Protein AF-0000000086527865 (afdb_homodimer)

Sequence (1192 aa):
MIRLGLTSKLSVLFACIGVIASGTTGYYAYRANRTMLVQEAQHSLLMSTQLLGQRFTTALSDVSDDALVLAQLPSCARVSSGDNRDGAPRARLEQVFYSFMRNHPEYLQIRLIARGDFGLERIRVDRDAHGIVVLPDSAFQEKGQFSYVFDTLATAPGHIYLSPIVINHETGSHAAEGLPILRVGTPVVDASGQTVGALVVDVELSRVFERLERDLPDDYAVYLANEWGDFLVHPDPAQTFGFDRGRRVLMQDRFAVTRALFDSARTNVTLNGLADPAAAPGQMFAFVRTPFGHDEGNRFVVLGMGRPLADVLSPAGVLGERIVRMVLVSSLMAVILAILFARAITRPLQTLARAATHVFDDPATERLPVGRADEIGVLARCFDSMRVEIRTQVAMLRAKQLELTHLAGHDALTELPNRLLFMERLDAAIRRAAAMHEGLAVMFVDLDRFKQINDQHGHSAGDRALVAVAKRLSLVLRRGDMVARLGGDEFIVLVTDVRSPAVIGEVASRIQLVMDEELEFGDRRVAVGASIGVSEFPADGASAEELLVKADAAMYAAKASAQRAFVRYQELLGNGSGAGSGTDEAAGRVASSGGRMIRLGLTSKLSVLFACIGVIASGTTGYYAYRANRTMLVQEAQHSLLMSTQLLGQRFTTALSDVSDDALVLAQLPSCARVSSGDNRDGAPRARLEQVFYSFMRNHPEYLQIRLIARGDFGLERIRVDRDAHGIVVLPDSAFQEKGQFSYVFDTLATAPGHIYLSPIVINHETGSHAAEGLPILRVGTPVVDASGQTVGALVVDVELSRVFERLERDLPDDYAVYLANEWGDFLVHPDPAQTFGFDRGRRVLMQDRFAVTRALFDSARTNVTLNGLADPAAAPGQMFAFVRTPFGHDEGNRFVVLGMGRPLADVLSPAGVLGERIVRMVLVSSLMAVILAILFARAITRPLQTLARAATHVFDDPATERLPVGRADEIGVLARCFDSMRVEIRTQVAMLRAKQLELTHLAGHDALTELPNRLLFMERLDAAIRRAAAMHEGLAVMFVDLDRFKQINDQHGHSAGDRALVAVAKRLSLVLRRGDMVARLGGDEFIVLVTDVRSPAVIGEVASRIQLVMDEELEFGDRRVAVGASIGVSEFPADGASAEELLVKADAAMYAAKASAQRAFVRYQELLGNGSGAGSGTDEAAGRVASSGGR

Foldseek 3Di:
DPPDDPLRVLLVVLLVCLLCVLVVVLVVVLLVVLVVLVVVVQVVQQVLQVVLLVLVQVVVVVVQVVQLVLLADQLLLCLLLVVVPDVVSVVVSQVVVQVVCVVPVQWAKKWKFWPPPQTKTRWIWGQAPVGIDTDDNVPIDRDNVPCQWVVQLVDAAPFKDKDFWAADCDPPRVRRHRFTWMKIKHFRAHPVRHGTIMIIIIGGCPVVVVVSVVVDPPQKWKWKFWLQFATCGGPDPVRHRVVNVVGGDGNCVLQVQCVCCSVVNDFKDKDDCVVPCPRPPQKIKIKGWRFHGPDDHRIIMIMMMMGGSCVSCVVSVVSSVVSVVVSVVSSVVSSVVSNVVSCVVVVLVVLLVVCVVCLPPDPPPSPRVCVDPDPSNVVSVVVVVVSVVVVVVVVVVVVVVVVVVQVVQADPLQRFGEPVVVQVVLQVQLVVCVVVVFKKKKKKKFWQCLVVQCVVPNVVSSSVVQNVLSVQLVVLDDPVKGKYAHDDRMIMIIGHRPPDVVVVVVSLVSSQVSLQAWDDDDPDTDRRGIAMFMEMPPVQHSHPVRNVVLRVVQSVVRSPDPPHSYGYSVVVPPPPPPPPDDPVDPPPDDDDDDDD/DPPDDPLRVLLVVLLVCLLCVLVVVLVVVLVVVLVVLVVVVQVVQQVLQVVLLVLVQVVVVVVQVVQLVLLADQLLLCLLLVVCPDVVSVVVSQVVVQVVCVVPVQWAKKWKFWPPPQTKTRWIWGQAPVGIDTDDSVPIDRDNVPCQWVVQLVDAAPFKDKDFWAADCDPPRVRRHRFTWMKIKHFRAHPVRHGTIMIIIIGGCPVVVVVSVVVDPPQKWKWKFWLQFATCGGPDPVRHRVVNVVGGDGNCVLQVQCVCCSVVNDFKDKDDCVVPCPRPPQKIKIKGWRFHGDDDHGIIMIMMMMGGSCVSCVVSVVSSVVSVVVSVVSSVVSSVVSNVVSCVVVVLVVLLVVCVVCLPPDPPPSPRVCVDPDPSNVVSVVSVVVSVVVVVVVVVVVVVVVVVVQVVQADPLQRFGEPVVVQVVLQVLLVVCVVVVFKKKKKKKFWQCLVVQCVVPNVVSSSVVQNQLSVQLVVLDDPPKGKYDHDDRMIMIIGHRPPDVVVVVVSLVSSQVSLQAWDDDDPDTDRRGMAMFMEMPPVQHSHPVRRVVLSVVRSVVCSPDPPHRYGYSVRVVPPPPPPPDDPPDDPDDDPPDPPD

Organism: NCBI:txid488447

Radius of gyration: 72.48 Å; Cα contacts (8 Å, |Δi|>4): 2135; chains: 2; bounding box: 75×220×144 Å

Nearest PDB structures (foldseek):
  5m3c-assembly1_B  TM=9.541E-01  e=9.107E-15  Pseudomonas aeruginosa
  7e6g-assembly1_B  TM=6.492E-01  e=1.107E-15  Pseudomonas aeruginosa
  3ign-assembly1_A  TM=8.905E-01  e=1.231E-11  Marinobacter nauticus VT8
  3icl-assembly2_B  TM=8.349E-01  e=9.330E-12  Methylococcus capsulatus
  5xge-assembly1_A  TM=5.247E-01  e=2.033E-13  Pseudomonas aeruginosa PAO1

Structure (mmCIF, N/CA/C/O backbone):
data_AF-0000000086527865-model_v1
#
loop_
_entity.id
_entity.type
_entity.pdbx_description
1 polymer 'Diguanylate cyclase'
#
loop_
_atom_site.group_PDB
_atom_site.id
_atom_site.type_symbol
_atom_site.label_atom_id
_atom_site.label_alt_id
_atom_site.label_comp_id
_atom_site.label_asym_id
_atom_site.label_entity_id
_atom_site.label_seq_id
_atom_site.pdbx_PDB_ins_code
_atom_site.Cartn_x
_atom_site.Cartn_y
_atom_site.Cartn_z
_atom_site.occupancy
_atom_site.B_iso_or_equiv
_atom_site.auth_seq_id
_atom_site.auth_comp_id
_atom_site.auth_asym_id
_atom_site.auth_atom_id
_atom_site.pdbx_PDB_model_num
ATOM 1 N N . MET A 1 1 ? 17.328 29.438 25.031 1 32.31 1 MET A N 1
ATOM 2 C CA . MET A 1 1 ? 16.219 28.719 24.406 1 32.31 1 MET A CA 1
ATOM 3 C C . MET A 1 1 ? 15.727 29.469 23.172 1 32.31 1 MET A C 1
ATOM 5 O O . MET A 1 1 ? 15.414 30.656 23.234 1 32.31 1 MET A O 1
ATOM 9 N N . ILE A 1 2 ? 16.047 29.062 22.156 1 40.62 2 ILE A N 1
ATOM 10 C CA . ILE A 1 2 ? 15.828 29.781 20.906 1 40.62 2 ILE A CA 1
ATOM 11 C C . ILE A 1 2 ? 14.352 30.172 20.797 1 40.62 2 ILE A C 1
ATOM 13 O O . ILE A 1 2 ? 13.469 29.328 20.875 1 40.62 2 ILE A O 1
ATOM 17 N N . ARG A 1 3 ? 14.039 31.219 21.156 1 57.5 3 ARG A N 1
ATOM 18 C CA . ARG A 1 3 ? 12.727 31.859 21.156 1 57.5 3 ARG A CA 1
ATOM 19 C C . ARG A 1 3 ? 12.055 31.688 19.797 1 57.5 3 ARG A C 1
ATOM 21 O O . ARG A 1 3 ? 12.461 32.312 18.812 1 57.5 3 ARG A O 1
ATOM 28 N N . LEU A 1 4 ? 11.43 30.516 19.5 1 65.5 4 LEU A N 1
ATOM 29 C CA . LEU A 1 4 ? 10.828 30.25 18.203 1 65.5 4 LEU A CA 1
ATOM 30 C C . LEU A 1 4 ? 9.578 31.094 17.984 1 65.5 4 LEU A C 1
ATOM 32 O O . LEU A 1 4 ? 8.727 31.188 18.891 1 65.5 4 LEU A O 1
ATOM 36 N N . GLY A 1 5 ? 9.578 31.875 16.922 1 74 5 GLY A N 1
ATOM 37 C CA . GLY A 1 5 ? 8.43 32.656 16.516 1 74 5 GLY A CA 1
ATOM 38 C C . GLY A 1 5 ? 7.223 31.812 16.156 1 74 5 GLY A C 1
ATOM 39 O O . GLY A 1 5 ? 7.289 30.578 16.203 1 74 5 GLY A O 1
ATOM 40 N N . LEU A 1 6 ? 6.055 32.281 16.109 1 76.94 6 LEU A N 1
ATOM 41 C CA . LEU A 1 6 ? 4.809 31.594 15.766 1 76.94 6 LEU A CA 1
ATOM 42 C C . LEU A 1 6 ? 4.93 30.891 14.414 1 76.94 6 LEU A C 1
ATOM 44 O O . LEU A 1 6 ? 4.395 29.797 14.234 1 76.94 6 LEU A O 1
ATOM 48 N N . THR A 1 7 ? 5.723 31.469 13.492 1 73.38 7 THR A N 1
ATOM 49 C CA . THR A 1 7 ? 5.918 30.875 12.164 1 73.38 7 THR A CA 1
ATOM 50 C C . THR A 1 7 ? 6.652 29.547 12.266 1 73.38 7 THR A C 1
ATOM 52 O O . THR A 1 7 ? 6.266 28.562 11.625 1 73.38 7 THR A O 1
ATOM 55 N N . SER A 1 8 ? 7.723 29.562 13.039 1 77.31 8 SER A N 1
ATOM 56 C CA . SER A 1 8 ? 8.508 28.344 13.195 1 77.31 8 SER A CA 1
ATOM 57 C C . SER A 1 8 ? 7.703 27.25 13.891 1 77.31 8 SER A C 1
ATOM 59 O O . SER A 1 8 ? 7.754 26.078 13.5 1 77.31 8 SER A O 1
ATOM 61 N N . LYS A 1 9 ? 6.938 27.625 14.914 1 76.25 9 LYS A N 1
ATOM 62 C CA . LYS A 1 9 ? 6.137 26.656 15.641 1 76.25 9 LYS A CA 1
ATOM 63 C C . LYS A 1 9 ? 5.062 26.047 14.742 1 76.25 9 LYS A C 1
ATOM 65 O O . LYS A 1 9 ? 4.844 24.828 14.766 1 76.25 9 LYS A O 1
ATOM 70 N N . LEU A 1 10 ? 4.445 26.891 13.922 1 76.75 10 LEU A N 1
ATOM 71 C CA . LEU A 1 10 ? 3.404 26.422 13.008 1 76.75 10 LEU A CA 1
ATOM 72 C C . LEU A 1 10 ? 3.996 25.547 11.906 1 76.75 10 LEU A C 1
ATOM 74 O O . LEU A 1 10 ? 3.402 24.531 11.531 1 76.75 10 LEU A O 1
ATOM 78 N N . SER A 1 11 ? 5.141 26 11.422 1 75.69 11 SER A N 1
ATOM 79 C CA . SER A 1 11 ? 5.781 25.234 10.359 1 75.69 11 SER A CA 1
ATOM 80 C C . SER A 1 11 ? 6.148 23.828 10.836 1 75.69 11 SER A C 1
ATOM 82 O O . SER A 1 11 ? 5.949 22.859 10.117 1 75.69 11 SER A O 1
ATOM 84 N N . VAL A 1 12 ? 6.695 23.688 11.992 1 76.56 12 VAL A N 1
ATOM 85 C CA . VAL A 1 12 ? 7.082 22.391 12.547 1 76.56 12 VAL A CA 1
ATOM 86 C C . VAL A 1 12 ? 5.836 21.531 12.773 1 76.56 12 VAL A C 1
ATOM 88 O O . VAL A 1 12 ? 5.84 20.328 12.484 1 76.56 12 VAL A O 1
ATOM 91 N N . LEU A 1 13 ? 4.789 22.188 13.258 1 78.81 13 LEU A N 1
ATOM 92 C CA . LEU A 1 13 ? 3.557 21.453 13.531 1 78.81 13 LEU A CA 1
ATOM 93 C C . LEU A 1 13 ? 2.959 20.891 12.234 1 78.81 13 LEU A C 1
ATOM 95 O O . LEU A 1 13 ? 2.566 19.734 12.18 1 78.81 13 LEU A O 1
ATOM 99 N N . PHE A 1 14 ? 2.902 21.781 11.258 1 78.88 14 PHE A N 1
ATOM 100 C CA . PHE A 1 14 ? 2.352 21.375 9.969 1 78.88 14 PHE A CA 1
ATOM 101 C C . PHE A 1 14 ? 3.195 20.266 9.352 1 78.88 14 PHE A C 1
ATOM 103 O O . PHE A 1 14 ? 2.656 19.297 8.805 1 78.88 14 PHE A O 1
ATOM 110 N N . ALA A 1 15 ? 4.492 20.406 9.43 1 75.44 15 ALA A N 1
ATOM 111 C CA . ALA A 1 15 ? 5.398 19.391 8.898 1 75.44 15 ALA A CA 1
ATOM 112 C C . ALA A 1 15 ? 5.203 18.062 9.617 1 75.44 15 ALA A C 1
ATOM 114 O O . ALA A 1 15 ? 5.191 17 8.984 1 75.44 15 ALA A O 1
ATOM 115 N N . CYS A 1 16 ? 5.035 18.078 10.875 1 77.94 16 CYS A N 1
ATOM 116 C CA . CYS A 1 16 ? 4.859 16.875 11.664 1 77.94 16 CYS A CA 1
ATOM 117 C C . CYS A 1 16 ? 3.543 16.188 11.312 1 77.94 16 CYS A C 1
ATOM 119 O O . CYS A 1 16 ? 3.49 14.953 11.203 1 77.94 16 CYS A O 1
ATOM 121 N N . ILE A 1 17 ? 2.561 16.938 11.078 1 77.56 17 ILE A N 1
ATOM 122 C CA . ILE A 1 17 ? 1.265 16.359 10.734 1 77.56 17 ILE A CA 1
ATOM 123 C C . ILE A 1 17 ? 1.345 15.695 9.367 1 77.56 17 ILE A C 1
ATOM 125 O O . ILE A 1 17 ? 0.829 14.594 9.172 1 77.56 17 ILE A O 1
ATOM 129 N N . GLY A 1 18 ? 1.931 16.391 8.461 1 76.19 18 GLY A N 1
ATOM 130 C CA . GLY A 1 18 ? 2.096 15.82 7.137 1 76.19 18 GLY A CA 1
ATOM 131 C C . GLY A 1 18 ? 2.896 14.531 7.137 1 76.19 18 GLY A C 1
ATOM 132 O O . GLY A 1 18 ? 2.492 13.539 6.523 1 76.19 18 GLY A O 1
ATOM 133 N N . VAL A 1 19 ? 4 14.562 7.883 1 80 19 VAL A N 1
ATOM 134 C CA . VAL A 1 19 ? 4.898 13.414 7.934 1 80 19 VAL A CA 1
ATOM 135 C C . VAL A 1 19 ? 4.215 12.25 8.648 1 80 19 VAL A C 1
ATOM 137 O O . VAL A 1 19 ? 4.281 11.109 8.188 1 80 19 VAL A O 1
ATOM 140 N N . ILE A 1 20 ? 3.521 12.531 9.664 1 81.81 20 ILE A N 1
ATOM 141 C CA . ILE A 1 20 ? 2.904 11.469 10.453 1 81.81 20 ILE A CA 1
ATOM 142 C C . ILE A 1 20 ? 1.714 10.883 9.695 1 81.81 20 ILE A C 1
ATOM 144 O O . ILE A 1 20 ? 1.557 9.664 9.617 1 81.81 20 ILE A O 1
ATOM 148 N N . ALA A 1 21 ? 0.94 11.75 9.102 1 82.75 21 ALA A N 1
ATOM 149 C CA . ALA A 1 21 ? -0.237 11.281 8.375 1 82.75 21 ALA A CA 1
ATOM 150 C C . ALA A 1 21 ? 0.164 10.477 7.141 1 82.75 21 ALA A C 1
ATOM 152 O O . ALA A 1 21 ? -0.272 9.344 6.961 1 82.75 21 ALA A O 1
ATOM 153 N N . SER A 1 22 ? 0.979 11 6.297 1 85.12 22 SER A N 1
ATOM 154 C CA . SER A 1 22 ? 1.406 10.328 5.074 1 85.12 22 SER A CA 1
ATOM 155 C C . SER A 1 22 ? 2.344 9.164 5.383 1 85.12 22 SER A C 1
ATOM 157 O O . SER A 1 22 ? 2.275 8.117 4.734 1 85.12 22 SER A O 1
ATOM 159 N N . GLY A 1 23 ? 3.215 9.375 6.383 1 85.31 23 GLY A N 1
ATOM 160 C CA . GLY A 1 23 ? 4.184 8.352 6.73 1 85.31 23 GLY A CA 1
ATOM 161 C C . GLY A 1 23 ? 3.545 7.109 7.332 1 85.31 23 GLY A C 1
ATOM 162 O O . GLY A 1 23 ? 3.889 5.984 6.957 1 85.31 23 GLY A O 1
ATOM 163 N N . THR A 1 24 ? 2.609 7.273 8.203 1 86.31 24 THR A N 1
ATOM 164 C CA . THR A 1 24 ? 1.946 6.137 8.836 1 86.31 24 THR A CA 1
ATOM 165 C C . THR A 1 24 ? 1.086 5.387 7.824 1 86.31 24 THR A C 1
ATOM 167 O O . THR A 1 24 ? 1.084 4.152 7.797 1 86.31 24 THR A O 1
ATOM 170 N N . THR A 1 25 ? 0.357 6.09 7.031 1 85.5 25 THR A N 1
ATOM 171 C CA . THR A 1 25 ? -0.467 5.461 6.004 1 85.5 25 THR A CA 1
ATOM 172 C C . THR A 1 25 ? 0.403 4.742 4.977 1 85.5 25 THR A C 1
ATOM 174 O O . THR A 1 25 ? 0.107 3.611 4.586 1 85.5 25 THR A O 1
ATOM 177 N N . GLY A 1 26 ? 1.427 5.418 4.539 1 86.31 26 GLY A N 1
ATOM 178 C CA . GLY A 1 26 ? 2.336 4.812 3.58 1 86.31 26 GLY A CA 1
ATOM 179 C C . GLY A 1 26 ? 3.031 3.574 4.117 1 86.31 26 GLY A C 1
ATOM 180 O O . GLY A 1 26 ? 3.143 2.566 3.416 1 86.31 26 GLY A O 1
ATOM 181 N N . TYR A 1 27 ? 3.424 3.615 5.34 1 88.94 27 TYR A N 1
ATOM 182 C CA . TYR A 1 27 ? 4.105 2.479 5.949 1 88.94 27 TYR A CA 1
ATOM 183 C C . TYR A 1 27 ? 3.16 1.292 6.098 1 88.94 27 TYR A C 1
ATOM 185 O O . TYR A 1 27 ? 3.531 0.153 5.805 1 88.94 27 TYR A O 1
ATOM 193 N N . TYR A 1 28 ? 2.031 1.5 6.523 1 90.06 28 TYR A N 1
ATOM 194 C CA . TYR A 1 28 ? 1.051 0.428 6.656 1 90.06 28 TYR A CA 1
ATOM 195 C C . TYR A 1 28 ? 0.746 -0.201 5.301 1 90.06 28 TYR A C 1
ATOM 197 O O . TYR A 1 28 ? 0.681 -1.426 5.18 1 90.06 28 TYR A O 1
ATOM 205 N N . ALA A 1 29 ? 0.485 0.658 4.34 1 86.62 29 ALA A N 1
ATOM 206 C CA . ALA A 1 29 ? 0.195 0.157 3 1 86.62 29 ALA A CA 1
ATOM 207 C C . ALA A 1 29 ? 1.356 -0.675 2.461 1 86.62 29 ALA A C 1
ATOM 209 O O . ALA A 1 29 ? 1.145 -1.708 1.822 1 86.62 29 ALA A O 1
ATOM 210 N N . TYR A 1 30 ? 2.539 -0.246 2.76 1 89.75 30 TYR A N 1
ATOM 211 C CA . TYR A 1 30 ? 3.734 -0.958 2.326 1 89.75 30 TYR A CA 1
ATOM 212 C C . TYR A 1 30 ? 3.812 -2.338 2.969 1 89.75 30 TYR A C 1
ATOM 214 O O . TYR A 1 30 ? 4.031 -3.338 2.283 1 89.75 30 TYR A O 1
ATOM 222 N N . ARG A 1 31 ? 3.643 -2.424 4.277 1 88.19 31 ARG A N 1
ATOM 223 C CA . ARG A 1 31 ? 3.695 -3.693 4.996 1 88.19 31 ARG A CA 1
ATOM 224 C C . ARG A 1 31 ? 2.578 -4.625 4.543 1 88.19 31 ARG A C 1
ATOM 226 O O . ARG A 1 31 ? 2.799 -5.824 4.359 1 88.19 31 ARG A O 1
ATOM 233 N N . ALA A 1 32 ? 1.419 -4.094 4.387 1 89.31 32 ALA A N 1
ATOM 234 C CA . ALA A 1 32 ? 0.283 -4.891 3.93 1 89.31 32 ALA A CA 1
ATOM 235 C C . ALA A 1 32 ? 0.522 -5.43 2.521 1 89.31 32 ALA A C 1
ATOM 237 O O . ALA A 1 32 ? 0.19 -6.578 2.225 1 89.31 32 ALA A O 1
ATOM 238 N N . ASN A 1 33 ? 1.039 -4.555 1.663 1 89.81 33 ASN A N 1
ATOM 239 C CA . ASN A 1 33 ? 1.361 -4.965 0.301 1 89.81 33 ASN A CA 1
ATOM 240 C C . ASN A 1 33 ? 2.322 -6.148 0.286 1 89.81 33 ASN A C 1
ATOM 242 O O . ASN A 1 33 ? 2.113 -7.117 -0.45 1 89.81 33 ASN A O 1
ATOM 246 N N . ARG A 1 34 ? 3.346 -6.086 1.066 1 90.06 34 ARG A N 1
ATOM 247 C CA . ARG A 1 34 ? 4.332 -7.156 1.137 1 90.06 34 ARG A CA 1
ATOM 248 C C . ARG A 1 34 ? 3.688 -8.469 1.563 1 90.06 34 ARG A C 1
ATOM 250 O O . ARG A 1 34 ? 3.936 -9.516 0.959 1 90.06 34 ARG A O 1
ATOM 257 N N . THR A 1 35 ? 2.889 -8.43 2.545 1 90.5 35 THR A N 1
ATOM 258 C CA . THR A 1 35 ? 2.227 -9.617 3.066 1 90.5 35 THR A CA 1
ATOM 259 C C . THR A 1 35 ? 1.293 -10.219 2.02 1 90.5 35 THR A C 1
ATOM 261 O O . THR A 1 35 ? 1.272 -11.438 1.823 1 90.5 35 THR A O 1
ATOM 264 N N . MET A 1 36 ? 0.575 -9.406 1.332 1 91.12 36 MET A N 1
ATOM 265 C CA . MET A 1 36 ? -0.389 -9.875 0.342 1 91.12 36 MET A CA 1
ATOM 266 C C . MET A 1 36 ? 0.32 -10.492 -0.858 1 91.12 36 MET A C 1
ATOM 268 O O . MET A 1 36 ? -0.144 -11.492 -1.413 1 91.12 36 MET A O 1
ATOM 272 N N . LEU A 1 37 ? 1.361 -9.938 -1.284 1 90.75 37 LEU A N 1
ATOM 273 C CA . LEU A 1 37 ? 2.148 -10.477 -2.387 1 90.75 37 LEU A CA 1
ATOM 274 C C . LEU A 1 37 ? 2.676 -11.867 -2.045 1 90.75 37 LEU A C 1
ATOM 276 O O . LEU A 1 37 ? 2.578 -12.789 -2.857 1 90.75 37 LEU A O 1
ATOM 280 N N . VAL A 1 38 ? 3.197 -11.961 -0.847 1 91.94 38 VAL A N 1
ATOM 281 C CA . VAL A 1 38 ? 3.773 -13.234 -0.42 1 91.94 38 VAL A CA 1
ATOM 282 C C . VAL A 1 38 ? 2.674 -14.289 -0.304 1 91.94 38 VAL A C 1
ATOM 284 O O . VAL A 1 38 ? 2.877 -15.445 -0.671 1 91.94 38 VAL A O 1
ATOM 287 N N . GLN A 1 39 ? 1.552 -13.93 0.175 1 90.38 39 GLN A N 1
ATOM 288 C CA . GLN A 1 39 ? 0.435 -14.867 0.296 1 90.38 39 GLN A CA 1
ATOM 289 C C . GLN A 1 39 ? -0.015 -15.367 -1.074 1 90.38 39 GLN A C 1
ATOM 291 O O . GLN A 1 39 ? -0.286 -16.547 -1.247 1 90.38 39 GLN A O 1
ATOM 296 N N . GLU A 1 40 ? -0.125 -14.461 -1.975 1 89.69 40 GLU A N 1
ATOM 297 C CA . GLU A 1 40 ? -0.496 -14.859 -3.332 1 89.69 40 GLU A CA 1
ATOM 298 C C . GLU A 1 40 ? 0.558 -15.773 -3.949 1 89.69 40 GLU A C 1
ATOM 300 O O . GLU A 1 40 ? 0.223 -16.766 -4.59 1 89.69 40 GLU A O 1
ATOM 305 N N . ALA A 1 41 ? 1.774 -15.422 -3.84 1 91.06 41 ALA A N 1
ATOM 306 C CA . ALA A 1 41 ? 2.871 -16.234 -4.363 1 91.06 41 ALA A CA 1
ATOM 307 C C . ALA A 1 41 ? 2.879 -17.609 -3.725 1 91.06 41 ALA A C 1
ATOM 309 O O . ALA A 1 41 ? 3.184 -18.609 -4.391 1 91.06 41 ALA A O 1
ATOM 310 N N . GLN A 1 42 ? 2.586 -17.656 -2.465 1 91.69 42 GLN A N 1
ATOM 311 C CA . GLN A 1 42 ? 2.525 -18.922 -1.754 1 91.69 42 GLN A CA 1
ATOM 312 C C . GLN A 1 42 ? 1.42 -19.812 -2.312 1 91.69 42 GLN A C 1
ATOM 314 O O . GLN A 1 42 ? 1.611 -21.016 -2.479 1 91.69 42 GLN A O 1
ATOM 319 N N . HIS A 1 43 ? 0.311 -19.266 -2.535 1 88.38 43 HIS A N 1
ATOM 320 C CA . HIS A 1 43 ? -0.796 -20 -3.131 1 88.38 43 HIS A CA 1
ATOM 321 C C . HIS A 1 43 ? -0.416 -20.562 -4.5 1 88.38 43 HIS A C 1
ATOM 323 O O . HIS A 1 43 ? -0.703 -21.719 -4.809 1 88.38 43 HIS A O 1
ATOM 329 N N . SER A 1 44 ? 0.182 -19.75 -5.199 1 87.88 44 SER A N 1
ATOM 330 C CA . SER A 1 44 ? 0.615 -20.141 -6.535 1 87.88 44 SER A CA 1
ATOM 331 C C . SER A 1 44 ? 1.691 -21.219 -6.477 1 87.88 44 SER A C 1
ATOM 333 O O . SER A 1 44 ? 1.702 -22.141 -7.297 1 87.88 44 SER A O 1
ATOM 335 N N . LEU A 1 45 ? 2.572 -21.047 -5.609 1 91.75 45 LEU A N 1
ATOM 336 C CA . LEU A 1 45 ? 3.645 -22.016 -5.434 1 91.75 45 LEU A CA 1
ATOM 337 C C . LEU A 1 45 ? 3.086 -23.375 -5.039 1 91.75 45 LEU A C 1
ATOM 339 O O . LEU A 1 45 ? 3.545 -24.406 -5.531 1 91.75 45 LEU A O 1
ATOM 343 N N . LEU A 1 46 ? 2.137 -23.359 -4.176 1 92.5 46 LEU A N 1
ATOM 344 C CA . LEU A 1 46 ? 1.491 -24.609 -3.758 1 92.5 46 LEU A CA 1
ATOM 345 C C . LEU A 1 46 ? 0.826 -25.297 -4.941 1 92.5 46 LEU A C 1
ATOM 347 O O . LEU A 1 46 ? 0.971 -26.516 -5.117 1 92.5 46 LEU A O 1
ATOM 351 N N . MET A 1 47 ? 0.176 -24.516 -5.727 1 87.94 47 MET A N 1
ATOM 352 C CA . MET A 1 47 ? -0.487 -25.062 -6.906 1 87.94 47 MET A CA 1
ATOM 353 C C . MET A 1 47 ? 0.528 -25.672 -7.867 1 87.94 47 MET A C 1
ATOM 355 O O . MET A 1 47 ? 0.332 -26.781 -8.367 1 87.94 47 MET A O 1
ATOM 359 N N . SER A 1 48 ? 1.509 -24.953 -8.133 1 88.75 48 SER A N 1
ATOM 360 C CA . SER A 1 48 ? 2.549 -25.453 -9.023 1 88.75 48 SER A CA 1
ATOM 361 C C . SER A 1 48 ? 3.174 -26.734 -8.484 1 88.75 48 SER A C 1
ATOM 363 O O . SER A 1 48 ? 3.471 -27.656 -9.242 1 88.75 48 SER A O 1
ATOM 365 N N . THR A 1 49 ? 3.365 -26.781 -7.188 1 91.88 49 THR A N 1
ATOM 366 C CA . THR A 1 49 ? 3.934 -27.969 -6.559 1 91.88 49 THR A CA 1
ATOM 367 C C . THR A 1 49 ? 2.996 -29.172 -6.711 1 91.88 49 THR A C 1
ATOM 369 O O . THR A 1 49 ? 3.443 -30.281 -6.988 1 91.88 49 THR A O 1
ATOM 372 N N . GLN A 1 50 ? 1.775 -28.938 -6.555 1 89.81 50 GLN A N 1
ATOM 373 C CA . GLN A 1 50 ? 0.784 -29.984 -6.719 1 89.81 50 GLN A CA 1
ATOM 374 C C . GLN A 1 50 ? 0.776 -30.516 -8.148 1 89.81 50 GLN A C 1
ATOM 376 O O . GLN A 1 50 ? 0.699 -31.734 -8.375 1 89.81 50 GLN A O 1
ATOM 381 N N . LEU A 1 51 ? 0.866 -29.594 -9.062 1 86.5 51 LEU A N 1
ATOM 382 C CA . LEU A 1 51 ? 0.889 -30 -10.461 1 86.5 51 LEU A CA 1
ATOM 383 C C . LEU A 1 51 ? 2.143 -30.812 -10.781 1 86.5 51 LEU A C 1
ATOM 385 O O . LEU A 1 51 ? 2.082 -31.797 -11.516 1 86.5 51 LEU A O 1
ATOM 389 N N . LEU A 1 52 ? 3.176 -30.453 -10.211 1 87.75 52 LEU A N 1
ATOM 390 C CA . LEU A 1 52 ? 4.418 -31.188 -10.406 1 87.75 52 LEU A CA 1
ATOM 391 C C . LEU A 1 52 ? 4.32 -32.594 -9.797 1 87.75 52 LEU A C 1
ATOM 393 O O . LEU A 1 52 ? 4.812 -33.562 -10.367 1 87.75 52 LEU A O 1
ATOM 397 N N . GLY A 1 53 ? 3.75 -32.625 -8.625 1 88.06 53 GLY A N 1
ATOM 398 C CA . GLY A 1 53 ? 3.529 -33.906 -7.992 1 88.06 53 GLY A CA 1
ATOM 399 C C . GLY A 1 53 ? 2.684 -34.844 -8.836 1 88.06 53 GLY A C 1
ATOM 400 O O . GLY A 1 53 ? 2.973 -36.031 -8.93 1 88.06 53 GLY A O 1
ATOM 401 N N . GLN A 1 54 ? 1.768 -34.312 -9.461 1 85.38 54 GLN A N 1
ATOM 402 C CA . GLN A 1 54 ? 0.901 -35.094 -10.312 1 85.38 54 GLN A CA 1
ATOM 403 C C . GLN A 1 54 ? 1.654 -35.625 -11.539 1 85.38 54 GLN A C 1
ATOM 405 O O . GLN A 1 54 ? 1.398 -36.719 -12.016 1 85.38 54 GLN A O 1
ATOM 410 N N . ARG A 1 55 ? 2.498 -34.906 -12.016 1 83.5 55 ARG A N 1
ATOM 411 C CA . ARG A 1 55 ? 3.332 -35.344 -13.125 1 83.5 55 ARG A CA 1
ATOM 412 C C . ARG A 1 55 ? 4.18 -36.531 -12.734 1 83.5 55 ARG A C 1
ATOM 414 O O . ARG A 1 55 ? 4.355 -37.469 -13.531 1 83.5 55 ARG A O 1
ATOM 421 N N . PHE A 1 56 ? 4.672 -36.5 -11.562 1 86.56 56 PHE A N 1
ATOM 422 C CA . PHE A 1 56 ? 5.461 -37.625 -11.039 1 86.56 56 PHE A CA 1
ATOM 423 C C . PHE A 1 56 ? 4.625 -38.906 -10.953 1 86.56 56 PHE A C 1
ATOM 425 O O . PHE A 1 56 ? 5.059 -39.969 -11.391 1 86.56 56 PHE A O 1
ATOM 432 N N . THR A 1 57 ? 3.459 -38.719 -10.492 1 86.31 57 THR A N 1
ATOM 433 C CA . THR A 1 57 ? 2.58 -39.875 -10.305 1 86.31 57 THR A CA 1
ATOM 434 C C . THR A 1 57 ? 2.148 -40.438 -11.656 1 86.31 57 THR A C 1
ATOM 436 O O . THR A 1 57 ? 2.031 -41.656 -11.812 1 86.31 57 THR A O 1
ATOM 439 N N . THR A 1 58 ? 1.925 -39.562 -12.555 1 82.5 58 THR A N 1
ATOM 440 C CA . THR A 1 58 ? 1.505 -40.031 -13.883 1 82.5 58 THR A CA 1
ATOM 441 C C . THR A 1 58 ? 2.627 -40.781 -14.57 1 82.5 58 THR A C 1
ATOM 443 O O . THR A 1 58 ? 2.379 -41.812 -15.234 1 82.5 58 THR A O 1
ATOM 446 N N . ALA A 1 59 ? 3.805 -40.312 -14.414 1 84.44 59 ALA A N 1
ATOM 447 C CA . ALA A 1 59 ? 4.949 -40.969 -15.008 1 84.44 59 ALA A CA 1
ATOM 448 C C . ALA A 1 59 ? 5.078 -42.406 -14.477 1 84.44 59 ALA A C 1
ATOM 450 O O . ALA A 1 59 ? 5.348 -43.344 -15.242 1 84.44 59 ALA A O 1
ATOM 451 N N . LEU A 1 60 ? 4.836 -42.594 -13.234 1 87.19 60 LEU A N 1
ATOM 452 C CA . LEU A 1 60 ? 4.961 -43.938 -12.633 1 87.19 60 LEU A CA 1
ATOM 453 C C . LEU A 1 60 ? 3.766 -44.812 -12.992 1 87.19 60 LEU A C 1
ATOM 455 O O . LEU A 1 60 ? 3.906 -46 -13.156 1 87.19 60 LEU A O 1
ATOM 459 N N . SER A 1 61 ? 2.633 -44.188 -13.086 1 86.25 61 SER A N 1
ATOM 460 C CA . SER A 1 61 ? 1.442 -44.906 -13.484 1 86.25 61 SER A CA 1
ATOM 461 C C . SER A 1 61 ? 1.59 -45.5 -14.891 1 86.25 61 SER A C 1
ATOM 463 O O . SER A 1 61 ? 1.112 -46.594 -15.18 1 86.25 61 SER A O 1
ATOM 465 N N . ASP A 1 62 ? 2.256 -44.75 -15.672 1 85.06 62 ASP A N 1
ATOM 466 C CA . ASP A 1 62 ? 2.498 -45.219 -17.047 1 85.06 62 ASP A CA 1
ATOM 467 C C . ASP A 1 62 ? 3.357 -46.5 -17.047 1 85.06 62 ASP A C 1
ATOM 469 O O . ASP A 1 62 ? 3.084 -47.438 -17.797 1 85.06 62 ASP A O 1
ATOM 473 N N . VAL A 1 63 ? 4.332 -46.531 -16.25 1 89.81 63 VAL A N 1
ATOM 474 C CA . VAL A 1 63 ? 5.203 -47.688 -16.141 1 89.81 63 VAL A CA 1
ATOM 475 C C . VAL A 1 63 ? 4.41 -48.875 -15.609 1 89.81 63 VAL A C 1
ATOM 477 O O . VAL A 1 63 ? 4.594 -50.031 -16.062 1 89.81 63 VAL A O 1
ATOM 480 N N . SER A 1 64 ? 3.598 -48.594 -14.68 1 90.88 64 SER A N 1
ATOM 481 C CA . SER A 1 64 ? 2.76 -49.656 -14.109 1 90.88 64 SER A CA 1
ATOM 482 C C . SER A 1 64 ? 1.853 -50.281 -15.164 1 90.88 64 SER A C 1
ATOM 484 O O . SER A 1 64 ? 1.703 -51.5 -15.219 1 90.88 64 SER A O 1
ATOM 486 N N . ASP A 1 65 ? 1.292 -49.438 -15.922 1 88.56 65 ASP A N 1
ATOM 487 C CA . ASP A 1 65 ? 0.425 -49.938 -16.984 1 88.56 65 ASP A CA 1
ATOM 488 C C . ASP A 1 65 ? 1.203 -50.812 -17.969 1 88.56 65 ASP A C 1
ATOM 490 O O . ASP A 1 65 ? 0.715 -51.844 -18.406 1 88.56 65 ASP A O 1
ATOM 494 N N . ASP A 1 66 ? 2.375 -50.375 -18.266 1 90.88 66 ASP A N 1
ATOM 495 C CA . ASP A 1 66 ? 3.221 -51.156 -19.172 1 90.88 66 ASP A CA 1
ATOM 496 C C . ASP A 1 66 ? 3.555 -52.531 -18.578 1 90.88 66 ASP A C 1
ATOM 498 O O . ASP A 1 66 ? 3.525 -53.531 -19.281 1 90.88 66 ASP A O 1
ATOM 502 N N . ALA A 1 67 ? 3.883 -52.5 -17.359 1 93.75 67 ALA A N 1
ATOM 503 C CA . ALA A 1 67 ? 4.203 -53.75 -16.672 1 93.75 67 ALA A CA 1
ATOM 504 C C . ALA A 1 67 ? 3.018 -54.719 -16.719 1 93.75 67 ALA A C 1
ATOM 506 O O . ALA A 1 67 ? 3.189 -55.906 -16.938 1 93.75 67 ALA A O 1
ATOM 507 N N . LEU A 1 68 ? 1.897 -54.219 -16.484 1 91.81 68 LEU A N 1
ATOM 508 C CA . LEU A 1 68 ? 0.698 -55.062 -16.516 1 91.81 68 LEU A CA 1
ATOM 509 C C . LEU A 1 68 ? 0.459 -55.625 -17.906 1 91.81 68 LEU A C 1
ATOM 511 O O . LEU A 1 68 ? 0.114 -56.812 -18.047 1 91.81 68 LEU A O 1
ATOM 515 N N . VAL A 1 69 ? 0.672 -54.812 -18.906 1 90.81 69 VAL A N 1
ATOM 516 C CA . VAL A 1 69 ? 0.526 -55.25 -20.281 1 90.81 69 VAL A CA 1
ATOM 517 C C . VAL A 1 69 ? 1.49 -56.406 -20.562 1 90.81 69 VAL A C 1
ATOM 519 O O . VAL A 1 69 ? 1.093 -57.438 -21.094 1 90.81 69 VAL A O 1
ATOM 522 N N . LEU A 1 70 ? 2.701 -56.281 -20.172 1 92.44 70 LEU A N 1
ATOM 523 C CA . LEU A 1 70 ? 3.73 -57.281 -20.422 1 92.44 70 LEU A CA 1
ATOM 524 C C . LEU A 1 70 ? 3.414 -58.562 -19.672 1 92.44 70 LEU A C 1
ATOM 526 O O . LEU A 1 70 ? 3.553 -59.656 -20.234 1 92.44 70 LEU A O 1
ATOM 530 N N . ALA A 1 71 ? 2.959 -58.469 -18.5 1 93.56 71 ALA A N 1
ATOM 531 C CA . ALA A 1 71 ? 2.697 -59.625 -17.656 1 93.56 71 ALA A CA 1
ATOM 532 C C . ALA A 1 71 ? 1.507 -60.438 -18.188 1 93.56 71 ALA A C 1
ATOM 534 O O . ALA A 1 71 ? 1.391 -61.625 -17.922 1 93.56 71 ALA A O 1
ATOM 535 N N . GLN A 1 72 ? 0.666 -59.781 -18.875 1 88.62 72 GLN A N 1
ATOM 536 C CA . GLN A 1 72 ? -0.568 -60.438 -19.328 1 88.62 72 GLN A CA 1
ATOM 537 C C . GLN A 1 72 ? -0.418 -61 -20.734 1 88.62 72 GLN A C 1
ATOM 539 O O . GLN A 1 72 ? -1.372 -61.531 -21.297 1 88.62 72 GLN A O 1
ATOM 544 N N . LEU A 1 73 ? 0.778 -60.875 -21.219 1 87.06 73 LEU A N 1
ATOM 545 C CA . LEU A 1 73 ? 1.034 -61.531 -22.5 1 87.06 73 LEU A CA 1
ATOM 546 C C . LEU A 1 73 ? 0.974 -63.031 -22.359 1 87.06 73 LEU A C 1
ATOM 548 O O . LEU A 1 73 ? 1.434 -63.594 -21.359 1 87.06 73 LEU A O 1
ATOM 552 N N . PRO A 1 74 ? 0.487 -63.75 -23.328 1 78.62 74 PRO A N 1
ATOM 553 C CA . PRO A 1 74 ? 0.291 -65.188 -23.203 1 78.62 74 PRO A CA 1
ATOM 554 C C . PRO A 1 74 ? 1.604 -65.938 -23.047 1 78.62 74 PRO A C 1
ATOM 556 O O . PRO A 1 74 ? 1.663 -66.938 -22.312 1 78.62 74 PRO A O 1
ATOM 559 N N . SER A 1 75 ? 2.609 -65.5 -23.75 1 87.69 75 SER A N 1
ATOM 560 C CA . SER A 1 75 ? 3.887 -66.188 -23.719 1 87.69 75 SER A CA 1
ATOM 561 C C . SER A 1 75 ? 4.551 -66.062 -22.344 1 87.69 75 SER A C 1
ATOM 563 O O . SER A 1 75 ? 5.418 -66.875 -22 1 87.69 75 SER A O 1
ATOM 565 N N . CYS A 1 76 ? 4.164 -65.125 -21.578 1 91.25 76 CYS A N 1
ATOM 566 C CA . CYS A 1 76 ? 4.82 -64.875 -20.297 1 91.25 76 CYS A CA 1
ATOM 567 C C . CYS A 1 76 ? 4.555 -66 -19.312 1 91.25 76 CYS A C 1
ATOM 569 O O . CYS A 1 76 ? 5.477 -66.5 -18.656 1 91.25 76 CYS A O 1
ATOM 571 N N . ALA A 1 77 ? 3.322 -66.375 -19.25 1 90.25 77 ALA A N 1
ATOM 572 C CA . ALA A 1 77 ? 2.975 -67.5 -18.328 1 90.25 77 ALA A CA 1
ATOM 573 C C . ALA A 1 77 ? 3.676 -68.812 -18.719 1 90.25 77 ALA A C 1
ATOM 575 O O . ALA A 1 77 ? 4.168 -69.5 -17.859 1 90.25 77 ALA A O 1
ATOM 576 N N . ARG A 1 78 ? 3.746 -69 -20.031 1 89.38 78 ARG A N 1
ATOM 577 C CA . ARG A 1 78 ? 4.352 -70.25 -20.531 1 89.38 78 ARG A CA 1
ATOM 578 C C . ARG A 1 78 ? 5.848 -70.25 -20.25 1 89.38 78 ARG A C 1
ATOM 580 O O . ARG A 1 78 ? 6.383 -71.312 -19.812 1 89.38 78 ARG A O 1
ATOM 587 N N . VAL A 1 79 ? 6.461 -69.188 -20.5 1 91.69 79 VAL A N 1
ATOM 588 C CA . VAL A 1 79 ? 7.906 -69.125 -20.312 1 91.69 79 VAL A CA 1
ATOM 589 C C . VAL A 1 79 ? 8.242 -69.188 -18.828 1 91.69 79 VAL A C 1
ATOM 591 O O . VAL A 1 79 ? 9.227 -69.75 -18.422 1 91.69 79 VAL A O 1
ATOM 594 N N . SER A 1 80 ? 7.465 -68.625 -17.984 1 91.56 80 SER A N 1
ATOM 595 C CA . SER A 1 80 ? 7.695 -68.625 -16.531 1 91.56 80 SER A CA 1
ATOM 596 C C . SER A 1 80 ? 7.578 -70 -15.945 1 91.56 80 SER A C 1
ATOM 598 O O . SER A 1 80 ? 8.289 -70.375 -15 1 91.56 80 SER A O 1
ATOM 600 N N . SER A 1 81 ? 6.656 -70.75 -16.484 1 86.75 81 SER A N 1
ATOM 601 C CA . SER A 1 81 ? 6.418 -72.125 -15.977 1 86.75 81 SER A CA 1
ATOM 602 C C . SER A 1 81 ? 7.492 -73.062 -16.438 1 86.75 81 SER A C 1
ATOM 604 O O . SER A 1 81 ? 7.562 -74.188 -15.969 1 86.75 81 SER A O 1
ATOM 606 N N . GLY A 1 82 ? 8.367 -72.688 -17.234 1 79.56 82 GLY A N 1
ATOM 607 C CA . GLY A 1 82 ? 9.477 -73.5 -17.656 1 79.56 82 GLY A CA 1
ATOM 608 C C . GLY A 1 82 ? 9.133 -74.375 -18.859 1 79.56 82 GLY A C 1
ATOM 609 O O . GLY A 1 82 ? 9.875 -75.312 -19.203 1 79.56 82 GLY A O 1
ATOM 610 N N . ASP A 1 83 ? 7.953 -74.25 -19.422 1 67.69 83 ASP A N 1
ATOM 611 C CA . ASP A 1 83 ? 7.602 -75.062 -20.594 1 67.69 83 ASP A CA 1
ATOM 612 C C . ASP A 1 83 ? 8.328 -74.562 -21.828 1 67.69 83 ASP A C 1
ATOM 614 O O . ASP A 1 83 ? 7.812 -73.688 -22.562 1 67.69 83 ASP A O 1
ATOM 618 N N . ASN A 1 84 ? 9.641 -74.688 -21.922 1 64.56 84 ASN A N 1
ATOM 619 C CA . ASN A 1 84 ? 10.453 -74.188 -23.016 1 64.56 84 ASN A CA 1
ATOM 620 C C . ASN A 1 84 ? 10.602 -75.188 -24.156 1 64.56 84 ASN A C 1
ATOM 622 O O . ASN A 1 84 ? 11.633 -75.188 -24.828 1 64.56 84 ASN A O 1
ATOM 626 N N . ARG A 1 85 ? 9.695 -76.125 -24.281 1 61.91 85 ARG A N 1
ATOM 627 C CA . ARG A 1 85 ? 9.875 -77.125 -25.328 1 61.91 85 ARG A CA 1
ATOM 628 C C . ARG A 1 85 ? 10.008 -76.5 -26.703 1 61.91 85 ARG A C 1
ATOM 630 O O . ARG A 1 85 ? 10.805 -76.938 -27.531 1 61.91 85 ARG A O 1
ATOM 637 N N . ASP A 1 86 ? 9.242 -75.438 -26.828 1 66.12 86 ASP A N 1
ATOM 638 C CA . ASP A 1 86 ? 9.32 -74.688 -28.078 1 66.12 86 ASP A CA 1
ATOM 639 C C . ASP A 1 86 ? 9.969 -73.312 -27.859 1 66.12 86 ASP A C 1
ATOM 641 O O . ASP A 1 86 ? 9.547 -72.562 -26.984 1 66.12 86 ASP A O 1
ATOM 645 N N . GLY A 1 87 ? 11.32 -73 -28.078 1 78.38 87 GLY A N 1
ATOM 646 C CA . GLY A 1 87 ? 12.133 -71.812 -27.953 1 78.38 87 GLY A CA 1
ATOM 647 C C . GLY A 1 87 ? 11.469 -70.562 -28.531 1 78.38 87 GLY A C 1
ATOM 648 O O . GLY A 1 87 ? 11.922 -69.438 -28.297 1 78.38 87 GLY A O 1
ATOM 649 N N . ALA A 1 88 ? 10.32 -70.812 -29.125 1 84.62 88 ALA A N 1
ATOM 650 C CA . ALA A 1 88 ? 9.703 -69.688 -29.906 1 84.62 88 ALA A CA 1
ATOM 651 C C . ALA A 1 88 ? 9.031 -68.688 -28.984 1 84.62 88 ALA A C 1
ATOM 653 O O . ALA A 1 88 ? 9.211 -67.5 -29.156 1 84.62 88 ALA A O 1
ATOM 654 N N . PRO A 1 89 ? 8.312 -69.25 -27.938 1 85.75 89 PRO A N 1
ATOM 655 C CA . PRO A 1 89 ? 7.672 -68.25 -27.062 1 85.75 89 PRO A CA 1
ATOM 656 C C . PRO A 1 89 ? 8.68 -67.312 -26.344 1 85.75 89 PRO A C 1
ATOM 658 O O . PRO A 1 89 ? 8.438 -66.125 -26.188 1 85.75 89 PRO A O 1
ATOM 661 N N . ARG A 1 90 ? 9.766 -67.875 -25.953 1 90.88 90 ARG A N 1
ATOM 662 C CA . ARG A 1 90 ? 10.797 -67.062 -25.266 1 90.88 90 ARG A CA 1
ATOM 663 C C . ARG A 1 90 ? 11.414 -66.062 -26.203 1 90.88 90 ARG A C 1
ATOM 665 O O . ARG A 1 90 ? 11.617 -64.875 -25.812 1 90.88 90 ARG A O 1
ATOM 672 N N . ALA A 1 91 ? 11.719 -66.438 -27.391 1 88.44 91 ALA A N 1
ATOM 673 C CA . ALA A 1 91 ? 12.32 -65.562 -28.375 1 88.44 91 ALA A CA 1
ATOM 674 C C . ALA A 1 91 ? 11.391 -64.375 -28.688 1 88.44 91 ALA A C 1
ATOM 676 O O . ALA A 1 91 ? 11.844 -63.25 -28.844 1 88.44 91 ALA A O 1
ATOM 677 N N . ARG A 1 92 ? 10.164 -64.688 -28.734 1 84.5 92 ARG A N 1
ATOM 678 C CA . ARG A 1 92 ? 9.172 -63.625 -29 1 84.5 92 ARG A CA 1
ATOM 679 C C . ARG A 1 92 ? 9.094 -62.625 -27.844 1 84.5 92 ARG A C 1
ATOM 681 O O . ARG A 1 92 ? 9.023 -61.438 -28.062 1 84.5 92 ARG A O 1
ATOM 688 N N . LEU A 1 93 ? 9.078 -63.156 -26.688 1 90.31 93 LEU A N 1
ATOM 689 C CA . LEU A 1 93 ? 9.016 -62.281 -25.516 1 90.31 93 LEU A CA 1
ATOM 690 C C . LEU A 1 93 ? 10.258 -61.406 -25.406 1 90.31 93 LEU A C 1
ATOM 692 O O . LEU A 1 93 ? 10.172 -60.25 -25.016 1 90.31 93 LEU A O 1
ATOM 696 N N . GLU A 1 94 ? 11.383 -62 -25.703 1 92.44 94 GLU A N 1
ATOM 697 C CA . GLU A 1 94 ? 12.633 -61.25 -25.703 1 92.44 94 GLU A CA 1
ATOM 698 C C . GLU A 1 94 ? 12.555 -60.062 -26.656 1 92.44 94 GLU A C 1
ATOM 700 O O . GLU A 1 94 ? 13.016 -58.969 -26.344 1 92.44 94 GLU A O 1
ATOM 705 N N . GLN A 1 95 ? 11.969 -60.312 -27.734 1 86.81 95 GLN A N 1
ATOM 706 C CA . GLN A 1 95 ? 11.828 -59.25 -28.719 1 86.81 95 GLN A CA 1
ATOM 707 C C . GLN A 1 95 ? 10.867 -58.156 -28.234 1 86.81 95 GLN A C 1
ATOM 709 O O . GLN A 1 95 ? 11.086 -56.969 -28.484 1 86.81 95 GLN A O 1
ATOM 714 N N . VAL A 1 96 ? 9.805 -58.594 -27.594 1 88.31 96 VAL A N 1
ATOM 715 C CA . VAL A 1 96 ? 8.836 -57.656 -27.062 1 88.31 96 VAL A CA 1
ATOM 716 C C . VAL A 1 96 ? 9.516 -56.781 -26 1 88.31 96 VAL A C 1
ATOM 718 O O . VAL A 1 96 ? 9.398 -55.562 -26.031 1 88.31 96 VAL A O 1
ATOM 721 N N . PHE A 1 97 ? 10.219 -57.438 -25.094 1 94.12 97 PHE A N 1
ATOM 722 C CA . PHE A 1 97 ? 10.922 -56.688 -24.062 1 94.12 97 PHE A CA 1
ATOM 723 C C . PHE A 1 97 ? 11.922 -55.719 -24.672 1 94.12 97 PHE A C 1
ATOM 725 O O . PHE A 1 97 ? 12.023 -54.562 -24.219 1 94.12 97 PHE A O 1
ATOM 732 N N . TYR A 1 98 ? 12.57 -56.188 -25.656 1 91.56 98 TYR A N 1
ATOM 733 C CA . TYR A 1 98 ? 13.547 -55.344 -26.344 1 91.56 98 TYR A CA 1
ATOM 734 C C . TYR A 1 98 ? 12.883 -54.125 -26.953 1 91.56 98 TYR A C 1
ATOM 736 O O . TYR A 1 98 ? 13.398 -53 -26.828 1 91.56 98 TYR A O 1
ATOM 744 N N . SER A 1 99 ? 11.758 -54.25 -27.578 1 87.5 99 SER A N 1
ATOM 745 C CA . SER A 1 99 ? 11.047 -53.156 -28.203 1 87.5 99 SER A CA 1
ATOM 746 C C . SER A 1 99 ? 10.57 -52.125 -27.172 1 87.5 99 SER A C 1
ATOM 748 O O . SER A 1 99 ? 10.633 -50.938 -27.391 1 87.5 99 SER A O 1
ATOM 750 N N . PHE A 1 100 ? 10.102 -52.625 -26.062 1 92 100 PHE A N 1
ATOM 751 C CA . PHE A 1 100 ? 9.68 -51.75 -24.984 1 92 100 PHE A CA 1
ATOM 752 C C . PHE A 1 100 ? 10.852 -50.906 -24.484 1 92 100 PHE A C 1
ATOM 754 O O . PHE A 1 100 ? 10.727 -49.688 -24.344 1 92 100 PHE A O 1
ATOM 761 N N . MET A 1 101 ? 11.93 -51.469 -24.234 1 92.5 101 MET A N 1
ATOM 762 C CA . MET A 1 101 ? 13.102 -50.781 -23.703 1 92.5 101 MET A CA 1
ATOM 763 C C . MET A 1 101 ? 13.664 -49.812 -24.734 1 92.5 101 MET A C 1
ATOM 765 O O . MET A 1 101 ? 14.188 -48.75 -24.375 1 92.5 101 MET A O 1
ATOM 769 N N . ARG A 1 102 ? 13.539 -50.156 -25.953 1 89.88 102 ARG A N 1
ATOM 770 C CA . ARG A 1 102 ? 14.023 -49.281 -27.016 1 89.88 102 ARG A CA 1
ATOM 771 C C . ARG A 1 102 ? 13.227 -47.969 -27.062 1 89.88 102 ARG A C 1
ATOM 773 O O . ARG A 1 102 ? 13.789 -46.906 -27.297 1 89.88 102 ARG A O 1
ATOM 780 N N . ASN A 1 103 ? 11.992 -48.062 -26.781 1 88.44 103 ASN A N 1
ATOM 781 C CA . ASN A 1 103 ? 11.125 -46.906 -26.922 1 88.44 103 ASN A CA 1
ATOM 782 C C . ASN A 1 103 ? 10.891 -46.219 -25.578 1 88.44 103 ASN A C 1
ATOM 784 O O . ASN A 1 103 ? 10.266 -45.156 -25.531 1 88.44 103 ASN A O 1
ATOM 788 N N . HIS A 1 104 ? 11.352 -46.812 -24.547 1 88.94 104 HIS A N 1
ATOM 789 C CA . HIS A 1 104 ? 11.305 -46.219 -23.219 1 88.94 104 HIS A CA 1
ATOM 790 C C . HIS A 1 104 ? 12.695 -46.156 -22.594 1 88.94 104 HIS A C 1
ATOM 792 O O . HIS A 1 104 ? 13.086 -47.031 -21.844 1 88.94 104 HIS A O 1
ATOM 798 N N . PRO A 1 105 ? 13.312 -45.031 -22.828 1 86.38 105 PRO A N 1
ATOM 799 C CA . PRO A 1 105 ? 14.703 -44.906 -22.391 1 86.38 105 PRO A CA 1
ATOM 800 C C . PRO A 1 105 ? 14.852 -45 -20.875 1 86.38 105 PRO A C 1
ATOM 802 O O . PRO A 1 105 ? 15.945 -45.25 -20.375 1 86.38 105 PRO A O 1
ATOM 805 N N . GLU A 1 106 ? 13.812 -44.812 -20.141 1 88.06 106 GLU A N 1
ATOM 806 C CA . GLU A 1 106 ? 13.883 -44.844 -18.688 1 88.06 106 GLU A CA 1
ATOM 807 C C . GLU A 1 106 ? 13.93 -46.281 -18.156 1 88.06 106 GLU A C 1
ATOM 809 O O . GLU A 1 106 ? 14.242 -46.5 -17 1 88.06 106 GLU A O 1
ATOM 814 N N . TYR A 1 107 ? 13.609 -47.281 -18.969 1 92.12 107 TYR A N 1
ATOM 815 C CA . TYR A 1 107 ? 13.656 -48.688 -18.547 1 92.12 107 TYR A CA 1
ATOM 816 C C . TYR A 1 107 ? 15.078 -49.219 -18.609 1 92.12 107 TYR A C 1
ATOM 818 O O . TYR A 1 107 ? 15.68 -49.312 -19.688 1 92.12 107 TYR A O 1
ATOM 826 N N . LEU A 1 108 ? 15.617 -49.625 -17.531 1 91.19 108 LEU A N 1
ATOM 827 C CA . LEU A 1 108 ? 16.984 -50.125 -17.453 1 91.19 108 LEU A CA 1
ATOM 828 C C . LEU A 1 108 ? 17.031 -51.656 -17.609 1 91.19 108 LEU A C 1
ATOM 830 O O . LEU A 1 108 ? 18.016 -52.188 -18.078 1 91.19 108 LEU A O 1
ATOM 834 N N . GLN A 1 109 ? 15.953 -52.219 -17.078 1 93.25 109 GLN A N 1
ATOM 835 C CA . GLN A 1 109 ? 15.945 -53.688 -17.047 1 93.25 109 GLN A CA 1
ATOM 836 C C . GLN A 1 109 ? 14.516 -54.219 -17.016 1 93.25 109 GLN A C 1
ATOM 838 O O . GLN A 1 109 ? 13.648 -53.656 -16.344 1 93.25 109 GLN A O 1
ATOM 843 N N . ILE A 1 110 ? 14.289 -55.219 -17.781 1 95.44 110 ILE A N 1
ATOM 844 C CA . ILE A 1 110 ? 13.055 -56 -17.703 1 95.44 110 ILE A CA 1
ATOM 845 C C . ILE A 1 110 ? 13.391 -57.469 -17.484 1 95.44 110 ILE A C 1
ATOM 847 O O . ILE A 1 110 ? 14.156 -58.062 -18.234 1 95.44 110 ILE A O 1
ATOM 851 N N . ARG A 1 111 ? 12.781 -58 -16.438 1 95.88 111 ARG A N 1
ATOM 852 C CA . ARG A 1 111 ? 13.062 -59.375 -16.078 1 95.88 111 ARG A CA 1
ATOM 853 C C . ARG A 1 111 ? 11.773 -60.188 -15.883 1 95.88 111 ARG A C 1
ATOM 855 O O . ARG A 1 111 ? 10.797 -59.656 -15.352 1 95.88 111 ARG A O 1
ATOM 862 N N . LEU A 1 112 ? 11.859 -61.312 -16.375 1 96.5 112 LEU A N 1
ATOM 863 C CA . LEU A 1 112 ? 10.844 -62.312 -16.062 1 96.5 112 LEU A CA 1
ATOM 864 C C . LEU A 1 112 ? 11.414 -63.406 -15.133 1 96.5 112 LEU A C 1
ATOM 866 O O . LEU A 1 112 ? 12.383 -64.062 -15.477 1 96.5 112 LEU A O 1
ATOM 870 N N . ILE A 1 113 ? 10.781 -63.562 -13.953 1 95.94 113 ILE A N 1
ATOM 871 C CA . ILE A 1 113 ? 11.305 -64.438 -12.914 1 95.94 113 ILE A CA 1
ATOM 872 C C . ILE A 1 113 ? 10.273 -65.5 -12.586 1 95.94 113 ILE A C 1
ATOM 874 O O . ILE A 1 113 ? 9.094 -65.25 -12.383 1 95.94 113 ILE A O 1
ATOM 878 N N . ALA A 1 114 ? 10.734 -66.688 -12.5 1 95.12 114 ALA A N 1
ATOM 879 C CA . ALA A 1 114 ? 9.844 -67.812 -12.211 1 95.12 114 ALA A CA 1
ATOM 880 C C . ALA A 1 114 ? 9.531 -67.938 -10.719 1 95.12 114 ALA A C 1
ATOM 882 O O . ALA A 1 114 ? 10.367 -67.562 -9.883 1 95.12 114 ALA A O 1
ATOM 883 N N . ARG A 1 115 ? 8.352 -68.25 -10.422 1 93.25 115 ARG A N 1
ATOM 884 C CA . ARG A 1 115 ? 8.016 -68.562 -9.023 1 93.25 115 ARG A CA 1
ATOM 885 C C . ARG A 1 115 ? 8.742 -69.812 -8.508 1 93.25 115 ARG A C 1
ATOM 887 O O . ARG A 1 115 ? 9.18 -69.812 -7.359 1 93.25 115 ARG A O 1
ATOM 894 N N . GLY A 1 116 ? 8.789 -70.688 -9.398 1 89.12 116 GLY A N 1
ATOM 895 C CA . GLY A 1 116 ? 9.508 -71.938 -9.062 1 89.12 116 GLY A CA 1
ATOM 896 C C . GLY A 1 116 ? 11.008 -71.812 -9.281 1 89.12 116 GLY A C 1
ATOM 897 O O . GLY A 1 116 ? 11.523 -70.688 -9.547 1 89.12 116 GLY A O 1
ATOM 898 N N . ASP A 1 117 ? 11.703 -72.875 -8.984 1 90.19 117 ASP A N 1
ATOM 899 C CA . ASP A 1 117 ? 13.141 -72.938 -9.227 1 90.19 117 ASP A CA 1
ATOM 900 C C . ASP A 1 117 ? 13.891 -71.812 -8.492 1 90.19 117 ASP A C 1
ATOM 902 O O . ASP A 1 117 ? 14.742 -71.125 -9.07 1 90.19 117 ASP A O 1
ATOM 906 N N . PHE A 1 118 ? 13.484 -71.5 -7.305 1 90.44 118 PHE A N 1
ATOM 907 C CA . PHE A 1 118 ? 14.125 -70.5 -6.418 1 90.44 118 PHE A CA 1
ATOM 908 C C . PHE A 1 118 ? 14.133 -69.125 -7.039 1 90.44 118 PHE A C 1
ATOM 910 O O . PHE A 1 118 ? 15.094 -68.375 -6.871 1 90.44 118 PHE A O 1
ATOM 917 N N . GLY A 1 119 ? 13.141 -68.875 -7.871 1 93.12 119 GLY A N 1
ATOM 918 C CA . GLY A 1 119 ? 13.062 -67.562 -8.492 1 93.12 119 GLY A CA 1
ATOM 919 C C . GLY A 1 119 ? 14.086 -67.375 -9.594 1 93.12 119 GLY A C 1
ATOM 920 O O . GLY A 1 119 ? 14.75 -66.312 -9.648 1 93.12 119 GLY A O 1
ATOM 921 N N . LEU A 1 120 ? 14.203 -68.312 -10.398 1 93.5 120 LEU A N 1
ATOM 922 C CA . LEU A 1 120 ? 15.172 -68.25 -11.492 1 93.5 120 LEU A CA 1
ATOM 923 C C . LEU A 1 120 ? 14.688 -67.312 -12.586 1 93.5 120 LEU A C 1
ATOM 925 O O . LEU A 1 120 ? 13.523 -67.375 -12.977 1 93.5 120 LEU A O 1
ATOM 929 N N . GLU A 1 121 ? 15.594 -66.5 -13.031 1 94 121 GLU A N 1
ATOM 930 C CA . GLU A 1 121 ? 15.297 -65.625 -14.18 1 94 121 GLU A CA 1
ATOM 931 C C . GLU A 1 121 ? 15.086 -66.438 -15.438 1 94 121 GLU A C 1
ATOM 933 O O . GLU A 1 121 ? 15.828 -67.438 -15.695 1 94 121 GLU A O 1
ATOM 938 N N . ARG A 1 122 ? 14.047 -66.125 -16.125 1 94.88 122 ARG A N 1
ATOM 939 C CA . ARG A 1 122 ? 13.773 -66.812 -17.375 1 94.88 122 ARG A CA 1
ATOM 940 C C . ARG A 1 122 ? 14.117 -65.938 -18.578 1 94.88 122 ARG A C 1
ATOM 942 O O . ARG A 1 122 ? 14.461 -66.438 -19.641 1 94.88 122 ARG A O 1
ATOM 949 N N . ILE A 1 123 ? 13.961 -64.688 -18.422 1 95.19 123 ILE A N 1
ATOM 950 C CA . ILE A 1 123 ? 14.352 -63.688 -19.406 1 95.19 123 ILE A CA 1
ATOM 951 C C . ILE A 1 123 ? 14.906 -62.438 -18.703 1 95.19 123 ILE A C 1
ATOM 953 O O . ILE A 1 123 ? 14.375 -62.031 -17.672 1 95.19 123 ILE A O 1
ATOM 957 N N . ARG A 1 124 ? 15.922 -61.938 -19.203 1 94.31 124 ARG A N 1
ATOM 958 C CA . ARG A 1 124 ? 16.516 -60.719 -18.688 1 94.31 124 ARG A CA 1
ATOM 959 C C . ARG A 1 124 ? 17.062 -59.875 -19.844 1 94.31 124 ARG A C 1
ATOM 961 O O . ARG A 1 124 ? 17.891 -60.312 -20.609 1 94.31 124 ARG A O 1
ATOM 968 N N . VAL A 1 125 ? 16.5 -58.719 -19.969 1 93.94 125 VAL A N 1
ATOM 969 C CA . VAL A 1 125 ? 16.969 -57.75 -20.938 1 93.94 125 VAL A CA 1
ATOM 970 C C . VAL A 1 125 ? 17.516 -56.531 -20.219 1 93.94 125 VAL A C 1
ATOM 972 O O . VAL A 1 125 ? 16.812 -55.906 -19.406 1 93.94 125 VAL A O 1
ATOM 975 N N . ASP A 1 126 ? 18.75 -56.156 -20.547 1 92.06 126 ASP A N 1
ATOM 976 C CA . ASP A 1 126 ? 19.422 -55.062 -19.859 1 92.06 126 ASP A CA 1
ATOM 977 C C . ASP A 1 126 ? 19.797 -53.938 -20.844 1 92.06 126 ASP A C 1
ATOM 979 O O . ASP A 1 126 ? 20.031 -54.188 -22.016 1 92.06 126 ASP A O 1
ATOM 983 N N . ARG A 1 127 ? 19.672 -52.75 -20.312 1 89.69 127 ARG A N 1
ATOM 984 C CA . ARG A 1 127 ? 20.266 -51.625 -21.016 1 89.69 127 ARG A CA 1
ATOM 985 C C . ARG A 1 127 ? 21.672 -51.312 -20.531 1 89.69 127 ARG A C 1
ATOM 987 O O . ARG A 1 127 ? 21.891 -51.094 -19.328 1 89.69 127 ARG A O 1
ATOM 994 N N . ASP A 1 128 ? 22.688 -51.406 -21.391 1 81.25 128 ASP A N 1
ATOM 995 C CA . ASP A 1 128 ? 24.078 -51.094 -21.031 1 81.25 128 ASP A CA 1
ATOM 996 C C . ASP A 1 128 ? 24.594 -49.875 -21.797 1 81.25 128 ASP A C 1
ATOM 998 O O . ASP A 1 128 ? 23.812 -49.188 -22.438 1 81.25 128 ASP A O 1
ATOM 1002 N N . ALA A 1 129 ? 25.875 -49.562 -21.594 1 77.56 129 ALA A N 1
ATOM 1003 C CA . ALA A 1 129 ? 26.5 -48.406 -22.25 1 77.56 129 ALA A CA 1
ATOM 1004 C C . ALA A 1 129 ? 26.469 -48.531 -23.766 1 77.56 129 ALA A C 1
ATOM 1006 O O . ALA A 1 129 ? 26.469 -47.531 -24.484 1 77.56 129 ALA A O 1
ATOM 1007 N N . HIS A 1 130 ? 26.375 -49.812 -24.188 1 80.94 130 HIS A N 1
ATOM 1008 C CA . HIS A 1 130 ? 26.469 -50.031 -25.625 1 80.94 130 HIS A CA 1
ATOM 1009 C C . HIS A 1 130 ? 25.078 -50.281 -26.234 1 80.94 130 HIS A C 1
ATOM 1011 O O . HIS A 1 130 ? 24.953 -50.469 -27.453 1 80.94 130 HIS A O 1
ATOM 1017 N N . GLY A 1 131 ? 24.109 -50.281 -25.375 1 87.44 131 GLY A N 1
ATOM 1018 C CA . GLY A 1 131 ? 22.766 -50.438 -25.891 1 87.44 131 GLY A CA 1
ATOM 1019 C C . GLY A 1 131 ? 21.969 -51.469 -25.125 1 87.44 131 GLY A C 1
ATOM 1020 O O . GLY A 1 131 ? 22.25 -51.75 -23.953 1 87.44 131 GLY A O 1
ATOM 1021 N N . ILE A 1 132 ? 20.906 -52 -25.719 1 92.5 132 ILE A N 1
ATOM 1022 C CA . ILE A 1 132 ? 20.047 -53 -25.078 1 92.5 132 ILE A CA 1
ATOM 1023 C C . ILE A 1 132 ? 20.547 -54.406 -25.391 1 92.5 132 ILE A C 1
ATOM 1025 O O . ILE A 1 132 ? 20.781 -54.75 -26.562 1 92.5 132 ILE A O 1
ATOM 1029 N N . VAL A 1 133 ? 20.719 -55.25 -24.406 1 91.81 133 VAL A N 1
ATOM 1030 C CA . VAL A 1 133 ? 21.266 -56.594 -24.578 1 91.81 133 VAL A CA 1
ATOM 1031 C C . VAL A 1 133 ? 20.344 -57.625 -23.938 1 91.81 133 VAL A C 1
ATOM 1033 O O . VAL A 1 133 ? 19.906 -57.438 -22.797 1 91.81 133 VAL A O 1
ATOM 1036 N N . VAL A 1 134 ? 20.031 -58.656 -24.688 1 92.88 134 VAL A N 1
ATOM 1037 C CA . VAL A 1 134 ? 19.328 -59.812 -24.141 1 92.88 134 VAL A CA 1
ATOM 1038 C C . VAL A 1 134 ? 20.312 -60.812 -23.578 1 92.88 134 VAL A C 1
ATOM 1040 O O . VAL A 1 134 ? 21.156 -61.344 -24.312 1 92.88 134 VAL A O 1
ATOM 1043 N N . LEU A 1 135 ? 20.219 -61.125 -22.359 1 91.81 135 LEU A N 1
ATOM 1044 C CA . LEU A 1 135 ? 21.203 -61.969 -21.703 1 91.81 135 LEU A CA 1
ATOM 1045 C C . LEU A 1 135 ? 20.906 -63.438 -21.969 1 91.81 135 LEU A C 1
ATOM 1047 O O . LEU A 1 135 ? 19.734 -63.844 -22.047 1 91.81 135 LEU A O 1
ATOM 1051 N N . PRO A 1 136 ? 22 -64.25 -22.109 1 91.06 136 PRO A N 1
ATOM 1052 C CA . PRO A 1 136 ? 21.828 -65.688 -22.312 1 91.06 136 PRO A CA 1
ATOM 1053 C C . PRO A 1 136 ? 21.469 -66.438 -21.016 1 91.06 136 PRO A C 1
ATOM 1055 O O . PRO A 1 136 ? 21.531 -65.812 -19.938 1 91.06 136 PRO A O 1
ATOM 1058 N N . ASP A 1 137 ? 21.141 -67.688 -21.141 1 89.44 137 ASP A N 1
ATOM 1059 C CA . ASP A 1 137 ? 20.688 -68.5 -20.016 1 89.44 137 ASP A CA 1
ATOM 1060 C C . ASP A 1 137 ? 21.781 -68.625 -18.953 1 89.44 137 ASP A C 1
ATOM 1062 O O . ASP A 1 137 ? 21.484 -68.75 -17.766 1 89.44 137 ASP A O 1
ATOM 1066 N N . SER A 1 138 ? 22.969 -68.562 -19.438 1 89.44 138 SER A N 1
ATOM 1067 C CA . SER A 1 138 ? 24.094 -68.75 -18.516 1 89.44 138 SER A CA 1
ATOM 1068 C C . SER A 1 138 ? 24.203 -67.562 -17.547 1 89.44 138 SER A C 1
ATOM 1070 O O . SER A 1 138 ? 24.812 -67.688 -16.484 1 89.44 138 SER A O 1
ATOM 1072 N N . ALA A 1 139 ? 23.609 -66.5 -17.859 1 89.06 139 ALA A N 1
ATOM 1073 C CA . ALA A 1 139 ? 23.734 -65.312 -17.031 1 89.06 139 ALA A CA 1
ATOM 1074 C C . ALA A 1 139 ? 22.578 -65.188 -16.062 1 89.06 139 ALA A C 1
ATOM 1076 O O . ALA A 1 139 ? 22.547 -64.312 -15.219 1 89.06 139 ALA A O 1
ATOM 1077 N N . PHE A 1 140 ? 21.688 -66.125 -16.109 1 91.38 140 PHE A N 1
ATOM 1078 C CA . PHE A 1 140 ? 20.484 -66.062 -15.281 1 91.38 140 PHE A CA 1
ATOM 1079 C C . PHE A 1 140 ? 20.812 -66.312 -13.82 1 91.38 140 PHE A C 1
ATOM 1081 O O . PHE A 1 140 ? 21.688 -67.188 -13.523 1 91.38 140 PHE A O 1
ATOM 1088 N N . GLN A 1 141 ? 20.156 -65.688 -12.969 1 90.19 141 GLN A N 1
ATOM 1089 C CA . GLN A 1 141 ? 20.406 -65.75 -11.531 1 90.19 141 GLN A CA 1
ATOM 1090 C C . GLN A 1 141 ? 19.109 -66.125 -10.781 1 90.19 141 GLN A C 1
ATOM 1092 O O . GLN A 1 141 ? 18.016 -65.875 -11.273 1 90.19 141 GLN A O 1
ATOM 1097 N N . GLU A 1 142 ? 19.328 -66.75 -9.68 1 91.62 142 GLU A N 1
ATOM 1098 C CA . GLU A 1 142 ? 18.219 -66.938 -8.75 1 91.62 142 GLU A CA 1
ATOM 1099 C C . GLU A 1 142 ? 17.953 -65.688 -7.902 1 91.62 142 GLU A C 1
ATOM 1101 O O . GLU A 1 142 ? 18.859 -65.188 -7.223 1 91.62 142 GLU A O 1
ATOM 1106 N N . LYS A 1 143 ? 16.734 -65.25 -8 1 90.62 143 LYS A N 1
ATOM 1107 C CA . LYS A 1 143 ? 16.438 -63.938 -7.355 1 90.62 143 LYS A CA 1
ATOM 1108 C C . LYS A 1 143 ? 15.32 -64.125 -6.324 1 90.62 143 LYS A C 1
ATOM 1110 O O . LYS A 1 143 ? 14.781 -63.125 -5.832 1 90.62 143 LYS A O 1
ATOM 1115 N N . GLY A 1 144 ? 14.9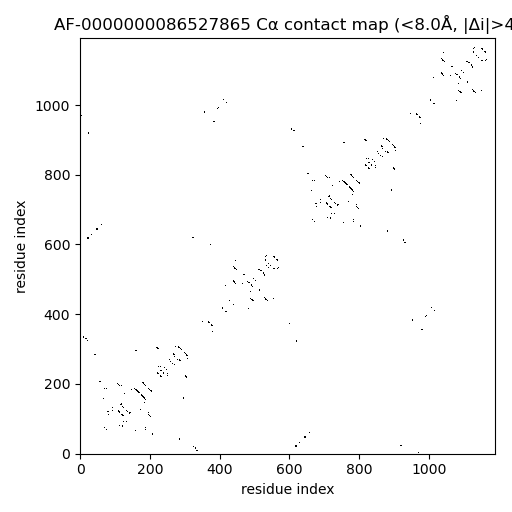38 -65.25 -6.012 1 90.88 144 GLY A N 1
ATOM 1116 C CA . GLY A 1 144 ? 13.805 -65.5 -5.137 1 90.88 144 GLY A CA 1
ATOM 1117 C C . GLY A 1 144 ? 13.969 -64.938 -3.75 1 90.88 144 GLY A C 1
ATOM 1118 O O . GLY A 1 144 ? 12.984 -64.625 -3.061 1 90.88 144 GLY A O 1
ATOM 1119 N N . GLN A 1 145 ? 15.164 -64.625 -3.324 1 89 145 GLN A N 1
ATOM 1120 C CA . GLN A 1 145 ? 15.438 -64.188 -1.968 1 89 145 GLN A CA 1
ATOM 1121 C C . GLN A 1 145 ? 15.266 -62.656 -1.86 1 89 145 GLN A C 1
ATOM 1123 O O . GLN A 1 145 ? 15.188 -62.125 -0.757 1 89 145 GLN A O 1
ATOM 1128 N N . PHE A 1 146 ? 15.156 -62.031 -2.928 1 90.25 146 PHE A N 1
ATOM 1129 C CA . PHE A 1 146 ? 15.078 -60.594 -2.904 1 90.25 146 PHE A CA 1
ATOM 1130 C C . PHE A 1 146 ? 13.656 -60.125 -2.631 1 90.25 146 PHE A C 1
ATOM 1132 O O . PHE A 1 146 ? 12.695 -60.719 -3.135 1 90.25 146 PHE A O 1
ATOM 1139 N N . SER A 1 147 ? 13.492 -59.062 -1.936 1 89.62 147 SER A N 1
ATOM 1140 C CA . SER A 1 147 ? 12.195 -58.562 -1.492 1 89.62 147 SER A CA 1
ATOM 1141 C C . SER A 1 147 ? 11.328 -58.156 -2.678 1 89.62 147 SER A C 1
ATOM 1143 O O . SER A 1 147 ? 10.117 -58.375 -2.67 1 89.62 147 SER A O 1
ATOM 1145 N N . TYR A 1 148 ? 11.891 -57.594 -3.688 1 90.75 148 TYR A N 1
ATOM 1146 C CA . TYR A 1 148 ? 11.086 -57.125 -4.809 1 90.75 148 TYR A CA 1
ATOM 1147 C C . TYR A 1 148 ? 10.484 -58.312 -5.566 1 90.75 148 TYR A C 1
ATOM 1149 O O . TYR A 1 148 ? 9.477 -58.156 -6.27 1 90.75 148 TYR A O 1
ATOM 1157 N N . VAL A 1 149 ? 11.062 -59.469 -5.449 1 93.69 149 VAL A N 1
ATOM 1158 C CA . VAL A 1 149 ? 10.531 -60.656 -6.133 1 93.69 149 VAL A CA 1
ATOM 1159 C C . VAL A 1 149 ? 9.43 -61.281 -5.293 1 93.69 149 VAL A C 1
ATOM 1161 O O . VAL A 1 149 ? 8.305 -61.469 -5.77 1 93.69 149 VAL A O 1
ATOM 1164 N N . PHE A 1 150 ? 9.758 -61.594 -4.02 1 93.06 150 PHE A N 1
ATOM 1165 C CA . PHE A 1 150 ? 8.758 -62.281 -3.219 1 93.06 150 PHE A CA 1
ATOM 1166 C C . PHE A 1 150 ? 7.562 -61.375 -2.938 1 93.06 150 PHE A C 1
ATOM 1168 O O . PHE A 1 150 ? 6.422 -61.844 -2.867 1 93.06 150 PHE A O 1
ATOM 1175 N N . ASP A 1 151 ? 7.789 -60.125 -2.754 1 92.69 151 ASP A N 1
ATOM 1176 C CA . ASP A 1 151 ? 6.672 -59.188 -2.566 1 92.69 151 ASP A CA 1
ATOM 1177 C C . ASP A 1 151 ? 5.816 -59.094 -3.828 1 92.69 151 ASP A C 1
ATOM 1179 O O . ASP A 1 151 ? 4.59 -58.969 -3.744 1 92.69 151 ASP A O 1
ATOM 1183 N N . THR A 1 152 ? 6.449 -59.094 -4.973 1 94.12 152 THR A N 1
ATOM 1184 C CA . THR A 1 152 ? 5.715 -59.062 -6.234 1 94.12 152 THR A CA 1
ATOM 1185 C C . THR A 1 152 ? 4.883 -60.344 -6.383 1 94.12 152 THR A C 1
ATOM 1187 O O . THR A 1 152 ? 3.719 -60.281 -6.781 1 94.12 152 THR A O 1
ATOM 1190 N N . LEU A 1 153 ? 5.473 -61.469 -6.023 1 94.44 153 LEU A N 1
ATOM 1191 C CA . LEU A 1 153 ? 4.781 -62.719 -6.121 1 94.44 153 LEU A CA 1
ATOM 1192 C C . LEU A 1 153 ? 3.609 -62.781 -5.145 1 94.44 153 LEU A C 1
ATOM 1194 O O . LEU A 1 153 ? 2.627 -63.5 -5.395 1 94.44 153 LEU A O 1
ATOM 1198 N N . ALA A 1 154 ? 3.746 -62.031 -4.09 1 92 154 ALA A N 1
ATOM 1199 C CA . ALA A 1 154 ? 2.707 -62 -3.062 1 92 154 ALA A CA 1
ATOM 1200 C C . ALA A 1 154 ? 1.598 -61 -3.432 1 92 154 ALA A C 1
ATOM 1202 O O . ALA A 1 154 ? 0.506 -61.062 -2.859 1 92 154 ALA A O 1
ATOM 1203 N N . THR A 1 155 ? 1.794 -60.188 -4.359 1 91.75 155 THR A N 1
ATOM 1204 C CA . THR A 1 155 ? 0.811 -59.219 -4.805 1 91.75 155 THR A CA 1
ATOM 1205 C C . THR A 1 155 ? -0.334 -59.906 -5.547 1 91.75 155 THR A C 1
ATOM 1207 O O . THR A 1 155 ? -0.124 -60.875 -6.242 1 91.75 155 THR A O 1
ATOM 1210 N N . ALA A 1 156 ? -1.504 -59.344 -5.395 1 90.44 156 ALA A N 1
ATOM 1211 C CA . ALA A 1 156 ? -2.674 -59.906 -6.066 1 90.44 156 ALA A CA 1
ATOM 1212 C C . ALA A 1 156 ? -2.549 -59.781 -7.582 1 90.44 156 ALA A C 1
ATOM 1214 O O . ALA A 1 156 ? -1.963 -58.812 -8.086 1 90.44 156 ALA A O 1
ATOM 1215 N N . PRO A 1 157 ? -3.125 -60.812 -8.289 1 89.44 157 PRO A N 1
ATOM 1216 C CA . PRO A 1 157 ? -3.107 -60.719 -9.75 1 89.44 157 PRO A CA 1
ATOM 1217 C C . PRO A 1 157 ? -3.723 -59.406 -10.266 1 89.44 157 PRO A C 1
ATOM 1219 O O . PRO A 1 157 ? -4.766 -58.969 -9.766 1 89.44 157 PRO A O 1
ATOM 1222 N N . GLY A 1 158 ? -3.033 -58.75 -11.164 1 86.81 158 GLY A N 1
ATOM 1223 C CA . GLY A 1 158 ? -3.535 -57.5 -11.734 1 86.81 158 GLY A CA 1
ATOM 1224 C C . GLY A 1 158 ? -3.127 -56.281 -10.938 1 86.81 158 GLY A C 1
ATOM 1225 O O . GLY A 1 158 ? -3.441 -55.156 -11.328 1 86.81 158 GLY A O 1
ATOM 1226 N N . HIS A 1 159 ? -2.441 -56.531 -9.891 1 90 159 HIS A N 1
ATOM 1227 C CA . HIS A 1 159 ? -1.973 -55.406 -9.07 1 90 159 HIS A CA 1
ATOM 1228 C C . HIS A 1 159 ? -0.473 -55.188 -9.242 1 90 159 HIS A C 1
ATOM 1230 O O . HIS A 1 159 ? 0.211 -56.031 -9.859 1 90 159 HIS A O 1
ATOM 1236 N N . ILE A 1 160 ? -0.03 -54.062 -8.742 1 92.12 160 ILE A N 1
ATOM 1237 C CA . ILE A 1 160 ? 1.349 -53.625 -8.984 1 92.12 160 ILE A CA 1
ATOM 1238 C C . ILE A 1 160 ? 2.086 -53.5 -7.652 1 92.12 160 ILE A C 1
ATOM 1240 O O . ILE A 1 160 ? 1.524 -53.031 -6.668 1 92.12 160 ILE A O 1
ATOM 1244 N N . TYR A 1 161 ? 3.244 -54 -7.645 1 92.44 161 TYR A N 1
ATOM 1245 C CA . TYR A 1 161 ? 4.188 -53.75 -6.559 1 92.44 161 TYR A CA 1
ATOM 1246 C C . TYR A 1 161 ? 5.176 -52.656 -6.934 1 92.44 161 TYR A C 1
ATOM 1248 O O . TYR A 1 161 ? 5.75 -52.688 -8.023 1 92.44 161 TYR A O 1
ATOM 1256 N N . LEU A 1 162 ? 5.289 -51.719 -6.043 1 91.94 162 LEU A N 1
ATOM 1257 C CA . LEU A 1 162 ? 6.289 -50.688 -6.215 1 91.94 162 LEU A CA 1
ATOM 1258 C C . LEU A 1 162 ? 7.363 -50.781 -5.137 1 91.94 162 LEU A C 1
ATOM 1260 O O . LEU A 1 162 ? 7.051 -50.812 -3.945 1 91.94 162 LEU A O 1
ATOM 1264 N N . SER A 1 163 ? 8.586 -50.812 -5.566 1 91.94 163 SER A N 1
ATOM 1265 C CA . SER A 1 163 ? 9.695 -50.844 -4.613 1 91.94 163 SER A CA 1
ATOM 1266 C C . SER A 1 163 ? 10 -49.438 -4.094 1 91.94 163 SER A C 1
ATOM 1268 O O . SER A 1 163 ? 9.539 -48.438 -4.656 1 91.94 163 SER A O 1
ATOM 1270 N N . PRO A 1 164 ? 10.703 -49.375 -2.955 1 89.75 164 PRO A N 1
ATOM 1271 C CA . PRO A 1 164 ? 11.25 -48.062 -2.596 1 89.75 164 PRO A CA 1
ATOM 1272 C C . PRO A 1 164 ? 12.25 -47.531 -3.627 1 89.75 164 PRO A C 1
ATOM 1274 O O . PRO A 1 164 ? 12.773 -48.312 -4.438 1 89.75 164 PRO A O 1
ATOM 1277 N N . ILE A 1 165 ? 12.414 -46.281 -3.658 1 91.81 165 ILE A N 1
ATOM 1278 C CA . ILE A 1 165 ? 13.398 -45.688 -4.543 1 91.81 165 ILE A CA 1
ATOM 1279 C C . ILE A 1 165 ? 14.789 -45.812 -3.943 1 91.81 165 ILE A C 1
ATOM 1281 O O . ILE A 1 165 ? 15.055 -45.344 -2.836 1 91.81 165 ILE A O 1
ATOM 1285 N N . VAL A 1 166 ? 15.625 -46.469 -4.617 1 89.94 166 VAL A N 1
ATOM 1286 C CA . VAL A 1 166 ? 16.969 -46.719 -4.098 1 89.94 166 VAL A CA 1
ATOM 1287 C C . VAL A 1 166 ? 18 -46.562 -5.219 1 89.94 166 VAL A C 1
ATOM 1289 O O . VAL A 1 166 ? 17.625 -46.375 -6.379 1 89.94 166 VAL A O 1
ATOM 1292 N N . ILE A 1 167 ? 19.25 -46.531 -4.805 1 88.94 167 ILE A N 1
ATOM 1293 C CA . ILE A 1 167 ? 20.359 -46.562 -5.766 1 88.94 167 ILE A CA 1
ATOM 1294 C C . ILE A 1 167 ? 20.672 -48 -6.133 1 88.94 167 ILE A C 1
ATOM 1296 O O . ILE A 1 167 ? 20.766 -48.875 -5.258 1 88.94 167 ILE A O 1
ATOM 1300 N N . ASN A 1 168 ? 20.719 -48.188 -7.387 1 86.81 168 ASN A N 1
ATOM 1301 C CA . ASN A 1 168 ? 20.969 -49.562 -7.863 1 86.81 168 ASN A CA 1
ATOM 1302 C C . ASN A 1 168 ? 22.406 -50 -7.598 1 86.81 168 ASN A C 1
ATOM 1304 O O . ASN A 1 168 ? 23.359 -49.344 -8.039 1 86.81 168 ASN A O 1
ATOM 1308 N N . HIS A 1 169 ? 22.609 -51.125 -6.801 1 80.06 169 HIS A N 1
ATOM 1309 C CA . HIS A 1 169 ? 23.938 -51.688 -6.535 1 80.06 169 HIS A CA 1
ATOM 1310 C C . HIS A 1 169 ? 24.047 -53.094 -7.09 1 80.06 169 HIS A C 1
ATOM 1312 O O . HIS A 1 169 ? 25.031 -53.812 -6.832 1 80.06 169 HIS A O 1
ATOM 1318 N N . GLU A 1 170 ? 22.938 -53.531 -7.746 1 70.38 170 GLU A N 1
ATOM 1319 C CA . GLU A 1 170 ? 22.953 -54.906 -8.203 1 70.38 170 GLU A CA 1
ATOM 1320 C C . GLU A 1 170 ? 24.031 -55.156 -9.25 1 70.38 170 GLU A C 1
ATOM 1322 O O . GLU A 1 170 ? 24.219 -54.312 -10.148 1 70.38 170 GLU A O 1
ATOM 1327 N N . THR A 1 171 ? 24.797 -56.25 -8.891 1 60.19 171 THR A N 1
ATOM 1328 C CA . THR A 1 171 ? 25.922 -56.688 -9.719 1 60.19 171 THR A CA 1
ATOM 1329 C C . THR A 1 171 ? 25.422 -57.188 -11.07 1 60.19 171 THR A C 1
ATOM 1331 O O . THR A 1 171 ? 24.422 -57.906 -11.148 1 60.19 171 THR A O 1
ATOM 1334 N N . GLY A 1 172 ? 25.969 -56.625 -12.32 1 57 172 GLY A N 1
ATOM 1335 C CA . GLY A 1 172 ? 25.688 -57.094 -13.672 1 57 172 GLY A CA 1
ATOM 1336 C C . GLY A 1 172 ? 25.016 -56.062 -14.539 1 57 172 GLY A C 1
ATOM 1337 O O . GLY A 1 172 ? 24.922 -56.219 -15.758 1 57 172 GLY A O 1
ATOM 1338 N N . SER A 1 173 ? 24.266 -55.312 -13.844 1 59.38 173 SER A N 1
ATOM 1339 C CA . SER A 1 173 ? 23.688 -54.281 -14.672 1 59.38 173 SER A CA 1
ATOM 1340 C C . SER A 1 173 ? 24.578 -53.031 -14.734 1 59.38 173 SER A C 1
ATOM 1342 O O . SER A 1 173 ? 24.328 -52.031 -14.062 1 59.38 173 SER A O 1
ATOM 1344 N N . HIS A 1 174 ? 25.656 -53.125 -15.352 1 56.72 174 HIS A N 1
ATOM 1345 C CA . HIS A 1 174 ? 26.734 -52.156 -15.305 1 56.72 174 HIS A CA 1
ATOM 1346 C C . HIS A 1 174 ? 26.219 -50.719 -15.539 1 56.72 174 HIS A C 1
ATOM 1348 O O . HIS A 1 174 ? 26.547 -49.812 -14.789 1 56.72 174 HIS A O 1
ATOM 1354 N N . ALA A 1 175 ? 25.406 -50.594 -16.469 1 62.44 175 ALA A N 1
ATOM 1355 C CA . ALA A 1 175 ? 25.062 -49.219 -16.828 1 62.44 175 ALA A CA 1
ATOM 1356 C C . ALA A 1 175 ? 24.094 -48.594 -15.82 1 62.44 175 ALA A C 1
ATOM 1358 O O . ALA A 1 175 ? 24.031 -47.375 -15.688 1 62.44 175 ALA A O 1
ATOM 1359 N N . ALA A 1 176 ? 23.578 -49.469 -14.984 1 68.69 176 ALA A N 1
ATOM 1360 C CA . ALA A 1 176 ? 22.547 -48.969 -14.062 1 68.69 176 ALA A CA 1
ATOM 1361 C C . ALA A 1 176 ? 23.125 -48.75 -12.664 1 68.69 176 ALA A C 1
ATOM 1363 O O . ALA A 1 176 ? 22.469 -48.188 -11.789 1 68.69 176 ALA A O 1
ATOM 1364 N N . GLU A 1 177 ? 24.469 -49.062 -12.602 1 75.62 177 GLU A N 1
ATOM 1365 C CA . GLU A 1 177 ? 25.047 -48.938 -11.266 1 75.62 177 GLU A CA 1
ATOM 1366 C C . GLU A 1 177 ? 25.172 -47.5 -10.828 1 75.62 177 GLU A C 1
ATOM 1368 O O . GLU A 1 177 ? 25.641 -46.656 -11.594 1 75.62 177 GLU A O 1
ATOM 1373 N N . GLY A 1 178 ? 24.625 -47.25 -9.703 1 81.19 178 GLY A N 1
ATOM 1374 C CA . GLY A 1 178 ? 24.75 -45.938 -9.125 1 81.19 178 GLY A CA 1
ATOM 1375 C C . GLY A 1 178 ? 23.594 -45 -9.477 1 81.19 178 GLY A C 1
ATOM 1376 O O . GLY A 1 178 ? 23.547 -43.844 -9.055 1 81.19 178 GLY A O 1
ATOM 1377 N N . LEU A 1 179 ? 22.641 -45.469 -10.234 1 87.5 179 LEU A N 1
ATOM 1378 C CA . LEU A 1 179 ? 21.516 -44.656 -10.656 1 87.5 179 LEU A CA 1
ATOM 1379 C C . LEU A 1 179 ? 20.297 -44.906 -9.758 1 87.5 179 LEU A C 1
ATOM 1381 O O . LEU A 1 179 ? 20.109 -46 -9.25 1 87.5 179 LEU A O 1
ATOM 1385 N N . PRO A 1 180 ? 19.578 -43.844 -9.5 1 91.88 180 PRO A N 1
ATOM 1386 C CA . PRO A 1 180 ? 18.344 -44.062 -8.75 1 91.88 180 PRO A CA 1
ATOM 1387 C C . PRO A 1 180 ? 17.312 -44.844 -9.547 1 91.88 180 PRO A C 1
ATOM 1389 O O . PRO A 1 180 ? 17 -44.5 -10.688 1 91.88 180 PRO A O 1
ATOM 1392 N N . ILE A 1 181 ? 16.766 -45.906 -8.93 1 92.5 181 ILE A N 1
ATOM 1393 C CA . ILE A 1 181 ? 15.836 -46.75 -9.672 1 92.5 181 ILE A CA 1
ATOM 1394 C C . ILE A 1 181 ? 14.602 -47 -8.812 1 92.5 181 ILE A C 1
ATOM 1396 O O . ILE A 1 181 ? 14.648 -46.875 -7.586 1 92.5 181 ILE A O 1
ATOM 1400 N N . LEU A 1 182 ? 13.594 -47.25 -9.414 1 92.94 182 LEU A N 1
ATOM 1401 C CA . LEU A 1 182 ? 12.344 -47.781 -8.867 1 92.94 182 LEU A CA 1
ATOM 1402 C C . LEU A 1 182 ? 11.93 -49.062 -9.609 1 92.94 182 LEU A C 1
ATOM 1404 O O . LEU A 1 182 ? 11.953 -49.094 -10.844 1 92.94 182 LEU A O 1
ATOM 1408 N N . ARG A 1 183 ? 11.664 -50.094 -8.883 1 94.12 183 ARG A N 1
ATOM 1409 C CA . ARG A 1 183 ? 11.258 -51.344 -9.5 1 94.12 183 ARG A CA 1
ATOM 1410 C C . ARG A 1 183 ? 9.742 -51.5 -9.477 1 94.12 183 ARG A C 1
ATOM 1412 O O . ARG A 1 183 ? 9.109 -51.312 -8.43 1 94.12 183 ARG A O 1
ATOM 1419 N N . VAL A 1 184 ? 9.25 -51.75 -10.555 1 93.69 184 VAL A N 1
ATOM 1420 C CA . VAL A 1 184 ? 7.828 -52.031 -10.719 1 93.69 184 VAL A CA 1
ATOM 1421 C C . VAL A 1 184 ? 7.621 -53.5 -11.031 1 93.69 184 VAL A C 1
ATOM 1423 O O . VAL A 1 184 ? 8.164 -54.031 -12.008 1 93.69 184 VAL A O 1
ATOM 1426 N N . GLY A 1 185 ? 6.816 -54.188 -10.164 1 94.88 185 GLY A N 1
ATOM 1427 C CA . GLY A 1 185 ? 6.59 -55.594 -10.359 1 94.88 185 GLY A CA 1
ATOM 1428 C C . GLY A 1 185 ? 5.121 -55.969 -10.383 1 94.88 185 GLY A C 1
ATOM 1429 O O . GLY A 1 185 ? 4.293 -55.312 -9.766 1 94.88 185 GLY A O 1
ATOM 1430 N N . THR A 1 186 ? 4.836 -56.938 -11.094 1 95.19 186 THR A N 1
ATOM 1431 C CA . THR A 1 186 ? 3.496 -57.5 -11.125 1 95.19 186 THR A CA 1
ATOM 1432 C C . THR A 1 186 ? 3.557 -59.031 -11.305 1 95.19 186 THR A C 1
ATOM 1434 O O . THR A 1 186 ? 4.441 -59.531 -11.992 1 95.19 186 THR A O 1
ATOM 1437 N N . PRO A 1 187 ? 2.695 -59.75 -10.641 1 95.81 187 PRO A N 1
ATOM 1438 C CA . PRO A 1 187 ? 2.705 -61.219 -10.789 1 95.81 187 PRO A CA 1
ATOM 1439 C C . PRO A 1 187 ? 2.188 -61.656 -12.148 1 95.81 187 PRO A C 1
ATOM 1441 O O . PRO A 1 187 ? 1.316 -61 -12.734 1 95.81 187 PRO A O 1
ATOM 1444 N N . VAL A 1 188 ? 2.789 -62.688 -12.68 1 96.12 188 VAL A N 1
ATOM 1445 C CA . VAL A 1 188 ? 2.338 -63.344 -13.906 1 96.12 188 VAL A CA 1
ATOM 1446 C C . VAL A 1 188 ? 1.458 -64.562 -13.562 1 96.12 188 VAL A C 1
ATOM 1448 O O . VAL A 1 188 ? 1.886 -65.438 -12.836 1 96.12 188 VAL A O 1
ATOM 1451 N N . VAL A 1 189 ? 0.272 -64.5 -14.102 1 94.12 189 VAL A N 1
ATOM 1452 C CA . VAL A 1 189 ? -0.695 -65.562 -13.758 1 94.12 189 VAL A CA 1
ATOM 1453 C C . VAL A 1 189 ? -1 -66.375 -14.992 1 94.12 189 VAL A C 1
ATOM 1455 O O . VAL A 1 189 ? -1.041 -65.875 -16.109 1 94.12 189 VAL A O 1
ATOM 1458 N N . ASP A 1 190 ? -1.157 -67.688 -14.781 1 89.5 190 ASP A N 1
ATOM 1459 C CA . ASP A 1 190 ? -1.509 -68.562 -15.883 1 89.5 190 ASP A CA 1
ATOM 1460 C C . ASP A 1 190 ? -3.021 -68.625 -16.078 1 89.5 190 ASP A C 1
ATOM 1462 O O . ASP A 1 190 ? -3.766 -67.875 -15.438 1 89.5 190 ASP A O 1
ATOM 1466 N N . ALA A 1 191 ? -3.471 -69.438 -17.047 1 84.5 191 ALA A N 1
ATOM 1467 C CA . ALA A 1 191 ? -4.879 -69.5 -17.422 1 84.5 191 ALA A CA 1
ATOM 1468 C C . ALA A 1 191 ? -5.727 -70 -16.25 1 84.5 191 ALA A C 1
ATOM 1470 O O . ALA A 1 191 ? -6.93 -69.75 -16.203 1 84.5 191 ALA A O 1
ATOM 1471 N N . SER A 1 192 ? -5.043 -70.75 -15.273 1 87.62 192 SER A N 1
ATOM 1472 C CA . SER A 1 192 ? -5.758 -71.25 -14.117 1 87.62 192 SER A CA 1
ATOM 1473 C C . SER A 1 192 ? -5.824 -70.25 -12.984 1 87.62 192 SER A C 1
ATOM 1475 O O . SER A 1 192 ? -6.477 -70.5 -11.969 1 87.62 192 SER A O 1
ATOM 1477 N N . GLY A 1 193 ? -5.164 -69.188 -13.102 1 88.44 193 GLY A N 1
ATOM 1478 C CA . GLY A 1 193 ? -5.199 -68.125 -12.086 1 88.44 193 GLY A CA 1
ATOM 1479 C C . GLY A 1 193 ? -4.078 -68.25 -11.078 1 88.44 193 GLY A C 1
ATOM 1480 O O . GLY A 1 193 ? -4.047 -67.5 -10.094 1 88.44 193 GLY A O 1
ATOM 1481 N N . GLN A 1 194 ? -3.211 -69.188 -11.305 1 91.44 194 GLN A N 1
ATOM 1482 C CA . GLN A 1 194 ? -2.098 -69.375 -10.383 1 91.44 194 GLN A CA 1
ATOM 1483 C C . GLN A 1 194 ? -0.904 -68.5 -10.773 1 91.44 194 GLN A C 1
ATOM 1485 O O . GLN A 1 194 ? -0.592 -68.375 -11.953 1 91.44 194 GLN A O 1
ATOM 1490 N N . THR A 1 195 ? -0.275 -67.938 -9.75 1 95.12 195 THR A N 1
ATOM 1491 C CA . THR A 1 195 ? 0.918 -67.125 -9.984 1 95.12 195 THR A CA 1
ATOM 1492 C C . THR A 1 195 ? 2.113 -68 -10.32 1 95.12 195 THR A C 1
ATOM 1494 O O . THR A 1 195 ? 2.521 -68.875 -9.5 1 95.12 195 THR A O 1
ATOM 1497 N N . VAL A 1 196 ? 2.684 -67.812 -11.531 1 95.12 196 VAL A N 1
ATOM 1498 C CA . VAL A 1 196 ? 3.74 -68.688 -11.992 1 95.12 196 VAL A CA 1
ATOM 1499 C C . VAL A 1 196 ? 5.062 -67.938 -12.078 1 95.12 196 VAL A C 1
ATOM 1501 O O . VAL A 1 196 ? 6.125 -68.562 -12.219 1 95.12 196 VAL A O 1
ATOM 1504 N N . GLY A 1 197 ? 4.941 -66.625 -11.945 1 96.25 197 GLY A N 1
ATOM 1505 C CA . GLY A 1 197 ? 6.152 -65.812 -12.023 1 96.25 197 GLY A CA 1
ATOM 1506 C C . GLY A 1 197 ? 5.922 -64.375 -11.727 1 96.25 197 GLY A C 1
ATOM 1507 O O . GLY A 1 197 ? 4.836 -63.969 -11.297 1 96.25 197 GLY A O 1
ATOM 1508 N N . ALA A 1 198 ? 7.012 -63.656 -11.844 1 96.38 198 ALA A N 1
ATOM 1509 C CA . ALA A 1 198 ? 6.98 -62.219 -11.602 1 96.38 198 ALA A CA 1
ATOM 1510 C C . ALA A 1 198 ? 7.68 -61.469 -12.719 1 96.38 198 ALA A C 1
ATOM 1512 O O . ALA A 1 198 ? 8.742 -61.875 -13.195 1 96.38 198 ALA A O 1
ATOM 1513 N N . LEU A 1 199 ? 7.008 -60.438 -13.234 1 97 199 LEU A N 1
ATOM 1514 C CA . LEU A 1 199 ? 7.621 -59.5 -14.156 1 97 199 LEU A CA 1
ATOM 1515 C C . LEU A 1 199 ? 8.094 -58.25 -13.422 1 97 199 LEU A C 1
ATOM 1517 O O . LEU A 1 199 ? 7.32 -57.625 -12.688 1 97 199 LEU A O 1
ATOM 1521 N N . VAL A 1 200 ? 9.344 -57.906 -13.562 1 95.69 200 VAL A N 1
ATOM 1522 C CA . VAL A 1 200 ? 9.906 -56.75 -12.859 1 95.69 200 VAL A CA 1
ATOM 1523 C C . VAL A 1 200 ? 10.57 -55.812 -13.859 1 95.69 200 VAL A C 1
ATOM 1525 O O . VAL A 1 200 ? 11.375 -56.25 -14.688 1 95.69 200 VAL A O 1
ATOM 1528 N N . VAL A 1 201 ? 10.203 -54.562 -13.781 1 95.12 201 VAL A N 1
ATOM 1529 C CA . VAL A 1 201 ? 10.805 -53.531 -14.609 1 95.12 201 VAL A CA 1
ATOM 1530 C C . VAL A 1 201 ? 11.586 -52.562 -13.719 1 95.12 201 VAL A C 1
ATOM 1532 O O . VAL A 1 201 ? 11.023 -51.969 -12.789 1 95.12 201 VAL A O 1
ATOM 1535 N N . ASP A 1 202 ? 12.836 -52.375 -14.008 1 93.69 202 ASP A N 1
ATOM 1536 C CA . ASP A 1 202 ? 13.641 -51.344 -13.336 1 93.69 202 ASP A CA 1
ATOM 1537 C C . ASP A 1 202 ? 13.602 -50.031 -14.086 1 93.69 202 ASP A C 1
ATOM 1539 O O . ASP A 1 202 ? 14.016 -49.969 -15.242 1 93.69 202 ASP A O 1
ATOM 1543 N N . VAL A 1 203 ? 13.156 -49.062 -13.391 1 93.12 203 VAL A N 1
ATOM 1544 C CA . VAL A 1 203 ? 12.992 -47.75 -14.008 1 93.12 203 VAL A CA 1
ATOM 1545 C C . VAL A 1 203 ? 14.023 -46.781 -13.445 1 93.12 203 VAL A C 1
ATOM 1547 O O . VAL A 1 203 ? 14.172 -46.656 -12.227 1 93.12 203 VAL A O 1
ATOM 1550 N N . GLU A 1 204 ? 14.703 -46.125 -14.359 1 92.25 204 GLU A N 1
ATOM 1551 C CA . GLU A 1 204 ? 15.641 -45.062 -13.953 1 92.25 204 GLU A CA 1
ATOM 1552 C C . GLU A 1 204 ? 14.914 -43.75 -13.695 1 92.25 204 GLU A C 1
ATOM 1554 O O . GLU A 1 204 ? 14.219 -43.219 -14.578 1 92.25 204 GLU A O 1
ATOM 1559 N N . LEU A 1 205 ? 15.156 -43.156 -12.555 1 91.06 205 LEU A N 1
ATOM 1560 C CA . LEU A 1 205 ? 14.383 -42 -12.172 1 91.06 205 LEU A CA 1
ATOM 1561 C C . LEU A 1 205 ? 15.164 -40.719 -12.445 1 91.06 205 LEU A C 1
ATOM 1563 O O . LEU A 1 205 ? 14.609 -39.625 -12.375 1 91.06 205 LEU A O 1
ATOM 1567 N N . SER A 1 206 ? 16.391 -40.781 -12.781 1 87.75 206 SER A N 1
ATOM 1568 C CA . SER A 1 206 ? 17.188 -39.562 -13.039 1 87.75 206 SER A CA 1
ATOM 1569 C C . SER A 1 206 ? 16.578 -38.719 -14.133 1 87.75 206 SER A C 1
ATOM 1571 O O . SER A 1 206 ? 16.531 -37.5 -14.023 1 87.75 206 SER A O 1
ATOM 1573 N N . ARG A 1 207 ? 16.094 -39.344 -15.141 1 81.75 207 ARG A N 1
ATOM 1574 C CA . ARG A 1 207 ? 15.477 -38.625 -16.25 1 81.75 207 ARG A CA 1
ATOM 1575 C C . ARG A 1 207 ? 14.148 -38 -15.828 1 81.75 207 ARG A C 1
ATOM 1577 O O . ARG A 1 207 ? 13.805 -36.906 -16.266 1 81.75 207 ARG A O 1
ATOM 1584 N N . VAL A 1 208 ? 13.484 -38.688 -15.016 1 82.94 208 VAL A N 1
ATOM 1585 C CA . VAL A 1 208 ? 12.227 -38.188 -14.484 1 82.94 208 VAL A CA 1
ATOM 1586 C C . VAL A 1 208 ? 12.5 -36.938 -13.641 1 82.94 208 VAL A C 1
ATOM 1588 O O . VAL A 1 208 ? 11.812 -35.906 -13.773 1 82.94 208 VAL A O 1
ATOM 1591 N N . PHE A 1 209 ? 13.547 -37 -12.844 1 86.12 209 PHE A N 1
ATOM 1592 C CA . PHE A 1 209 ? 13.922 -35.875 -11.992 1 86.12 209 PHE A CA 1
ATOM 1593 C C . PHE A 1 209 ? 14.344 -34.688 -12.836 1 86.12 209 PHE A C 1
ATOM 1595 O O . PHE A 1 209 ? 13.953 -33.562 -12.555 1 86.12 209 PHE A O 1
ATOM 1602 N N . GLU A 1 210 ? 15.039 -34.969 -13.812 1 83.31 210 GLU A N 1
ATOM 1603 C CA . GLU A 1 210 ? 15.531 -33.875 -14.688 1 83.31 210 GLU A CA 1
ATOM 1604 C C . GLU A 1 210 ? 14.375 -33.188 -15.398 1 83.31 210 GLU A C 1
ATOM 1606 O O . GLU A 1 210 ? 14.391 -31.969 -15.562 1 83.31 210 GLU A O 1
ATOM 1611 N N . ARG A 1 211 ? 13.461 -33.906 -15.805 1 77 211 ARG A N 1
ATOM 1612 C CA . ARG A 1 211 ? 12.289 -33.344 -16.469 1 77 211 ARG A CA 1
ATOM 1613 C C . ARG A 1 211 ? 11.492 -32.469 -15.523 1 77 211 ARG A C 1
ATOM 1615 O O . ARG A 1 211 ? 10.969 -31.406 -15.922 1 77 211 ARG A O 1
ATOM 1622 N N . LEU A 1 212 ? 11.43 -32.875 -14.32 1 79.38 212 LEU A N 1
ATOM 1623 C CA . LEU A 1 212 ? 10.727 -32.094 -13.32 1 79.38 212 LEU A CA 1
ATOM 1624 C C . LEU A 1 212 ? 11.406 -30.734 -13.125 1 79.38 212 LEU A C 1
ATOM 1626 O O . LEU A 1 212 ? 10.734 -29.703 -12.984 1 79.38 212 LEU A O 1
ATOM 1630 N N . GLU A 1 213 ? 12.664 -30.719 -13.188 1 80 213 GLU A N 1
ATOM 1631 C CA . GLU A 1 213 ? 13.43 -29.5 -12.938 1 80 213 GLU A CA 1
ATOM 1632 C C . GLU A 1 213 ? 13.492 -28.625 -14.188 1 80 213 GLU A C 1
ATOM 1634 O O . GLU A 1 213 ? 13.422 -27.391 -14.094 1 80 213 GLU A O 1
ATOM 1639 N N . ARG A 1 214 ? 13.562 -29.234 -15.281 1 75.38 214 ARG A N 1
ATOM 1640 C CA . ARG A 1 214 ? 13.75 -28.5 -16.531 1 75.38 214 ARG A CA 1
ATOM 1641 C C . ARG A 1 214 ? 12.508 -27.703 -16.891 1 75.38 214 ARG A C 1
ATOM 1643 O O . ARG A 1 214 ? 12.602 -26.641 -17.516 1 75.38 214 ARG A O 1
ATOM 1650 N N . ASP A 1 215 ? 11.469 -28.031 -16.422 1 71.81 215 ASP A N 1
ATOM 1651 C CA . ASP A 1 215 ? 10.203 -27.406 -16.797 1 71.81 215 ASP A CA 1
ATOM 1652 C C . ASP A 1 215 ? 9.93 -26.172 -15.93 1 71.81 215 ASP A C 1
ATOM 1654 O O . ASP A 1 215 ? 8.969 -25.438 -16.172 1 71.81 215 ASP A O 1
ATOM 1658 N N . LEU A 1 216 ? 10.797 -25.969 -14.992 1 80.44 216 LEU A N 1
ATOM 1659 C CA . LEU A 1 216 ? 10.586 -24.859 -14.078 1 80.44 216 LEU A CA 1
ATOM 1660 C C . LEU A 1 216 ? 11.586 -23.734 -14.352 1 80.44 216 LEU A C 1
ATOM 1662 O O . LEU A 1 216 ? 12.695 -23.984 -14.82 1 80.44 216 LEU A O 1
ATOM 1666 N N . PRO A 1 217 ? 11.078 -22.484 -14.203 1 78.31 217 PRO A N 1
ATOM 1667 C CA . PRO A 1 217 ? 12.031 -21.375 -14.312 1 78.31 217 PRO A CA 1
ATOM 1668 C C . PRO A 1 217 ? 13.219 -21.531 -13.359 1 78.31 217 PRO A C 1
ATOM 1670 O O . PRO A 1 217 ? 13.125 -22.25 -12.359 1 78.31 217 PRO A O 1
ATOM 1673 N N . ASP A 1 218 ? 14.242 -20.844 -13.594 1 78.62 218 ASP A N 1
ATOM 1674 C CA . ASP A 1 218 ? 15.516 -20.984 -12.898 1 78.62 218 ASP A CA 1
ATOM 1675 C C . ASP A 1 218 ? 15.406 -20.516 -11.453 1 78.62 218 ASP A C 1
ATOM 1677 O O . ASP A 1 218 ? 16.219 -20.906 -10.609 1 78.62 218 ASP A O 1
ATOM 1681 N N . ASP A 1 219 ? 14.453 -19.828 -11.203 1 81.88 219 ASP A N 1
ATOM 1682 C CA . ASP A 1 219 ? 14.367 -19.25 -9.867 1 81.88 219 ASP A CA 1
ATOM 1683 C C . ASP A 1 219 ? 13.672 -20.219 -8.898 1 81.88 219 ASP A C 1
ATOM 1685 O O . ASP A 1 219 ? 13.609 -19.953 -7.691 1 81.88 219 ASP A O 1
ATOM 1689 N N . TYR A 1 220 ? 13.32 -21.344 -9.391 1 88.81 220 TYR A N 1
ATOM 1690 C CA . TYR A 1 220 ? 12.633 -22.312 -8.539 1 88.81 220 TYR A CA 1
ATOM 1691 C C . TYR A 1 220 ? 13.547 -23.469 -8.172 1 88.81 220 TYR A C 1
ATOM 1693 O O . TYR A 1 220 ? 14.375 -23.891 -8.984 1 88.81 220 TYR A O 1
ATOM 1701 N N . ALA A 1 221 ? 13.477 -23.828 -6.992 1 92.06 221 ALA A N 1
ATOM 1702 C CA . ALA A 1 221 ? 14.188 -25.016 -6.531 1 92.06 221 ALA A CA 1
ATOM 1703 C C . ALA A 1 221 ? 13.211 -26.156 -6.246 1 92.06 221 ALA A C 1
ATOM 1705 O O . ALA A 1 221 ? 12.117 -25.938 -5.727 1 92.06 221 ALA A O 1
ATOM 1706 N N . VAL A 1 222 ? 13.656 -27.328 -6.594 1 93.81 222 VAL A N 1
ATOM 1707 C CA . VAL A 1 222 ? 12.797 -28.484 -6.406 1 93.81 222 VAL A CA 1
ATOM 1708 C C . VAL A 1 222 ? 13.383 -29.406 -5.336 1 93.81 222 VAL A C 1
ATOM 1710 O O . VAL A 1 222 ? 14.594 -29.594 -5.273 1 93.81 222 VAL A O 1
ATOM 1713 N N . TYR A 1 223 ? 12.539 -29.891 -4.492 1 95.38 223 TYR A N 1
ATOM 1714 C CA . TYR A 1 223 ? 12.883 -30.859 -3.455 1 95.38 223 TYR A CA 1
ATOM 1715 C C . TYR A 1 223 ? 12 -32.094 -3.559 1 95.38 223 TYR A C 1
ATOM 1717 O O . TYR A 1 223 ? 10.805 -32 -3.834 1 95.38 223 TYR A O 1
ATOM 1725 N N . LEU A 1 224 ? 12.578 -33.188 -3.42 1 96.06 224 LEU A N 1
ATOM 1726 C CA . LEU A 1 224 ? 11.828 -34.469 -3.408 1 96.06 224 LEU A CA 1
ATOM 1727 C C . LEU A 1 224 ? 12.359 -35.406 -2.328 1 96.06 224 LEU A C 1
ATOM 1729 O O . LEU A 1 224 ? 13.57 -35.594 -2.213 1 96.06 224 LEU A O 1
ATOM 1733 N N . ALA A 1 225 ? 11.438 -35.906 -1.504 1 96.62 225 ALA A N 1
ATOM 1734 C CA . ALA A 1 225 ? 11.812 -36.844 -0.449 1 96.62 225 ALA A CA 1
ATOM 1735 C C . ALA A 1 225 ? 10.992 -38.125 -0.536 1 96.62 225 ALA A C 1
ATOM 1737 O O . ALA A 1 225 ? 9.859 -38.125 -1.012 1 96.62 225 ALA A O 1
ATOM 1738 N N . ASN A 1 226 ? 11.625 -39.219 -0.119 1 94.75 226 ASN A N 1
ATOM 1739 C CA . ASN A 1 226 ? 10.891 -40.469 -0.076 1 94.75 226 ASN A CA 1
ATOM 1740 C C . ASN A 1 226 ? 9.977 -40.562 1.142 1 94.75 226 ASN A C 1
ATOM 1742 O O . ASN A 1 226 ? 9.797 -39.562 1.851 1 94.75 226 ASN A O 1
ATOM 1746 N N . GLU A 1 227 ? 9.344 -41.656 1.398 1 93.12 227 GLU A N 1
ATOM 1747 C CA . GLU A 1 227 ? 8.305 -41.812 2.416 1 93.12 227 GLU A CA 1
ATOM 1748 C C . GLU A 1 227 ? 8.891 -41.719 3.82 1 93.12 227 GLU A C 1
ATOM 1750 O O . GLU A 1 227 ? 8.156 -41.531 4.793 1 93.12 227 GLU A O 1
ATOM 1755 N N . TRP A 1 228 ? 10.234 -41.812 3.977 1 93.5 228 TRP A N 1
ATOM 1756 C CA . TRP A 1 228 ? 10.883 -41.719 5.277 1 93.5 228 TRP A CA 1
ATOM 1757 C C . TRP A 1 228 ? 11.477 -40.344 5.496 1 93.5 228 TRP A C 1
ATOM 1759 O O . TRP A 1 228 ? 11.898 -40 6.605 1 93.5 228 TRP A O 1
ATOM 1769 N N . GLY A 1 229 ? 11.539 -39.562 4.441 1 95.31 229 GLY A N 1
ATOM 1770 C CA . GLY A 1 229 ? 12.016 -38.188 4.574 1 95.31 229 GLY A CA 1
ATOM 1771 C C . GLY A 1 229 ? 13.383 -37.969 3.959 1 95.31 229 GLY A C 1
ATOM 1772 O O . GLY A 1 229 ? 13.898 -36.844 3.947 1 95.31 229 GLY A O 1
ATOM 1773 N N . ASP A 1 230 ? 13.984 -39.031 3.379 1 95.94 230 ASP A N 1
ATOM 1774 C CA . ASP A 1 230 ? 15.289 -38.906 2.738 1 95.94 230 ASP A CA 1
ATOM 1775 C C . ASP A 1 230 ? 15.188 -38.125 1.428 1 95.94 230 ASP A C 1
ATOM 1777 O O . ASP A 1 230 ? 14.312 -38.406 0.604 1 95.94 230 ASP A O 1
ATOM 1781 N N . PHE A 1 231 ? 16.125 -37.219 1.209 1 95.62 231 PHE A N 1
ATOM 1782 C CA . PHE A 1 231 ? 16.094 -36.406 -0.005 1 95.62 231 PHE A CA 1
ATOM 1783 C C . PHE A 1 231 ? 16.484 -37.25 -1.22 1 95.62 231 PHE A C 1
ATOM 1785 O O . PHE A 1 231 ? 17.547 -37.875 -1.232 1 95.62 231 PHE A O 1
ATOM 1792 N N . LEU A 1 232 ? 15.648 -37.188 -2.186 1 94.75 232 LEU A N 1
ATOM 1793 C CA . LEU A 1 232 ? 15.938 -37.781 -3.484 1 94.75 232 LEU A CA 1
ATOM 1794 C C . LEU A 1 232 ? 16.391 -36.719 -4.48 1 94.75 232 LEU A C 1
ATOM 1796 O O . LEU A 1 232 ? 17.234 -37 -5.348 1 94.75 232 LEU A O 1
ATOM 1800 N N . VAL A 1 233 ? 15.734 -35.562 -4.426 1 93.94 233 VAL A N 1
ATOM 1801 C CA . VAL A 1 233 ? 16.109 -34.406 -5.219 1 93.94 233 VAL A CA 1
ATOM 1802 C C . VAL A 1 233 ? 16.344 -33.219 -4.301 1 93.94 233 VAL A C 1
ATOM 1804 O O . VAL A 1 233 ? 15.555 -32.938 -3.389 1 93.94 233 VAL A O 1
ATOM 1807 N N . HIS A 1 234 ? 17.359 -32.562 -4.492 1 93.75 234 HIS A N 1
ATOM 1808 C CA . HIS A 1 234 ? 17.781 -31.391 -3.736 1 93.75 234 HIS A CA 1
ATOM 1809 C C . HIS A 1 234 ? 18.625 -30.453 -4.594 1 93.75 234 HIS A C 1
ATOM 1811 O O . HIS A 1 234 ? 19.375 -30.906 -5.465 1 93.75 234 HIS A O 1
ATOM 1817 N N . PRO A 1 235 ? 18.453 -29.188 -4.414 1 90.56 235 PRO A N 1
ATOM 1818 C CA . PRO A 1 235 ? 19.312 -28.281 -5.176 1 90.56 235 PRO A CA 1
ATOM 1819 C C . PRO A 1 235 ? 20.797 -28.547 -4.961 1 90.56 235 PRO A C 1
ATOM 1821 O O . PRO A 1 235 ? 21.609 -28.297 -5.852 1 90.56 235 PRO A O 1
ATOM 1824 N N . ASP A 1 236 ? 21.188 -29.047 -3.814 1 92 236 ASP A N 1
ATOM 1825 C CA . ASP A 1 236 ? 22.531 -29.547 -3.521 1 92 236 ASP A CA 1
ATOM 1826 C C . ASP A 1 236 ? 22.609 -31.047 -3.727 1 92 236 ASP A C 1
ATOM 1828 O O . ASP A 1 236 ? 22.156 -31.828 -2.885 1 92 236 ASP A O 1
ATOM 1832 N N . PRO A 1 237 ? 23.25 -31.469 -4.734 1 89.31 237 PRO A N 1
ATOM 1833 C CA . PRO A 1 237 ? 23.297 -32.906 -5.059 1 89.31 237 PRO A CA 1
ATOM 1834 C C . PRO A 1 237 ? 23.953 -33.719 -3.959 1 89.31 237 PRO A C 1
ATOM 1836 O O . PRO A 1 237 ? 23.703 -34.938 -3.861 1 89.31 237 PRO A O 1
ATOM 1839 N N . ALA A 1 238 ? 24.75 -33.062 -3.1 1 90.62 238 ALA A N 1
ATOM 1840 C CA . ALA A 1 238 ? 25.438 -33.781 -2.033 1 90.62 238 ALA A CA 1
ATOM 1841 C C . ALA A 1 238 ? 24.453 -34.281 -0.972 1 90.62 238 ALA A C 1
ATOM 1843 O O . ALA A 1 238 ? 24.75 -35.219 -0.224 1 90.62 238 ALA A O 1
ATOM 1844 N N . GLN A 1 239 ? 23.312 -33.719 -1.004 1 91.94 239 GLN A N 1
ATOM 1845 C CA . GLN A 1 239 ? 22.344 -34.062 0.036 1 91.94 239 GLN A CA 1
ATOM 1846 C C . GLN A 1 239 ? 21.359 -35.125 -0.437 1 91.94 239 GLN A C 1
ATOM 1848 O O . GLN A 1 239 ? 20.5 -35.562 0.328 1 91.94 239 GLN A O 1
ATOM 1853 N N . THR A 1 240 ? 21.531 -35.562 -1.633 1 92.19 240 THR A N 1
ATOM 1854 C CA . THR A 1 240 ? 20.594 -36.5 -2.184 1 92.19 240 THR A CA 1
ATOM 1855 C C . THR A 1 240 ? 21.031 -37.938 -1.887 1 92.19 240 THR A C 1
ATOM 1857 O O . THR A 1 240 ? 22.234 -38.219 -1.802 1 92.19 240 THR A O 1
ATOM 1860 N N . PHE A 1 241 ? 20.141 -38.812 -1.58 1 92.88 241 PHE A N 1
ATOM 1861 C CA . PHE A 1 241 ? 20.344 -40.219 -1.358 1 92.88 241 PHE A CA 1
ATOM 1862 C C . PHE A 1 241 ? 21.406 -40.469 -0.28 1 92.88 241 PHE A C 1
ATOM 1864 O O . PHE A 1 241 ? 22.281 -41.312 -0.43 1 92.88 241 PHE A O 1
ATOM 1871 N N . GLY A 1 242 ? 21.359 -39.75 0.748 1 90.12 242 GLY A N 1
ATOM 1872 C CA . GLY A 1 242 ? 22.281 -39.906 1.862 1 90.12 242 GLY A CA 1
ATOM 1873 C C . GLY A 1 242 ? 22.203 -41.25 2.52 1 90.12 242 GLY A C 1
ATOM 1874 O O . GLY A 1 242 ? 23.203 -41.781 3.035 1 90.12 242 GLY A O 1
ATOM 1875 N N . PHE A 1 243 ? 21.031 -41.875 2.514 1 89.5 243 PHE A N 1
ATOM 1876 C CA . PHE A 1 243 ? 20.844 -43.188 3.141 1 89.5 243 PHE A CA 1
ATOM 1877 C C . PHE A 1 243 ? 21.703 -44.219 2.457 1 89.5 243 PHE A C 1
ATOM 1879 O O . PHE A 1 243 ? 22.078 -45.219 3.076 1 89.5 243 PHE A O 1
ATOM 1886 N N . ASP A 1 244 ? 21.984 -44.031 1.176 1 89.19 244 ASP A N 1
ATOM 1887 C CA . ASP A 1 244 ? 22.828 -44.969 0.443 1 89.19 244 ASP A CA 1
ATOM 1888 C C . ASP A 1 244 ? 24.281 -44.844 0.879 1 89.19 244 ASP A C 1
ATOM 1890 O O . ASP A 1 244 ? 25.062 -45.781 0.763 1 89.19 244 ASP A O 1
ATOM 1894 N N . ARG A 1 245 ? 24.656 -43.656 1.437 1 89.44 245 ARG A N 1
ATOM 1895 C CA . ARG A 1 245 ? 26.016 -43.406 1.882 1 89.44 245 ARG A CA 1
ATOM 1896 C C . ARG A 1 245 ? 26.141 -43.531 3.396 1 89.44 245 ARG A C 1
ATOM 1898 O O . ARG A 1 245 ? 27.172 -43.188 3.977 1 89.44 245 ARG A O 1
ATOM 1905 N N . GLY A 1 246 ? 25.141 -43.938 4.027 1 88.88 246 GLY A N 1
ATOM 1906 C CA . GLY A 1 246 ? 25.156 -44.156 5.465 1 88.88 246 GLY A CA 1
ATOM 1907 C C . GLY A 1 246 ? 24.859 -42.906 6.266 1 88.88 246 GLY A C 1
ATOM 1908 O O . GLY A 1 246 ? 24.938 -42.906 7.496 1 88.88 246 GLY A O 1
ATOM 1909 N N . ARG A 1 247 ? 24.656 -41.812 5.672 1 91.25 247 ARG A N 1
ATOM 1910 C CA . ARG A 1 247 ? 24.312 -40.562 6.332 1 91.25 247 ARG A CA 1
ATOM 1911 C C . ARG A 1 247 ? 22.953 -40.062 5.859 1 91.25 247 ARG A C 1
ATOM 1913 O O . ARG A 1 247 ? 22.859 -39.375 4.84 1 91.25 247 ARG A O 1
ATOM 1920 N N . ARG A 1 248 ? 21.969 -40.25 6.641 1 92.25 248 ARG A N 1
ATOM 1921 C CA . ARG A 1 248 ? 20.609 -39.906 6.234 1 92.25 248 ARG A CA 1
ATOM 1922 C C . ARG A 1 248 ? 20.359 -38.406 6.422 1 92.25 248 ARG A C 1
ATOM 1924 O O . ARG A 1 248 ? 20.734 -37.844 7.449 1 92.25 248 ARG A O 1
ATOM 1931 N N . VAL A 1 249 ? 20.047 -37.75 5.477 1 93.75 249 VAL A N 1
ATOM 1932 C CA . VAL A 1 249 ? 19.625 -36.344 5.496 1 93.75 249 VAL A CA 1
ATOM 1933 C C . VAL A 1 249 ? 18.125 -36.25 5.281 1 93.75 249 VAL A C 1
ATOM 1935 O O . VAL A 1 249 ? 17.625 -36.469 4.168 1 93.75 249 VAL A O 1
ATOM 1938 N N . LEU A 1 250 ? 17.438 -35.875 6.328 1 95.62 250 LEU A N 1
ATOM 1939 C CA . LEU A 1 250 ? 15.977 -35.938 6.305 1 95.62 250 LEU A CA 1
ATOM 1940 C C . LEU A 1 250 ? 15.391 -34.562 6.062 1 95.62 250 LEU A C 1
ATOM 1942 O O . LEU A 1 250 ? 15.898 -33.562 6.586 1 95.62 250 LEU A O 1
ATOM 1946 N N . MET A 1 251 ? 14.328 -34.5 5.293 1 96 251 MET A N 1
ATOM 1947 C CA . MET A 1 251 ? 13.617 -33.25 4.984 1 96 251 MET A CA 1
ATOM 1948 C C . MET A 1 251 ? 13.016 -32.625 6.25 1 96 251 MET A C 1
ATOM 1950 O O . MET A 1 251 ? 13.055 -31.422 6.438 1 96 251 MET A O 1
ATOM 1954 N N . GLN A 1 252 ? 12.445 -33.469 7.141 1 94.94 252 GLN A N 1
ATOM 1955 C CA . GLN A 1 252 ? 11.789 -33 8.352 1 94.94 252 GLN A CA 1
ATOM 1956 C C . GLN A 1 252 ? 12.797 -32.375 9.328 1 94.94 252 GLN A C 1
ATOM 1958 O O . GLN A 1 252 ? 12.422 -31.625 10.227 1 94.94 252 GLN A O 1
ATOM 1963 N N . ASP A 1 253 ? 14.109 -32.781 9.219 1 93.94 253 ASP A N 1
ATOM 1964 C CA . ASP A 1 253 ? 15.156 -32.188 10.047 1 93.94 253 ASP A CA 1
ATOM 1965 C C . ASP A 1 253 ? 15.523 -30.781 9.562 1 93.94 253 ASP A C 1
ATOM 1967 O O . ASP A 1 253 ? 15.836 -29.891 10.367 1 93.94 253 ASP A O 1
ATOM 1971 N N . ARG A 1 254 ? 15.516 -30.609 8.242 1 92.06 254 ARG A N 1
ATOM 1972 C CA . ARG A 1 254 ? 15.836 -29.312 7.664 1 92.06 254 ARG A CA 1
ATOM 1973 C C . ARG A 1 254 ? 14.641 -28.375 7.723 1 92.06 254 ARG A C 1
ATOM 1975 O O . ARG A 1 254 ? 14.797 -27.172 7.941 1 92.06 254 ARG A O 1
ATOM 1982 N N . PHE A 1 255 ? 13.461 -28.984 7.41 1 94.69 255 PHE A N 1
ATOM 1983 C CA . PHE A 1 255 ? 12.203 -28.25 7.445 1 94.69 255 PHE A CA 1
ATOM 1984 C C . PHE A 1 255 ? 11.234 -28.875 8.43 1 94.69 255 PHE A C 1
ATOM 1986 O O . PHE A 1 255 ? 10.438 -29.75 8.062 1 94.69 255 PHE A O 1
ATOM 1993 N N . ALA A 1 256 ? 11.188 -28.359 9.602 1 93.75 256 ALA A N 1
ATOM 1994 C CA . ALA A 1 256 ? 10.445 -28.969 10.703 1 93.75 256 ALA A CA 1
ATOM 1995 C C . ALA A 1 256 ? 8.953 -29.047 10.375 1 93.75 256 ALA A C 1
ATOM 1997 O O . ALA A 1 256 ? 8.281 -30 10.781 1 93.75 256 ALA A O 1
ATOM 1998 N N . VAL A 1 257 ? 8.453 -28.172 9.609 1 92.06 257 VAL A N 1
ATOM 1999 C CA . VAL A 1 257 ? 7.031 -28.078 9.312 1 92.06 257 VAL A CA 1
ATOM 2000 C C . VAL A 1 257 ? 6.605 -29.281 8.469 1 92.06 257 VAL A C 1
ATOM 2002 O O . VAL A 1 257 ? 5.43 -29.656 8.461 1 92.06 257 VAL A O 1
ATOM 2005 N N . THR A 1 258 ? 7.508 -29.906 7.754 1 95.44 258 THR A N 1
ATOM 2006 C CA . THR A 1 258 ? 7.18 -31 6.844 1 95.44 258 THR A CA 1
ATOM 2007 C C . THR A 1 258 ? 6.918 -32.281 7.617 1 95.44 258 THR A C 1
ATOM 2009 O O . THR A 1 258 ? 6.434 -33.281 7.051 1 95.44 258 THR A O 1
ATOM 2012 N N . ARG A 1 259 ? 7.207 -32.344 8.914 1 95.31 259 ARG A N 1
ATOM 2013 C CA . ARG A 1 259 ? 6.961 -33.531 9.734 1 95.31 259 ARG A CA 1
ATOM 2014 C C . ARG A 1 259 ? 5.5 -33.969 9.648 1 95.31 259 ARG A C 1
ATOM 2016 O O . ARG A 1 259 ? 5.203 -35.156 9.625 1 95.31 259 ARG A O 1
ATOM 2023 N N . ALA A 1 260 ? 4.684 -33 9.531 1 94.31 260 ALA A N 1
ATOM 2024 C CA . ALA A 1 260 ? 3.244 -33.25 9.492 1 94.31 260 ALA A CA 1
ATOM 2025 C C . ALA A 1 260 ? 2.85 -33.969 8.219 1 94.31 260 ALA A C 1
ATOM 2027 O O . ALA A 1 260 ? 1.805 -34.625 8.172 1 94.31 260 ALA A O 1
ATOM 2028 N N . LEU A 1 261 ? 3.623 -33.969 7.203 1 94.44 261 LEU A N 1
ATOM 2029 C CA . LEU A 1 261 ? 3.332 -34.625 5.934 1 94.44 261 LEU A CA 1
ATOM 2030 C C . LEU A 1 261 ? 3.66 -36.094 6.008 1 94.44 261 LEU A C 1
ATOM 2032 O O . LEU A 1 261 ? 3.045 -36.906 5.309 1 94.44 261 LEU A O 1
ATOM 2036 N N . PHE A 1 262 ? 4.598 -36.438 6.777 1 93.88 262 PHE A N 1
ATOM 2037 C CA . PHE A 1 262 ? 5.043 -37.844 6.871 1 93.88 262 PHE A CA 1
ATOM 2038 C C . PHE A 1 262 ? 4.18 -38.625 7.855 1 93.88 262 PHE A C 1
ATOM 2040 O O . PHE A 1 262 ? 4.016 -39.844 7.719 1 93.88 262 PHE A O 1
ATOM 2047 N N . ASP A 1 263 ? 3.557 -37.844 8.805 1 89.38 263 ASP A N 1
ATOM 2048 C CA . ASP A 1 263 ? 2.654 -38.469 9.766 1 89.38 263 ASP A CA 1
ATOM 2049 C C . ASP A 1 263 ? 1.216 -38.469 9.258 1 89.38 263 ASP A C 1
ATOM 2051 O O . ASP A 1 263 ? 0.287 -38.812 9.992 1 89.38 263 ASP A O 1
ATOM 2055 N N . SER A 1 264 ? 0.932 -38.062 8.086 1 83.38 264 SER A N 1
ATOM 2056 C CA . SER A 1 264 ? -0.357 -38 7.406 1 83.38 264 SER A CA 1
ATOM 2057 C C . SER A 1 264 ? -1.332 -37.094 8.117 1 83.38 264 SER A C 1
ATOM 2059 O O . SER A 1 264 ? -2.549 -37.25 8.016 1 83.38 264 SER A O 1
ATOM 2061 N N . ALA A 1 265 ? -0.724 -36.188 8.789 1 83.62 265 ALA A N 1
ATOM 2062 C CA . ALA A 1 265 ? -1.569 -35.188 9.469 1 83.62 265 ALA A CA 1
ATOM 2063 C C . ALA A 1 265 ? -2.08 -34.156 8.492 1 83.62 265 ALA A C 1
ATOM 2065 O O . ALA A 1 265 ? -3.197 -33.656 8.641 1 83.62 265 ALA A O 1
ATOM 2066 N N . ARG A 1 266 ? -1.231 -33.844 7.539 1 90.69 266 ARG A N 1
ATOM 2067 C CA . ARG A 1 266 ? -1.57 -32.875 6.523 1 90.69 266 ARG A CA 1
ATOM 2068 C C . ARG A 1 266 ? -1.168 -33.344 5.133 1 90.69 266 ARG A C 1
ATOM 2070 O O . ARG A 1 266 ? -0.315 -34.25 5 1 90.69 266 ARG A O 1
ATOM 2077 N N . THR A 1 267 ? -1.733 -32.688 4.133 1 93.19 267 THR A N 1
ATOM 2078 C CA . THR A 1 267 ? -1.423 -33.094 2.764 1 93.19 267 THR A CA 1
ATOM 2079 C C . THR A 1 267 ? -0.483 -32.062 2.113 1 93.19 267 THR A C 1
ATOM 2081 O O . THR A 1 267 ? 0.15 -32.375 1.098 1 93.19 267 THR A O 1
ATOM 2084 N N . ASN A 1 268 ? -0.509 -30.938 2.664 1 94.94 268 ASN A N 1
ATOM 2085 C CA . ASN A 1 268 ? 0.39 -29.906 2.166 1 94.94 268 ASN A CA 1
ATOM 2086 C C . ASN A 1 268 ? 0.767 -28.906 3.264 1 94.94 268 ASN A C 1
ATOM 2088 O O . ASN A 1 268 ? 0.076 -28.812 4.281 1 94.94 268 ASN A O 1
ATOM 2092 N N . VAL A 1 269 ? 1.912 -28.312 3.191 1 95.44 269 VAL A N 1
ATOM 2093 C CA . VAL A 1 269 ? 2.379 -27.281 4.117 1 95.44 269 VAL A CA 1
ATOM 2094 C C . VAL A 1 269 ? 3.111 -26.188 3.344 1 95.44 269 VAL A C 1
ATOM 2096 O O . VAL A 1 269 ? 3.705 -26.453 2.295 1 95.44 269 VAL A O 1
ATOM 2099 N N . THR A 1 270 ? 2.908 -25.031 3.748 1 95.06 270 THR A N 1
ATOM 2100 C CA . THR A 1 270 ? 3.609 -23.906 3.146 1 95.06 270 THR A CA 1
ATOM 2101 C C . THR A 1 270 ? 4.426 -23.156 4.195 1 95.06 270 THR A C 1
ATOM 2103 O O . THR A 1 270 ? 4.086 -23.156 5.379 1 95.06 270 THR A O 1
ATOM 2106 N N . LEU A 1 271 ? 5.582 -22.609 3.777 1 93.62 271 LEU A N 1
ATOM 2107 C CA . LEU A 1 271 ? 6.48 -21.812 4.605 1 93.62 271 LEU A CA 1
ATOM 2108 C C . LEU A 1 271 ? 6.938 -20.562 3.863 1 93.62 271 LEU A C 1
ATOM 2110 O O . LEU A 1 271 ? 7.254 -20.625 2.674 1 93.62 271 LEU A O 1
ATOM 2114 N N . ASN A 1 272 ? 6.867 -19.469 4.469 1 92 272 ASN A N 1
ATOM 2115 C CA . ASN A 1 272 ? 7.402 -18.25 3.875 1 92 272 ASN A CA 1
ATOM 2116 C C . ASN A 1 272 ? 8.266 -17.469 4.867 1 92 272 ASN A C 1
ATOM 2118 O O . ASN A 1 272 ? 7.93 -17.375 6.047 1 92 272 ASN A O 1
ATOM 2122 N N . GLY A 1 273 ? 9.352 -16.953 4.496 1 91.75 273 GLY A N 1
ATOM 2123 C CA . GLY A 1 273 ? 10.344 -16.281 5.32 1 91.75 273 GLY A CA 1
ATOM 2124 C C . GLY A 1 273 ? 9.883 -14.922 5.812 1 91.75 273 GLY A C 1
ATOM 2125 O O . GLY A 1 273 ? 10.516 -14.328 6.688 1 91.75 273 GLY A O 1
ATOM 2126 N N . LEU A 1 274 ? 8.82 -14.375 5.258 1 89.19 274 LEU A N 1
ATOM 2127 C CA . LEU A 1 274 ? 8.289 -13.109 5.746 1 89.19 274 LEU A CA 1
ATOM 2128 C C . LEU A 1 274 ? 7.562 -13.305 7.074 1 89.19 274 LEU A C 1
ATOM 2130 O O . LEU A 1 274 ? 7.719 -12.492 7.992 1 89.19 274 LEU A O 1
ATOM 2134 N N . ALA A 1 275 ? 6.777 -14.383 7.223 1 87.75 275 ALA A N 1
ATOM 2135 C CA . ALA A 1 275 ? 6.027 -14.703 8.438 1 87.75 275 ALA A CA 1
ATOM 2136 C C . ALA A 1 275 ? 6.934 -15.352 9.484 1 87.75 275 ALA A C 1
ATOM 2138 O O . ALA A 1 275 ? 6.84 -15.039 10.672 1 87.75 275 ALA A O 1
ATOM 2139 N N . ASP A 1 276 ? 7.797 -16.25 8.961 1 90.81 276 ASP A N 1
ATOM 2140 C CA . ASP A 1 276 ? 8.727 -16.953 9.836 1 90.81 276 ASP A CA 1
ATOM 2141 C C . ASP A 1 276 ? 10.141 -16.953 9.25 1 90.81 276 ASP A C 1
ATOM 2143 O O . ASP A 1 276 ? 10.578 -17.938 8.656 1 90.81 276 ASP A O 1
ATOM 2147 N N . PRO A 1 277 ? 10.914 -15.922 9.555 1 88.5 277 PRO A N 1
ATOM 2148 C CA . PRO A 1 277 ? 12.258 -15.781 8.984 1 88.5 277 PRO A CA 1
ATOM 2149 C C . PRO A 1 277 ? 13.227 -16.844 9.5 1 88.5 277 PRO A C 1
ATOM 2151 O O . PRO A 1 277 ? 14.227 -17.141 8.836 1 88.5 277 PRO A O 1
ATOM 2154 N N . ALA A 1 278 ? 13.008 -17.391 10.688 1 87.94 278 ALA A N 1
ATOM 2155 C CA . ALA A 1 278 ? 13.883 -18.406 11.258 1 87.94 278 ALA A CA 1
ATOM 2156 C C . ALA A 1 278 ? 13.766 -19.719 10.508 1 87.94 278 ALA A C 1
ATOM 2158 O O . ALA A 1 278 ? 14.773 -20.391 10.242 1 87.94 278 ALA A O 1
ATOM 2159 N N . ALA A 1 279 ? 12.602 -20.016 10.031 1 86.5 279 ALA A N 1
ATOM 2160 C CA . ALA A 1 279 ? 12.336 -21.297 9.383 1 86.5 279 ALA A CA 1
ATOM 2161 C C . ALA A 1 279 ? 12.711 -21.266 7.906 1 86.5 279 ALA A C 1
ATOM 2163 O O . ALA A 1 279 ? 13.141 -22.266 7.344 1 86.5 279 ALA A O 1
ATOM 2164 N N . ALA A 1 280 ? 12.531 -20.109 7.238 1 87.81 280 ALA A N 1
ATOM 2165 C CA . ALA A 1 280 ? 12.82 -19.969 5.812 1 87.81 280 ALA A CA 1
ATOM 2166 C C . ALA A 1 280 ? 13.453 -18.625 5.504 1 87.81 280 ALA A C 1
ATOM 2168 O O . ALA A 1 280 ? 12.812 -17.75 4.898 1 87.81 280 ALA A O 1
ATOM 2169 N N . PRO A 1 281 ? 14.648 -18.531 5.859 1 88 281 PRO A N 1
ATOM 2170 C CA . PRO A 1 281 ? 15.273 -17.234 5.66 1 88 281 PRO A CA 1
ATOM 2171 C C . PRO A 1 281 ? 15.367 -16.844 4.188 1 88 281 PRO A C 1
ATOM 2173 O O . PRO A 1 281 ? 16.172 -17.406 3.441 1 88 281 PRO A O 1
ATOM 2176 N N . GLY A 1 282 ? 14.648 -15.898 3.773 1 90.12 282 GLY A N 1
ATOM 2177 C CA . GLY A 1 282 ? 14.742 -15.305 2.451 1 90.12 282 GLY A CA 1
ATOM 2178 C C . GLY A 1 282 ? 14.133 -16.156 1.361 1 90.12 282 GLY A C 1
ATOM 2179 O O . GLY A 1 282 ? 14.367 -15.93 0.174 1 90.12 282 GLY A O 1
ATOM 2180 N N . GLN A 1 283 ? 13.414 -17.203 1.812 1 93.88 283 GLN A N 1
ATOM 2181 C CA . GLN A 1 283 ? 12.82 -18.109 0.841 1 93.88 283 GLN A CA 1
ATOM 2182 C C . GLN A 1 283 ? 11.375 -18.438 1.208 1 93.88 283 GLN A C 1
ATOM 2184 O O . GLN A 1 283 ? 10.922 -18.125 2.305 1 93.88 283 GLN A O 1
ATOM 2189 N N . MET A 1 284 ? 10.656 -18.906 0.26 1 94.62 284 MET A N 1
ATOM 2190 C CA . MET A 1 284 ? 9.336 -19.484 0.489 1 94.62 284 MET A CA 1
ATOM 2191 C C . MET A 1 284 ? 9.273 -20.906 -0.061 1 94.62 284 MET A C 1
ATOM 2193 O O . MET A 1 284 ? 9.906 -21.219 -1.07 1 94.62 284 MET A O 1
ATOM 2197 N N . PHE A 1 285 ? 8.555 -21.734 0.63 1 95.75 285 PHE A N 1
ATOM 2198 C CA . PHE A 1 285 ? 8.492 -23.141 0.258 1 95.75 285 PHE A CA 1
ATOM 2199 C C . PHE A 1 285 ? 7.051 -23.641 0.262 1 95.75 285 PHE A C 1
ATOM 2201 O O . PHE A 1 285 ? 6.215 -23.125 1.006 1 95.75 285 PHE A O 1
ATOM 2208 N N . ALA A 1 286 ? 6.742 -24.531 -0.581 1 95.88 286 ALA A N 1
ATOM 2209 C CA . ALA A 1 286 ? 5.52 -25.344 -0.558 1 95.88 286 ALA A CA 1
ATOM 2210 C C . ALA A 1 286 ? 5.84 -26.828 -0.681 1 95.88 286 ALA A C 1
ATOM 2212 O O . ALA A 1 286 ? 6.656 -27.219 -1.518 1 95.88 286 ALA A O 1
ATOM 2213 N N . PHE A 1 287 ? 5.324 -27.594 0.195 1 96.69 287 PHE A N 1
ATOM 2214 C CA . PHE A 1 287 ? 5.52 -29.047 0.181 1 96.69 287 PHE A CA 1
ATOM 2215 C C . PHE A 1 287 ? 4.184 -29.766 0.083 1 96.69 287 PHE A C 1
ATOM 2217 O O . PHE A 1 287 ? 3.203 -29.359 0.708 1 96.69 287 PHE A O 1
ATOM 2224 N N . VAL A 1 288 ? 4.148 -30.766 -0.685 1 95.56 288 VAL A N 1
ATOM 2225 C CA . VAL A 1 288 ? 2.924 -31.547 -0.876 1 95.56 288 VAL A CA 1
ATOM 2226 C C . VAL A 1 288 ? 3.223 -33.031 -0.751 1 95.56 288 VAL A C 1
ATOM 2228 O O . VAL A 1 288 ? 4.234 -33.5 -1.266 1 95.56 288 VAL A O 1
ATOM 2231 N N . ARG A 1 289 ? 2.414 -33.75 -0.019 1 95.31 289 ARG A N 1
ATOM 2232 C CA . ARG A 1 289 ? 2.453 -35.188 0.038 1 95.31 289 ARG A CA 1
ATOM 2233 C C . ARG A 1 289 ? 1.767 -35.812 -1.178 1 95.31 289 ARG A C 1
ATOM 2235 O O . ARG A 1 289 ? 0.588 -35.562 -1.43 1 95.31 289 ARG A O 1
ATOM 2242 N N . THR A 1 290 ? 2.475 -36.562 -1.936 1 91.69 290 THR A N 1
ATOM 2243 C CA . THR A 1 290 ? 1.958 -37.125 -3.178 1 91.69 290 THR A CA 1
ATOM 2244 C C . THR A 1 290 ? 2 -38.625 -3.143 1 91.69 290 THR A C 1
ATOM 2246 O O . THR A 1 290 ? 3.055 -39.25 -3.359 1 91.69 290 THR A O 1
ATOM 2249 N N . PRO A 1 291 ? 0.896 -39.219 -2.953 1 89.69 291 PRO A N 1
ATOM 2250 C CA . PRO A 1 291 ? 0.852 -40.688 -3.014 1 89.69 291 PRO A CA 1
ATOM 2251 C C . PRO A 1 291 ? 0.962 -41.219 -4.438 1 89.69 291 PRO A C 1
ATOM 2253 O O . PRO A 1 291 ? 0.48 -40.594 -5.379 1 89.69 291 PRO A O 1
ATOM 2256 N N . PHE A 1 292 ? 1.713 -42.25 -4.586 1 83.81 292 PHE A N 1
ATOM 2257 C CA . PHE A 1 292 ? 1.773 -42.844 -5.906 1 83.81 292 PHE A CA 1
ATOM 2258 C C . PHE A 1 292 ? 1.586 -44.375 -5.801 1 83.81 292 PHE A C 1
ATOM 2260 O O . PHE A 1 292 ? 1.935 -44.969 -4.785 1 83.81 292 PHE A O 1
ATOM 2267 N N . GLY A 1 293 ? 0.781 -44.969 -6.688 1 71.06 293 GLY A N 1
ATOM 2268 C CA . GLY A 1 293 ? 0.444 -46.375 -6.703 1 71.06 293 GLY A CA 1
ATOM 2269 C C . GLY A 1 293 ? -1.021 -46.656 -6.414 1 71.06 293 GLY A C 1
ATOM 2270 O O . GLY A 1 293 ? -1.673 -45.875 -5.715 1 71.06 293 GLY A O 1
ATOM 2271 N N . HIS A 1 294 ? -1.9 -46.75 -7.328 1 58.75 294 HIS A N 1
ATOM 2272 C CA . HIS A 1 294 ? -3.338 -46.938 -7.172 1 58.75 294 HIS A CA 1
ATOM 2273 C C . HIS A 1 294 ? -3.641 -47.969 -6.094 1 58.75 294 HIS A C 1
ATOM 2275 O O . HIS A 1 294 ? -4.648 -47.875 -5.387 1 58.75 294 HIS A O 1
ATOM 2281 N N . ASP A 1 295 ? -3.102 -49.219 -6.109 1 53.81 295 ASP A N 1
ATOM 2282 C CA . ASP A 1 295 ? -3.564 -50.344 -5.344 1 53.81 295 ASP A CA 1
ATOM 2283 C C . ASP A 1 295 ? -2.803 -50.469 -4.023 1 53.81 295 ASP A C 1
ATOM 2285 O O . ASP A 1 295 ? -2.217 -49.5 -3.545 1 53.81 295 ASP A O 1
ATOM 2289 N N . GLU A 1 296 ? -2.357 -51.75 -3.676 1 49.16 296 GLU A N 1
ATOM 2290 C CA . GLU A 1 296 ? -1.824 -52.281 -2.422 1 49.16 296 GLU A CA 1
ATOM 2291 C C . GLU A 1 296 ? -0.574 -51.5 -1.992 1 49.16 296 GLU A C 1
ATOM 2293 O O . GLU A 1 296 ? -0.161 -51.594 -0.833 1 49.16 296 GLU A O 1
ATOM 2298 N N . GLY A 1 297 ? 0.106 -50.812 -2.857 1 53.97 297 GLY A N 1
ATOM 2299 C CA . GLY A 1 297 ? 1.355 -50.281 -2.348 1 53.97 297 GLY A CA 1
ATOM 2300 C C . GLY A 1 297 ? 1.275 -48.781 -2.027 1 53.97 297 GLY A C 1
ATOM 2301 O O . GLY A 1 297 ? 1.287 -47.938 -2.932 1 53.97 297 GLY A O 1
ATOM 2302 N N . ASN A 1 298 ? 0.666 -48.438 -0.986 1 68.44 298 ASN A N 1
ATOM 2303 C CA . ASN A 1 298 ? 0.414 -47.156 -0.299 1 68.44 298 ASN A CA 1
ATOM 2304 C C . ASN A 1 298 ? 1.694 -46.344 -0.135 1 68.44 298 ASN A C 1
ATOM 2306 O O . ASN A 1 298 ? 2.086 -46.031 0.985 1 68.44 298 ASN A O 1
ATOM 2310 N N . ARG A 1 299 ? 2.488 -46.188 -1.308 1 87.38 299 ARG A N 1
ATOM 2311 C CA . ARG A 1 299 ? 3.686 -45.375 -1.096 1 87.38 299 ARG A CA 1
ATOM 2312 C C . ARG A 1 299 ? 3.428 -43.938 -1.427 1 87.38 299 ARG A C 1
ATOM 2314 O O . ARG A 1 299 ? 2.404 -43.594 -2.029 1 87.38 299 ARG A O 1
ATOM 2321 N N . PHE A 1 300 ? 4.246 -43.062 -0.844 1 92.19 300 PHE A N 1
ATOM 2322 C CA . PHE A 1 300 ? 4.113 -41.656 -1.144 1 92.19 300 PHE A CA 1
ATOM 2323 C C . PHE A 1 300 ? 5.477 -40.969 -1.168 1 92.19 300 PHE A C 1
ATOM 2325 O O . PHE A 1 300 ? 6.465 -41.531 -0.681 1 92.19 300 PHE A O 1
ATOM 2332 N N . VAL A 1 301 ? 5.551 -39.875 -1.844 1 94 301 VAL A N 1
ATOM 2333 C CA . VAL A 1 301 ? 6.711 -39 -1.819 1 94 301 VAL A CA 1
ATOM 2334 C C . VAL A 1 301 ? 6.277 -37.594 -1.404 1 94 301 VAL A C 1
ATOM 2336 O O . VAL A 1 301 ? 5.09 -37.281 -1.45 1 94 301 VAL A O 1
ATOM 2339 N N . VAL A 1 302 ? 7.18 -36.875 -0.884 1 95.88 302 VAL A N 1
ATOM 2340 C CA . VAL A 1 302 ? 6.918 -35.469 -0.566 1 95.88 302 VAL A CA 1
ATOM 2341 C C . VAL A 1 302 ? 7.695 -34.562 -1.523 1 95.88 302 VAL A C 1
ATOM 2343 O O . VAL A 1 302 ? 8.93 -34.625 -1.573 1 95.88 302 VAL A O 1
ATOM 2346 N N . LEU A 1 303 ? 6.918 -33.844 -2.24 1 95.62 303 LEU A N 1
ATOM 2347 C CA . LEU A 1 303 ? 7.512 -32.906 -3.191 1 95.62 303 LEU A CA 1
ATOM 2348 C C . LEU A 1 303 ? 7.457 -31.469 -2.66 1 95.62 303 LEU A C 1
ATOM 2350 O O . LEU A 1 303 ? 6.453 -31.062 -2.072 1 95.62 303 LEU A O 1
ATOM 2354 N N . GLY A 1 304 ? 8.57 -30.734 -2.877 1 95.44 304 GLY A N 1
ATOM 2355 C CA . GLY A 1 304 ? 8.656 -29.344 -2.441 1 95.44 304 GLY A CA 1
ATOM 2356 C C . GLY A 1 304 ? 9.258 -28.422 -3.486 1 95.44 304 GLY A C 1
ATOM 2357 O O . GLY A 1 304 ? 10.102 -28.844 -4.285 1 95.44 304 GLY A O 1
ATOM 2358 N N . MET A 1 305 ? 8.781 -27.25 -3.436 1 94.25 305 MET A N 1
ATOM 2359 C CA . MET A 1 305 ? 9.352 -26.203 -4.281 1 94.25 305 MET A CA 1
ATOM 2360 C C . MET A 1 305 ? 9.711 -24.969 -3.457 1 94.25 305 MET A C 1
ATOM 2362 O O . MET A 1 305 ? 8.992 -24.609 -2.516 1 94.25 305 MET A O 1
ATOM 2366 N N . GLY A 1 306 ? 10.828 -24.391 -3.828 1 94.44 306 GLY A N 1
ATOM 2367 C CA . GLY A 1 306 ? 11.273 -23.172 -3.178 1 94.44 306 GLY A CA 1
ATOM 2368 C C . GLY A 1 306 ? 11.5 -22.031 -4.148 1 94.44 306 GLY A C 1
ATOM 2369 O O . GLY A 1 306 ? 11.914 -22.25 -5.285 1 94.44 306 GLY A O 1
ATOM 2370 N N . ARG A 1 307 ? 11.18 -20.844 -3.686 1 93.19 307 ARG A N 1
ATOM 2371 C CA . ARG A 1 307 ? 11.391 -19.609 -4.441 1 93.19 307 ARG A CA 1
ATOM 2372 C C . ARG A 1 307 ? 11.945 -18.5 -3.551 1 93.19 307 ARG A C 1
ATOM 2374 O O . ARG A 1 307 ? 11.484 -18.312 -2.422 1 93.19 307 ARG A O 1
ATOM 2381 N N . PRO A 1 308 ? 12.906 -17.734 -4.039 1 93.38 308 PRO A N 1
ATOM 2382 C CA . PRO A 1 308 ? 13.43 -16.641 -3.227 1 93.38 308 PRO A CA 1
ATOM 2383 C C . PRO A 1 308 ? 12.406 -15.531 -2.998 1 93.38 308 PRO A C 1
ATOM 2385 O O . PRO A 1 308 ? 11.695 -15.141 -3.928 1 93.38 308 PRO A O 1
ATOM 2388 N N . LEU A 1 309 ? 12.391 -15.086 -1.791 1 92.56 309 LEU A N 1
ATOM 2389 C CA . LEU A 1 309 ? 11.477 -14.016 -1.422 1 92.56 309 LEU A CA 1
ATOM 2390 C C . LEU A 1 309 ? 11.82 -12.727 -2.156 1 92.56 309 LEU A C 1
ATOM 2392 O O . LEU A 1 309 ? 10.938 -11.914 -2.443 1 92.56 309 LEU A O 1
ATOM 2396 N N . ALA A 1 310 ? 13.094 -12.547 -2.406 1 90.62 310 ALA A N 1
ATOM 2397 C CA . ALA A 1 310 ? 13.562 -11.336 -3.07 1 90.62 310 ALA A CA 1
ATOM 2398 C C . ALA A 1 310 ? 12.891 -11.156 -4.426 1 90.62 310 ALA A C 1
ATOM 2400 O O . ALA A 1 310 ? 12.578 -10.031 -4.824 1 90.62 310 ALA A O 1
ATOM 2401 N N . ASP A 1 311 ? 12.586 -12.211 -5.066 1 89.31 311 ASP A N 1
ATOM 2402 C CA . ASP A 1 311 ? 11.938 -12.156 -6.375 1 89.31 311 ASP A CA 1
ATOM 2403 C C . ASP A 1 311 ? 10.477 -11.734 -6.25 1 89.31 311 ASP A C 1
ATOM 2405 O O . ASP A 1 311 ? 9.961 -11.016 -7.105 1 89.31 311 ASP A O 1
ATOM 2409 N N . VAL A 1 312 ? 9.836 -12.203 -5.203 1 90 312 VAL A N 1
ATOM 2410 C CA . VAL A 1 312 ? 8.43 -11.906 -4.973 1 90 312 VAL A CA 1
ATOM 2411 C C . VAL A 1 312 ? 8.273 -10.469 -4.48 1 90 312 VAL A C 1
ATOM 2413 O O . VAL A 1 312 ? 7.316 -9.781 -4.84 1 90 312 VAL A O 1
ATOM 2416 N N . LEU A 1 313 ? 9.25 -9.969 -3.697 1 91.81 313 LEU A N 1
ATOM 2417 C CA . LEU A 1 313 ? 9.117 -8.688 -3.014 1 91.81 313 LEU A CA 1
ATOM 2418 C C . LEU A 1 313 ? 9.789 -7.574 -3.807 1 91.81 313 LEU A C 1
ATOM 2420 O O . LEU A 1 313 ? 9.727 -6.406 -3.416 1 91.81 313 LEU A O 1
ATOM 2424 N N . SER A 1 314 ? 10.422 -7.852 -4.863 1 89.81 314 SER A N 1
ATOM 2425 C CA . SER A 1 314 ? 11.117 -6.836 -5.648 1 89.81 314 SER A CA 1
ATOM 2426 C C . SER A 1 314 ? 10.18 -5.688 -6.016 1 89.81 314 SER A C 1
ATOM 2428 O O . SER A 1 314 ? 10.516 -4.52 -5.836 1 89.81 314 SER A O 1
ATOM 2430 N N . PRO A 1 315 ? 8.93 -5.969 -6.484 1 86.44 315 PRO A N 1
ATOM 2431 C CA . PRO A 1 315 ? 8.023 -4.867 -6.801 1 86.44 315 PRO A CA 1
ATOM 2432 C C . PRO A 1 315 ? 7.637 -4.047 -5.574 1 86.44 315 PRO A C 1
ATOM 2434 O O . PRO A 1 315 ? 7.445 -2.834 -5.672 1 86.44 315 PRO A O 1
ATOM 2437 N N . ALA A 1 316 ? 7.539 -4.746 -4.469 1 88.62 316 ALA A N 1
ATOM 2438 C CA . ALA A 1 316 ? 7.199 -4.051 -3.23 1 88.62 316 ALA A CA 1
ATOM 2439 C C . ALA A 1 316 ? 8.289 -3.062 -2.84 1 88.62 316 ALA A C 1
ATOM 2441 O O . ALA A 1 316 ? 8.008 -2.02 -2.244 1 88.62 316 ALA A O 1
ATOM 2442 N N . GLY A 1 317 ? 9.539 -3.379 -3.121 1 88.44 317 GLY A N 1
ATOM 2443 C CA . GLY A 1 317 ? 10.625 -2.451 -2.873 1 88.44 317 GLY A CA 1
ATOM 2444 C C . GLY A 1 317 ? 10.492 -1.153 -3.648 1 88.44 317 GLY A C 1
ATOM 2445 O O . GLY A 1 317 ? 10.695 -0.07 -3.098 1 88.44 317 GLY A O 1
ATOM 2446 N N . VAL A 1 318 ? 10.102 -1.234 -4.824 1 87.81 318 VAL A N 1
ATOM 2447 C CA . VAL A 1 318 ? 9.883 -0.063 -5.672 1 87.81 318 VAL A CA 1
ATOM 2448 C C . VAL A 1 318 ? 8.742 0.778 -5.109 1 87.81 318 VAL A C 1
ATOM 2450 O O . VAL A 1 318 ? 8.828 2.008 -5.07 1 87.81 318 VAL A O 1
ATOM 2453 N N . LEU A 1 319 ? 7.723 0.096 -4.641 1 87.62 319 LEU A N 1
ATOM 2454 C CA . LEU A 1 319 ? 6.605 0.789 -4.012 1 87.62 319 LEU A CA 1
ATOM 2455 C C . LEU A 1 319 ? 7.062 1.554 -2.775 1 87.62 319 LEU A C 1
ATOM 2457 O O . LEU A 1 319 ? 6.668 2.703 -2.568 1 87.62 319 LEU A O 1
ATOM 2461 N N . GLY A 1 320 ? 7.895 0.875 -1.987 1 88.56 320 GLY A N 1
ATOM 2462 C CA . GLY A 1 320 ? 8.414 1.528 -0.795 1 88.56 320 GLY A CA 1
ATOM 2463 C C . GLY A 1 320 ? 9.164 2.812 -1.097 1 88.56 320 GLY A C 1
ATOM 2464 O O . GLY A 1 320 ? 8.961 3.826 -0.424 1 88.56 320 GLY A O 1
ATOM 2465 N N . GLU A 1 321 ? 9.961 2.883 -2.088 1 90.31 321 GLU A N 1
ATOM 2466 C CA . GLU A 1 321 ? 10.719 4.066 -2.482 1 90.31 321 GLU A CA 1
ATOM 2467 C C . GLU A 1 321 ? 9.789 5.18 -2.959 1 90.31 321 GLU A C 1
ATOM 2469 O O . GLU A 1 321 ? 10.008 6.355 -2.652 1 90.31 321 GLU A O 1
ATOM 2474 N N . ARG A 1 322 ? 8.812 4.809 -3.699 1 88.5 322 ARG A N 1
ATOM 2475 C CA . ARG A 1 322 ? 7.859 5.793 -4.195 1 88.5 322 ARG A CA 1
ATOM 2476 C C . ARG A 1 322 ? 7.062 6.41 -3.049 1 88.5 322 ARG A C 1
ATOM 2478 O O . ARG A 1 322 ? 6.773 7.609 -3.062 1 88.5 322 ARG A O 1
ATOM 2485 N N . ILE A 1 323 ? 6.699 5.578 -2.09 1 87.94 323 ILE A N 1
ATOM 2486 C CA . ILE A 1 323 ? 5.977 6.062 -0.922 1 87.94 323 ILE A CA 1
ATOM 2487 C C . ILE A 1 323 ? 6.844 7.059 -0.154 1 87.94 323 ILE A C 1
ATOM 2489 O O . ILE A 1 323 ? 6.367 8.117 0.255 1 87.94 323 ILE A O 1
ATOM 2493 N N . VAL A 1 324 ? 8.117 6.793 -0.005 1 88.06 324 VAL A N 1
ATOM 2494 C CA . VAL A 1 324 ? 9.031 7.68 0.702 1 88.06 324 VAL A CA 1
ATOM 2495 C C . VAL A 1 324 ? 9.125 9.016 -0.031 1 88.06 324 VAL A C 1
ATOM 2497 O O . VAL A 1 324 ? 9.094 10.078 0.596 1 88.06 324 VAL A O 1
ATOM 2500 N N . ARG A 1 325 ? 9.219 8.992 -1.336 1 89 325 ARG A N 1
ATOM 2501 C CA . ARG A 1 325 ? 9.266 10.211 -2.131 1 89 325 ARG A CA 1
ATOM 2502 C C . ARG A 1 325 ? 7.988 11.031 -1.958 1 89 325 ARG A C 1
ATOM 2504 O O . ARG A 1 325 ? 8.039 12.25 -1.826 1 89 325 ARG A O 1
ATOM 2511 N N . MET A 1 326 ? 6.852 10.328 -1.877 1 86.12 326 MET A N 1
ATOM 2512 C CA . MET A 1 326 ? 5.57 11.008 -1.71 1 86.12 326 MET A CA 1
ATOM 2513 C C . MET A 1 326 ? 5.473 11.656 -0.33 1 86.12 326 MET A C 1
ATOM 2515 O O . MET A 1 326 ? 4.949 12.758 -0.191 1 86.12 326 MET A O 1
ATOM 2519 N N . VAL A 1 327 ? 5.922 10.945 0.665 1 84.38 327 VAL A N 1
ATOM 2520 C CA . VAL A 1 327 ? 5.922 11.477 2.023 1 84.38 327 VAL A CA 1
ATOM 2521 C C . VAL A 1 327 ? 6.809 12.711 2.094 1 84.38 327 VAL A C 1
ATOM 2523 O O . VAL A 1 327 ? 6.441 13.711 2.715 1 84.38 327 VAL A O 1
ATOM 2526 N N . LEU A 1 328 ? 7.945 12.734 1.392 1 85.75 328 LEU A N 1
ATOM 2527 C CA . LEU A 1 328 ? 8.859 13.867 1.373 1 85.75 328 LEU A CA 1
ATOM 2528 C C . LEU A 1 328 ? 8.219 15.07 0.678 1 85.75 328 LEU A C 1
ATOM 2530 O O . LEU A 1 328 ? 8.312 16.188 1.17 1 85.75 328 LEU A O 1
ATOM 2534 N N . VAL A 1 329 ? 7.578 14.812 -0.423 1 85.31 329 VAL A N 1
ATOM 2535 C CA . VAL A 1 329 ? 6.922 15.883 -1.172 1 85.31 329 VAL A CA 1
ATOM 2536 C C . VAL A 1 329 ? 5.777 16.469 -0.349 1 85.31 329 VAL A C 1
ATOM 2538 O O . VAL A 1 329 ? 5.609 17.688 -0.278 1 85.31 329 VAL A O 1
ATOM 2541 N N . SER A 1 330 ? 4.969 15.594 0.298 1 83.19 330 SER A N 1
ATOM 2542 C CA . SER A 1 330 ? 3.861 16.047 1.129 1 83.19 330 SER A CA 1
ATOM 2543 C C . SER A 1 330 ? 4.363 16.844 2.33 1 83.19 330 SER A C 1
ATOM 2545 O O . SER A 1 330 ? 3.746 17.844 2.727 1 83.19 330 SER A O 1
ATOM 2547 N N . SER A 1 331 ? 5.492 16.438 2.885 1 79.31 331 SER A N 1
ATOM 2548 C CA . SER A 1 331 ? 6.086 17.141 4.012 1 79.31 331 SER A CA 1
ATOM 2549 C C . SER A 1 331 ? 6.594 18.516 3.586 1 79.31 331 SER A C 1
ATOM 2551 O O . SER A 1 331 ? 6.41 19.5 4.305 1 79.31 331 SER A O 1
ATOM 2553 N N . LEU A 1 332 ? 7.211 18.594 2.414 1 83.94 332 LEU A N 1
ATOM 2554 C CA . LEU A 1 332 ? 7.691 19.875 1.887 1 83.94 332 LEU A CA 1
ATOM 2555 C C . LEU A 1 332 ? 6.527 20.828 1.617 1 83.94 332 LEU A C 1
ATOM 2557 O O . LEU A 1 332 ? 6.609 22.016 1.933 1 83.94 332 LEU A O 1
ATOM 2561 N N . MET A 1 333 ? 5.488 20.297 1.093 1 84 333 MET A N 1
ATOM 2562 C CA . MET A 1 333 ? 4.297 21.094 0.818 1 84 333 MET A CA 1
ATOM 2563 C C . MET A 1 333 ? 3.666 21.594 2.113 1 84 333 MET A C 1
ATOM 2565 O O . MET A 1 333 ? 3.203 22.734 2.186 1 84 333 MET A O 1
ATOM 2569 N N . ALA A 1 334 ? 3.662 20.734 3.086 1 80.25 334 ALA A N 1
ATOM 2570 C CA . ALA A 1 334 ? 3.121 21.125 4.387 1 80.25 334 ALA A CA 1
ATOM 2571 C C . ALA A 1 334 ? 3.943 22.234 5.016 1 80.25 334 ALA A C 1
ATOM 2573 O O . ALA A 1 334 ? 3.389 23.172 5.605 1 80.25 334 ALA A O 1
ATOM 2574 N N . VAL A 1 335 ? 5.258 22.172 4.789 1 78.94 335 VAL A N 1
ATOM 2575 C CA . VAL A 1 335 ? 6.145 23.203 5.328 1 78.94 335 VAL A CA 1
ATOM 2576 C C . VAL A 1 335 ? 5.902 24.531 4.609 1 78.94 335 VAL A C 1
ATOM 2578 O O . VAL A 1 335 ? 5.836 25.578 5.242 1 78.94 335 VAL A O 1
ATOM 2581 N N . ILE A 1 336 ? 5.715 24.5 3.355 1 84.19 336 ILE A N 1
ATOM 2582 C CA . ILE A 1 336 ? 5.465 25.703 2.564 1 84.19 336 ILE A CA 1
ATOM 2583 C C . ILE A 1 336 ? 4.137 26.328 2.98 1 84.19 336 ILE A C 1
ATOM 2585 O O . ILE A 1 336 ? 4.051 27.531 3.186 1 84.19 336 ILE A O 1
ATOM 2589 N N . LEU A 1 337 ? 3.15 25.484 3.16 1 80.69 337 LEU A N 1
ATOM 2590 C CA . LEU A 1 337 ? 1.838 25.969 3.576 1 80.69 337 LEU A CA 1
ATOM 2591 C C . LEU A 1 337 ? 1.896 26.562 4.984 1 80.69 337 LEU A C 1
ATOM 2593 O O . LEU A 1 337 ? 1.234 27.562 5.27 1 80.69 337 LEU A O 1
ATOM 2597 N N . ALA A 1 338 ? 2.707 25.969 5.844 1 75.81 338 ALA A N 1
ATOM 2598 C CA . ALA A 1 338 ? 2.887 26.469 7.207 1 75.81 338 ALA A CA 1
ATOM 2599 C C . ALA A 1 338 ? 3.518 27.859 7.207 1 75.81 338 ALA A C 1
ATOM 2601 O O . ALA A 1 338 ? 3.09 28.734 7.957 1 75.81 338 ALA A O 1
ATOM 2602 N N . ILE A 1 339 ? 4.426 28.016 6.328 1 78.38 339 ILE A N 1
ATOM 2603 C CA . ILE A 1 339 ? 5.129 29.281 6.25 1 78.38 339 ILE A CA 1
ATOM 2604 C C . ILE A 1 339 ? 4.18 30.375 5.73 1 78.38 339 ILE A C 1
ATOM 2606 O O . ILE A 1 339 ? 4.137 31.484 6.266 1 78.38 339 ILE A O 1
ATOM 2610 N N . LEU A 1 340 ? 3.438 30.031 4.742 1 81.94 340 LEU A N 1
ATOM 2611 C CA . LEU A 1 340 ? 2.488 30.984 4.172 1 81.94 340 LEU A CA 1
ATOM 2612 C C . LEU A 1 340 ? 1.424 31.359 5.195 1 81.94 340 LEU A C 1
ATOM 2614 O O . LEU A 1 340 ? 1.075 32.531 5.32 1 81.94 340 LEU A O 1
ATOM 2618 N N . PHE A 1 341 ? 1.009 30.375 5.988 1 81.38 341 PHE A N 1
ATOM 2619 C CA . PHE A 1 341 ? -0.015 30.609 6.996 1 81.38 341 PHE A CA 1
ATOM 2620 C C . PHE A 1 341 ? 0.554 31.422 8.156 1 81.38 341 PHE A C 1
ATOM 2622 O O . PHE A 1 341 ? -0.113 32.312 8.695 1 81.38 341 PHE A O 1
ATOM 2629 N N . ALA A 1 342 ? 1.692 31.156 8.531 1 75.88 342 ALA A N 1
ATOM 2630 C CA . ALA A 1 342 ? 2.352 31.875 9.617 1 75.88 342 ALA A CA 1
ATOM 2631 C C . ALA A 1 342 ? 2.543 33.344 9.25 1 75.88 342 ALA A C 1
ATOM 2633 O O . ALA A 1 342 ? 2.311 34.219 10.078 1 75.88 342 ALA A O 1
ATOM 2634 N N . ARG A 1 343 ? 2.889 33.562 8.07 1 78.19 343 ARG A N 1
ATOM 2635 C CA . ARG A 1 343 ? 3.09 34.938 7.613 1 78.19 343 ARG A CA 1
ATOM 2636 C C . ARG A 1 343 ? 1.772 35.688 7.602 1 78.19 343 ARG A C 1
ATOM 2638 O O . ARG A 1 343 ? 1.742 36.906 7.906 1 78.19 343 ARG A O 1
ATOM 2645 N N . ALA A 1 344 ? 0.762 34.969 7.305 1 79.75 344 ALA A N 1
ATOM 2646 C CA . ALA A 1 344 ? -0.558 35.594 7.25 1 79.75 344 ALA A CA 1
ATOM 2647 C C . ALA A 1 344 ? -1.033 36 8.641 1 79.75 344 ALA A C 1
ATOM 2649 O O . ALA A 1 344 ? -1.793 36.938 8.789 1 79.75 344 ALA A O 1
ATOM 2650 N N . ILE A 1 345 ? -0.51 35.312 9.633 1 78.5 345 ILE A N 1
ATOM 2651 C CA . ILE A 1 345 ? -0.934 35.562 11.008 1 78.5 345 ILE A CA 1
ATOM 2652 C C . ILE A 1 345 ? 0.051 36.531 11.672 1 78.5 345 ILE A C 1
ATOM 2654 O O . ILE A 1 345 ? -0.356 37.469 12.359 1 78.5 345 ILE A O 1
ATOM 2658 N N . THR A 1 346 ? 1.321 36.469 11.398 1 79.06 346 THR A N 1
ATOM 2659 C CA . THR A 1 346 ? 2.361 37.188 12.125 1 79.06 346 THR A CA 1
ATOM 2660 C C . THR A 1 346 ? 2.502 38.594 11.602 1 79.06 346 THR A C 1
ATOM 2662 O O . THR A 1 346 ? 2.754 39.531 12.375 1 79.06 346 THR A O 1
ATOM 2665 N N . ARG A 1 347 ? 2.254 38.812 10.336 1 83.19 347 ARG A N 1
ATOM 2666 C CA . ARG A 1 347 ? 2.461 40.156 9.766 1 83.19 347 ARG A CA 1
ATOM 2667 C C . ARG A 1 347 ? 1.485 41.156 10.367 1 83.19 347 ARG A C 1
ATOM 2669 O O . ARG A 1 347 ? 1.896 42.219 10.836 1 83.19 347 ARG A O 1
ATOM 2676 N N . PRO A 1 348 ? 0.247 40.719 10.352 1 81.25 348 PRO A N 1
ATOM 2677 C CA . PRO A 1 348 ? -0.684 41.688 10.961 1 81.25 348 PRO A CA 1
ATOM 2678 C C . PRO A 1 348 ? -0.402 41.906 12.445 1 81.25 348 PRO A C 1
ATOM 2680 O O . PRO A 1 348 ? -0.595 43.031 12.945 1 81.25 348 PRO A O 1
ATOM 2683 N N . LEU A 1 349 ? 0.107 41 13.156 1 82 349 LEU A N 1
ATOM 2684 C CA . LEU A 1 349 ? 0.417 41.156 14.578 1 82 349 LEU A CA 1
ATOM 2685 C C . LEU A 1 349 ? 1.602 42.094 14.781 1 82 349 LEU A C 1
ATOM 2687 O O . LEU A 1 349 ? 1.617 42.875 15.727 1 82 349 LEU A O 1
ATOM 2691 N N . GLN A 1 350 ? 2.506 42.031 13.914 1 82.19 350 GLN A N 1
ATOM 2692 C CA . GLN A 1 350 ? 3.662 42.906 14.008 1 82.19 350 GLN A CA 1
ATOM 2693 C C . GLN A 1 350 ? 3.268 44.375 13.727 1 82.19 350 GLN A C 1
ATOM 2695 O O . GLN A 1 350 ? 3.785 45.281 14.359 1 82.19 350 GLN A O 1
ATOM 2700 N N . THR A 1 351 ? 2.33 44.5 12.758 1 82.38 351 THR A N 1
ATOM 2701 C CA . THR A 1 351 ? 1.848 45.844 12.469 1 82.38 351 THR A CA 1
ATOM 2702 C C . THR A 1 351 ? 1.144 46.438 13.688 1 82.38 351 THR A C 1
ATOM 2704 O O . THR A 1 351 ? 1.31 47.625 13.984 1 82.38 351 THR A O 1
ATOM 2707 N N . LEU A 1 352 ? 0.451 45.625 14.375 1 83.81 352 LEU A N 1
ATOM 2708 C CA . LEU A 1 352 ? -0.245 46.094 15.562 1 83.81 352 LEU A CA 1
ATOM 2709 C C . LEU A 1 352 ? 0.745 46.438 16.672 1 83.81 352 LEU A C 1
ATOM 2711 O O . LEU A 1 352 ? 0.563 47.406 17.406 1 83.81 352 LEU A O 1
ATOM 2715 N N . ALA A 1 353 ? 1.771 45.656 16.766 1 82.44 353 ALA A N 1
ATOM 2716 C CA . ALA A 1 353 ? 2.793 45.906 17.781 1 82.44 353 ALA A CA 1
ATOM 2717 C C . ALA A 1 353 ? 3.514 47.219 17.547 1 82.44 353 ALA A C 1
ATOM 2719 O O . ALA A 1 353 ? 3.773 47.969 18.484 1 82.44 353 ALA A O 1
ATOM 2720 N N . ARG A 1 354 ? 3.766 47.531 16.297 1 82.56 354 ARG A N 1
ATOM 2721 C CA . ARG A 1 354 ? 4.422 48.781 15.945 1 82.56 354 ARG A CA 1
ATOM 2722 C C . ARG A 1 354 ? 3.504 49.969 16.203 1 82.56 354 ARG A C 1
ATOM 2724 O O . ARG A 1 354 ? 3.951 51 16.688 1 82.56 354 ARG A O 1
ATOM 2731 N N . ALA A 1 355 ? 2.256 49.75 15.891 1 81.56 355 ALA A N 1
ATOM 2732 C CA . ALA A 1 355 ? 1.284 50.812 16.109 1 81.56 355 ALA A CA 1
ATOM 2733 C C . ALA A 1 355 ? 1.128 51.125 17.609 1 81.56 355 ALA A C 1
ATOM 2735 O O . ALA A 1 355 ? 0.919 52.25 18 1 81.56 355 ALA A O 1
ATOM 2736 N N . ALA A 1 356 ? 1.261 50.062 18.422 1 81 356 ALA A N 1
ATOM 2737 C CA . ALA A 1 356 ? 1.116 50.219 19.875 1 81 356 ALA A CA 1
ATOM 2738 C C . ALA A 1 356 ? 2.275 51.031 20.453 1 81 356 ALA A C 1
ATOM 2740 O O . ALA A 1 356 ? 2.098 51.75 21.438 1 81 356 ALA A O 1
ATOM 2741 N N . THR A 1 357 ? 3.453 50.938 19.859 1 77.25 357 THR A N 1
ATOM 2742 C CA . THR A 1 357 ? 4.633 51.625 20.375 1 77.25 357 THR A CA 1
ATOM 2743 C C . THR A 1 357 ? 4.621 53.094 19.953 1 77.25 357 THR A C 1
ATOM 2745 O O . THR A 1 357 ? 5.223 53.938 20.625 1 77.25 357 THR A O 1
ATOM 2748 N N . HIS A 1 358 ? 3.938 53.469 18.922 1 76.19 358 HIS A N 1
ATOM 2749 C CA . HIS A 1 358 ? 3.975 54.812 18.406 1 76.19 358 HIS A CA 1
ATOM 2750 C C . HIS A 1 358 ? 2.617 55.5 18.562 1 76.19 358 HIS A C 1
ATOM 2752 O O . HIS A 1 358 ? 2.172 56.219 17.656 1 76.19 358 HIS A O 1
ATOM 2758 N N . VAL A 1 359 ? 1.953 55.25 19.656 1 72.19 359 VAL A N 1
ATOM 2759 C CA . VAL A 1 359 ? 0.601 55.781 19.828 1 72.19 359 VAL A CA 1
ATOM 2760 C C . VAL A 1 359 ? 0.632 57.312 19.891 1 72.19 359 VAL A C 1
ATOM 2762 O O . VAL A 1 359 ? -0.291 57.969 19.406 1 72.19 359 VAL A O 1
ATOM 2765 N N . PHE A 1 360 ? 1.724 57.969 20.578 1 68 360 PHE A N 1
ATOM 2766 C CA . PHE A 1 360 ? 1.776 59.406 20.797 1 68 360 PHE A CA 1
ATOM 2767 C C . PHE A 1 360 ? 2.488 60.094 19.641 1 68 360 PHE A C 1
ATOM 2769 O O . PHE A 1 360 ? 2.48 61.312 19.562 1 68 360 PHE A O 1
ATOM 2776 N N . ASP A 1 361 ? 3.246 59.438 18.922 1 67.81 361 ASP A N 1
ATOM 2777 C CA . ASP A 1 361 ? 3.965 60.031 17.797 1 67.81 361 ASP A CA 1
ATOM 2778 C C . ASP A 1 361 ? 2.996 60.5 16.703 1 67.81 361 ASP A C 1
ATOM 2780 O O . ASP A 1 361 ? 1.795 60.25 16.781 1 67.81 361 ASP A O 1
ATOM 2784 N N . ASP A 1 362 ? 3.568 61.281 15.484 1 57.97 362 ASP A N 1
ATOM 2785 C CA . ASP A 1 362 ? 2.875 61.875 14.352 1 57.97 362 ASP A CA 1
ATOM 2786 C C . ASP A 1 362 ? 1.843 60.906 13.766 1 57.97 362 ASP A C 1
ATOM 2788 O O . ASP A 1 362 ? 2.047 59.688 13.781 1 57.97 362 ASP A O 1
ATOM 2792 N N . PRO A 1 363 ? 0.562 61.5 13.648 1 54.31 363 PRO A N 1
ATOM 2793 C CA . PRO A 1 363 ? -0.637 60.812 13.172 1 54.31 363 PRO A CA 1
ATOM 2794 C C . PRO A 1 363 ? -0.34 59.812 12.039 1 54.31 363 PRO A C 1
ATOM 2796 O O . PRO A 1 363 ? -1.265 59.312 11.398 1 54.31 363 PRO A O 1
ATOM 2799 N N . ALA A 1 364 ? 0.808 59.906 11.516 1 52.97 364 ALA A N 1
ATOM 2800 C CA . ALA A 1 364 ? 0.77 59.094 10.312 1 52.97 364 ALA A CA 1
ATOM 2801 C C . ALA A 1 364 ? 0.251 57.688 10.625 1 52.97 364 ALA A C 1
ATOM 2803 O O . ALA A 1 364 ? 0.853 56.938 11.422 1 52.97 364 ALA A O 1
ATOM 2804 N N . THR A 1 365 ? -1.08 57.562 10.602 1 54.88 365 THR A N 1
ATOM 2805 C CA . THR A 1 365 ? -2.031 56.469 10.773 1 54.88 365 THR A CA 1
ATOM 2806 C C . THR A 1 365 ? -1.469 55.156 10.211 1 54.88 365 THR A C 1
ATOM 2808 O O . THR A 1 365 ? -1.369 55 8.992 1 54.88 365 THR A O 1
ATOM 2811 N N . GLU A 1 366 ? -0.541 54.594 10.844 1 65.56 366 GLU A N 1
ATOM 2812 C CA . GLU A 1 366 ? -0.302 53.25 10.375 1 65.56 366 GLU A CA 1
ATOM 2813 C C . GLU A 1 366 ? -1.613 52.469 10.203 1 65.56 366 GLU A C 1
ATOM 2815 O O . GLU A 1 366 ? -2.471 52.5 11.086 1 65.56 366 GLU A O 1
ATOM 2820 N N . ARG A 1 367 ? -1.913 52.188 8.852 1 75.81 367 ARG A N 1
ATOM 2821 C CA . ARG A 1 367 ? -3.131 51.469 8.469 1 75.81 367 ARG A CA 1
ATOM 2822 C C . ARG A 1 367 ? -3.262 50.156 9.219 1 75.81 367 ARG A C 1
ATOM 2824 O O . ARG A 1 367 ? -2.41 49.281 9.094 1 75.81 367 ARG A O 1
ATOM 2831 N N . LEU A 1 368 ? -4 50.125 10.367 1 81.25 368 LEU A N 1
ATOM 2832 C CA . LEU A 1 368 ? -4.293 48.906 11.117 1 81.25 368 LEU A CA 1
ATOM 2833 C C . LEU A 1 368 ? -5.184 47.969 10.312 1 81.25 368 LEU A C 1
ATOM 2835 O O . LEU A 1 368 ? -5.945 48.438 9.453 1 81.25 368 LEU A O 1
ATOM 2839 N N . PRO A 1 369 ? -4.938 46.75 10.398 1 80.56 369 PRO A N 1
ATOM 2840 C CA . PRO A 1 369 ? -5.746 45.781 9.672 1 80.56 369 PRO A CA 1
ATOM 2841 C C . PRO A 1 369 ? -7.156 45.656 10.234 1 80.56 369 PRO A C 1
ATOM 2843 O O . PRO A 1 369 ? -7.57 44.531 10.602 1 80.56 369 PRO A O 1
ATOM 2846 N N . VAL A 1 370 ? -7.938 46.625 10.188 1 82.75 370 VAL A N 1
ATOM 2847 C CA . VAL A 1 370 ? -9.273 46.656 10.773 1 82.75 370 VAL A CA 1
ATOM 2848 C C . VAL A 1 370 ? -10.25 45.938 9.852 1 82.75 370 VAL A C 1
ATOM 2850 O O . VAL A 1 370 ? -11.328 45.5 10.297 1 82.75 370 VAL A O 1
ATOM 2853 N N . GLY A 1 371 ? -9.828 45.719 8.656 1 78.25 371 GLY A N 1
ATOM 2854 C CA . GLY A 1 371 ? -10.703 45.094 7.68 1 78.25 371 GLY A CA 1
ATOM 2855 C C . GLY A 1 371 ? -10.789 43.594 7.852 1 78.25 371 GLY A C 1
ATOM 2856 O O . GLY A 1 371 ? -11.68 42.938 7.293 1 78.25 371 GLY A O 1
ATOM 2857 N N . ARG A 1 372 ? -9.945 43.031 8.664 1 80.88 372 ARG A N 1
ATOM 2858 C CA . ARG A 1 372 ? -9.93 41.594 8.867 1 80.88 372 ARG A CA 1
ATOM 2859 C C . ARG A 1 372 ? -11.102 41.125 9.742 1 80.88 372 ARG A C 1
ATOM 2861 O O . ARG A 1 372 ? -11.492 41.844 10.672 1 80.88 372 ARG A O 1
ATOM 2868 N N . ALA A 1 373 ? -11.68 40.031 9.367 1 76.12 373 ALA A N 1
ATOM 2869 C CA . ALA A 1 373 ? -12.852 39.531 10.078 1 76.12 373 ALA A CA 1
ATOM 2870 C C . ALA A 1 373 ? -12.461 38.562 11.195 1 76.12 373 ALA A C 1
ATOM 2872 O O . ALA A 1 373 ? -13.305 38.156 11.992 1 76.12 373 ALA A O 1
ATOM 2873 N N . ASP A 1 374 ? -11.25 38.219 11.422 1 80.38 374 ASP A N 1
ATOM 2874 C CA . ASP A 1 374 ? -10.82 37.281 12.445 1 80.38 374 ASP A CA 1
ATOM 2875 C C . ASP A 1 374 ? -10.453 38 13.742 1 80.38 374 ASP A C 1
ATOM 2877 O O . ASP A 1 374 ? -10.789 39.156 13.922 1 80.38 374 ASP A O 1
ATOM 2881 N N . GLU A 1 375 ? -9.883 37.219 14.664 1 81.31 375 GLU A N 1
ATOM 2882 C CA . GLU A 1 375 ? -9.555 37.781 15.977 1 81.31 375 GLU A CA 1
ATOM 2883 C C . GLU A 1 375 ? -8.516 38.875 15.859 1 81.31 375 GLU A C 1
ATOM 2885 O O . GLU A 1 375 ? -8.484 39.781 16.688 1 81.31 375 GLU A O 1
ATOM 2890 N N . ILE A 1 376 ? -7.75 38.812 14.836 1 80.94 376 ILE A N 1
ATOM 2891 C CA . ILE A 1 376 ? -6.766 39.844 14.609 1 80.94 376 ILE A CA 1
ATOM 2892 C C . ILE A 1 376 ? -7.477 41.156 14.227 1 80.94 376 ILE A C 1
ATOM 2894 O O . ILE A 1 376 ? -7.09 42.219 14.672 1 80.94 376 ILE A O 1
ATOM 2898 N N . GLY A 1 377 ? -8.5 40.969 13.469 1 81 377 GLY A N 1
ATOM 2899 C CA . GLY A 1 377 ? -9.297 42.156 13.109 1 81 377 GLY A CA 1
ATOM 2900 C C . GLY A 1 377 ? -9.992 42.781 14.297 1 81 377 GLY A C 1
ATOM 2901 O O . GLY A 1 377 ? -10.055 44 14.398 1 81 377 GLY A O 1
ATOM 2902 N N . VAL A 1 378 ? -10.461 41.938 15.156 1 80.81 378 VAL A N 1
ATOM 2903 C CA . VAL A 1 378 ? -11.109 42.438 16.359 1 80.81 378 VAL A CA 1
ATOM 2904 C C . VAL A 1 378 ? -10.109 43.188 17.219 1 80.81 378 VAL A C 1
ATOM 2906 O O . VAL A 1 378 ? -10.406 44.281 17.734 1 80.81 378 VAL A O 1
ATOM 2909 N N . LEU A 1 379 ? -8.922 42.656 17.344 1 83.19 379 LEU A N 1
ATOM 2910 C CA . LEU A 1 379 ? -7.875 43.312 18.125 1 83.19 379 LEU A CA 1
ATOM 2911 C C . LEU A 1 379 ? -7.508 44.656 17.5 1 83.19 379 LEU A C 1
ATOM 2913 O O . LEU A 1 379 ? -7.332 45.656 18.219 1 83.19 379 LEU A O 1
ATOM 2917 N N . ALA A 1 380 ? -7.418 44.656 16.203 1 85.94 380 ALA A N 1
ATOM 2918 C CA . ALA A 1 380 ? -7.059 45.875 15.492 1 85.94 380 ALA A CA 1
ATOM 2919 C C . ALA A 1 380 ? -8.109 46.969 15.695 1 85.94 380 ALA A C 1
ATOM 2921 O O . ALA A 1 380 ? -7.777 48.125 15.883 1 85.94 380 ALA A O 1
ATOM 2922 N N . ARG A 1 381 ? -9.359 46.594 15.68 1 86.06 381 ARG A N 1
ATOM 2923 C CA . ARG A 1 381 ? -10.445 47.531 15.875 1 86.06 381 ARG A CA 1
ATOM 2924 C C . ARG A 1 381 ? -10.461 48.062 17.312 1 86.06 381 ARG A C 1
ATOM 2926 O O . ARG A 1 381 ? -10.703 49.25 17.531 1 86.06 381 ARG A O 1
ATOM 2933 N N . CYS A 1 382 ? -10.203 47.219 18.234 1 83.94 382 CYS A N 1
ATOM 2934 C CA . CYS A 1 382 ? -10.133 47.625 19.625 1 83.94 382 CYS A CA 1
ATOM 2935 C C . CYS A 1 382 ? -8.977 48.594 19.844 1 83.94 382 CYS A C 1
ATOM 2937 O O . CYS A 1 382 ? -9.125 49.594 20.562 1 83.94 382 CYS A O 1
ATOM 2939 N N . PHE A 1 383 ? -7.957 48.312 19.188 1 85.06 383 PHE A N 1
ATOM 2940 C CA . PHE A 1 383 ? -6.781 49.188 19.297 1 85.06 383 PHE A CA 1
ATOM 2941 C C . PHE A 1 383 ? -7.055 50.531 18.672 1 85.06 383 PHE A C 1
ATOM 2943 O O . PHE A 1 383 ? -6.613 51.562 19.188 1 85.06 383 PHE A O 1
ATOM 2950 N N . ASP A 1 384 ? -7.695 50.5 17.625 1 85.44 384 ASP A N 1
ATOM 2951 C CA . ASP A 1 384 ? -8.023 51.75 16.922 1 85.44 384 ASP A CA 1
ATOM 2952 C C . ASP A 1 384 ? -8.945 52.625 17.766 1 85.44 384 ASP A C 1
ATOM 2954 O O . ASP A 1 384 ? -8.75 53.844 17.844 1 85.44 384 ASP A O 1
ATOM 2958 N N . SER A 1 385 ? -9.898 52.031 18.328 1 84.81 385 SER A N 1
ATOM 2959 C CA . SER A 1 385 ? -10.812 52.75 19.219 1 84.81 385 SER A CA 1
ATOM 2960 C C . SER A 1 385 ? -10.086 53.312 20.422 1 84.81 385 SER A C 1
ATOM 2962 O O . SER A 1 385 ? -10.367 54.438 20.844 1 84.81 385 SER A O 1
ATOM 2964 N N . MET A 1 386 ? -9.203 52.531 20.891 1 84.69 386 MET A N 1
ATOM 2965 C CA . MET A 1 386 ? -8.406 52.938 22.031 1 84.69 386 MET A CA 1
ATOM 2966 C C . MET A 1 386 ? -7.547 54.156 21.688 1 84.69 386 MET A C 1
ATOM 2968 O O . MET A 1 386 ? -7.445 55.094 22.469 1 84.69 386 MET A O 1
ATOM 2972 N N . ARG A 1 387 ? -6.941 54.125 20.578 1 83.12 387 ARG A N 1
ATOM 2973 C CA . ARG A 1 387 ? -6.086 55.219 20.109 1 83.12 387 ARG A CA 1
ATOM 2974 C C . ARG A 1 387 ? -6.875 56.5 20 1 83.12 387 ARG A C 1
ATOM 2976 O O . ARG A 1 387 ? -6.395 57.562 20.406 1 83.12 387 ARG A O 1
ATOM 2983 N N . VAL A 1 388 ? -8.031 56.406 19.469 1 83.69 388 VAL A N 1
ATOM 2984 C CA . VAL A 1 388 ? -8.891 57.562 19.297 1 83.69 388 VAL A CA 1
ATOM 2985 C C . VAL A 1 388 ? -9.297 58.094 20.672 1 83.69 388 VAL A C 1
ATOM 2987 O O . VAL A 1 388 ? -9.289 59.312 20.891 1 83.69 388 VAL A O 1
ATOM 2990 N N . GLU A 1 389 ? -9.594 57.188 21.5 1 84.56 389 GLU A N 1
ATOM 2991 C CA . GLU A 1 389 ? -10.023 57.594 22.844 1 84.56 389 GLU A CA 1
ATOM 2992 C C . GLU A 1 389 ? -8.898 58.281 23.594 1 84.56 389 GLU A C 1
ATOM 2994 O O . GLU A 1 389 ? -9.125 59.312 24.266 1 84.56 389 GLU A O 1
ATOM 2999 N N . ILE A 1 390 ? -7.707 57.75 23.484 1 83.94 390 ILE A N 1
ATOM 3000 C CA . ILE A 1 390 ? -6.543 58.312 24.156 1 83.94 390 ILE A CA 1
ATOM 3001 C C . ILE A 1 390 ? -6.262 59.719 23.594 1 83.94 390 ILE A C 1
ATOM 3003 O O . ILE A 1 390 ? -6.035 60.656 24.344 1 83.94 390 ILE A O 1
ATOM 3007 N N . ARG A 1 391 ? -6.336 59.875 22.328 1 83.44 391 ARG A N 1
ATOM 3008 C CA . ARG A 1 391 ? -6.047 61.156 21.688 1 83.44 391 ARG A CA 1
ATOM 3009 C C . ARG A 1 391 ? -7.07 62.219 22.078 1 83.44 391 ARG A C 1
ATOM 3011 O O . ARG A 1 391 ? -6.715 63.375 22.312 1 83.44 391 ARG A O 1
ATOM 3018 N N . THR A 1 392 ? -8.273 61.781 22.188 1 84.69 392 THR A N 1
ATOM 3019 C CA . THR A 1 392 ? -9.352 62.688 22.562 1 84.69 392 THR A CA 1
ATOM 3020 C C . THR A 1 392 ? -9.188 63.125 24 1 84.69 392 THR A C 1
ATOM 3022 O O . THR A 1 392 ? -9.336 64.312 24.312 1 84.69 392 THR A O 1
ATOM 3025 N N . GLN A 1 393 ? -8.852 62.25 24.859 1 84.94 393 GLN A N 1
ATOM 3026 C CA . GLN A 1 393 ? -8.695 62.562 26.266 1 84.94 393 GLN A CA 1
ATOM 3027 C C . GLN A 1 393 ? -7.5 63.469 26.5 1 84.94 393 GLN A C 1
ATOM 3029 O O . GLN A 1 393 ? -7.574 64.438 27.281 1 84.94 393 GLN A O 1
ATOM 3034 N N . VAL A 1 394 ? -6.418 63.219 25.812 1 83.62 394 VAL A N 1
ATOM 3035 C CA . VAL A 1 394 ? -5.207 64 25.953 1 83.62 394 VAL A CA 1
ATOM 3036 C C . VAL A 1 394 ? -5.453 65.438 25.391 1 83.62 394 VAL A C 1
ATOM 3038 O O . VAL A 1 394 ? -5.016 66.438 25.969 1 83.62 394 VAL A O 1
ATOM 3041 N N . ALA A 1 395 ? -6.199 65.438 24.312 1 84.56 395 ALA A N 1
ATOM 3042 C CA . ALA A 1 395 ? -6.516 66.75 23.719 1 84.56 395 ALA A CA 1
ATOM 3043 C C . ALA A 1 395 ? -7.387 67.562 24.641 1 84.56 395 ALA A C 1
ATOM 3045 O O . ALA A 1 395 ? -7.188 68.812 24.766 1 84.56 395 ALA A O 1
ATOM 3046 N N . MET A 1 396 ? -8.281 67 25.312 1 88.25 396 MET A N 1
ATOM 3047 C CA . MET A 1 396 ? -9.172 67.688 26.234 1 88.25 396 MET A CA 1
ATOM 3048 C C . MET A 1 396 ? -8.406 68.188 27.438 1 88.25 396 MET A C 1
ATOM 3050 O O . MET A 1 396 ? -8.633 69.312 27.891 1 88.25 396 MET A O 1
ATOM 3054 N N . LEU A 1 397 ? -7.477 67.375 27.875 1 86.44 397 LEU A N 1
ATOM 3055 C CA . LEU A 1 397 ? -6.68 67.75 29.031 1 86.44 397 LEU A CA 1
ATOM 3056 C C . LEU A 1 397 ? -5.742 68.875 28.688 1 86.44 397 LEU A C 1
ATOM 3058 O O . LEU A 1 397 ? -5.551 69.812 29.484 1 86.44 397 LEU A O 1
ATOM 3062 N N . ARG A 1 398 ? -5.25 68.875 27.484 1 86.44 398 ARG A N 1
ATOM 3063 C CA . ARG A 1 398 ? -4.359 69.938 27.016 1 86.44 398 ARG A CA 1
ATOM 3064 C C . ARG A 1 398 ? -5.121 71.25 26.844 1 86.44 398 ARG A C 1
ATOM 3066 O O . ARG A 1 398 ? -4.613 72.312 27.172 1 86.44 398 ARG A O 1
ATOM 3073 N N . ALA A 1 399 ? -6.324 71.188 26.359 1 88.31 399 ALA A N 1
ATOM 3074 C CA . ALA A 1 399 ? -7.16 72.375 26.172 1 88.31 399 ALA A CA 1
ATOM 3075 C C . ALA A 1 399 ? -7.52 73 27.516 1 88.31 399 ALA A C 1
ATOM 3077 O O . ALA A 1 399 ? -7.473 74.25 27.672 1 88.31 399 ALA A O 1
ATOM 3078 N N . LYS A 1 400 ? -7.832 72.188 28.422 1 87.44 400 LYS A N 1
ATOM 3079 C CA . LYS A 1 400 ? -8.156 72.625 29.766 1 87.44 400 LYS A CA 1
ATOM 3080 C C . LYS A 1 400 ? -6.941 73.25 30.438 1 87.44 400 LYS A C 1
ATOM 3082 O O . LYS A 1 400 ? -7.062 74.25 31.156 1 87.44 400 LYS A O 1
ATOM 3087 N N . GLN A 1 401 ? -5.824 72.75 30.203 1 86.06 401 GLN A N 1
ATOM 3088 C CA . GLN A 1 401 ? -4.57 73.25 30.734 1 86.06 401 GLN A CA 1
ATOM 3089 C C . GLN A 1 401 ? -4.266 74.625 30.172 1 86.06 401 GLN A C 1
ATOM 3091 O O . GLN A 1 401 ? -3.834 75.562 30.906 1 86.06 401 GLN A O 1
ATOM 3096 N N . LEU A 1 402 ? -4.516 74.812 28.922 1 85.19 402 LEU A N 1
ATOM 3097 C CA . LEU A 1 402 ? -4.266 76.125 28.281 1 85.19 402 LEU A CA 1
ATOM 3098 C C . LEU A 1 402 ? -5.199 77.188 28.844 1 85.19 402 LEU A C 1
ATOM 3100 O O . LEU A 1 402 ? -4.777 78.312 29.078 1 85.19 402 LEU A O 1
ATOM 3104 N N . GLU A 1 403 ? -6.414 76.812 29.016 1 85.56 403 GLU A N 1
ATOM 3105 C CA . GLU A 1 403 ? -7.402 77.75 29.578 1 85.56 403 GLU A CA 1
ATOM 3106 C C . GLU A 1 403 ? -7.039 78.125 31 1 85.56 403 GLU A C 1
ATOM 3108 O O . GLU A 1 403 ? -7.086 79.312 31.359 1 85.56 403 GLU A O 1
ATOM 3113 N N . LEU A 1 404 ? -6.574 77.312 31.844 1 84.81 404 LEU A N 1
ATOM 3114 C CA . LEU A 1 404 ? -6.23 77.562 33.25 1 84.81 404 LEU A CA 1
ATOM 3115 C C . LEU A 1 404 ? -4.957 78.375 33.344 1 84.81 404 LEU A C 1
ATOM 3117 O O . LEU A 1 404 ? -4.84 79.25 34.219 1 84.81 404 LEU A O 1
ATOM 3121 N N . THR A 1 405 ? -4.047 78.062 32.469 1 83.94 405 THR A N 1
ATOM 3122 C CA . THR A 1 405 ? -2.82 78.875 32.438 1 83.94 405 THR A CA 1
ATOM 3123 C C . THR A 1 405 ? -3.133 80.312 32.156 1 83.94 405 THR A C 1
ATOM 3125 O O . THR A 1 405 ? -2.547 81.25 32.75 1 83.94 405 THR A O 1
ATOM 3128 N N . HIS A 1 406 ? -4.059 80.562 31.281 1 83.12 406 HIS A N 1
ATOM 3129 C CA . HIS A 1 406 ? -4.477 81.875 30.953 1 83.12 406 HIS A CA 1
ATOM 3130 C C . HIS A 1 406 ? -5.152 82.562 32.125 1 83.12 406 HIS A C 1
ATOM 3132 O O . HIS A 1 406 ? -4.848 83.688 32.469 1 83.12 406 HIS A O 1
ATOM 3138 N N . LEU A 1 407 ? -5.984 81.938 32.844 1 81.06 407 LEU A N 1
ATOM 3139 C CA . LEU A 1 407 ? -6.715 82.438 34 1 81.06 407 LEU A CA 1
ATOM 3140 C C . LEU A 1 407 ? -5.773 82.75 35.156 1 81.06 407 LEU A C 1
ATOM 3142 O O . LEU A 1 407 ? -5.98 83.688 35.906 1 81.06 407 LEU A O 1
ATOM 3146 N N . ALA A 1 408 ? -4.758 81.938 35.25 1 80.81 408 ALA A N 1
ATOM 3147 C CA . ALA A 1 408 ? -3.803 82.125 36.344 1 80.81 408 ALA A CA 1
ATOM 3148 C C . ALA A 1 408 ? -2.855 83.312 36.062 1 80.81 408 ALA A C 1
ATOM 3150 O O . ALA A 1 408 ? -2.346 83.875 37 1 80.81 408 ALA A O 1
ATOM 3151 N N . GLY A 1 409 ? -2.699 83.625 34.875 1 83.75 409 GLY A N 1
ATOM 3152 C CA . GLY A 1 409 ? -1.667 84.625 34.562 1 83.75 409 GLY A CA 1
ATOM 3153 C C . GLY A 1 409 ? -2.225 86 34.156 1 83.75 409 GLY A C 1
ATOM 3154 O O . GLY A 1 409 ? -1.471 86.938 34 1 83.75 409 GLY A O 1
ATOM 3155 N N . HIS A 1 410 ? -3.562 86.188 34.125 1 87.38 410 HIS A N 1
ATOM 3156 C CA . HIS A 1 410 ? -4.129 87.5 33.656 1 87.38 410 HIS A CA 1
ATOM 3157 C C . HIS A 1 410 ? -5.164 88 34.656 1 87.38 410 HIS A C 1
ATOM 3159 O O . HIS A 1 410 ? -5.797 87.25 35.375 1 87.38 410 HIS A O 1
ATOM 3165 N N . ASP A 1 411 ? -5.156 89.438 34.719 1 81.25 411 ASP A N 1
ATOM 3166 C CA . ASP A 1 411 ? -6.176 90.125 35.5 1 81.25 411 ASP A CA 1
ATOM 3167 C C . ASP A 1 411 ? -7.555 90 34.844 1 81.25 411 ASP A C 1
ATOM 3169 O O . ASP A 1 411 ? -7.723 90.25 33.656 1 81.25 411 ASP A O 1
ATOM 3173 N N . ALA A 1 412 ? -8.508 89.562 35.625 1 76.62 412 ALA A N 1
ATOM 3174 C CA . ALA A 1 412 ? -9.828 89.188 35.094 1 76.62 412 ALA A CA 1
ATOM 3175 C C . ALA A 1 412 ? -10.57 90.438 34.625 1 76.62 412 ALA A C 1
ATOM 3177 O O . ALA A 1 412 ? -11.391 90.375 33.688 1 76.62 412 ALA A O 1
ATOM 3178 N N . LEU A 1 413 ? -10.211 91.625 35.219 1 78.5 413 LEU A N 1
ATOM 3179 C CA . LEU A 1 413 ? -10.938 92.812 34.906 1 78.5 413 LEU A CA 1
ATOM 3180 C C . LEU A 1 413 ? -10.367 93.438 33.625 1 78.5 413 LEU A C 1
ATOM 3182 O O . LEU A 1 413 ? -11.102 93.75 32.688 1 78.5 413 LEU A O 1
ATOM 3186 N N . THR A 1 414 ? -9.094 93.75 33.594 1 89.12 414 THR A N 1
ATOM 3187 C CA . THR A 1 414 ? -8.469 94.5 32.5 1 89.12 414 THR A CA 1
ATOM 3188 C C . THR A 1 414 ? -7.859 93.562 31.469 1 89.12 414 THR A C 1
ATOM 3190 O O . THR A 1 414 ? -7.504 94 30.375 1 89.12 414 THR A O 1
ATOM 3193 N N . GLU A 1 415 ? -7.684 92.125 31.734 1 89.38 415 GLU A N 1
ATOM 3194 C CA . GLU A 1 415 ? -7.094 91.125 30.859 1 89.38 415 GLU A CA 1
ATOM 3195 C C . GLU A 1 415 ? -5.598 91.375 30.672 1 89.38 415 GLU A C 1
ATOM 3197 O O . GLU A 1 415 ? -4.969 90.75 29.812 1 89.38 415 GLU A O 1
ATOM 3202 N N . LEU A 1 416 ? -5.102 92.438 31.469 1 91.19 416 LEU A N 1
ATOM 3203 C CA . LEU A 1 416 ? -3.654 92.625 31.5 1 91.19 416 LEU A CA 1
ATOM 3204 C C . LEU A 1 416 ? -2.98 91.562 32.344 1 91.19 416 LEU A C 1
ATOM 3206 O O . LEU A 1 416 ? -3.631 90.938 33.188 1 91.19 416 LEU A O 1
ATOM 3210 N N . PRO A 1 417 ? -1.732 91.25 32 1 91.38 417 PRO A N 1
ATOM 3211 C CA . PRO A 1 417 ? -0.996 90.375 32.938 1 91.38 417 PRO A CA 1
ATOM 3212 C C . PRO A 1 417 ? -1.14 90.812 34.375 1 91.38 417 PRO A C 1
ATOM 3214 O O . PRO A 1 417 ? -1.219 92 34.688 1 91.38 417 PRO A O 1
ATOM 3217 N N . ASN A 1 418 ? -1.275 89.688 35.125 1 85 418 ASN A N 1
ATOM 3218 C CA . ASN A 1 418 ? -1.348 90 36.562 1 85 418 ASN A CA 1
ATOM 3219 C C . ASN A 1 418 ? 0.039 90 37.188 1 85 418 ASN A C 1
ATOM 3221 O O . ASN A 1 418 ? 1.05 89.938 36.5 1 85 418 ASN A O 1
ATOM 3225 N N . ARG A 1 419 ? 0.032 90.375 38.531 1 81.5 419 ARG A N 1
ATOM 3226 C CA . ARG A 1 419 ? 1.29 90.5 39.25 1 81.5 419 ARG A CA 1
ATOM 3227 C C . ARG A 1 419 ? 2.156 89.25 39.062 1 81.5 419 ARG A C 1
ATOM 3229 O O . ARG A 1 419 ? 3.371 89.375 38.875 1 81.5 419 ARG A O 1
ATOM 3236 N N . LEU A 1 420 ? 1.481 88.125 39.031 1 81.44 420 LEU A N 1
ATOM 3237 C CA . LEU A 1 420 ? 2.213 86.875 38.938 1 81.44 420 LEU A CA 1
ATOM 3238 C C . LEU A 1 420 ? 2.926 86.75 37.594 1 81.44 420 LEU A C 1
ATOM 3240 O O . LEU A 1 420 ? 4.125 86.438 37.531 1 81.44 420 LEU A O 1
ATOM 3244 N N . LEU A 1 421 ? 2.176 86.875 36.562 1 87.5 421 LEU A N 1
ATOM 3245 C CA . LEU A 1 421 ? 2.752 86.812 35.25 1 87.5 421 LEU A CA 1
ATOM 3246 C C . LEU A 1 421 ? 3.814 87.875 35.031 1 87.5 421 LEU A C 1
ATOM 3248 O O . LEU A 1 421 ? 4.824 87.625 34.375 1 87.5 421 LEU A O 1
ATOM 3252 N N . PHE A 1 422 ? 3.559 89.062 35.562 1 89.31 422 PHE A N 1
ATOM 3253 C CA . PHE A 1 422 ? 4.516 90.125 35.438 1 89.31 422 PHE A CA 1
ATOM 3254 C C . PHE A 1 422 ? 5.848 89.75 36.094 1 89.31 422 PHE A C 1
ATOM 3256 O O . PHE A 1 422 ? 6.91 89.938 35.5 1 89.31 422 PHE A O 1
ATOM 3263 N N . MET A 1 423 ? 5.711 89.188 37.219 1 88.69 423 MET A N 1
ATOM 3264 C CA . MET A 1 423 ? 6.91 88.812 37.969 1 88.69 423 MET A CA 1
ATOM 3265 C C . MET A 1 423 ? 7.715 87.75 37.219 1 88.69 423 MET A C 1
ATOM 3267 O O . MET A 1 423 ? 8.945 87.812 37.156 1 88.69 423 MET A O 1
ATOM 3271 N N . GLU A 1 424 ? 7.023 86.938 36.719 1 87.94 424 GLU A N 1
ATOM 3272 C CA . GLU A 1 424 ? 7.672 85.875 35.938 1 87.94 424 GLU A CA 1
ATOM 3273 C C . GLU A 1 424 ? 8.406 86.438 34.719 1 87.94 424 GLU A C 1
ATOM 3275 O O . GLU A 1 424 ? 9.547 86.062 34.469 1 87.94 424 GLU A O 1
ATOM 3280 N N . ARG A 1 425 ? 7.738 87.25 34.062 1 92.31 425 ARG A N 1
ATOM 3281 C CA . ARG A 1 425 ? 8.312 87.875 32.844 1 92.31 425 ARG A CA 1
ATOM 3282 C C . ARG A 1 425 ? 9.453 88.812 33.219 1 92.31 425 ARG A C 1
ATOM 3284 O O . ARG A 1 425 ? 10.414 88.938 32.469 1 92.31 425 ARG A O 1
ATOM 3291 N N . LEU A 1 426 ? 9.305 89.562 34.312 1 94.31 426 LEU A N 1
ATOM 3292 C CA . LEU A 1 426 ? 10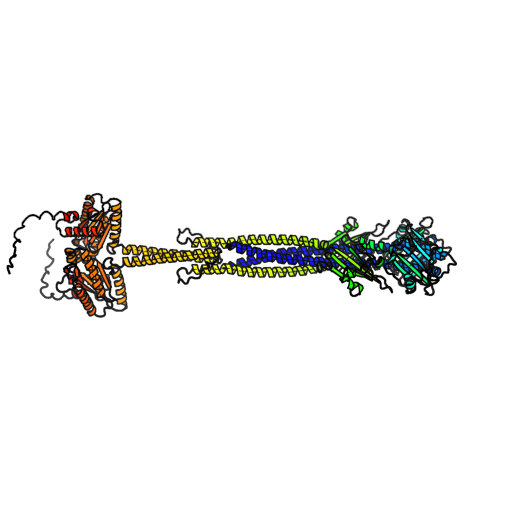.352 90.438 34.781 1 94.31 426 LEU A CA 1
ATOM 3293 C C . LEU A 1 426 ? 11.617 89.688 35.125 1 94.31 426 LEU A C 1
ATOM 3295 O O . LEU A 1 426 ? 12.719 90.062 34.75 1 94.31 426 LEU A O 1
ATOM 3299 N N . ASP A 1 427 ? 11.469 88.5 35.812 1 93.62 427 ASP A N 1
ATOM 3300 C CA . ASP A 1 427 ? 12.602 87.625 36.156 1 93.62 427 ASP A CA 1
ATOM 3301 C C . ASP A 1 427 ? 13.312 87.125 34.875 1 93.62 427 ASP A C 1
ATOM 3303 O O . ASP A 1 427 ? 14.539 87.125 34.812 1 93.62 427 ASP A O 1
ATOM 3307 N N . ALA A 1 428 ? 12.531 86.812 33.969 1 92.69 428 ALA A N 1
ATOM 3308 C CA . ALA A 1 428 ? 13.078 86.312 32.688 1 92.69 428 ALA A CA 1
ATOM 3309 C C . ALA A 1 428 ? 13.805 87.438 31.953 1 92.69 428 ALA A C 1
ATOM 3311 O O . ALA A 1 428 ? 14.852 87.25 31.344 1 92.69 428 ALA A O 1
ATOM 3312 N N . ALA A 1 429 ? 13.211 88.625 31.953 1 93.62 429 ALA A N 1
ATOM 3313 C CA . ALA A 1 429 ? 13.789 89.75 31.281 1 93.62 429 ALA A CA 1
ATOM 3314 C C . ALA A 1 429 ? 15.109 90.188 31.922 1 93.62 429 ALA A C 1
ATOM 3316 O O . ALA A 1 429 ? 16.047 90.562 31.234 1 93.62 429 ALA A O 1
ATOM 3317 N N . ILE A 1 430 ? 15.18 90.125 33.25 1 94.69 430 ILE A N 1
ATOM 3318 C CA . ILE A 1 430 ? 16.406 90.5 33.969 1 94.69 430 ILE A CA 1
ATOM 3319 C C . ILE A 1 430 ? 17.516 89.5 33.562 1 94.69 430 ILE A C 1
ATOM 3321 O O . ILE A 1 430 ? 18.641 89.938 33.312 1 94.69 430 ILE A O 1
ATOM 3325 N N . ARG A 1 431 ? 17.156 88.25 33.531 1 93.75 431 ARG A N 1
ATOM 3326 C CA . ARG A 1 431 ? 18.125 87.25 33.156 1 93.75 431 ARG A CA 1
ATOM 3327 C C . ARG A 1 431 ? 18.641 87.5 31.75 1 93.75 431 ARG A C 1
ATOM 3329 O O . ARG A 1 431 ? 19.844 87.375 31.5 1 93.75 431 ARG A O 1
ATOM 3336 N N . ARG A 1 432 ? 17.797 87.75 30.922 1 93.94 432 ARG A N 1
ATOM 3337 C CA . ARG A 1 432 ? 18.172 88 29.531 1 93.94 432 ARG A CA 1
ATOM 3338 C C . ARG A 1 432 ? 19.016 89.312 29.422 1 93.94 432 ARG A C 1
ATOM 3340 O O . ARG A 1 432 ? 20 89.312 28.688 1 93.94 432 ARG A O 1
ATOM 3347 N N . ALA A 1 433 ? 18.641 90.375 30.031 1 93.81 433 ALA A N 1
ATOM 3348 C CA . ALA A 1 433 ? 19.344 91.625 30.016 1 93.81 433 ALA A CA 1
ATOM 3349 C C . ALA A 1 433 ? 20.75 91.5 30.594 1 93.81 433 ALA A C 1
ATOM 3351 O O . ALA A 1 433 ? 21.703 92.125 30.078 1 93.81 433 ALA A O 1
ATOM 3352 N N . ALA A 1 434 ? 20.828 90.75 31.625 1 93.06 434 ALA A N 1
ATOM 3353 C CA . ALA A 1 434 ? 22.125 90.5 32.219 1 93.06 434 ALA A CA 1
ATOM 3354 C C . ALA A 1 434 ? 23.047 89.75 31.266 1 93.06 434 ALA A C 1
ATOM 3356 O O . ALA A 1 434 ? 24.25 90.062 31.188 1 93.06 434 ALA A O 1
ATOM 3357 N N . ALA A 1 435 ? 22.484 88.875 30.547 1 92.06 435 ALA A N 1
ATOM 3358 C CA . ALA A 1 435 ? 23.266 88.062 29.594 1 92.06 435 ALA A CA 1
ATOM 3359 C C . ALA A 1 435 ? 23.688 88.875 28.391 1 92.06 435 ALA A C 1
ATOM 3361 O O . ALA A 1 435 ? 24.781 88.688 27.859 1 92.06 435 ALA A O 1
ATOM 3362 N N . MET A 1 436 ? 22.859 89.75 27.969 1 92.5 436 MET A N 1
ATOM 3363 C CA . MET A 1 436 ? 23.109 90.5 26.75 1 92.5 436 MET A CA 1
ATOM 3364 C C . MET A 1 436 ? 23.719 91.875 27.078 1 92.5 436 MET A C 1
ATOM 3366 O O . MET A 1 436 ? 24 92.688 26.172 1 92.5 436 MET A O 1
ATOM 3370 N N . HIS A 1 437 ? 23.891 92.188 28.297 1 90.5 437 HIS A N 1
ATOM 3371 C CA . HIS A 1 437 ? 24.422 93.5 28.766 1 90.5 437 HIS A CA 1
ATOM 3372 C C . HIS A 1 437 ? 23.562 94.625 28.312 1 90.5 437 HIS A C 1
ATOM 3374 O O . HIS A 1 437 ? 24.078 95.625 27.766 1 90.5 437 HIS A O 1
ATOM 3380 N N . GLU A 1 438 ? 22.359 94.375 28.406 1 90.94 438 GLU A N 1
ATOM 3381 C CA . GLU A 1 438 ? 21.359 95.438 28.109 1 90.94 438 GLU A CA 1
ATOM 3382 C C . GLU A 1 438 ? 20.672 95.938 29.375 1 90.94 438 GLU A C 1
ATOM 3384 O O . GLU A 1 438 ? 20.844 95.312 30.453 1 90.94 438 GLU A O 1
ATOM 3389 N N . GLY A 1 439 ? 20 97.125 29.266 1 92.5 439 GLY A N 1
ATOM 3390 C CA . GLY A 1 439 ? 19.266 97.625 30.422 1 92.5 439 GLY A CA 1
ATOM 3391 C C . GLY A 1 439 ? 17.766 97.438 30.312 1 92.5 439 GLY A C 1
ATOM 3392 O O . GLY A 1 439 ? 17.266 97.125 29.234 1 92.5 439 GLY A O 1
ATOM 3393 N N . LEU A 1 440 ? 17.094 97.438 31.406 1 95.06 440 LEU A N 1
ATOM 3394 C CA . LEU A 1 440 ? 15.633 97.5 31.438 1 95.06 440 LEU A CA 1
ATOM 3395 C C . LEU A 1 440 ? 15.133 98.438 32.531 1 95.06 440 LEU A C 1
ATOM 3397 O O . LEU A 1 440 ? 15.906 98.875 33.375 1 95.06 440 LEU A O 1
ATOM 3401 N N . ALA A 1 441 ? 13.945 98.875 32.438 1 96.5 441 ALA A N 1
ATOM 3402 C CA . ALA A 1 441 ? 13.336 99.75 33.406 1 96.5 441 ALA A CA 1
ATOM 3403 C C . ALA A 1 441 ? 11.969 99.25 33.875 1 96.5 441 ALA A C 1
ATOM 3405 O O . ALA A 1 441 ? 11.258 98.625 33.094 1 96.5 441 ALA A O 1
ATOM 3406 N N . VAL A 1 442 ? 11.672 99.438 35.094 1 96.88 442 VAL A N 1
ATOM 3407 C CA . VAL A 1 442 ? 10.367 99.188 35.656 1 96.88 442 VAL A CA 1
ATOM 3408 C C . VAL A 1 442 ? 9.68 100.438 36.062 1 96.88 442 VAL A C 1
ATOM 3410 O O . VAL A 1 442 ? 10.273 101.312 36.75 1 96.88 442 VAL A O 1
ATOM 3413 N N . MET A 1 443 ? 8.445 100.625 35.594 1 96.62 443 MET A N 1
ATOM 3414 C CA . MET A 1 443 ? 7.68 101.812 35.938 1 96.62 443 MET A CA 1
ATOM 3415 C C . MET A 1 443 ? 6.445 101.438 36.75 1 96.62 443 MET A C 1
ATOM 3417 O O . MET A 1 443 ? 5.629 100.625 36.344 1 96.62 443 MET A O 1
ATOM 3421 N N . PHE A 1 444 ? 6.395 102 37.844 1 93.94 444 PHE A N 1
ATOM 3422 C CA . PHE A 1 444 ? 5.199 101.875 38.656 1 93.94 444 PHE A CA 1
ATOM 3423 C C . PHE A 1 444 ? 4.25 103.062 38.406 1 93.94 444 PHE A C 1
ATOM 3425 O O . PHE A 1 444 ? 4.633 104.25 38.562 1 93.94 444 PHE A O 1
ATOM 3432 N N . VAL A 1 445 ? 3.043 102.75 37.969 1 93.75 445 VAL A N 1
ATOM 3433 C CA . VAL A 1 445 ? 2.076 103.812 37.594 1 93.75 445 VAL A CA 1
ATOM 3434 C C . VAL A 1 445 ? 0.87 103.75 38.531 1 93.75 445 VAL A C 1
ATOM 3436 O O . VAL A 1 445 ? 0.218 102.688 38.656 1 93.75 445 VAL A O 1
ATOM 3439 N N . ASP A 1 446 ? 0.572 104.688 39.125 1 89.5 446 ASP A N 1
ATOM 3440 C CA . ASP A 1 446 ? -0.596 104.812 40 1 89.5 446 ASP A CA 1
ATOM 3441 C C . ASP A 1 446 ? -1.545 105.938 39.469 1 89.5 446 ASP A C 1
ATOM 3443 O O . ASP A 1 446 ? -1.105 107 39.062 1 89.5 446 ASP A O 1
ATOM 3447 N N . LEU A 1 447 ? -2.811 105.688 39.594 1 90.62 447 LEU A N 1
ATOM 3448 C CA . LEU A 1 447 ? -3.805 106.625 39.125 1 90.62 447 LEU A CA 1
ATOM 3449 C C . LEU A 1 447 ? -4.125 107.625 40.219 1 90.62 447 LEU A C 1
ATOM 3451 O O . LEU A 1 447 ? -4.445 107.25 41.344 1 90.62 447 LEU A O 1
ATOM 3455 N N . ASP A 1 448 ? -4.105 109 39.969 1 86.88 448 ASP A N 1
ATOM 3456 C CA . ASP A 1 448 ? -4.211 110.062 40.938 1 86.88 448 ASP A CA 1
ATOM 3457 C C . ASP A 1 448 ? -5.66 110.25 41.375 1 86.88 448 ASP A C 1
ATOM 3459 O O . ASP A 1 448 ? -5.938 110.5 42.562 1 86.88 448 ASP A O 1
ATOM 3463 N N . ARG A 1 449 ? -6.551 110.25 40.531 1 83.94 449 ARG A N 1
ATOM 3464 C CA . ARG A 1 449 ? -7.922 110.625 40.875 1 83.94 449 ARG A CA 1
ATOM 3465 C C . ARG A 1 449 ? -8.852 109.438 40.781 1 83.94 449 ARG A C 1
ATOM 3467 O O . ARG A 1 449 ? -10.039 109.562 40.5 1 83.94 449 ARG A O 1
ATOM 3474 N N . PHE A 1 450 ? -8.328 108.312 41.031 1 85.31 450 PHE A N 1
ATOM 3475 C CA . PHE A 1 450 ? -9.141 107.062 40.906 1 85.31 450 PHE A CA 1
ATOM 3476 C C . PHE A 1 450 ? -10.148 107 42.062 1 85.31 450 PHE A C 1
ATOM 3478 O O . PHE A 1 450 ? -11.312 106.625 41.844 1 85.31 450 PHE A O 1
ATOM 3485 N N . LYS A 1 451 ? -9.688 107.25 43.156 1 74.38 451 LYS A N 1
ATOM 3486 C CA . LYS A 1 451 ? -10.586 107.188 44.312 1 74.38 451 LYS A CA 1
ATOM 3487 C C . LYS A 1 451 ? -11.719 108.188 44.125 1 74.38 451 LYS A C 1
ATOM 3489 O O . LYS A 1 451 ? -12.867 107.938 44.469 1 74.38 451 LYS A O 1
ATOM 3494 N N . GLN A 1 452 ? -11.375 109.312 43.688 1 78.62 452 GLN A N 1
ATOM 3495 C CA . GLN A 1 452 ? -12.383 110.375 43.438 1 78.62 452 GLN A CA 1
ATOM 3496 C C . GLN A 1 452 ? -13.422 109.875 42.438 1 78.62 452 GLN A C 1
ATOM 3498 O O . GLN A 1 452 ? -14.617 110.188 42.562 1 78.62 452 GLN A O 1
ATOM 3503 N N . ILE A 1 453 ? -12.992 109.188 41.5 1 84 453 ILE A N 1
ATOM 3504 C CA . ILE A 1 453 ? -13.875 108.688 40.5 1 84 453 ILE A CA 1
ATOM 3505 C C . ILE A 1 453 ? -14.812 107.625 41.125 1 84 453 ILE A C 1
ATOM 3507 O O . ILE A 1 453 ? -16.016 107.625 40.844 1 84 453 ILE A O 1
ATOM 3511 N N . ASN A 1 454 ? -14.32 106.812 41.906 1 75.69 454 ASN A N 1
ATOM 3512 C CA . ASN A 1 454 ? -15.133 105.812 42.594 1 75.69 454 ASN A CA 1
ATOM 3513 C C . ASN A 1 454 ? -16.156 106.5 43.531 1 75.69 454 ASN A C 1
ATOM 3515 O O . ASN A 1 454 ? -17.312 106.062 43.594 1 75.69 454 ASN A O 1
ATOM 3519 N N . ASP A 1 455 ? -15.734 107.438 44.156 1 68.94 455 ASP A N 1
ATOM 3520 C CA . ASP A 1 455 ? -16.578 108.125 45.125 1 68.94 455 ASP A CA 1
ATOM 3521 C C . ASP A 1 455 ? -17.703 108.875 44.469 1 68.94 455 ASP A C 1
ATOM 3523 O O . ASP A 1 455 ? -18.828 108.938 44.969 1 68.94 455 ASP A O 1
ATOM 3527 N N . GLN A 1 456 ? -17.312 109.438 43.406 1 74.44 456 GLN A N 1
ATOM 3528 C CA . GLN A 1 456 ? -18.266 110.312 42.75 1 74.44 456 GLN A CA 1
ATOM 3529 C C . GLN A 1 456 ? -19.188 109.5 41.812 1 74.44 456 GLN A C 1
ATOM 3531 O O . GLN A 1 456 ? -20.359 109.875 41.688 1 74.44 456 GLN A O 1
ATOM 3536 N N . HIS A 1 457 ? -18.625 108.5 41.25 1 76.44 457 HIS A N 1
ATOM 3537 C CA . HIS A 1 457 ? -19.391 107.812 40.188 1 76.44 457 HIS A CA 1
ATOM 3538 C C . HIS A 1 457 ? -19.656 106.375 40.5 1 76.44 457 HIS A C 1
ATOM 3540 O O . HIS A 1 457 ? -20.328 105.688 39.75 1 76.44 457 HIS A O 1
ATOM 3546 N N . GLY A 1 458 ? -19.109 105.938 41.469 1 71.69 458 GLY A N 1
ATOM 3547 C CA . GLY A 1 458 ? -19.328 104.562 41.844 1 71.69 458 GLY A CA 1
ATOM 3548 C C . GLY A 1 458 ? -18.219 103.625 41.406 1 71.69 458 GLY A C 1
ATOM 3549 O O . GLY A 1 458 ? -17.406 104 40.531 1 71.69 458 GLY A O 1
ATOM 3550 N N . HIS A 1 459 ? -18.172 102.312 41.844 1 71.56 459 HIS A N 1
ATOM 3551 C CA . HIS A 1 459 ? -17.125 101.312 41.562 1 71.56 459 HIS A CA 1
ATOM 3552 C C . HIS A 1 459 ? -17.219 100.812 40.156 1 71.56 459 HIS A C 1
ATOM 3554 O O . HIS A 1 459 ? -16.188 100.438 39.562 1 71.56 459 HIS A O 1
ATOM 3560 N N . SER A 1 460 ? -18.359 100.688 39.719 1 76.62 460 SER A N 1
ATOM 3561 C CA . SER A 1 460 ? -18.5 100.25 38.344 1 76.62 460 SER A CA 1
ATOM 3562 C C . SER A 1 460 ? -17.828 101.25 37.375 1 76.62 460 SER A C 1
ATOM 3564 O O . SER A 1 460 ? -17.25 100.812 36.375 1 76.62 460 SER A O 1
ATOM 3566 N N . ALA A 1 461 ? -17.984 102.5 37.75 1 80 461 ALA A N 1
ATOM 3567 C CA . ALA A 1 461 ? -17.297 103.5 36.969 1 80 461 ALA A CA 1
ATOM 3568 C C . ALA A 1 461 ? -15.789 103.375 37.094 1 80 461 ALA A C 1
ATOM 3570 O O . ALA A 1 461 ? -15.047 103.625 36.156 1 80 461 ALA A O 1
ATOM 3571 N N . GLY A 1 462 ? -15.438 103.062 38.25 1 82.25 462 GLY A N 1
ATOM 3572 C CA . GLY A 1 462 ? -14.023 102.75 38.469 1 82.25 462 GLY A CA 1
ATOM 3573 C C . GLY A 1 462 ? -13.484 101.625 37.656 1 82.25 462 GLY A C 1
ATOM 3574 O O . GLY A 1 462 ? -12.398 101.688 37.062 1 82.25 462 GLY A O 1
ATOM 3575 N N . ASP A 1 463 ? -14.242 100.688 37.562 1 82.06 463 ASP A N 1
ATOM 3576 C CA . ASP A 1 463 ? -13.859 99.5 36.781 1 82.06 463 ASP A CA 1
ATOM 3577 C C . ASP A 1 463 ? -13.719 99.875 35.312 1 82.06 463 ASP A C 1
ATOM 3579 O O . ASP A 1 463 ? -12.789 99.438 34.625 1 82.06 463 ASP A O 1
ATOM 3583 N N . ARG A 1 464 ? -14.609 100.562 34.844 1 88.06 464 ARG A N 1
ATOM 3584 C CA . ARG A 1 464 ? -14.555 101 33.469 1 88.06 464 ARG A CA 1
ATOM 3585 C C . ARG A 1 464 ? -13.336 101.875 33.219 1 88.06 464 ARG A C 1
ATOM 3587 O O . ARG A 1 464 ? -12.727 101.812 32.156 1 88.06 464 ARG A O 1
ATOM 3594 N N . ALA A 1 465 ? -13.039 102.688 34.219 1 90.25 465 ALA A N 1
ATOM 3595 C CA . ALA A 1 465 ? -11.852 103.5 34.125 1 90.25 465 ALA A CA 1
ATOM 3596 C C . ALA A 1 465 ? -10.586 102.688 34.062 1 90.25 465 ALA A C 1
ATOM 3598 O O . ALA A 1 465 ? -9.695 102.938 33.25 1 90.25 465 ALA A O 1
ATOM 3599 N N . LEU A 1 466 ? -10.594 101.688 34.844 1 90.62 466 LEU A N 1
ATOM 3600 C CA . LEU A 1 466 ? -9.43 100.812 34.875 1 90.62 466 LEU A CA 1
ATOM 3601 C C . LEU A 1 466 ? -9.25 100.125 33.531 1 90.62 466 LEU A C 1
ATOM 3603 O O . LEU A 1 466 ? -8.125 100 33.031 1 90.62 466 LEU A O 1
ATOM 3607 N N . VAL A 1 467 ? -10.289 99.688 32.969 1 92.38 467 VAL A N 1
ATOM 3608 C CA . VAL A 1 467 ? -10.266 99 31.672 1 92.38 467 VAL A CA 1
ATOM 3609 C C . VAL A 1 467 ? -9.789 99.938 30.594 1 92.38 467 VAL A C 1
ATOM 3611 O O . VAL A 1 467 ? -8.992 99.625 29.734 1 92.38 467 VAL A O 1
ATOM 3614 N N . ALA A 1 468 ? -10.266 101.125 30.625 1 92.56 468 ALA A N 1
ATOM 3615 C CA . ALA A 1 468 ? -9.875 102.125 29.672 1 92.56 468 ALA A CA 1
ATOM 3616 C C . ALA A 1 468 ? -8.391 102.5 29.797 1 92.56 468 ALA A C 1
ATOM 3618 O O . ALA A 1 468 ? -7.695 102.625 28.781 1 92.56 468 ALA A O 1
ATOM 3619 N N . VAL A 1 469 ? -7.984 102.625 30.938 1 93.19 469 VAL A N 1
ATOM 3620 C CA . VAL A 1 469 ? -6.582 102.938 31.219 1 93.19 469 VAL A CA 1
ATOM 3621 C C . VAL A 1 469 ? -5.707 101.75 30.719 1 93.19 469 VAL A C 1
ATOM 3623 O O . VAL A 1 469 ? -4.652 102 30.125 1 93.19 469 VAL A O 1
ATOM 3626 N N . ALA A 1 470 ? -6.148 100.625 31.031 1 94.44 470 ALA A N 1
ATOM 3627 C CA . ALA A 1 470 ? -5.406 99.438 30.594 1 94.44 470 ALA A CA 1
ATOM 3628 C C . ALA A 1 470 ? -5.227 99.375 29.078 1 94.44 470 ALA A C 1
ATOM 3630 O O . ALA A 1 470 ? -4.137 99.125 28.578 1 94.44 470 ALA A O 1
ATOM 3631 N N . LYS A 1 471 ? -6.172 99.688 28.406 1 94.5 471 LYS A N 1
ATOM 3632 C CA . LYS A 1 471 ? -6.137 99.75 26.938 1 94.5 471 LYS A CA 1
ATOM 3633 C C . LYS A 1 471 ? -5.195 100.875 26.453 1 94.5 471 LYS A C 1
ATOM 3635 O O . LYS A 1 471 ? -4.418 100.625 25.516 1 94.5 471 LYS A O 1
ATOM 3640 N N . ARG A 1 472 ? -5.242 102 27.062 1 94 472 ARG A N 1
ATOM 3641 C CA . ARG A 1 472 ? -4.402 103.125 26.672 1 94 472 ARG A CA 1
ATOM 3642 C C . ARG A 1 472 ? -2.928 102.812 26.922 1 94 472 ARG A C 1
ATOM 3644 O O . ARG A 1 472 ? -2.08 103.062 26.078 1 94 472 ARG A O 1
ATOM 3651 N N . LEU A 1 473 ? -2.752 102.25 28.016 1 94.06 473 LEU A N 1
ATOM 3652 C CA . LEU A 1 473 ? -1.377 101.875 28.359 1 94.06 473 LEU A CA 1
ATOM 3653 C C . LEU A 1 473 ? -0.81 100.875 27.391 1 94.06 473 LEU A C 1
ATOM 3655 O O . LEU A 1 473 ? 0.348 101 26.969 1 94.06 473 LEU A O 1
ATOM 3659 N N . SER A 1 474 ? -1.62 99.938 27.078 1 93.88 474 SER A N 1
ATOM 3660 C CA . SER A 1 474 ? -1.193 98.875 26.156 1 93.88 474 SER A CA 1
ATOM 3661 C C . SER A 1 474 ? -0.888 99.438 24.781 1 93.88 474 SER A C 1
ATOM 3663 O O . SER A 1 474 ? 0.002 98.938 24.078 1 93.88 474 SER A O 1
ATOM 3665 N N . LEU A 1 475 ? -1.527 100.438 24.359 1 91.75 475 LEU A N 1
ATOM 3666 C CA . LEU A 1 475 ? -1.39 101 23.031 1 91.75 475 LEU A CA 1
ATOM 3667 C C . LEU A 1 475 ? -0.147 101.875 22.938 1 91.75 475 LEU A C 1
ATOM 3669 O O . LEU A 1 475 ? 0.42 102.062 21.859 1 91.75 475 LEU A O 1
ATOM 3673 N N . VAL A 1 476 ? 0.298 102.438 24 1 91.62 476 VAL A N 1
ATOM 3674 C CA . VAL A 1 476 ? 1.397 103.375 23.984 1 91.62 476 VAL A CA 1
ATOM 3675 C C . VAL A 1 476 ? 2.729 102.625 24.094 1 91.62 476 VAL A C 1
ATOM 3677 O O . VAL A 1 476 ? 3.775 103.188 23.719 1 91.62 476 VAL A O 1
ATOM 3680 N N . LEU A 1 477 ? 2.66 101.438 24.5 1 91.62 477 LEU A N 1
ATOM 3681 C CA . LEU A 1 477 ? 3.885 100.688 24.703 1 91.62 477 LEU A CA 1
ATOM 3682 C C . LEU A 1 477 ? 4.266 99.938 23.453 1 91.62 477 LEU A C 1
ATOM 3684 O O . LEU A 1 477 ? 3.416 99.688 22.594 1 91.62 477 LEU A O 1
ATOM 3688 N N . ARG A 1 478 ? 5.547 99.5 23.406 1 89.44 478 ARG A N 1
ATOM 3689 C CA . ARG A 1 478 ? 6.051 98.75 22.281 1 89.44 478 ARG A CA 1
ATOM 3690 C C . ARG A 1 478 ? 5.789 97.25 22.5 1 89.44 478 ARG A C 1
ATOM 3692 O O . ARG A 1 478 ? 5.387 96.812 23.578 1 89.44 478 ARG A O 1
ATOM 3699 N N . ARG A 1 479 ? 5.992 96.438 21.406 1 87.25 479 ARG A N 1
ATOM 3700 C CA . ARG A 1 479 ? 5.738 95 21.391 1 87.25 479 ARG A CA 1
ATOM 3701 C C . ARG A 1 479 ? 6.625 94.25 22.406 1 87.25 479 ARG A C 1
ATOM 3703 O O . ARG A 1 479 ? 6.215 93.25 22.984 1 87.25 479 ARG A O 1
ATOM 3710 N N . GLY A 1 480 ? 7.762 94.75 22.688 1 86.88 480 GLY A N 1
ATOM 3711 C CA . GLY A 1 480 ? 8.68 94.125 23.641 1 86.88 480 GLY A CA 1
ATOM 3712 C C . GLY A 1 480 ? 8.43 94.5 25.078 1 86.88 480 GLY A C 1
ATOM 3713 O O . GLY A 1 480 ? 8.898 93.875 26 1 86.88 480 GLY A O 1
ATOM 3714 N N . ASP A 1 481 ? 7.562 95.562 25.312 1 91 481 ASP A N 1
ATOM 3715 C CA . ASP A 1 481 ? 7.23 96.062 26.656 1 91 481 ASP A CA 1
ATOM 3716 C C . ASP A 1 481 ? 5.977 95.312 27.188 1 91 481 ASP A C 1
ATOM 3718 O O . ASP A 1 481 ? 5.246 94.688 26.438 1 91 481 ASP A O 1
ATOM 3722 N N . MET A 1 482 ? 5.855 95.375 28.516 1 94.56 482 MET A N 1
ATOM 3723 C CA . MET A 1 482 ? 4.699 94.75 29.141 1 94.56 482 MET A CA 1
ATOM 3724 C C . MET A 1 482 ? 4.055 95.688 30.172 1 94.56 482 MET A C 1
ATOM 3726 O O . MET A 1 482 ? 4.754 96.375 30.938 1 94.56 482 MET A O 1
ATOM 3730 N N . VAL A 1 483 ? 2.775 95.75 30.141 1 95.94 483 VAL A N 1
ATOM 3731 C CA . VAL A 1 483 ? 2.006 96.438 31.172 1 95.94 483 VAL A CA 1
ATOM 3732 C C . VAL A 1 483 ? 1.173 95.375 31.953 1 95.94 483 VAL A C 1
ATOM 3734 O O . VAL A 1 483 ? 0.628 94.438 31.375 1 95.94 483 VAL A O 1
ATOM 3737 N N . ALA A 1 484 ? 1.207 95.5 33.219 1 94.38 484 ALA A N 1
ATOM 3738 C CA . ALA A 1 484 ? 0.451 94.625 34.094 1 94.38 484 ALA A CA 1
ATOM 3739 C C . ALA A 1 484 ? -0.299 95.438 35.156 1 94.38 484 ALA A C 1
ATOM 3741 O O . ALA A 1 484 ? 0.051 96.562 35.438 1 94.38 484 ALA A O 1
ATOM 3742 N N . ARG A 1 485 ? -1.345 94.812 35.594 1 90.94 485 ARG A N 1
ATOM 3743 C CA . ARG A 1 485 ? -2.082 95.438 36.688 1 90.94 485 ARG A CA 1
ATOM 3744 C C . ARG A 1 485 ? -1.783 94.75 38 1 90.94 485 ARG A C 1
ATOM 3746 O O . ARG A 1 485 ? -1.92 93.5 38.094 1 90.94 485 ARG A O 1
ATOM 3753 N N . LEU A 1 486 ? -1.244 95.438 38.969 1 79.62 486 LEU A N 1
ATOM 3754 C CA . LEU A 1 486 ? -0.891 94.812 40.25 1 79.62 486 LEU A CA 1
ATOM 3755 C C . LEU A 1 486 ? -2.121 94.688 41.156 1 79.62 486 LEU A C 1
ATOM 3757 O O . LEU A 1 486 ? -2.197 93.75 41.969 1 79.62 486 LEU A O 1
ATOM 3761 N N . GLY A 1 487 ? -2.971 95.562 41.031 1 74.69 487 GLY A N 1
ATOM 3762 C CA . GLY A 1 487 ? -4.184 95.625 41.844 1 74.69 487 GLY A CA 1
ATOM 3763 C C . GLY A 1 487 ? -4.719 97.062 42.031 1 74.69 487 GLY A C 1
ATOM 3764 O O . GLY A 1 487 ? -3.961 98 41.938 1 74.69 487 GLY A O 1
ATOM 3765 N N . GLY A 1 488 ? -5.957 97.125 42.219 1 76.62 488 GLY A N 1
ATOM 3766 C CA . GLY A 1 488 ? -6.547 98.438 42.406 1 76.62 488 GLY A CA 1
ATOM 3767 C C . GLY A 1 488 ? -6.309 99.375 41.25 1 76.62 488 GLY A C 1
ATOM 3768 O O . GLY A 1 488 ? -6.66 99.062 40.125 1 76.62 488 GLY A O 1
ATOM 3769 N N . ASP A 1 489 ? -5.633 100.5 41.656 1 84.56 489 ASP A N 1
ATOM 3770 C CA . ASP A 1 489 ? -5.348 101.5 40.625 1 84.56 489 ASP A CA 1
ATOM 3771 C C . ASP A 1 489 ? -3.861 101.562 40.281 1 84.56 489 ASP A C 1
ATOM 3773 O O . ASP A 1 489 ? -3.359 102.5 39.75 1 84.56 489 ASP A O 1
ATOM 3777 N N . GLU A 1 490 ? -3.244 100.438 40.625 1 86.56 490 GLU A N 1
ATOM 3778 C CA . GLU A 1 490 ? -1.8 100.375 40.406 1 86.56 490 GLU A CA 1
ATOM 3779 C C . GLU A 1 490 ? -1.449 99.5 39.188 1 86.56 490 GLU A C 1
ATOM 3781 O O . GLU A 1 490 ? -1.952 98.438 39.031 1 86.56 490 GLU A O 1
ATOM 3786 N N . PHE A 1 491 ? -0.686 100.125 38.281 1 93.81 491 PHE A N 1
ATOM 3787 C CA . PHE A 1 491 ? -0.167 99.438 37.125 1 93.81 491 PHE A CA 1
ATOM 3788 C C . PHE A 1 491 ? 1.356 99.438 37.125 1 93.81 491 PHE A C 1
ATOM 3790 O O . PHE A 1 491 ? 1.984 100.312 37.719 1 93.81 491 PHE A O 1
ATOM 3797 N N . ILE A 1 492 ? 1.904 98.438 36.531 1 94.69 492 ILE A N 1
ATOM 3798 C CA . ILE A 1 492 ? 3.355 98.312 36.406 1 94.69 492 ILE A CA 1
ATOM 3799 C C . ILE A 1 492 ? 3.736 98.062 34.938 1 94.69 492 ILE A C 1
ATOM 3801 O O . ILE A 1 492 ? 3.033 97.375 34.219 1 94.69 492 ILE A O 1
ATOM 3805 N N . VAL A 1 493 ? 4.797 98.688 34.5 1 96.31 493 VAL A N 1
ATOM 3806 C CA . VAL A 1 493 ? 5.254 98.625 33.094 1 96.31 493 VAL A CA 1
ATOM 3807 C C . VAL A 1 493 ? 6.707 98.125 33.062 1 96.31 493 VAL A C 1
ATOM 3809 O O . VAL A 1 493 ? 7.543 98.625 33.812 1 96.31 493 VAL A O 1
ATOM 3812 N N . LEU A 1 494 ? 6.914 97.125 32.281 1 96.25 494 LEU A N 1
ATOM 3813 C CA . LEU A 1 494 ? 8.266 96.688 32.031 1 96.25 494 LEU A CA 1
ATOM 3814 C C . LEU A 1 494 ? 8.758 97.125 30.672 1 96.25 494 LEU A C 1
ATOM 3816 O O . LEU A 1 494 ? 8.141 96.875 29.641 1 96.25 494 LEU A O 1
ATOM 3820 N N . VAL A 1 495 ? 9.844 97.938 30.656 1 95.56 495 VAL A N 1
ATOM 3821 C CA . VAL A 1 495 ? 10.469 98.375 29.422 1 95.56 495 VAL A CA 1
ATOM 3822 C C . VAL A 1 495 ? 11.789 97.688 29.203 1 95.56 495 VAL A C 1
ATOM 3824 O O . VAL A 1 495 ? 12.703 97.75 30.031 1 95.56 495 VAL A O 1
ATOM 3827 N N . THR A 1 496 ? 11.82 96.938 28.094 1 93.25 496 THR A N 1
ATOM 3828 C CA . THR A 1 496 ? 13.016 96.188 27.797 1 93.25 496 THR A CA 1
ATOM 3829 C C . THR A 1 496 ? 13.883 96.875 26.766 1 93.25 496 THR A C 1
ATOM 3831 O O . THR A 1 496 ? 13.469 97.875 26.172 1 93.25 496 THR A O 1
ATOM 3834 N N . ASP A 1 497 ? 15.07 96.5 26.578 1 90.19 497 ASP A N 1
ATOM 3835 C CA . ASP A 1 497 ? 16.031 97 25.594 1 90.19 497 ASP A CA 1
ATOM 3836 C C . ASP A 1 497 ? 16.281 98.5 25.734 1 90.19 497 ASP A C 1
ATOM 3838 O O . ASP A 1 497 ? 16.156 99.25 24.766 1 90.19 497 ASP A O 1
ATOM 3842 N N . VAL A 1 498 ? 16.516 98.812 27.016 1 89.88 498 VAL A N 1
ATOM 3843 C CA . VAL A 1 498 ? 16.797 100.188 27.297 1 89.88 498 VAL A CA 1
ATOM 3844 C C . VAL A 1 498 ? 18.266 100.5 27 1 89.88 498 VAL A C 1
ATOM 3846 O O . VAL A 1 498 ? 19.141 100.188 27.797 1 89.88 498 VAL A O 1
ATOM 3849 N N . ARG A 1 499 ? 18.547 101.188 25.906 1 85.69 499 ARG A N 1
ATOM 3850 C CA . ARG A 1 499 ? 19.906 101.5 25.469 1 85.69 499 ARG A CA 1
ATOM 3851 C C . ARG A 1 499 ? 20.344 102.875 25.969 1 85.69 499 ARG A C 1
ATOM 3853 O O . ARG A 1 499 ? 21.547 103.125 26.047 1 85.69 499 ARG A O 1
ATOM 3860 N N . SER A 1 500 ? 19.344 103.75 26.156 1 85.25 500 SER A N 1
ATOM 3861 C CA . SER A 1 500 ? 19.641 105.062 26.641 1 85.25 500 SER A CA 1
ATOM 3862 C C . SER A 1 500 ? 18.594 105.562 27.641 1 85.25 500 SER A C 1
ATOM 3864 O O . SER A 1 500 ? 17.406 105.25 27.5 1 85.25 500 SER A O 1
ATOM 3866 N N . PRO A 1 501 ? 19.016 106.312 28.641 1 83.31 501 PRO A N 1
ATOM 3867 C CA . PRO A 1 501 ? 18.062 106.812 29.625 1 83.31 501 PRO A CA 1
ATOM 3868 C C . PRO A 1 501 ? 16.984 107.688 29.016 1 83.31 501 PRO A C 1
ATOM 3870 O O . PRO A 1 501 ? 15.914 107.875 29.594 1 83.31 501 PRO A O 1
ATOM 3873 N N . ALA A 1 502 ? 17.266 108.188 27.906 1 88.75 502 ALA A N 1
ATOM 3874 C CA . ALA A 1 502 ? 16.312 109.062 27.25 1 88.75 502 ALA A CA 1
ATOM 3875 C C . ALA A 1 502 ? 15.031 108.312 26.891 1 88.75 502 ALA A C 1
ATOM 3877 O O . ALA A 1 502 ? 13.938 108.875 26.906 1 88.75 502 ALA A O 1
ATOM 3878 N N . VAL A 1 503 ? 15.227 107.062 26.672 1 90.38 503 VAL A N 1
ATOM 3879 C CA . VAL A 1 503 ? 14.094 106.188 26.297 1 90.38 503 VAL A CA 1
ATOM 3880 C C . VAL A 1 503 ? 13.102 106.125 27.453 1 90.38 503 VAL A C 1
ATOM 3882 O O . VAL A 1 503 ? 11.891 106.125 27.234 1 90.38 503 VAL A O 1
ATOM 3885 N N . ILE A 1 504 ? 13.578 106.125 28.594 1 93 504 ILE A N 1
ATOM 3886 C CA . ILE A 1 504 ? 12.75 106 29.797 1 93 504 ILE A CA 1
ATOM 3887 C C . ILE A 1 504 ? 11.867 107.25 29.922 1 93 504 ILE A C 1
ATOM 3889 O O . ILE A 1 504 ? 10.664 107.125 30.188 1 93 504 ILE A O 1
ATOM 3893 N N . GLY A 1 505 ? 12.43 108.375 29.766 1 91.19 505 GLY A N 1
ATOM 3894 C CA . GLY A 1 505 ? 11.672 109.625 29.812 1 91.19 505 GLY A CA 1
ATOM 3895 C C . GLY A 1 505 ? 10.609 109.688 28.734 1 91.19 505 GLY A C 1
ATOM 3896 O O . GLY A 1 505 ? 9.516 110.188 28.969 1 91.19 505 GLY A O 1
ATOM 3897 N N . GLU A 1 506 ? 10.969 109.188 27.594 1 93.12 506 GLU A N 1
ATOM 3898 C CA . GLU A 1 506 ? 10.031 109.188 26.469 1 93.12 506 GLU A CA 1
ATOM 3899 C C . GLU A 1 506 ? 8.805 108.312 26.766 1 93.12 506 GLU A C 1
ATOM 3901 O O . GLU A 1 506 ? 7.672 108.75 26.516 1 93.12 506 GLU A O 1
ATOM 3906 N N . VAL A 1 507 ? 9.047 107.188 27.266 1 93.38 507 VAL A N 1
ATOM 3907 C CA . VAL A 1 507 ? 7.953 106.25 27.578 1 93.38 507 VAL A CA 1
ATOM 3908 C C . VAL A 1 507 ? 7.09 106.875 28.703 1 93.38 507 VAL A C 1
ATOM 3910 O O . VAL A 1 507 ? 5.859 106.812 28.625 1 93.38 507 VAL A O 1
ATOM 3913 N N . ALA A 1 508 ? 7.652 107.375 29.672 1 94.12 508 ALA A N 1
ATOM 3914 C CA . ALA A 1 508 ? 6.926 107.938 30.781 1 94.12 508 ALA A CA 1
ATOM 3915 C C . ALA A 1 508 ? 6.066 109.125 30.281 1 94.12 508 ALA A C 1
ATOM 3917 O O . ALA A 1 508 ? 4.926 109.312 30.719 1 94.12 508 ALA A O 1
ATOM 3918 N N . SER A 1 509 ? 6.66 109.938 29.391 1 92.69 509 SER A N 1
ATOM 3919 C CA . SER A 1 509 ? 5.938 111.062 28.828 1 92.69 509 SER A CA 1
ATOM 3920 C C . SER A 1 509 ? 4.73 110.625 28.016 1 92.69 509 SER A C 1
ATOM 3922 O O . SER A 1 509 ? 3.664 111.25 28.078 1 92.69 509 SER A O 1
ATOM 3924 N N . ARG A 1 510 ? 4.945 109.625 27.297 1 94.31 510 ARG A N 1
ATOM 3925 C CA . ARG A 1 510 ? 3.848 109.062 26.516 1 94.31 510 ARG A CA 1
ATOM 3926 C C . ARG A 1 510 ? 2.73 108.562 27.422 1 94.31 510 ARG A C 1
ATOM 3928 O O . ARG A 1 510 ? 1.549 108.75 27.125 1 94.31 510 ARG A O 1
ATOM 3935 N N . ILE A 1 511 ? 3.037 107.875 28.484 1 94.56 511 ILE A N 1
ATOM 3936 C CA . ILE A 1 511 ? 2.061 107.312 29.438 1 94.56 511 ILE A CA 1
ATOM 3937 C C . ILE A 1 511 ? 1.312 108.5 30.078 1 94.56 511 ILE A C 1
ATOM 3939 O O . ILE A 1 511 ? 0.084 108.438 30.203 1 94.56 511 ILE A O 1
ATOM 3943 N N . GLN A 1 512 ? 2.002 109.5 30.406 1 91.88 512 GLN A N 1
ATOM 3944 C CA . GLN A 1 512 ? 1.396 110.625 31.031 1 91.88 512 GLN A CA 1
ATOM 3945 C C . GLN A 1 512 ? 0.403 111.312 30.109 1 91.88 512 GLN A C 1
ATOM 3947 O O . GLN A 1 512 ? -0.668 111.75 30.531 1 91.88 512 GLN A O 1
ATOM 3952 N N . LEU A 1 513 ? 0.808 111.438 28.922 1 91.12 513 LEU A N 1
ATOM 3953 C CA . LEU A 1 513 ? -0.04 112.062 27.938 1 91.12 513 LEU A CA 1
ATOM 3954 C C . LEU A 1 513 ? -1.375 111.375 27.797 1 91.12 513 LEU A C 1
ATOM 3956 O O . LEU A 1 513 ? -2.432 112 27.766 1 91.12 513 LEU A O 1
ATOM 3960 N N . VAL A 1 514 ? -1.276 110.125 27.828 1 91.75 514 VAL A N 1
ATOM 3961 C CA . VAL A 1 514 ? -2.492 109.375 27.625 1 91.75 514 VAL A CA 1
ATOM 3962 C C . VAL A 1 514 ? -3.309 109.312 28.906 1 91.75 514 VAL A C 1
ATOM 3964 O O . VAL A 1 514 ? -4.539 109.25 28.875 1 91.75 514 VAL A O 1
ATOM 3967 N N . MET A 1 515 ? -2.781 109.375 30 1 90.5 515 MET A N 1
ATOM 3968 C CA . MET A 1 515 ? -3.473 109.375 31.281 1 90.5 515 MET A CA 1
ATOM 3969 C C . MET A 1 515 ? -4.168 110.688 31.516 1 90.5 515 MET A C 1
ATOM 3971 O O . MET A 1 515 ? -5.145 110.75 32.25 1 90.5 515 MET A O 1
ATOM 3975 N N . ASP A 1 516 ? -3.621 111.688 30.828 1 88 516 ASP A N 1
ATOM 3976 C CA . ASP A 1 516 ? -4.18 113 30.984 1 88 516 ASP A CA 1
ATOM 3977 C C . ASP A 1 516 ? -5.371 113.25 30.047 1 88 516 ASP A C 1
ATOM 3979 O O . ASP A 1 516 ? -6.125 114.188 30.203 1 88 516 ASP A O 1
ATOM 3983 N N . GLU A 1 517 ? -5.52 112.312 29.203 1 89.88 517 GLU A N 1
ATOM 3984 C CA . GLU A 1 517 ? -6.699 112.375 28.359 1 89.88 517 GLU A CA 1
ATOM 3985 C C . GLU A 1 517 ? -7.977 112.125 29.156 1 89.88 517 GLU A C 1
ATOM 3987 O O . GLU A 1 517 ? -8.008 111.25 30.016 1 89.88 517 GLU A O 1
ATOM 3992 N N . GLU A 1 518 ? -8.977 112.875 28.891 1 88.69 518 GLU A N 1
ATOM 3993 C CA . GLU A 1 518 ? -10.227 112.75 29.641 1 88.69 518 GLU A CA 1
ATOM 3994 C C . GLU A 1 518 ? -10.984 111.5 29.297 1 88.69 518 GLU A C 1
ATOM 3996 O O . GLU A 1 518 ? -10.984 111.062 28.141 1 88.69 518 GLU A O 1
ATOM 4001 N N . LEU A 1 519 ? -11.516 110.875 30.312 1 86.94 519 LEU A N 1
ATOM 4002 C CA . LEU A 1 519 ? -12.398 109.688 30.172 1 86.94 519 LEU A CA 1
ATOM 4003 C C . LEU A 1 519 ? -13.859 110.125 30.297 1 86.94 519 LEU A C 1
ATOM 4005 O O . LEU A 1 519 ? -14.195 111 31.109 1 86.94 519 LEU A O 1
ATOM 4009 N N . GLU A 1 520 ? -14.727 109.562 29.453 1 83.56 520 GLU A N 1
ATOM 4010 C CA . GLU A 1 520 ? -16.141 109.938 29.422 1 83.56 520 GLU A CA 1
ATOM 4011 C C . GLU A 1 520 ? -16.953 109 30.328 1 83.56 520 GLU A C 1
ATOM 4013 O O . GLU A 1 520 ? -16.922 107.812 30.188 1 83.56 520 GLU A O 1
ATOM 4018 N N . PHE A 1 521 ? -17.5 109.5 31.328 1 78.38 521 PHE A N 1
ATOM 4019 C CA . PHE A 1 521 ? -18.422 108.812 32.188 1 78.38 521 PHE A CA 1
ATOM 4020 C C . PHE A 1 521 ? -19.812 109.438 32.125 1 78.38 521 PHE A C 1
ATOM 4022 O O . PHE A 1 521 ? -20.125 110.375 32.906 1 78.38 521 PHE A O 1
ATOM 4029 N N . GLY A 1 522 ? -20.609 108.938 31.219 1 72.88 522 GLY A N 1
ATOM 4030 C CA . GLY A 1 522 ? -21.891 109.625 30.984 1 72.88 522 GLY A CA 1
ATOM 4031 C C . GLY A 1 522 ? -21.766 111 30.438 1 72.88 522 GLY A C 1
ATOM 4032 O O . GLY A 1 522 ? -21.219 111.188 29.359 1 72.88 522 GLY A O 1
ATOM 4033 N N . ASP A 1 523 ? -22.172 112.062 31.266 1 72.12 523 ASP A N 1
ATOM 4034 C CA . ASP A 1 523 ? -22.188 113.5 30.812 1 72.12 523 ASP A CA 1
ATOM 4035 C C . ASP A 1 523 ? -20.969 114.25 31.328 1 72.12 523 ASP A C 1
ATOM 4037 O O . ASP A 1 523 ? -20.828 115.438 31.078 1 72.12 523 ASP A O 1
ATOM 4041 N N . ARG A 1 524 ? -20.062 113.5 32.031 1 78.19 524 ARG A N 1
ATOM 4042 C CA . ARG A 1 524 ? -18.906 114.188 32.625 1 78.19 524 ARG A CA 1
ATOM 4043 C C . ARG A 1 524 ? -17.609 113.625 32.094 1 78.19 524 ARG A C 1
ATOM 4045 O O . ARG A 1 524 ? -17.547 112.438 31.719 1 78.19 524 ARG A O 1
ATOM 4052 N N . ARG A 1 525 ? -16.656 114.562 31.953 1 86.12 525 ARG A N 1
ATOM 4053 C CA . ARG A 1 525 ? -15.297 114.188 31.531 1 86.12 525 ARG A CA 1
ATOM 4054 C C . ARG A 1 525 ? -14.305 114.438 32.656 1 86.12 525 ARG A C 1
ATOM 4056 O O . ARG A 1 525 ? -14.328 115.438 33.312 1 86.12 525 ARG A O 1
ATOM 4063 N N . VAL A 1 526 ? -13.531 113.312 33.031 1 83.75 526 VAL A N 1
ATOM 4064 C CA . VAL A 1 526 ? -12.57 113.438 34.094 1 83.75 526 VAL A CA 1
ATOM 4065 C C . VAL A 1 526 ? -11.203 112.938 33.656 1 83.75 526 VAL A C 1
ATOM 4067 O O . VAL A 1 526 ? -11.117 111.938 32.969 1 83.75 526 VAL A O 1
ATOM 4070 N N . ALA A 1 527 ? -10.211 113.812 33.906 1 84.94 527 ALA A N 1
ATOM 4071 C CA . ALA A 1 527 ? -8.852 113.375 33.688 1 84.94 527 ALA A CA 1
ATOM 4072 C C . ALA A 1 527 ? -8.359 112.562 34.906 1 84.94 527 ALA A C 1
ATOM 4074 O O . ALA A 1 527 ? -8.422 113.062 36.031 1 84.94 527 ALA A O 1
ATOM 4075 N N . VAL A 1 528 ? -7.938 111.375 34.688 1 87.62 528 VAL A N 1
ATOM 4076 C CA . VAL A 1 528 ? -7.543 110.562 35.812 1 87.62 528 VAL A CA 1
ATOM 4077 C C . VAL A 1 528 ? -6.16 110.938 36.312 1 87.62 528 VAL A C 1
ATOM 4079 O O . VAL A 1 528 ? -5.965 111.125 37.5 1 87.62 528 VAL A O 1
ATOM 4082 N N . GLY A 1 529 ? -5.184 111.25 35.406 1 89.25 529 GLY A N 1
ATOM 4083 C CA . GLY A 1 529 ? -3.812 111.562 35.781 1 89.25 529 GLY A CA 1
ATOM 4084 C C . GLY A 1 529 ? -3.062 110.375 36.312 1 89.25 529 GLY A C 1
ATOM 4085 O O . GLY A 1 529 ? -3.674 109.375 36.719 1 89.25 529 GLY A O 1
ATOM 4086 N N . ALA A 1 530 ? -1.757 110.5 36.344 1 92.81 530 ALA A N 1
ATOM 4087 C CA . ALA A 1 530 ? -0.952 109.375 36.844 1 92.81 530 ALA A CA 1
ATOM 4088 C C . ALA A 1 530 ? 0.354 109.875 37.438 1 92.81 530 ALA A C 1
ATOM 4090 O O . ALA A 1 530 ? 0.869 110.938 37.062 1 92.81 530 ALA A O 1
ATOM 4091 N N . SER A 1 531 ? 0.82 109.25 38.438 1 94.25 531 SER A N 1
ATOM 4092 C CA . SER A 1 531 ? 2.152 109.375 39.031 1 94.25 531 SER A CA 1
ATOM 4093 C C . SER A 1 531 ? 3.031 108.188 38.688 1 94.25 531 SER A C 1
ATOM 4095 O O . SER A 1 531 ? 2.609 107.062 38.812 1 94.25 531 SER A O 1
ATOM 4097 N N . ILE A 1 532 ? 4.203 108.438 38.188 1 94.38 532 ILE A N 1
ATOM 4098 C CA . ILE A 1 532 ? 5.047 107.375 37.688 1 94.38 532 ILE A CA 1
ATOM 4099 C C . ILE A 1 532 ? 6.379 107.375 38.438 1 94.38 532 ILE A C 1
ATOM 4101 O O . ILE A 1 532 ? 7.023 108.438 38.562 1 94.38 532 ILE A O 1
ATOM 4105 N N . GLY A 1 533 ? 6.785 106.188 38.938 1 94.56 533 GLY A N 1
ATOM 4106 C CA . GLY A 1 533 ? 8.102 105.938 39.5 1 94.56 533 GLY A CA 1
ATOM 4107 C C . GLY A 1 533 ? 8.906 104.938 38.688 1 94.56 533 GLY A C 1
ATOM 4108 O O . GLY A 1 533 ? 8.375 103.938 38.25 1 94.56 533 GLY A O 1
ATOM 4109 N N . VAL A 1 534 ? 10.195 105.188 38.5 1 95.88 534 VAL A N 1
ATOM 4110 C CA . VAL A 1 534 ? 10.977 104.375 37.594 1 95.88 534 VAL A CA 1
ATOM 4111 C C . VAL A 1 534 ? 12.227 103.875 38.344 1 95.88 534 VAL A C 1
ATOM 4113 O O . VAL A 1 534 ? 12.859 104.625 39.094 1 95.88 534 VAL A O 1
ATOM 4116 N N . SER A 1 535 ? 12.484 102.562 38.156 1 95.94 535 SER A N 1
ATOM 4117 C CA . SER A 1 535 ? 13.758 101.938 38.531 1 95.94 535 SER A CA 1
ATOM 4118 C C . SER A 1 535 ? 14.453 101.312 37.344 1 95.94 535 SER A C 1
ATOM 4120 O O . SER A 1 535 ? 13.789 100.875 36.406 1 95.94 535 SER A O 1
ATOM 4122 N N . GLU A 1 536 ? 15.789 101.312 37.406 1 95.75 536 GLU A N 1
ATOM 4123 C CA . GLU A 1 536 ? 16.547 100.875 36.25 1 95.75 536 GLU A CA 1
ATOM 4124 C C . GLU A 1 536 ? 17.484 99.688 36.656 1 95.75 536 GLU A C 1
ATOM 4126 O O . GLU A 1 536 ? 18.094 99.75 37.719 1 95.75 536 GLU A O 1
ATOM 4131 N N . PHE A 1 537 ? 17.453 98.75 35.812 1 93.94 537 PHE A N 1
ATOM 4132 C CA . PHE A 1 537 ? 18.453 97.688 35.906 1 93.94 537 PHE A CA 1
ATOM 4133 C C . PHE A 1 537 ? 19.625 97.938 35 1 93.94 537 PHE A C 1
ATOM 4135 O O . PHE A 1 537 ? 19.438 98.312 33.844 1 93.94 537 PHE A O 1
ATOM 4142 N N . PRO A 1 538 ? 20.922 97.75 35.531 1 92.81 538 PRO A N 1
ATOM 4143 C CA . PRO A 1 538 ? 21.344 97.188 36.844 1 92.81 538 PRO A CA 1
ATOM 4144 C C . PRO A 1 538 ? 21.609 98.312 37.844 1 92.81 538 PRO A C 1
ATOM 4146 O O . PRO A 1 538 ? 21.969 98 39 1 92.81 538 PRO A O 1
ATOM 4149 N N . ALA A 1 539 ? 21.359 99.5 37.5 1 91.69 539 ALA A N 1
ATOM 4150 C CA . ALA A 1 539 ? 21.797 100.625 38.312 1 91.69 539 ALA A CA 1
ATOM 4151 C C . ALA A 1 539 ? 21.078 100.688 39.656 1 91.69 539 ALA A C 1
ATOM 4153 O O . ALA A 1 539 ? 21.688 101 40.688 1 91.69 539 ALA A O 1
ATOM 4154 N N . ASP A 1 540 ? 19.875 100.25 39.656 1 92.5 540 ASP A N 1
ATOM 4155 C CA . ASP A 1 540 ? 19.062 100.375 40.844 1 92.5 540 ASP A CA 1
ATOM 4156 C C . ASP A 1 540 ? 18.859 99.062 41.531 1 92.5 540 ASP A C 1
ATOM 4158 O O . ASP A 1 540 ? 18.359 99 42.656 1 92.5 540 ASP A O 1
ATOM 4162 N N . GLY A 1 541 ? 19.141 98 40.938 1 91.69 541 GLY A N 1
ATOM 4163 C CA . GLY A 1 541 ? 18.938 96.688 41.562 1 91.69 541 GLY A CA 1
ATOM 4164 C C . GLY A 1 541 ? 19.219 95.5 40.625 1 91.69 541 GLY A C 1
ATOM 4165 O O . GLY A 1 541 ? 19.25 95.688 39.406 1 91.69 541 GLY A O 1
ATOM 4166 N N . ALA A 1 542 ? 19.344 94.312 41.312 1 91.88 542 ALA A N 1
ATOM 4167 C CA . ALA A 1 542 ? 19.703 93.125 40.531 1 91.88 542 ALA A CA 1
ATOM 4168 C C . ALA A 1 542 ? 18.562 92.125 40.531 1 91.88 542 ALA A C 1
ATOM 4170 O O . ALA A 1 542 ? 18.609 91.125 39.781 1 91.88 542 ALA A O 1
ATOM 4171 N N . SER A 1 543 ? 17.609 92.375 41.281 1 91.69 543 SER A N 1
ATOM 4172 C CA . SER A 1 543 ? 16.516 91.438 41.375 1 91.69 543 SER A CA 1
ATOM 4173 C C . SER A 1 543 ? 15.172 92.125 41.094 1 91.69 543 SER A C 1
ATOM 4175 O O . SER A 1 543 ? 15.055 93.375 41.25 1 91.69 543 SER A O 1
ATOM 4177 N N . ALA A 1 544 ? 14.125 91.312 40.688 1 92.5 544 ALA A N 1
ATOM 4178 C CA . ALA A 1 544 ? 12.789 91.812 40.375 1 92.5 544 ALA A CA 1
ATOM 4179 C C . ALA A 1 544 ? 12.188 92.5 41.594 1 92.5 544 ALA A C 1
ATOM 4181 O O . ALA A 1 544 ? 11.594 93.562 41.469 1 92.5 544 ALA A O 1
ATOM 4182 N N . GLU A 1 545 ? 12.32 91.938 42.719 1 85.12 545 GLU A N 1
ATOM 4183 C CA . GLU A 1 545 ? 11.766 92.5 43.969 1 85.12 545 GLU A CA 1
ATOM 4184 C C . GLU A 1 545 ? 12.391 93.875 44.281 1 85.12 545 GLU A C 1
ATOM 4186 O O . GLU A 1 545 ? 11.688 94.812 44.656 1 85.12 545 GLU A O 1
ATOM 4191 N N . GLU A 1 546 ? 13.672 93.938 44.125 1 87.94 546 GLU A N 1
ATOM 4192 C CA . GLU A 1 546 ? 14.391 95.188 44.406 1 87.94 546 GLU A CA 1
ATOM 4193 C C . GLU A 1 546 ? 13.953 96.312 43.469 1 87.94 546 GLU A C 1
ATOM 4195 O O . GLU A 1 546 ? 13.734 97.438 43.906 1 87.94 546 GLU A O 1
ATOM 4200 N N . LEU A 1 547 ? 13.875 95.938 42.281 1 92.5 547 LEU A N 1
ATOM 4201 C CA . LEU A 1 547 ? 13.469 96.938 41.281 1 92.5 547 LEU A CA 1
ATOM 4202 C C . LEU A 1 547 ? 12.055 97.438 41.531 1 92.5 547 LEU A C 1
ATOM 4204 O O . LEU A 1 547 ? 11.766 98.625 41.375 1 92.5 547 LEU A O 1
ATOM 4208 N N . LEU A 1 548 ? 11.188 96.562 41.875 1 89.88 548 LEU A N 1
ATOM 4209 C CA . LEU A 1 548 ? 9.805 96.875 42.156 1 89.88 548 LEU A CA 1
ATOM 4210 C C . LEU A 1 548 ? 9.695 97.812 43.375 1 89.88 548 LEU A C 1
ATOM 4212 O O . LEU A 1 548 ? 8.938 98.812 43.375 1 89.88 548 LEU A O 1
ATOM 4216 N N . VAL A 1 549 ? 10.414 97.438 44.375 1 82.56 549 VAL A N 1
ATOM 4217 C CA . VAL A 1 549 ? 10.391 98.25 45.594 1 82.56 549 VAL A CA 1
ATOM 4218 C C . VAL A 1 549 ? 10.898 99.688 45.312 1 82.56 549 VAL A C 1
ATOM 4220 O O . VAL A 1 549 ? 10.32 100.625 45.781 1 82.56 549 VAL A O 1
ATOM 4223 N N . LYS A 1 550 ? 11.883 99.812 44.562 1 89.69 550 LYS A N 1
ATOM 4224 C CA . LYS A 1 550 ? 12.484 101.062 44.281 1 89.69 550 LYS A CA 1
ATOM 4225 C C . LYS A 1 550 ? 11.602 101.875 43.312 1 89.69 550 LYS A C 1
ATOM 4227 O O . LYS A 1 550 ? 11.508 103.125 43.438 1 89.69 550 LYS A O 1
ATOM 4232 N N . ALA A 1 551 ? 11.086 101.188 42.344 1 92.75 551 ALA A N 1
ATOM 4233 C CA . ALA A 1 551 ? 10.133 101.875 41.469 1 92.75 551 ALA A CA 1
ATOM 4234 C C . ALA A 1 551 ? 8.938 102.375 42.281 1 92.75 551 ALA A C 1
ATOM 4236 O O . ALA A 1 551 ? 8.43 103.5 42 1 92.75 551 ALA A O 1
ATOM 4237 N N . ASP A 1 552 ? 8.484 101.562 43.125 1 84.38 552 ASP A N 1
ATOM 4238 C CA . ASP A 1 552 ? 7.371 101.938 44 1 84.38 552 ASP A CA 1
ATOM 4239 C C . ASP A 1 552 ? 7.719 103.188 44.844 1 84.38 552 ASP A C 1
ATOM 4241 O O . ASP A 1 552 ? 6.906 104.062 45 1 84.38 552 ASP A O 1
ATOM 4245 N N . ALA A 1 553 ? 8.875 103.125 45.375 1 82.94 553 ALA A N 1
ATOM 4246 C CA . ALA A 1 553 ? 9.344 104.25 46.156 1 82.94 553 ALA A CA 1
ATOM 4247 C C . ALA A 1 553 ? 9.391 105.562 45.344 1 82.94 553 ALA A C 1
ATOM 4249 O O . ALA A 1 553 ? 9 106.625 45.812 1 82.94 553 ALA A O 1
ATOM 4250 N N . ALA A 1 554 ? 9.875 105.438 44.219 1 90.62 554 ALA A N 1
ATOM 4251 C CA . ALA A 1 554 ? 9.945 106.562 43.312 1 90.62 554 ALA A CA 1
ATOM 4252 C C . ALA A 1 554 ? 8.547 107.062 42.969 1 90.62 554 ALA A C 1
ATOM 4254 O O . ALA A 1 554 ? 8.328 108.25 42.812 1 90.62 554 ALA A O 1
ATOM 4255 N N . MET A 1 555 ? 7.629 106.188 42.719 1 90.19 555 MET A N 1
ATOM 4256 C CA . MET A 1 555 ? 6.246 106.5 42.406 1 90.19 555 MET A CA 1
ATOM 4257 C C . MET A 1 555 ? 5.629 107.312 43.594 1 90.19 555 MET A C 1
ATOM 4259 O O . MET A 1 555 ? 4.934 108.312 43.375 1 90.19 555 MET A O 1
ATOM 4263 N N . TYR A 1 556 ? 5.914 106.812 44.75 1 80.5 556 TYR A N 1
ATOM 4264 C CA . TYR A 1 556 ? 5.398 107.5 45.938 1 80.5 556 TYR A CA 1
ATOM 4265 C C . TYR A 1 556 ? 5.934 108.938 46.031 1 80.5 556 TYR A C 1
ATOM 4267 O O . TYR A 1 556 ? 5.223 109.875 46.438 1 80.5 556 TYR A O 1
ATOM 4275 N N . ALA A 1 557 ? 7.117 109.062 45.688 1 84.69 557 ALA A N 1
ATOM 4276 C CA . ALA A 1 557 ? 7.727 110.375 45.656 1 84.69 557 ALA A CA 1
ATOM 4277 C C . ALA A 1 557 ? 7.055 111.312 44.594 1 84.69 557 ALA A C 1
ATOM 4279 O O . ALA A 1 557 ? 6.84 112.5 44.812 1 84.69 557 ALA A O 1
ATOM 4280 N N . ALA A 1 558 ? 6.727 110.75 43.562 1 90.12 558 ALA A N 1
ATOM 4281 C CA . ALA A 1 558 ? 6.043 111.438 42.5 1 90.12 558 ALA A CA 1
ATOM 4282 C C . ALA A 1 558 ? 4.641 111.875 42.938 1 90.12 558 ALA A C 1
ATOM 4284 O O . ALA A 1 558 ? 4.188 112.938 42.625 1 90.12 558 ALA A O 1
ATOM 4285 N N . LYS A 1 559 ? 3.934 110.938 43.562 1 84.5 559 LYS A N 1
ATOM 4286 C CA . LYS A 1 559 ? 2.582 111.188 44.031 1 84.5 559 LYS A CA 1
ATOM 4287 C C . LYS A 1 559 ? 2.578 112.375 45.062 1 84.5 559 LYS A C 1
ATOM 4289 O O . LYS A 1 559 ? 1.604 113.125 45.156 1 84.5 559 LYS A O 1
ATOM 4294 N N . ALA A 1 560 ? 3.646 112.438 45.844 1 77.75 560 ALA A N 1
ATOM 4295 C CA . ALA A 1 560 ? 3.762 113.438 46.906 1 77.75 560 ALA A CA 1
ATOM 4296 C C . ALA A 1 560 ? 4.172 114.812 46.344 1 77.75 560 ALA A C 1
ATOM 4298 O O . ALA A 1 560 ? 3.941 115.812 46.969 1 77.75 560 ALA A O 1
ATOM 4299 N N . SER A 1 561 ? 4.727 114.75 45.25 1 78.62 561 SER A N 1
ATOM 4300 C CA . SER A 1 561 ? 5.223 116 44.656 1 78.62 561 SER A CA 1
ATOM 4301 C C . SER A 1 561 ? 4.172 116.688 43.75 1 78.62 561 SER A C 1
ATOM 4303 O O . SER A 1 561 ? 3.488 115.938 43 1 78.62 561 SER A O 1
ATOM 4305 N N . ALA A 1 562 ? 3.664 117.875 43.938 1 66.06 562 ALA A N 1
ATOM 4306 C CA . ALA A 1 562 ? 2.668 118.562 43.156 1 66.06 562 ALA A CA 1
ATOM 4307 C C . ALA A 1 562 ? 3.229 118.938 41.781 1 66.06 562 ALA A C 1
ATOM 4309 O O . ALA A 1 562 ? 2.475 119.125 40.812 1 66.06 562 ALA A O 1
ATOM 4310 N N . GLN A 1 563 ? 4.559 118.875 41.594 1 66.62 563 GLN A N 1
ATOM 4311 C CA . GLN A 1 563 ? 5.184 119.5 40.406 1 66.62 563 GLN A CA 1
ATOM 4312 C C . GLN A 1 563 ? 5.703 118.375 39.469 1 66.62 563 GLN A C 1
ATOM 4314 O O . GLN A 1 563 ? 5.906 118.625 38.281 1 66.62 563 GLN A O 1
ATOM 4319 N N . ARG A 1 564 ? 5.922 117.188 39.969 1 75.12 564 ARG A N 1
ATOM 4320 C CA . ARG A 1 564 ? 6.559 116.125 39.156 1 75.12 564 ARG A CA 1
ATOM 4321 C C . ARG A 1 564 ? 5.699 114.875 39.062 1 75.12 564 ARG A C 1
ATOM 4323 O O . ARG A 1 564 ? 5.547 114.188 40.031 1 75.12 564 ARG A O 1
ATOM 4330 N N . ALA A 1 565 ? 5.316 114.562 37.812 1 83.62 565 ALA A N 1
ATOM 4331 C CA . ALA A 1 565 ? 4.445 113.375 37.562 1 83.62 565 ALA A CA 1
ATOM 4332 C C . ALA A 1 565 ? 5.262 112.125 37.344 1 83.62 565 ALA A C 1
ATOM 4334 O O . ALA A 1 565 ? 4.738 111 37.438 1 83.62 565 ALA A O 1
ATOM 4335 N N . PHE A 1 566 ? 6.566 112.375 37.25 1 89.25 566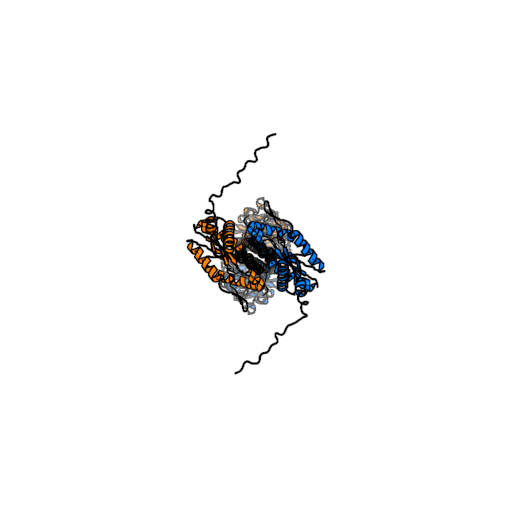 PHE A N 1
ATOM 4336 C CA . PHE A 1 566 ? 7.492 111.312 36.938 1 89.25 566 PHE A CA 1
ATOM 4337 C C . PHE A 1 566 ? 8.805 111.438 37.688 1 89.25 566 PHE A C 1
ATOM 4339 O O . PHE A 1 566 ? 9.391 112.562 37.688 1 89.25 566 PHE A O 1
ATOM 4346 N N . VAL A 1 567 ? 9.258 110.375 38.469 1 93.62 567 VAL A N 1
ATOM 4347 C CA . VAL A 1 567 ? 10.484 110.438 39.25 1 93.62 567 VAL A CA 1
ATOM 4348 C C . VAL A 1 567 ? 11.312 109.188 39.031 1 93.62 567 VAL A C 1
ATOM 4350 O O . VAL A 1 567 ? 10.773 108.062 39.031 1 93.62 567 VAL A O 1
ATOM 4353 N N . ARG A 1 568 ? 12.578 109.312 38.75 1 94.06 568 ARG A N 1
ATOM 4354 C CA . ARG A 1 568 ? 13.516 108.188 38.719 1 94.06 568 ARG A CA 1
ATOM 4355 C C . ARG A 1 568 ? 14.125 107.938 40.062 1 94.06 568 ARG A C 1
ATOM 4357 O O . ARG A 1 568 ? 14.453 108.875 40.812 1 94.06 568 ARG A O 1
ATOM 4364 N N . TYR A 1 569 ? 14.305 106.75 40.344 1 91.94 569 TYR A N 1
ATOM 4365 C CA . TYR A 1 569 ? 14.797 106.375 41.688 1 91.94 569 TYR A CA 1
ATOM 4366 C C . TYR A 1 569 ? 16.156 107 41.938 1 91.94 569 TYR A C 1
ATOM 4368 O O . TYR A 1 569 ? 16.438 107.438 43.062 1 91.94 569 TYR A O 1
ATOM 4376 N N . GLN A 1 570 ? 16.984 107.188 41.031 1 89.62 570 GLN A N 1
ATOM 4377 C CA . GLN A 1 570 ? 18.312 107.812 41.156 1 89.62 570 GLN A CA 1
ATOM 4378 C C . GLN A 1 570 ? 18.219 109.25 41.562 1 89.62 570 GLN A C 1
ATOM 4380 O O . GLN A 1 570 ? 19.141 109.812 42.188 1 89.62 570 GLN A O 1
ATOM 4385 N N . GLU A 1 571 ? 17.188 109.812 41.25 1 86.38 571 GLU A N 1
ATOM 4386 C CA . GLU A 1 571 ? 16.969 111.25 41.594 1 86.38 571 GLU A CA 1
ATOM 4387 C C . GLU A 1 571 ? 16.578 111.375 43.062 1 86.38 571 GLU A C 1
ATOM 4389 O O . GLU A 1 571 ? 16.703 112.5 43.625 1 86.38 571 GLU A O 1
ATOM 4394 N N . LEU A 1 572 ? 16.078 110.438 43.625 1 79.88 572 LEU A N 1
ATOM 4395 C CA . LEU A 1 572 ? 15.711 110.5 45.031 1 79.88 572 LEU A CA 1
ATOM 4396 C C . LEU A 1 572 ? 16.953 110.438 45.938 1 79.88 572 LEU A C 1
ATOM 4398 O O . LEU A 1 572 ? 16.953 111 47.031 1 79.88 572 LEU A O 1
ATOM 4402 N N . LEU A 1 573 ? 18.078 109.812 45.594 1 68.69 573 LEU A N 1
ATOM 4403 C CA . LEU A 1 573 ? 19.312 109.688 46.344 1 68.69 573 LEU A CA 1
ATOM 4404 C C . LEU A 1 573 ? 20.109 111 46.312 1 68.69 573 LEU A C 1
ATOM 4406 O O . LEU A 1 573 ? 20.797 111.312 47.281 1 68.69 573 LEU A O 1
ATOM 4410 N N . GLY A 1 574 ? 20.281 111.875 45.375 1 60.66 574 GLY A N 1
ATOM 4411 C CA . GLY A 1 574 ? 21.094 113.125 45.281 1 60.66 574 GLY A CA 1
ATOM 4412 C C . GLY A 1 574 ? 20.531 114.25 46.094 1 60.66 574 GLY A C 1
ATOM 4413 O O . GLY A 1 574 ? 21.281 115.188 46.469 1 60.66 574 GLY A O 1
ATOM 4414 N N . ASN A 1 575 ? 19.484 114.688 46.312 1 50.41 575 ASN A N 1
ATOM 4415 C CA . ASN A 1 575 ? 19 115.875 46.969 1 50.41 575 ASN A CA 1
ATOM 4416 C C . ASN A 1 575 ? 19.219 115.812 48.469 1 50.41 575 ASN A C 1
ATOM 4418 O O . ASN A 1 575 ? 18.812 116.688 49.219 1 50.41 575 ASN A O 1
ATOM 4422 N N . GLY A 1 576 ? 19.812 114.938 49.219 1 41.62 576 GLY A N 1
ATOM 4423 C CA . GLY A 1 576 ? 20.156 115 50.625 1 41.62 576 GLY A CA 1
ATOM 4424 C C . GLY A 1 576 ? 21.469 115.688 50.906 1 41.62 576 GLY A C 1
ATOM 4425 O O . GLY A 1 576 ? 21.859 115.812 52.062 1 41.62 576 GLY A O 1
ATOM 4426 N N . SER A 1 577 ? 22.516 116 50.062 1 38.41 577 SER A N 1
ATOM 4427 C CA . SER A 1 577 ? 23.828 116.5 50.531 1 38.41 577 SER A CA 1
ATOM 4428 C C . SER A 1 577 ? 23.828 118 50.75 1 38.41 577 SER A C 1
ATOM 4430 O O . SER A 1 577 ? 24.828 118.562 51.156 1 38.41 577 SER A O 1
ATOM 4432 N N . GLY A 1 578 ? 23.234 118.938 50.219 1 34.25 578 GLY A N 1
ATOM 4433 C CA . GLY A 1 578 ? 23.672 120.312 50.406 1 34.25 578 GLY A CA 1
ATOM 4434 C C . GLY A 1 578 ? 23.422 120.812 51.812 1 34.25 578 GLY A C 1
ATOM 4435 O O . GLY A 1 578 ? 23.766 121.938 52.125 1 34.25 578 GLY A O 1
ATOM 4436 N N . ALA A 1 579 ? 22.562 120.688 52.438 1 34.94 579 ALA A N 1
ATOM 4437 C CA . ALA A 1 579 ? 22.406 121.562 53.625 1 34.94 579 ALA A CA 1
ATOM 4438 C C . ALA A 1 579 ? 23.312 121.125 54.75 1 34.94 579 ALA A C 1
ATOM 4440 O O . ALA A 1 579 ? 22.828 120.625 55.812 1 34.94 579 ALA A O 1
ATOM 4441 N N . GLY A 1 580 ? 24.609 120.562 54.438 1 29.58 580 GLY A N 1
ATOM 4442 C CA . GLY A 1 580 ? 25.406 120.188 55.625 1 29.58 580 GLY A CA 1
ATOM 4443 C C . GLY A 1 580 ? 26.141 121.375 56.219 1 29.58 580 GLY A C 1
ATOM 4444 O O . GLY A 1 580 ? 27.031 121.188 57.031 1 29.58 580 GLY A O 1
ATOM 4445 N N . SER A 1 581 ? 26.375 122.438 55.625 1 26 581 SER A N 1
ATOM 4446 C CA . SER A 1 581 ? 27.469 123.125 56.312 1 26 581 SER A CA 1
ATOM 4447 C C . SER A 1 581 ? 27.109 123.5 57.75 1 26 581 SER A C 1
ATOM 4449 O O . SER A 1 581 ? 27.984 123.438 58.625 1 26 581 SER A O 1
ATOM 4451 N N . GLY A 1 582 ? 26.391 124.438 58.125 1 23.84 582 GLY A N 1
ATOM 4452 C CA . GLY A 1 582 ? 26.719 125.312 59.281 1 23.84 582 GLY A CA 1
ATOM 4453 C C . GLY A 1 582 ? 26.625 124.562 60.594 1 23.84 582 GLY A C 1
ATOM 4454 O O . GLY A 1 582 ? 27.656 124.25 61.188 1 23.84 582 GLY A O 1
ATOM 4455 N N . THR A 1 583 ? 25.969 124.938 61.844 1 23.36 583 THR A N 1
ATOM 4456 C CA . THR A 1 583 ? 26.312 124.562 63.188 1 23.36 583 THR A CA 1
ATOM 4457 C C . THR A 1 583 ? 26.281 123 63.344 1 23.36 583 THR A C 1
ATOM 4459 O O . THR A 1 583 ? 25.391 122.375 62.844 1 23.36 583 THR A O 1
ATOM 4462 N N . ASP A 1 584 ? 26.938 122.125 63.406 1 23.75 584 ASP A N 1
ATOM 4463 C CA . ASP A 1 584 ? 26.156 120.875 63.594 1 23.75 584 ASP A CA 1
ATOM 4464 C C . ASP A 1 584 ? 25.219 121.062 64.812 1 23.75 584 ASP A C 1
ATOM 4466 O O . ASP A 1 584 ? 24.562 120.062 65.188 1 23.75 584 ASP A O 1
ATOM 4470 N N . GLU A 1 585 ? 24.797 122.188 65.562 1 20.81 585 GLU A N 1
ATOM 4471 C CA . GLU A 1 585 ? 25.438 122.562 66.875 1 20.81 585 GLU A CA 1
ATOM 4472 C C . GLU A 1 585 ? 25.328 121.438 67.875 1 20.81 585 GLU A C 1
ATOM 4474 O O . GLU A 1 585 ? 24.422 120.562 67.812 1 20.81 585 GLU A O 1
ATOM 4479 N N . ALA A 1 586 ? 25.984 121.688 69.312 1 22.27 586 ALA A N 1
ATOM 4480 C CA . ALA A 1 586 ? 26.734 121.062 70.438 1 22.27 586 ALA A CA 1
ATOM 4481 C C . ALA A 1 586 ? 25.875 120.062 71.188 1 22.27 586 ALA A C 1
ATOM 4483 O O . ALA A 1 586 ? 25.094 120.438 72.062 1 22.27 586 ALA A O 1
ATOM 4484 N N . ALA A 1 587 ? 25.219 119.25 70.5 1 20.34 587 ALA A N 1
ATOM 4485 C CA . ALA A 1 587 ? 24.75 118.25 71.438 1 20.34 587 ALA A CA 1
ATOM 4486 C C . ALA A 1 587 ? 25.906 117.438 72 1 20.34 587 ALA A C 1
ATOM 4488 O O . ALA A 1 587 ? 26.047 116.25 71.75 1 20.34 587 ALA A O 1
ATOM 4489 N N . GLY A 1 588 ? 27.031 118.125 72.125 1 18.78 588 GLY A N 1
ATOM 4490 C CA . GLY A 1 588 ? 28.062 117.312 72.75 1 18.78 588 GLY A CA 1
ATOM 4491 C C . GLY A 1 588 ? 27.656 116.812 74.125 1 18.78 588 GLY A C 1
ATOM 4492 O O . GLY A 1 588 ? 28.375 116.062 74.75 1 18.78 588 GLY A O 1
ATOM 4493 N N . ARG A 1 589 ? 27.078 117.812 74.938 1 19.5 589 ARG A N 1
ATOM 4494 C CA . ARG A 1 589 ? 27.516 117.688 76.312 1 19.5 589 ARG A CA 1
ATOM 4495 C C . ARG A 1 589 ? 27.234 116.312 76.875 1 19.5 589 ARG A C 1
ATOM 4497 O O . ARG A 1 589 ? 26.172 115.688 76.562 1 19.5 589 ARG A O 1
ATOM 4504 N N . VAL A 1 590 ? 28.234 115.75 77.562 1 19.14 590 VAL A N 1
ATOM 4505 C CA . VAL A 1 590 ? 28.812 114.688 78.312 1 19.14 590 VAL A CA 1
ATOM 4506 C C . VAL A 1 590 ? 27.812 114.188 79.375 1 19.14 590 VAL A C 1
ATOM 4508 O O . VAL A 1 590 ? 26.875 114.938 79.75 1 19.14 590 VAL A O 1
ATOM 4511 N N . ALA A 1 591 ? 28.078 113 79.938 1 20.14 591 ALA A N 1
ATOM 4512 C CA . ALA A 1 591 ? 28.141 111.688 80.625 1 20.14 591 ALA A CA 1
ATOM 4513 C C . ALA A 1 591 ? 28.094 111.875 82.125 1 20.14 591 ALA A C 1
ATOM 4515 O O . ALA A 1 591 ? 27.516 111.062 82.812 1 20.14 591 ALA A O 1
ATOM 4516 N N . SER A 1 592 ? 29.094 112.75 82.688 1 18.05 592 SER A N 1
ATOM 4517 C CA . SER A 1 592 ? 29.828 112.062 83.75 1 18.05 592 SER A CA 1
ATOM 4518 C C . SER A 1 592 ? 28.984 111.938 85 1 18.05 592 SER A C 1
ATOM 4520 O O . SER A 1 592 ? 29.312 111.125 85.875 1 18.05 592 SER A O 1
ATOM 4522 N N . SER A 1 593 ? 28.281 113 85.375 1 17.95 593 SER A N 1
ATOM 4523 C CA . SER A 1 593 ? 28.422 113.062 86.812 1 17.95 593 SER A CA 1
ATOM 4524 C C . SER A 1 593 ? 27.641 111.938 87.5 1 17.95 593 SER A C 1
ATOM 4526 O O . SER A 1 593 ? 27.672 111.875 88.75 1 17.95 593 SER A O 1
ATOM 4528 N N . GLY A 1 594 ? 26.656 111.5 87 1 19.12 594 GLY A N 1
ATOM 4529 C CA . GLY A 1 594 ? 26 111 88.125 1 19.12 594 GLY A CA 1
ATOM 4530 C C . GLY A 1 594 ? 26.859 110.062 88.938 1 19.12 594 GLY A C 1
ATOM 4531 O O . GLY A 1 594 ? 27.766 109.438 88.438 1 19.12 594 GLY A O 1
ATOM 4532 N N . GLY A 1 595 ? 27 110.375 90.438 1 18.69 595 GLY A N 1
ATOM 4533 C CA . GLY A 1 595 ? 27.469 109.938 91.75 1 18.69 595 GLY A CA 1
ATOM 4534 C C . GLY A 1 595 ? 27.484 108.438 91.875 1 18.69 595 GLY A C 1
ATOM 4535 O O . GLY A 1 595 ? 28.516 107.75 91.625 1 18.69 595 GLY A O 1
ATOM 4536 N N . ARG A 1 596 ? 26.844 108 93.062 1 18.91 596 ARG A N 1
ATOM 4537 C CA . ARG A 1 596 ? 27.141 106.75 93.75 1 18.91 596 ARG A CA 1
ATOM 4538 C C . ARG A 1 596 ? 26.812 105.562 92.938 1 18.91 596 ARG A C 1
ATOM 4540 O O . ARG A 1 596 ? 25.812 105.562 92.188 1 18.91 596 ARG A O 1
ATOM 4547 N N . MET B 1 1 ? -21.359 36.375 4.902 1 32.69 1 MET B N 1
ATOM 4548 C CA . MET B 1 1 ? -20.141 35.562 4.809 1 32.69 1 MET B CA 1
ATOM 4549 C C . MET B 1 1 ? -19.656 35.156 6.191 1 32.69 1 MET B C 1
ATOM 4551 O O . MET B 1 1 ? -19.484 35.969 7.074 1 32.69 1 MET B O 1
ATOM 4555 N N . ILE B 1 2 ? -19.891 34.031 6.496 1 41.91 2 ILE B N 1
ATOM 4556 C CA . ILE B 1 2 ? -19.688 33.562 7.863 1 41.91 2 ILE B CA 1
ATOM 4557 C C . ILE B 1 2 ? -18.266 33.906 8.305 1 41.91 2 ILE B C 1
ATOM 4559 O O . ILE B 1 2 ? -17.297 33.531 7.637 1 41.91 2 ILE B O 1
ATOM 4563 N N . ARG B 1 3 ? -18.094 34.875 8.898 1 57.66 3 ARG B N 1
ATOM 4564 C CA . ARG B 1 3 ? -16.859 35.406 9.469 1 57.66 3 ARG B CA 1
ATOM 4565 C C . ARG B 1 3 ? -16.094 34.344 10.242 1 57.66 3 ARG B C 1
ATOM 4567 O O . ARG B 1 3 ? -16.531 33.906 11.32 1 57.66 3 ARG B O 1
ATOM 4574 N N . LEU B 1 4 ? -15.352 33.406 9.562 1 65.56 4 LEU B N 1
ATOM 4575 C CA . LEU B 1 4 ? -14.656 32.312 10.219 1 65.56 4 LEU B CA 1
ATOM 4576 C C . LEU B 1 4 ? -13.492 32.844 11.055 1 65.56 4 LEU B C 1
ATOM 4578 O O . LEU B 1 4 ? -12.703 33.656 10.594 1 65.56 4 LEU B O 1
ATOM 4582 N N . GLY B 1 5 ? -13.523 32.5 12.344 1 74.25 5 GLY B N 1
ATOM 4583 C CA . GLY B 1 5 ? -12.438 32.812 13.258 1 74.25 5 GLY B CA 1
ATOM 4584 C C . GLY B 1 5 ? -11.133 32.125 12.898 1 74.25 5 GLY B C 1
ATOM 4585 O O . GLY B 1 5 ? -11.07 31.391 11.922 1 74.25 5 GLY B O 1
ATOM 4586 N N . LEU B 1 6 ? -10.008 32.531 13.336 1 76.94 6 LEU B N 1
ATOM 4587 C CA . LEU B 1 6 ? -8.68 31.969 13.109 1 76.94 6 LEU B CA 1
ATOM 4588 C C . LEU B 1 6 ? -8.672 30.469 13.43 1 76.94 6 LEU B C 1
ATOM 4590 O O . LEU B 1 6 ? -8.008 29.688 12.742 1 76.94 6 LEU B O 1
ATOM 4594 N N . THR B 1 7 ? -9.477 30.062 14.43 1 73.5 7 THR B N 1
ATOM 4595 C CA . THR B 1 7 ? -9.547 28.656 14.828 1 73.5 7 THR B CA 1
ATOM 4596 C C . THR B 1 7 ? -10.141 27.797 13.703 1 73.5 7 THR B C 1
ATOM 4598 O O . THR B 1 7 ? -9.617 26.734 13.391 1 73.5 7 THR B O 1
ATOM 4601 N N . SER B 1 8 ? -11.234 28.297 13.156 1 77.19 8 SER B N 1
ATOM 4602 C CA . SER B 1 8 ? -11.891 27.547 12.086 1 77.19 8 SER B CA 1
ATOM 4603 C C . SER B 1 8 ? -11.008 27.469 10.852 1 77.19 8 SER B C 1
ATOM 4605 O O . SER B 1 8 ? -10.914 26.422 10.211 1 77.19 8 SER B O 1
ATOM 4607 N N . LYS B 1 9 ? -10.344 28.562 10.523 1 76.12 9 LYS B N 1
ATOM 4608 C CA . LYS B 1 9 ? -9.477 28.578 9.352 1 76.12 9 LYS B CA 1
ATOM 4609 C C . LYS B 1 9 ? -8.305 27.609 9.523 1 76.12 9 LYS B C 1
ATOM 4611 O O . LYS B 1 9 ? -7.961 26.875 8.594 1 76.12 9 LYS B O 1
ATOM 4616 N N . LEU B 1 10 ? -7.75 27.594 10.727 1 76.75 10 LEU B N 1
ATOM 4617 C CA . LEU B 1 10 ? -6.629 26.703 11.008 1 76.75 10 LEU B CA 1
ATOM 4618 C C . LEU B 1 10 ? -7.07 25.25 11.016 1 76.75 10 LEU B C 1
ATOM 4620 O O . LEU B 1 10 ? -6.355 24.375 10.523 1 76.75 10 LEU B O 1
ATOM 4624 N N . SER B 1 11 ? -8.234 25.047 11.617 1 75.62 11 SER B N 1
ATOM 4625 C CA . SER B 1 11 ? -8.742 23.688 11.688 1 75.62 11 SER B CA 1
ATOM 4626 C C . SER B 1 11 ? -8.977 23.109 10.289 1 75.62 11 SER B C 1
ATOM 4628 O O . SER B 1 11 ? -8.648 21.953 10.016 1 75.62 11 SER B O 1
ATOM 4630 N N . VAL B 1 12 ? -9.555 23.828 9.398 1 76.44 12 VAL B N 1
ATOM 4631 C CA . VAL B 1 12 ? -9.828 23.391 8.031 1 76.44 12 VAL B CA 1
ATOM 4632 C C . VAL B 1 12 ? -8.508 23.156 7.293 1 76.44 12 VAL B C 1
ATOM 4634 O O . VAL B 1 12 ? -8.375 22.172 6.57 1 76.44 12 VAL B O 1
ATOM 4637 N N . LEU B 1 13 ? -7.566 24.047 7.539 1 78.69 13 LEU B N 1
ATOM 4638 C CA . LEU B 1 13 ? -6.277 23.922 6.867 1 78.69 13 LEU B CA 1
ATOM 4639 C C . LEU B 1 13 ? -5.566 22.641 7.309 1 78.69 13 LEU B C 1
ATOM 4641 O O . LEU B 1 13 ? -5.051 21.891 6.473 1 78.69 13 LEU B O 1
ATOM 4645 N N . PHE B 1 14 ? -5.559 22.469 8.617 1 78.94 14 PHE B N 1
ATOM 4646 C CA . PHE B 1 14 ? -4.902 21.281 9.156 1 78.94 14 PHE B CA 1
ATOM 4647 C C . PHE B 1 14 ? -5.598 20.016 8.672 1 78.94 14 PHE B C 1
ATOM 4649 O O . PHE B 1 14 ? -4.934 19.031 8.32 1 78.94 14 PHE B O 1
ATOM 4656 N N . ALA B 1 15 ? -6.898 20.047 8.672 1 75.44 15 ALA B N 1
ATOM 4657 C CA . ALA B 1 15 ? -7.664 18.891 8.188 1 75.44 15 ALA B CA 1
ATOM 4658 C C . ALA B 1 15 ? -7.367 18.609 6.719 1 75.44 15 ALA B C 1
ATOM 4660 O O . ALA B 1 15 ? -7.207 17.453 6.324 1 75.44 15 ALA B O 1
ATOM 4661 N N . CYS B 1 16 ? -7.262 19.594 5.934 1 77.81 16 CYS B N 1
ATOM 4662 C CA . CYS B 1 16 ? -6.996 19.438 4.508 1 77.81 16 CYS B CA 1
ATOM 4663 C C . CYS B 1 16 ? -5.598 18.875 4.273 1 77.81 16 CYS B C 1
ATOM 4665 O O . CYS B 1 16 ? -5.41 18.016 3.414 1 77.81 16 CYS B O 1
ATOM 4667 N N . ILE B 1 17 ? -4.699 19.281 5.043 1 77.5 17 ILE B N 1
ATOM 4668 C CA . ILE B 1 17 ? -3.334 18.781 4.895 1 77.5 17 ILE B CA 1
ATOM 4669 C C . ILE B 1 17 ? -3.275 17.312 5.27 1 77.5 17 ILE B C 1
ATOM 4671 O O . ILE B 1 17 ? -2.637 16.516 4.578 1 77.5 17 ILE B O 1
ATOM 4675 N N . GLY B 1 18 ? -3.896 17 6.352 1 76.19 18 GLY B N 1
ATOM 4676 C CA . GLY B 1 18 ? -3.936 15.602 6.766 1 76.19 18 GLY B CA 1
ATOM 4677 C C . GLY B 1 18 ? -4.598 14.695 5.742 1 76.19 18 GLY B C 1
ATOM 4678 O O . GLY B 1 18 ? -4.062 13.633 5.41 1 76.19 18 GLY B O 1
ATOM 4679 N N . VAL B 1 19 ? -5.727 15.172 5.234 1 79.81 19 VAL B N 1
ATOM 4680 C CA . VAL B 1 19 ? -6.496 14.383 4.281 1 79.81 19 VAL B CA 1
ATOM 4681 C C . VAL B 1 19 ? -5.727 14.25 2.971 1 79.81 19 VAL B C 1
ATOM 4683 O O . VAL B 1 19 ? -5.648 13.164 2.395 1 79.81 19 VAL B O 1
ATOM 4686 N N . ILE B 1 20 ? -5.113 15.281 2.551 1 81.75 20 ILE B N 1
ATOM 4687 C CA . ILE B 1 20 ? -4.426 15.266 1.265 1 81.75 20 ILE B CA 1
ATOM 4688 C C . ILE B 1 20 ? -3.145 14.438 1.375 1 81.75 20 ILE B C 1
ATOM 4690 O O . ILE B 1 20 ? -2.852 13.617 0.505 1 81.75 20 ILE B O 1
ATOM 4694 N N . ALA B 1 21 ? -2.445 14.617 2.463 1 82.62 21 ALA B N 1
ATOM 4695 C CA . ALA B 1 21 ? -1.192 13.891 2.631 1 82.62 21 ALA B CA 1
ATOM 4696 C C . ALA B 1 21 ? -1.448 12.391 2.803 1 82.62 21 ALA B C 1
ATOM 4698 O O . ALA B 1 21 ? -0.887 11.57 2.074 1 82.62 21 ALA B O 1
ATOM 4699 N N . SER B 1 22 ? -2.273 12.008 3.697 1 85.25 22 SER B N 1
ATOM 4700 C CA . SER B 1 22 ? -2.568 10.602 3.955 1 85.25 22 SER B CA 1
ATOM 4701 C C . SER B 1 22 ? -3.395 9.992 2.826 1 85.25 22 SER B C 1
ATOM 4703 O O . SER B 1 22 ? -3.184 8.836 2.451 1 85.25 22 SER B O 1
ATOM 4705 N N . GLY B 1 23 ? -4.32 10.805 2.299 1 85.31 23 GLY B N 1
ATOM 4706 C CA . GLY B 1 23 ? -5.191 10.312 1.244 1 85.31 23 GLY B CA 1
ATOM 4707 C C . GLY B 1 23 ? -4.457 10.039 -0.056 1 85.31 23 GLY B C 1
ATOM 4708 O O . GLY B 1 23 ? -4.664 9 -0.686 1 85.31 23 GLY B O 1
ATOM 4709 N N . THR B 1 24 ? -3.59 10.906 -0.454 1 86.25 24 THR B N 1
ATOM 4710 C CA . THR B 1 24 ? -2.844 10.719 -1.693 1 86.25 24 THR B CA 1
ATOM 4711 C C . THR B 1 24 ? -1.861 9.562 -1.568 1 86.25 24 THR B C 1
ATOM 4713 O O . THR B 1 24 ? -1.731 8.75 -2.486 1 86.25 24 THR B O 1
ATOM 4716 N N . THR B 1 25 ? -1.179 9.492 -0.479 1 85.44 25 THR B N 1
ATOM 4717 C CA . THR B 1 25 ? -0.245 8.391 -0.254 1 85.44 25 THR B CA 1
ATOM 4718 C C . THR B 1 25 ? -0.985 7.059 -0.176 1 85.44 25 THR B C 1
ATOM 4720 O O . THR B 1 25 ? -0.555 6.066 -0.77 1 85.44 25 THR B O 1
ATOM 4723 N N . GLY B 1 26 ? -2.053 7.047 0.564 1 86.38 26 GLY B N 1
ATOM 4724 C CA . GLY B 1 26 ? -2.848 5.836 0.679 1 86.38 26 GLY B CA 1
ATOM 4725 C C . GLY B 1 26 ? -3.434 5.379 -0.644 1 86.38 26 GLY B C 1
ATOM 4726 O O . GLY B 1 26 ? -3.406 4.191 -0.963 1 86.38 26 GLY B O 1
ATOM 4727 N N . TYR B 1 27 ? -3.877 6.293 -1.418 1 88.94 27 TYR B N 1
ATOM 4728 C CA . TYR B 1 27 ? -4.465 5.957 -2.709 1 88.94 27 TYR B CA 1
ATOM 4729 C C . TYR B 1 27 ? -3.414 5.41 -3.664 1 88.94 27 TYR B C 1
ATOM 4731 O O . TYR B 1 27 ? -3.65 4.418 -4.359 1 88.94 27 TYR B O 1
ATOM 4739 N N . TYR B 1 28 ? -2.336 5.984 -3.734 1 90.06 28 TYR B N 1
ATOM 4740 C CA . TYR B 1 28 ? -1.258 5.5 -4.586 1 90.06 28 TYR B CA 1
ATOM 4741 C C . TYR B 1 28 ? -0.824 4.098 -4.176 1 90.06 28 TYR B C 1
ATOM 4743 O O . TYR B 1 28 ? -0.628 3.225 -5.023 1 90.06 28 TYR B O 1
ATOM 4751 N N . ALA B 1 29 ? -0.62 3.941 -2.889 1 86.62 29 ALA B N 1
ATOM 4752 C CA . ALA B 1 29 ? -0.215 2.631 -2.389 1 86.62 29 ALA B CA 1
ATOM 4753 C C . ALA B 1 29 ? -1.257 1.568 -2.729 1 86.62 29 ALA B C 1
ATOM 4755 O O . ALA B 1 29 ? -0.909 0.441 -3.088 1 86.62 29 ALA B O 1
ATOM 4756 N N . TYR B 1 30 ? -2.496 1.947 -2.652 1 89.75 30 TYR B N 1
ATOM 4757 C CA . TYR B 1 30 ? -3.59 1.036 -2.973 1 89.75 30 TYR B CA 1
ATOM 4758 C C . TYR B 1 30 ? -3.551 0.634 -4.441 1 89.75 30 TYR B C 1
ATOM 4760 O O . TYR B 1 30 ? -3.637 -0.552 -4.77 1 89.75 30 TYR B O 1
ATOM 4768 N N . ARG B 1 31 ? -3.434 1.592 -5.352 1 88.25 31 ARG B N 1
ATOM 4769 C CA . ARG B 1 31 ? -3.389 1.32 -6.785 1 88.25 31 ARG B CA 1
ATOM 4770 C C . ARG B 1 31 ? -2.16 0.491 -7.145 1 88.25 31 ARG B C 1
ATOM 4772 O O . ARG B 1 31 ? -2.246 -0.437 -7.953 1 88.25 31 ARG B O 1
ATOM 4779 N N . ALA B 1 32 ? -1.057 0.833 -6.578 1 89.5 32 ALA B N 1
ATOM 4780 C CA . ALA B 1 32 ? 0.175 0.09 -6.832 1 89.5 32 ALA B CA 1
ATOM 4781 C C . ALA B 1 32 ? 0.059 -1.35 -6.34 1 89.5 32 ALA B C 1
ATOM 4783 O O . ALA B 1 32 ? 0.525 -2.279 -7.004 1 89.5 32 ALA B O 1
ATOM 4784 N N . ASN B 1 33 ? -0.511 -1.499 -5.148 1 90.06 33 ASN B N 1
ATOM 4785 C CA . ASN B 1 33 ? -0.725 -2.832 -4.598 1 90.06 33 ASN B CA 1
ATOM 4786 C C . ASN B 1 33 ? -1.554 -3.703 -5.539 1 90.06 33 ASN B C 1
ATOM 4788 O O . ASN B 1 33 ? -1.208 -4.859 -5.785 1 90.06 33 ASN B O 1
ATOM 4792 N N . ARG B 1 34 ? -2.613 -3.17 -6.043 1 90.06 34 ARG B N 1
ATOM 4793 C CA . ARG B 1 34 ? -3.486 -3.906 -6.953 1 90.06 34 ARG B CA 1
ATOM 4794 C C . ARG B 1 34 ? -2.725 -4.355 -8.195 1 90.06 34 ARG B C 1
ATOM 4796 O O . ARG B 1 34 ? -2.834 -5.512 -8.609 1 90.06 34 ARG B O 1
ATOM 4803 N N . THR B 1 35 ? -1.976 -3.5 -8.758 1 90.5 35 THR B N 1
ATOM 4804 C CA . THR B 1 35 ? -1.217 -3.799 -9.969 1 90.5 35 THR B CA 1
ATOM 4805 C C . THR B 1 35 ? -0.175 -4.883 -9.703 1 90.5 35 THR B C 1
ATOM 4807 O O . THR B 1 35 ? -0.013 -5.805 -10.5 1 90.5 35 THR B O 1
ATOM 4810 N N . MET B 1 36 ? 0.477 -4.809 -8.602 1 91.12 36 MET B N 1
ATOM 4811 C CA . MET B 1 36 ? 1.533 -5.762 -8.273 1 91.12 36 MET B CA 1
ATOM 4812 C C . MET B 1 36 ? 0.953 -7.145 -8 1 91.12 36 MET B C 1
ATOM 4814 O O . MET B 1 36 ? 1.546 -8.156 -8.383 1 91.12 36 MET B O 1
ATOM 4818 N N . LEU B 1 37 ? -0.114 -7.227 -7.359 1 90.88 37 LEU B N 1
ATOM 4819 C CA . LEU B 1 37 ? -0.783 -8.5 -7.098 1 90.88 37 LEU B CA 1
ATOM 4820 C C . LEU B 1 37 ? -1.176 -9.188 -8.398 1 90.88 37 LEU B C 1
ATOM 4822 O O . LEU B 1 37 ? -0.942 -10.383 -8.57 1 90.88 37 LEU B O 1
ATOM 4826 N N . VAL B 1 38 ? -1.749 -8.391 -9.273 1 92 38 VAL B N 1
ATOM 4827 C CA . VAL B 1 38 ? -2.205 -8.938 -10.547 1 92 38 VAL B CA 1
ATOM 4828 C C . VAL B 1 38 ? -1.005 -9.406 -11.367 1 92 38 VAL B C 1
ATOM 4830 O O . VAL B 1 38 ? -1.063 -10.453 -12.023 1 92 38 VAL B O 1
ATOM 4833 N N . GLN B 1 39 ? 0.053 -8.695 -11.359 1 90.44 39 GLN B N 1
ATOM 4834 C CA . GLN B 1 39 ? 1.255 -9.078 -12.086 1 90.44 39 GLN B CA 1
ATOM 4835 C C . GLN B 1 39 ? 1.821 -10.398 -11.555 1 90.44 39 GLN B C 1
ATOM 4837 O O . GLN B 1 39 ? 2.223 -11.266 -12.336 1 90.44 39 GLN B O 1
ATOM 4842 N N . GLU B 1 40 ? 1.882 -10.492 -10.273 1 89.69 40 GLU B N 1
ATOM 4843 C CA . GLU B 1 40 ? 2.357 -11.734 -9.68 1 89.69 40 GLU B CA 1
ATOM 4844 C C . GLU B 1 40 ? 1.437 -12.906 -10.023 1 89.69 40 GLU B C 1
ATOM 4846 O O . GLU B 1 40 ? 1.906 -13.992 -10.352 1 89.69 40 GLU B O 1
ATOM 4851 N N . ALA B 1 41 ? 0.191 -12.727 -9.891 1 91.06 41 ALA B N 1
ATOM 4852 C CA . ALA B 1 41 ? -0.786 -13.758 -10.227 1 91.06 41 ALA B CA 1
ATOM 4853 C C . ALA B 1 41 ? -0.679 -14.164 -11.695 1 91.06 41 ALA B C 1
ATOM 4855 O O . ALA B 1 41 ? -0.841 -15.336 -12.031 1 91.06 41 ALA B O 1
ATOM 4856 N N . GLN B 1 42 ? -0.454 -13.203 -12.516 1 91.75 42 GLN B N 1
ATOM 4857 C CA . GLN B 1 42 ? -0.297 -13.469 -13.945 1 91.75 42 GLN B CA 1
ATOM 4858 C C . GLN B 1 42 ? 0.924 -14.344 -14.203 1 91.75 42 GLN B C 1
ATOM 4860 O O . GLN B 1 42 ? 0.868 -15.266 -15.023 1 91.75 42 GLN B O 1
ATOM 4865 N N . HIS B 1 43 ? 1.978 -14.055 -13.594 1 88.31 43 HIS B N 1
ATOM 4866 C CA . HIS B 1 43 ? 3.186 -14.859 -13.719 1 88.31 43 HIS B CA 1
ATOM 4867 C C . HIS B 1 43 ? 2.936 -16.297 -13.266 1 88.31 43 HIS B C 1
ATOM 4869 O O . HIS B 1 43 ? 3.359 -17.25 -13.938 1 88.31 43 HIS B O 1
ATOM 4875 N N . SER B 1 44 ? 2.295 -16.375 -12.242 1 87.88 44 SER B N 1
ATOM 4876 C CA . SER B 1 44 ? 1.975 -17.688 -11.695 1 87.88 44 SER B CA 1
ATOM 4877 C C . SER B 1 44 ? 1.016 -18.453 -12.609 1 87.88 44 SER B C 1
ATOM 4879 O O . SER B 1 44 ? 1.139 -19.672 -12.773 1 87.88 44 SER B O 1
ATOM 4881 N N . LEU B 1 45 ? 0.074 -17.766 -13.062 1 91.75 45 LEU B N 1
ATOM 4882 C CA . LEU B 1 45 ? -0.896 -18.375 -13.969 1 91.75 45 LEU B CA 1
ATOM 4883 C C . LEU B 1 45 ? -0.215 -18.875 -15.234 1 91.75 45 LEU B C 1
ATOM 4885 O O . LEU B 1 45 ? -0.537 -19.969 -15.719 1 91.75 45 LEU B O 1
ATOM 4889 N N . LEU B 1 46 ? 0.68 -18.125 -15.734 1 92.56 46 LEU B N 1
ATOM 4890 C CA . LEU B 1 46 ? 1.434 -18.531 -16.922 1 92.56 46 LEU B CA 1
ATOM 4891 C C . LEU B 1 46 ? 2.227 -19.797 -16.641 1 92.56 46 LEU B C 1
ATOM 4893 O O . LEU B 1 46 ? 2.225 -20.719 -17.453 1 92.56 46 LEU B O 1
ATOM 4897 N N . MET B 1 47 ? 2.828 -19.828 -15.508 1 87.88 47 MET B N 1
ATOM 4898 C CA . MET B 1 47 ? 3.605 -21 -15.133 1 87.88 47 MET B CA 1
ATOM 4899 C C . MET B 1 47 ? 2.709 -22.234 -15.016 1 87.88 47 MET B C 1
ATOM 4901 O O . MET B 1 47 ? 3.047 -23.297 -15.531 1 87.88 47 MET B O 1
ATOM 4905 N N . SER B 1 48 ? 1.673 -22.078 -14.352 1 88.62 48 SER B N 1
ATOM 4906 C CA . SER B 1 48 ? 0.738 -23.188 -14.203 1 88.62 48 SER B CA 1
ATOM 4907 C C . SER B 1 48 ? 0.226 -23.656 -15.555 1 88.62 48 SER B C 1
ATOM 4909 O O . SER B 1 48 ? 0.066 -24.859 -15.781 1 88.62 48 SER B O 1
ATOM 4911 N N . THR B 1 49 ? -0.022 -22.734 -16.438 1 91.88 49 THR B N 1
ATOM 4912 C CA . THR B 1 49 ? -0.49 -23.078 -17.781 1 91.88 49 THR B CA 1
ATOM 4913 C C . THR B 1 49 ? 0.576 -23.859 -18.547 1 91.88 49 THR B C 1
ATOM 4915 O O . THR B 1 49 ? 0.264 -24.828 -19.234 1 91.88 49 THR B O 1
ATOM 4918 N N . GLN B 1 50 ? 1.764 -23.453 -18.406 1 89.88 50 GLN B N 1
ATOM 4919 C CA . GLN B 1 50 ? 2.869 -24.156 -19.062 1 89.88 50 GLN B CA 1
ATOM 4920 C C . GLN B 1 50 ? 3.006 -25.578 -18.531 1 89.88 50 GLN B C 1
ATOM 4922 O O . GLN B 1 50 ? 3.227 -26.516 -19.297 1 89.88 50 GLN B O 1
ATOM 4927 N N . LEU B 1 51 ? 2.852 -25.688 -17.25 1 86.44 51 LEU B N 1
ATOM 4928 C CA . LEU B 1 51 ? 2.941 -27.016 -16.641 1 86.44 51 LEU B CA 1
ATOM 4929 C C . LEU B 1 51 ? 1.799 -27.906 -17.109 1 86.44 51 LEU B C 1
ATOM 4931 O O . LEU B 1 51 ? 2.002 -29.094 -17.375 1 86.44 51 LEU B O 1
ATOM 4935 N N . LEU B 1 52 ? 0.705 -27.359 -17.25 1 87.81 52 LEU B N 1
ATOM 4936 C CA . LEU B 1 52 ? -0.438 -28.125 -17.75 1 87.81 52 LEU B CA 1
ATOM 4937 C C . LEU B 1 52 ? -0.221 -28.547 -19.203 1 87.81 52 LEU B C 1
ATOM 4939 O O . LEU B 1 52 ? -0.581 -29.656 -19.594 1 87.81 52 LEU B O 1
ATOM 4943 N N . GLY B 1 53 ? 0.294 -27.609 -19.969 1 88.19 53 GLY B N 1
ATOM 4944 C CA . GLY B 1 53 ? 0.623 -27.938 -21.344 1 88.19 53 GLY B CA 1
ATOM 4945 C C . GLY B 1 53 ? 1.605 -29.094 -21.469 1 88.19 53 GLY B C 1
ATOM 4946 O O . GLY B 1 53 ? 1.452 -29.953 -22.328 1 88.19 53 GLY B O 1
ATOM 4947 N N . GLN B 1 54 ? 2.488 -29.109 -20.594 1 85.38 54 GLN B N 1
ATOM 4948 C CA . GLN B 1 54 ? 3.479 -30.188 -20.625 1 85.38 54 GLN B CA 1
ATOM 4949 C C . GLN B 1 54 ? 2.846 -31.531 -20.25 1 85.38 54 GLN B C 1
ATOM 4951 O O . GLN B 1 54 ? 3.242 -32.562 -20.766 1 85.38 54 GLN B O 1
ATOM 4956 N N . ARG B 1 55 ? 1.955 -31.5 -19.438 1 83.44 55 ARG B N 1
ATOM 4957 C CA . ARG B 1 55 ? 1.23 -32.719 -19.078 1 83.44 55 ARG B CA 1
ATOM 4958 C C . ARG B 1 55 ? 0.495 -33.281 -20.297 1 83.44 55 ARG B C 1
ATOM 4960 O O . ARG B 1 55 ? 0.461 -34.5 -20.5 1 83.44 55 ARG B O 1
ATOM 4967 N N . PHE B 1 56 ? -0.054 -32.438 -21.062 1 86.56 56 PHE B N 1
ATOM 4968 C CA . PHE B 1 56 ? -0.748 -32.844 -22.281 1 86.56 56 PHE B CA 1
ATOM 4969 C C . PHE B 1 56 ? 0.215 -33.5 -23.266 1 86.56 56 PHE B C 1
ATOM 4971 O O . PHE B 1 56 ? -0.081 -34.562 -23.812 1 86.56 56 PHE B O 1
ATOM 4978 N N . THR B 1 57 ? 1.33 -32.906 -23.359 1 86.38 57 THR B N 1
ATOM 4979 C CA . THR B 1 57 ? 2.316 -33.406 -24.312 1 86.38 57 THR B CA 1
ATOM 4980 C C . THR B 1 57 ? 2.875 -34.75 -23.859 1 86.38 57 THR B C 1
ATOM 4982 O O . THR B 1 57 ? 3.129 -35.625 -24.672 1 86.38 57 THR B O 1
ATOM 4985 N N . THR B 1 58 ? 3.049 -34.875 -22.609 1 82.5 58 THR B N 1
ATOM 4986 C CA . THR B 1 58 ? 3.58 -36.125 -22.078 1 82.5 58 THR B CA 1
ATOM 4987 C C . THR B 1 58 ? 2.582 -37.25 -22.266 1 82.5 58 THR B C 1
ATOM 4989 O O . THR B 1 58 ? 2.969 -38.375 -22.594 1 82.5 58 THR B O 1
ATOM 4992 N N . ALA B 1 59 ? 1.351 -36.938 -22.047 1 84.5 59 ALA B N 1
ATOM 4993 C CA . ALA B 1 59 ? 0.317 -37.969 -22.234 1 84.5 59 ALA B CA 1
ATOM 4994 C C . ALA B 1 59 ? 0.315 -38.469 -23.672 1 84.5 59 ALA B C 1
ATOM 4996 O O . ALA B 1 59 ? 0.186 -39.688 -23.891 1 84.5 59 ALA B O 1
ATOM 4997 N N . LEU B 1 60 ? 0.512 -37.625 -24.609 1 87.19 60 LEU B N 1
ATOM 4998 C CA . LEU B 1 60 ? 0.5 -38.031 -26.016 1 87.19 60 LEU B CA 1
ATOM 4999 C C . LEU B 1 60 ? 1.798 -38.75 -26.375 1 87.19 60 LEU B C 1
ATOM 5001 O O . LEU B 1 60 ? 1.795 -39.656 -27.203 1 87.19 60 LEU B O 1
ATOM 5005 N N . SER B 1 61 ? 2.861 -38.281 -25.797 1 86.25 61 SER B N 1
ATOM 5006 C CA . SER B 1 61 ? 4.141 -38.938 -26.047 1 86.25 61 SER B CA 1
ATOM 5007 C C . SER B 1 61 ? 4.129 -40.375 -25.562 1 86.25 61 SER B C 1
ATOM 5009 O O . SER B 1 61 ? 4.734 -41.25 -26.188 1 86.25 61 SER B O 1
ATOM 5011 N N . ASP B 1 62 ? 3.426 -40.594 -24.547 1 85 62 ASP B N 1
ATOM 5012 C CA . ASP B 1 62 ? 3.303 -41.969 -24.016 1 85 62 ASP B CA 1
ATOM 5013 C C . ASP B 1 62 ? 2.58 -42.875 -25.016 1 85 62 ASP B C 1
ATOM 5015 O O . ASP B 1 62 ? 2.982 -44 -25.219 1 85 62 ASP B O 1
ATOM 5019 N N . VAL B 1 63 ? 1.58 -42.375 -25.609 1 89.81 63 VAL B N 1
ATOM 5020 C CA . VAL B 1 63 ? 0.833 -43.156 -26.594 1 89.81 63 VAL B CA 1
ATOM 5021 C C . VAL B 1 63 ? 1.719 -43.438 -27.812 1 89.81 63 VAL B C 1
ATOM 5023 O O . VAL B 1 63 ? 1.675 -44.5 -28.391 1 89.81 63 VAL B O 1
ATOM 5026 N N . SER B 1 64 ? 2.449 -42.438 -28.156 1 90.94 64 SER B N 1
ATOM 5027 C CA . SER B 1 64 ? 3.361 -42.594 -29.297 1 90.94 64 SER B CA 1
ATOM 5028 C C . SER B 1 64 ? 4.383 -43.688 -29.031 1 90.94 64 SER B C 1
ATOM 5030 O O . SER B 1 64 ? 4.664 -44.5 -29.922 1 90.94 64 SER B O 1
ATOM 5032 N N . ASP B 1 65 ? 4.891 -43.688 -27.891 1 88.62 65 ASP B N 1
ATOM 5033 C CA . ASP B 1 65 ? 5.855 -44.719 -27.531 1 88.62 65 ASP B CA 1
ATOM 5034 C C . ASP B 1 65 ? 5.223 -46.125 -27.594 1 88.62 65 ASP B C 1
ATOM 5036 O O . ASP B 1 65 ? 5.836 -47.062 -28.078 1 88.62 65 ASP B O 1
ATOM 5040 N N . ASP B 1 66 ? 4.02 -46.188 -27.141 1 90.88 66 ASP B N 1
ATOM 5041 C CA . ASP B 1 66 ? 3.305 -47.469 -27.188 1 90.88 66 ASP B CA 1
ATOM 5042 C C . ASP B 1 66 ? 3.086 -47.938 -28.625 1 90.88 66 ASP B C 1
ATOM 5044 O O . ASP B 1 66 ? 3.254 -49.094 -28.922 1 90.88 66 ASP B O 1
ATOM 5048 N N . ALA B 1 67 ? 2.699 -47.031 -29.406 1 93.75 67 ALA B N 1
ATOM 5049 C CA . ALA B 1 67 ? 2.479 -47.344 -30.812 1 93.75 67 ALA B CA 1
ATOM 5050 C C . ALA B 1 67 ? 3.758 -47.875 -31.469 1 93.75 67 ALA B C 1
ATOM 5052 O O . ALA B 1 67 ? 3.725 -48.812 -32.25 1 93.75 67 ALA B O 1
ATOM 5053 N N . LEU B 1 68 ? 4.809 -47.25 -31.188 1 91.88 68 LEU B N 1
ATOM 5054 C CA . LEU B 1 68 ? 6.09 -47.688 -31.734 1 91.88 68 LEU B CA 1
ATOM 5055 C C . LEU B 1 68 ? 6.453 -49.094 -31.25 1 91.88 68 LEU B C 1
ATOM 5057 O O . LEU B 1 68 ? 6.93 -49.906 -32.031 1 91.88 68 LEU B O 1
ATOM 5061 N N . VAL B 1 69 ? 6.203 -49.312 -30 1 90.81 69 VAL B N 1
ATOM 5062 C CA . VAL B 1 69 ? 6.465 -50.656 -29.422 1 90.81 69 VAL B CA 1
ATOM 5063 C C . VAL B 1 69 ? 5.641 -51.688 -30.172 1 90.81 69 VAL B C 1
ATOM 5065 O O . VAL B 1 69 ? 6.172 -52.719 -30.578 1 90.81 69 VAL B O 1
ATOM 5068 N N . LEU B 1 70 ? 4.41 -51.469 -30.375 1 92.56 70 LEU B N 1
ATOM 5069 C CA . LEU B 1 70 ? 3.504 -52.406 -31.031 1 92.56 70 LEU B CA 1
ATOM 5070 C C . LEU B 1 70 ? 3.92 -52.625 -32.469 1 92.56 70 LEU B C 1
ATOM 5072 O O . LEU B 1 70 ? 3.928 -53.781 -32.938 1 92.56 70 LEU B O 1
ATOM 5076 N N . ALA B 1 71 ? 4.297 -51.625 -33.156 1 93.69 71 ALA B N 1
ATOM 5077 C CA . ALA B 1 71 ? 4.641 -51.719 -34.562 1 93.69 71 ALA B CA 1
ATOM 5078 C C . ALA B 1 71 ? 5.93 -52.5 -34.781 1 93.69 71 ALA B C 1
ATOM 5080 O O . ALA B 1 71 ? 6.156 -53.062 -35.844 1 93.69 71 ALA B O 1
ATOM 5081 N N . GLN B 1 72 ? 6.738 -52.5 -33.781 1 88.62 72 GLN B N 1
ATOM 5082 C CA . GLN B 1 72 ? 8.055 -53.125 -33.906 1 88.62 72 GLN B CA 1
ATOM 5083 C C . GLN B 1 72 ? 8.031 -54.594 -33.438 1 88.62 72 GLN B C 1
ATOM 5085 O O . GLN B 1 72 ? 9.062 -55.25 -33.438 1 88.62 72 GLN B O 1
ATOM 5090 N N . LEU B 1 73 ? 6.855 -55 -33.094 1 86.94 73 LEU B N 1
ATOM 5091 C CA . LEU B 1 73 ? 6.73 -56.406 -32.75 1 86.94 73 LEU B CA 1
ATOM 5092 C C . LEU B 1 73 ? 6.938 -57.281 -34 1 86.94 73 LEU B C 1
ATOM 5094 O O . LEU B 1 73 ? 6.492 -56.938 -35.094 1 86.94 73 LEU B O 1
ATOM 5098 N N . PRO B 1 74 ? 7.535 -58.406 -33.906 1 78.38 74 PRO B N 1
ATOM 5099 C CA . PRO B 1 74 ? 7.871 -59.219 -35.062 1 78.38 74 PRO B CA 1
ATOM 5100 C C . PRO B 1 74 ? 6.637 -59.75 -35.812 1 78.38 74 PRO B C 1
ATOM 5102 O O . PRO B 1 74 ? 6.641 -59.844 -37.031 1 78.38 74 PRO B O 1
ATOM 5105 N N . SER B 1 75 ? 5.629 -60.094 -35.062 1 87.69 75 SER B N 1
ATOM 5106 C CA . SER B 1 75 ? 4.43 -60.656 -35.656 1 87.69 75 SER B CA 1
ATOM 5107 C C . SER B 1 75 ? 3.691 -59.594 -36.5 1 87.69 75 SER B C 1
ATOM 5109 O O . SER B 1 75 ? 2.9 -59.938 -37.375 1 87.69 75 SER B O 1
ATOM 5111 N N . CYS B 1 76 ? 3.949 -58.375 -36.25 1 91.25 76 CYS B N 1
ATOM 5112 C CA . CYS B 1 76 ? 3.207 -57.312 -36.906 1 91.25 76 CYS B CA 1
ATOM 5113 C C . CYS B 1 76 ? 3.541 -57.25 -38.406 1 91.25 76 CYS B C 1
ATOM 5115 O O . CYS B 1 76 ? 2.646 -57.156 -39.25 1 91.25 76 CYS B O 1
ATOM 5117 N N . ALA B 1 77 ? 4.797 -57.312 -38.688 1 90.19 77 ALA B N 1
ATOM 5118 C CA . ALA B 1 77 ? 5.211 -57.281 -40.094 1 90.19 77 ALA B CA 1
ATOM 5119 C C . ALA B 1 77 ? 4.668 -58.5 -40.844 1 90.19 77 ALA B C 1
ATOM 5121 O O . ALA B 1 77 ? 4.215 -58.375 -42 1 90.19 77 ALA B O 1
ATOM 5122 N N . ARG B 1 78 ? 4.688 -59.656 -40.188 1 89.38 78 ARG B N 1
ATOM 5123 C CA . ARG B 1 78 ? 4.242 -60.875 -40.812 1 89.38 78 ARG B CA 1
ATOM 5124 C C . ARG B 1 78 ? 2.742 -60.844 -41.094 1 89.38 78 ARG B C 1
ATOM 5126 O O . ARG B 1 78 ? 2.295 -61.219 -42.188 1 89.38 78 ARG B O 1
ATOM 5133 N N . VAL B 1 79 ? 2.027 -60.375 -40.125 1 91.62 79 VAL B N 1
ATOM 5134 C CA . VAL B 1 79 ? 0.575 -60.344 -40.25 1 91.62 79 VAL B CA 1
ATOM 5135 C C . VAL B 1 79 ? 0.175 -59.312 -41.281 1 91.62 79 VAL B C 1
ATOM 5137 O O . VAL B 1 79 ? -0.765 -59.5 -42.062 1 91.62 79 VAL B O 1
ATOM 5140 N N . SER B 1 80 ? 0.853 -58.219 -41.375 1 91.62 80 SER B N 1
ATOM 5141 C CA . SER B 1 80 ? 0.55 -57.156 -42.312 1 91.62 80 SER B CA 1
ATOM 5142 C C . SER B 1 80 ? 0.785 -57.594 -43.75 1 91.62 80 SER B C 1
ATOM 5144 O O . SER B 1 80 ? 0.065 -57.156 -44.656 1 91.62 80 SER B O 1
ATOM 5146 N N . SER B 1 81 ? 1.795 -58.406 -43.938 1 86.75 81 SER B N 1
ATOM 5147 C CA . SER B 1 81 ? 2.146 -58.844 -45.281 1 86.75 81 SER B CA 1
ATOM 5148 C C . SER B 1 81 ? 1.203 -59.938 -45.781 1 86.75 81 SER B C 1
ATOM 5150 O O . SER B 1 81 ? 1.229 -60.312 -46.938 1 86.75 81 SER B O 1
ATOM 5152 N N . GLY B 1 82 ? 0.338 -60.375 -45 1 79.69 82 GLY B N 1
ATOM 5153 C CA . GLY B 1 82 ? -0.652 -61.344 -45.406 1 79.69 82 GLY B CA 1
ATOM 5154 C C . GLY B 1 82 ? -0.163 -62.781 -45.281 1 79.69 82 GLY B C 1
ATOM 5155 O O . GLY B 1 82 ? -0.794 -63.719 -45.781 1 79.69 82 GLY B O 1
ATOM 5156 N N . ASP B 1 83 ? 1.019 -63 -44.781 1 67.69 83 ASP B N 1
ATOM 5157 C CA . ASP B 1 83 ? 1.508 -64.375 -44.625 1 67.69 83 ASP B CA 1
ATOM 5158 C C . ASP B 1 83 ? 0.789 -65.062 -43.469 1 67.69 83 ASP B C 1
ATOM 5160 O O . ASP B 1 83 ? 1.23 -65 -42.312 1 67.69 83 ASP B O 1
ATOM 5164 N N . ASN B 1 84 ? -0.493 -65.375 -43.594 1 64.44 84 ASN B N 1
ATOM 5165 C CA . ASN B 1 84 ? -1.314 -65.938 -42.5 1 64.44 84 ASN B CA 1
ATOM 5166 C C . ASN B 1 84 ? -1.284 -67.5 -42.531 1 64.44 84 ASN B C 1
ATOM 5168 O O . ASN B 1 84 ? -2.27 -68.125 -42.156 1 64.44 84 ASN B O 1
ATOM 5172 N N . ARG B 1 85 ? -0.262 -68.125 -43.125 1 61.59 85 ARG B N 1
ATOM 5173 C CA . ARG B 1 85 ? -0.272 -69.562 -43.188 1 61.59 85 ARG B CA 1
ATOM 5174 C C . ARG B 1 85 ? -0.408 -70.188 -41.812 1 61.59 85 ARG B C 1
ATOM 5176 O O . ARG B 1 85 ? -1.1 -71.188 -41.625 1 61.59 85 ARG B O 1
ATOM 5183 N N . ASP B 1 86 ? 0.233 -69.5 -40.875 1 66.12 86 ASP B N 1
ATOM 5184 C CA . ASP B 1 86 ? 0.146 -69.938 -39.5 1 66.12 86 ASP B CA 1
ATOM 5185 C C . ASP B 1 86 ? -0.656 -69 -38.656 1 66.12 86 ASP B C 1
ATOM 5187 O O . ASP B 1 86 ? -0.37 -67.812 -38.625 1 66.12 86 ASP B O 1
ATOM 5191 N N . GLY B 1 87 ? -2.006 -69.125 -38.344 1 78.31 87 GLY B N 1
ATOM 5192 C CA . GLY B 1 87 ? -2.947 -68.375 -37.562 1 78.31 87 GLY B CA 1
ATOM 5193 C C . GLY B 1 87 ? -2.393 -67.938 -36.219 1 78.31 87 GLY B C 1
ATOM 5194 O O . GLY B 1 87 ? -2.973 -67.062 -35.562 1 78.31 87 GLY B O 1
ATOM 5195 N N . ALA B 1 88 ? -1.209 -68.375 -35.906 1 84.81 88 ALA B N 1
ATOM 5196 C CA . ALA B 1 88 ? -0.676 -68.25 -34.562 1 84.81 88 ALA B CA 1
ATOM 5197 C C . ALA B 1 88 ? -0.161 -66.812 -34.375 1 84.81 88 ALA B C 1
ATOM 5199 O O . ALA B 1 88 ? -0.459 -66.188 -33.344 1 84.81 88 ALA B O 1
ATOM 5200 N N . PRO B 1 89 ? 0.553 -66.25 -35.406 1 85.81 89 PRO B N 1
ATOM 5201 C CA . PRO B 1 89 ? 1.042 -64.875 -35.188 1 85.81 89 PRO B CA 1
ATOM 5202 C C . PRO B 1 89 ? -0.088 -63.875 -35.031 1 85.81 89 PRO B C 1
ATOM 5204 O O . PRO B 1 89 ? 0.017 -62.969 -34.219 1 85.81 89 PRO B O 1
ATOM 5207 N N . ARG B 1 90 ? -1.122 -64.062 -35.75 1 90.88 90 ARG B N 1
ATOM 5208 C CA . ARG B 1 90 ? -2.26 -63.125 -35.656 1 90.88 90 ARG B CA 1
ATOM 5209 C C . ARG B 1 90 ? -2.939 -63.25 -34.281 1 90.88 90 ARG B C 1
ATOM 5211 O O . ARG B 1 90 ? -3.283 -62.219 -33.688 1 90.88 90 ARG B O 1
ATOM 5218 N N . ALA B 1 91 ? -3.143 -64.438 -33.844 1 88.44 91 ALA B N 1
ATOM 5219 C CA . ALA B 1 91 ? -3.787 -64.688 -32.562 1 88.44 91 ALA B CA 1
ATOM 5220 C C . ALA B 1 91 ? -2.975 -64.062 -31.422 1 88.44 91 ALA B C 1
ATOM 5222 O O . ALA B 1 91 ? -3.541 -63.5 -30.484 1 88.44 91 ALA B O 1
ATOM 5223 N N . ARG B 1 92 ? -1.725 -64.125 -31.547 1 84.38 92 ARG B N 1
ATOM 5224 C CA . ARG B 1 92 ? -0.84 -63.594 -30.531 1 84.38 92 ARG B CA 1
ATOM 5225 C C . ARG B 1 92 ? -0.922 -62.062 -30.531 1 84.38 92 ARG B C 1
ATOM 5227 O O . ARG B 1 92 ? -0.965 -61.438 -29.469 1 84.38 92 ARG B O 1
ATOM 5234 N N . LEU B 1 93 ? -0.9 -61.5 -31.672 1 90.25 93 LEU B N 1
ATOM 5235 C CA . LEU B 1 93 ? -0.981 -60.031 -31.781 1 90.25 93 LEU B CA 1
ATOM 5236 C C . LEU B 1 93 ? -2.314 -59.531 -31.25 1 90.25 93 LEU B C 1
ATOM 5238 O O . LEU B 1 93 ? -2.373 -58.469 -30.625 1 90.25 93 LEU B O 1
ATOM 5242 N N . GLU B 1 94 ? -3.35 -60.25 -31.562 1 92.44 94 GLU B N 1
ATOM 5243 C CA . GLU B 1 94 ? -4.668 -59.906 -31.047 1 92.44 94 GLU B CA 1
ATOM 5244 C C . GLU B 1 94 ? -4.672 -59.875 -29.516 1 92.44 94 GLU B C 1
ATOM 5246 O O . GLU B 1 94 ? -5.258 -58.969 -28.922 1 92.44 94 GLU B O 1
ATOM 5251 N N . GLN B 1 95 ? -4.02 -60.75 -28.969 1 86.88 95 GLN B N 1
ATOM 5252 C CA . GLN B 1 95 ? -3.941 -60.812 -27.5 1 86.88 95 GLN B CA 1
ATOM 5253 C C . GLN B 1 95 ? -3.125 -59.656 -26.953 1 86.88 95 GLN B C 1
ATOM 5255 O O . GLN B 1 95 ? -3.449 -59.094 -25.906 1 86.88 95 GLN B O 1
ATOM 5260 N N . VAL B 1 96 ? -2.047 -59.344 -27.656 1 88.38 96 VAL B N 1
ATOM 5261 C CA . VAL B 1 96 ? -1.217 -58.219 -27.234 1 88.38 96 VAL B CA 1
ATOM 5262 C C . VAL B 1 96 ? -2.029 -56.906 -27.297 1 88.38 96 VAL B C 1
ATOM 5264 O O . VAL B 1 96 ? -2.043 -56.125 -26.344 1 88.38 96 VAL B O 1
ATOM 5267 N N . PHE B 1 97 ? -2.711 -56.719 -28.422 1 94.12 97 PHE B N 1
ATOM 5268 C CA . PHE B 1 97 ? -3.535 -55.531 -28.578 1 94.12 97 PHE B CA 1
ATOM 5269 C C . PHE B 1 97 ? -4.602 -55.469 -27.484 1 94.12 97 PHE B C 1
ATOM 5271 O O . PHE B 1 97 ? -4.848 -54.406 -26.906 1 94.12 97 PHE B O 1
ATOM 5278 N N . TYR B 1 98 ? -5.148 -56.594 -27.219 1 91.56 98 TYR B N 1
ATOM 5279 C CA . TYR B 1 98 ? -6.172 -56.656 -26.188 1 91.56 98 TYR B CA 1
ATOM 5280 C C . TYR B 1 98 ? -5.613 -56.25 -24.828 1 91.56 98 TYR B C 1
ATOM 5282 O O . TYR B 1 98 ? -6.246 -55.5 -24.094 1 91.56 98 TYR B O 1
ATOM 5290 N N . SER B 1 99 ? -4.453 -56.719 -24.469 1 87.44 99 SER B N 1
ATOM 5291 C CA . SER B 1 99 ? -3.83 -56.406 -23.188 1 87.44 99 SER B CA 1
ATOM 5292 C C . SER B 1 99 ? -3.512 -54.938 -23.078 1 87.44 99 SER B C 1
ATOM 5294 O O . SER B 1 99 ? -3.684 -54.312 -22.016 1 87.44 99 SER B O 1
ATOM 5296 N N . PHE B 1 100 ? -3.043 -54.344 -24.141 1 92 100 PHE B N 1
ATOM 5297 C CA . PHE B 1 100 ? -2.773 -52.938 -24.156 1 92 100 PHE B CA 1
ATOM 5298 C C . PHE B 1 100 ? -4.047 -52.125 -23.891 1 92 100 PHE B C 1
ATOM 5300 O O . PHE B 1 100 ? -4.055 -51.219 -23.062 1 92 100 PHE B O 1
ATOM 5307 N N . MET B 1 101 ? -5.074 -52.406 -24.547 1 92.56 101 MET B N 1
ATOM 5308 C CA . MET B 1 101 ? -6.332 -51.688 -24.422 1 92.56 101 MET B CA 1
ATOM 5309 C C . MET B 1 101 ? -6.941 -51.906 -23.047 1 92.56 101 MET B C 1
ATOM 5311 O O . MET B 1 101 ? -7.59 -51 -22.5 1 92.56 101 MET B O 1
ATOM 5315 N N . ARG B 1 102 ? -6.727 -53.031 -22.5 1 89.94 102 ARG B N 1
ATOM 5316 C CA . ARG B 1 102 ? -7.25 -53.312 -21.172 1 89.94 102 ARG B CA 1
ATOM 5317 C C . ARG B 1 102 ? -6.59 -52.438 -20.125 1 89.94 102 ARG B C 1
ATOM 5319 O O . ARG B 1 102 ? -7.246 -52 -19.188 1 89.94 102 ARG B O 1
ATOM 5326 N N . ASN B 1 103 ? -5.363 -52.156 -20.312 1 88.5 103 ASN B N 1
ATOM 5327 C CA . ASN B 1 103 ? -4.613 -51.438 -19.297 1 88.5 103 ASN B CA 1
ATOM 5328 C C . ASN B 1 103 ? -4.52 -49.938 -19.625 1 88.5 103 ASN B C 1
ATOM 5330 O O . ASN B 1 103 ? -4.012 -49.156 -18.828 1 88.5 103 ASN B O 1
ATOM 5334 N N . HIS B 1 104 ? -4.957 -49.594 -20.781 1 88.94 104 HIS B N 1
ATOM 5335 C CA . HIS B 1 104 ? -5.039 -48.188 -21.188 1 88.94 104 HIS B CA 1
ATOM 5336 C C . HIS B 1 104 ? -6.461 -47.844 -21.609 1 88.94 104 HIS B C 1
ATOM 5338 O O . HIS B 1 104 ? -6.789 -47.875 -22.797 1 88.94 104 HIS B O 1
ATOM 5344 N N . PRO B 1 105 ? -7.191 -47.344 -20.625 1 86.38 105 PRO B N 1
ATOM 5345 C CA . PRO B 1 105 ? -8.609 -47.094 -20.906 1 86.38 105 PRO B CA 1
ATOM 5346 C C . PRO B 1 105 ? -8.82 -46 -21.953 1 86.38 105 PRO B C 1
ATOM 5348 O O . PRO B 1 105 ? -9.898 -45.938 -22.547 1 86.38 105 PRO B O 1
ATOM 5351 N N . GLU B 1 106 ? -7.84 -45.219 -22.234 1 88.06 106 GLU B N 1
ATOM 5352 C CA . GLU B 1 106 ? -7.977 -44.156 -23.203 1 88.06 106 GLU B CA 1
ATOM 5353 C C . GLU B 1 106 ? -7.895 -44.688 -24.641 1 88.06 106 GLU B C 1
ATOM 5355 O O . GLU B 1 106 ? -8.242 -43.969 -25.594 1 88.06 106 GLU B O 1
ATOM 5360 N N . TYR B 1 107 ? -7.438 -45.906 -24.875 1 92 107 TYR B N 1
ATOM 5361 C CA . TYR B 1 107 ? -7.355 -46.5 -26.203 1 92 107 TYR B CA 1
ATOM 5362 C C . TYR B 1 107 ? -8.711 -47.031 -26.656 1 92 107 TYR B C 1
ATOM 5364 O O . TYR B 1 107 ? -9.234 -47.969 -26.047 1 92 107 TYR B O 1
ATOM 5372 N N . LEU B 1 108 ? -9.25 -46.531 -27.672 1 91.19 108 LEU B N 1
ATOM 5373 C CA . LEU B 1 108 ? -10.562 -46.938 -28.156 1 91.19 108 LEU B CA 1
ATOM 5374 C C . LEU B 1 108 ? -10.438 -48.031 -29.219 1 91.19 108 LEU B C 1
ATOM 5376 O O . LEU B 1 108 ? -11.336 -48.875 -29.375 1 91.19 108 LEU B O 1
ATOM 5380 N N . GLN B 1 109 ? -9.336 -47.906 -29.953 1 93.38 109 GLN B N 1
ATOM 5381 C CA . GLN B 1 109 ? -9.172 -48.812 -31.094 1 93.38 109 GLN B CA 1
ATOM 5382 C C . GLN B 1 109 ? -7.699 -48.969 -31.438 1 93.38 109 GLN B C 1
ATOM 5384 O O . GLN B 1 109 ? -6.934 -48 -31.422 1 93.38 109 GLN B O 1
ATOM 5389 N N . ILE B 1 110 ? -7.34 -50.188 -31.672 1 95.38 110 ILE B N 1
ATOM 5390 C CA . ILE B 1 110 ? -6.039 -50.469 -32.25 1 95.38 110 ILE B CA 1
ATOM 5391 C C . ILE B 1 110 ? -6.223 -51.281 -33.531 1 95.38 110 ILE B C 1
ATOM 5393 O O . ILE B 1 110 ? -6.883 -52.344 -33.531 1 95.38 110 ILE B O 1
ATOM 5397 N N . ARG B 1 111 ? -5.617 -50.781 -34.594 1 95.88 111 ARG B N 1
ATOM 5398 C CA . ARG B 1 111 ? -5.773 -51.438 -35.875 1 95.88 111 ARG B CA 1
ATOM 5399 C C . ARG B 1 111 ? -4.422 -51.656 -36.562 1 95.88 111 ARG B C 1
ATOM 5401 O O . ARG B 1 111 ? -3.529 -50.812 -36.469 1 95.88 111 ARG B O 1
ATOM 5408 N N . LEU B 1 112 ? -4.359 -52.781 -37.125 1 96.5 112 LEU B N 1
ATOM 5409 C CA . LEU B 1 112 ? -3.26 -53.094 -38.031 1 96.5 112 LEU B CA 1
ATOM 5410 C C . LEU B 1 112 ? -3.754 -53.125 -39.469 1 96.5 112 LEU B C 1
ATOM 5412 O O . LEU B 1 112 ? -4.633 -53.938 -39.812 1 96.5 112 LEU B O 1
ATOM 5416 N N . ILE B 1 113 ? -3.17 -52.281 -40.344 1 95.94 113 ILE B N 1
ATOM 5417 C CA . ILE B 1 113 ? -3.65 -52.094 -41.688 1 95.94 113 ILE B CA 1
ATOM 5418 C C . ILE B 1 113 ? -2.531 -52.438 -42.688 1 95.94 113 ILE B C 1
ATOM 5420 O O . ILE B 1 113 ? -1.4 -51.969 -42.531 1 95.94 113 ILE B O 1
ATOM 5424 N N . ALA B 1 114 ? -2.857 -53.188 -43.656 1 95.12 114 ALA B N 1
ATOM 5425 C CA . ALA B 1 114 ? -1.868 -53.594 -44.656 1 95.12 114 ALA B CA 1
ATOM 5426 C C . ALA B 1 114 ? -1.624 -52.5 -45.656 1 95.12 114 ALA B C 1
ATOM 5428 O O . ALA B 1 114 ? -2.533 -51.719 -46 1 95.12 114 ALA B O 1
ATOM 5429 N N . ARG B 1 115 ? -0.437 -52.375 -46.094 1 93.31 115 ARG B N 1
ATOM 5430 C CA . ARG B 1 115 ? -0.148 -51.438 -47.156 1 93.31 115 ARG B CA 1
ATOM 5431 C C . ARG B 1 115 ? -0.766 -51.938 -48.469 1 93.31 115 ARG B C 1
ATOM 5433 O O . ARG B 1 115 ? -1.251 -51.125 -49.281 1 93.31 115 ARG B O 1
ATOM 5440 N N . GLY B 1 116 ? -0.665 -53.188 -48.594 1 89.06 116 GLY B N 1
ATOM 5441 C CA . GLY B 1 116 ? -1.263 -53.812 -49.75 1 89.06 116 GLY B CA 1
ATOM 5442 C C . GLY B 1 116 ? -2.752 -54.062 -49.625 1 89.06 116 GLY B C 1
ATOM 5443 O O . GLY B 1 116 ? -3.367 -53.625 -48.656 1 89.06 116 GLY B O 1
ATOM 5444 N N . ASP B 1 117 ? -3.346 -54.594 -50.656 1 90.25 117 ASP B N 1
ATOM 5445 C CA . ASP B 1 117 ? -4.75 -55 -50.625 1 90.25 117 ASP B CA 1
ATOM 5446 C C . ASP B 1 117 ? -5.648 -53.781 -50.312 1 90.25 117 ASP B C 1
ATOM 5448 O O . ASP B 1 117 ? -6.539 -53.875 -49.469 1 90.25 117 ASP B O 1
ATOM 5452 N N . PHE B 1 118 ? -5.34 -52.625 -50.781 1 90.56 118 PHE B N 1
ATOM 5453 C CA . PHE B 1 118 ? -6.125 -51.375 -50.688 1 90.56 118 PHE B CA 1
ATOM 5454 C C . PHE B 1 118 ? -6.25 -50.969 -49.219 1 90.56 118 PHE B C 1
ATOM 5456 O O . PHE B 1 118 ? -7.293 -50.438 -48.812 1 90.56 118 PHE B O 1
ATOM 5463 N N . GLY B 1 119 ? -5.238 -51.344 -48.438 1 93.19 119 GLY B N 1
ATOM 5464 C CA . GLY B 1 119 ? -5.27 -50.938 -47.031 1 93.19 119 GLY B CA 1
ATOM 5465 C C . GLY B 1 119 ? -6.254 -51.75 -46.219 1 93.19 119 GLY B C 1
ATOM 5466 O O . GLY B 1 119 ? -7.02 -51.219 -45.438 1 93.19 119 GLY B O 1
ATOM 5467 N N . LEU B 1 120 ? -6.238 -53 -46.406 1 93.44 120 LEU B N 1
ATOM 5468 C CA . LEU B 1 120 ? -7.152 -53.875 -45.688 1 93.44 120 LEU B CA 1
ATOM 5469 C C . LEU B 1 120 ? -6.715 -54.062 -44.25 1 93.44 120 LEU B C 1
ATOM 5471 O O . LEU B 1 120 ? -5.531 -54.25 -43.969 1 93.44 120 LEU B O 1
ATOM 5475 N N . GLU B 1 121 ? -7.68 -53.938 -43.375 1 94.06 121 GLU B N 1
ATOM 5476 C CA . GLU B 1 121 ? -7.414 -54.25 -41.969 1 94.06 121 GLU B CA 1
ATOM 5477 C C . GLU B 1 121 ? -7.062 -55.719 -41.75 1 94.06 121 GLU B C 1
ATOM 5479 O O . GLU B 1 121 ? -7.688 -56.594 -42.344 1 94.06 121 GLU B O 1
ATOM 5484 N N . ARG B 1 122 ? -6.031 -55.906 -41.031 1 94.88 122 ARG B N 1
ATOM 5485 C CA . ARG B 1 122 ? -5.617 -57.281 -40.719 1 94.88 122 ARG B CA 1
ATOM 5486 C C . ARG B 1 122 ? -5.992 -57.656 -39.281 1 94.88 122 ARG B C 1
ATOM 5488 O O . ARG B 1 122 ? -6.23 -58.844 -39 1 94.88 122 ARG B O 1
ATOM 5495 N N . ILE B 1 123 ? -5.988 -56.719 -38.438 1 95.19 123 ILE B N 1
ATOM 5496 C CA . ILE B 1 123 ? -6.434 -56.875 -37.062 1 95.19 123 ILE B CA 1
ATOM 5497 C C . ILE B 1 123 ? -7.148 -55.594 -36.594 1 95.19 123 ILE B C 1
ATOM 5499 O O . ILE B 1 123 ? -6.711 -54.5 -36.906 1 95.19 123 ILE B O 1
ATOM 5503 N N . ARG B 1 124 ? -8.172 -55.781 -35.969 1 94.38 124 ARG B N 1
ATOM 5504 C CA . ARG B 1 124 ? -8.906 -54.656 -35.375 1 94.38 124 ARG B CA 1
ATOM 5505 C C . ARG B 1 124 ? -9.492 -55.031 -34 1 94.38 124 ARG B C 1
ATOM 5507 O O . ARG B 1 124 ? -10.234 -56 -33.906 1 94.38 124 ARG B O 1
ATOM 5514 N N . VAL B 1 125 ? -9.047 -54.312 -33.031 1 93.94 125 VAL B N 1
ATOM 5515 C CA . VAL B 1 125 ? -9.57 -54.469 -31.688 1 93.94 125 VAL B CA 1
ATOM 5516 C C . VAL B 1 125 ? -10.281 -53.188 -31.266 1 93.94 125 VAL B C 1
ATOM 5518 O O . VAL B 1 125 ? -9.695 -52.125 -31.281 1 93.94 125 VAL B O 1
ATOM 5521 N N . ASP B 1 126 ? -11.539 -53.344 -30.812 1 92 126 ASP B N 1
ATOM 5522 C CA . ASP B 1 126 ? -12.352 -52.188 -30.469 1 92 126 ASP B CA 1
ATOM 5523 C C . ASP B 1 126 ? -12.789 -52.25 -29 1 92 126 ASP B C 1
ATOM 5525 O O . ASP B 1 126 ? -12.938 -53.344 -28.438 1 92 126 ASP B O 1
ATOM 5529 N N . ARG B 1 127 ? -12.82 -51.062 -28.438 1 89.69 127 ARG B N 1
ATOM 5530 C CA . ARG B 1 127 ? -13.484 -50.938 -27.141 1 89.69 127 ARG B CA 1
ATOM 5531 C C . ARG B 1 127 ? -14.945 -50.531 -27.312 1 89.69 127 ARG B C 1
ATOM 5533 O O . ARG B 1 127 ? -15.242 -49.5 -27.922 1 89.69 127 ARG B O 1
ATOM 5540 N N . ASP B 1 128 ? -15.898 -51.344 -26.859 1 81.12 128 ASP B N 1
ATOM 5541 C CA . ASP B 1 128 ? -17.328 -51.031 -26.938 1 81.12 128 ASP B CA 1
ATOM 5542 C C . ASP B 1 128 ? -17.938 -50.875 -25.547 1 81.12 128 ASP B C 1
ATOM 5544 O O . ASP B 1 128 ? -17.219 -50.844 -24.547 1 81.12 128 ASP B O 1
ATOM 5548 N N . ALA B 1 129 ? -19.25 -50.656 -25.484 1 77.56 129 ALA B N 1
ATOM 5549 C CA . ALA B 1 129 ? -19.953 -50.469 -24.219 1 77.56 129 ALA B CA 1
ATOM 5550 C C . ALA B 1 129 ? -19.828 -51.719 -23.328 1 77.56 129 ALA B C 1
ATOM 5552 O O . ALA B 1 129 ? -19.906 -51.594 -22.109 1 77.56 129 ALA B O 1
ATOM 5553 N N . HIS B 1 130 ? -19.578 -52.844 -24 1 80.81 130 HIS B N 1
ATOM 5554 C CA . HIS B 1 130 ? -19.578 -54.094 -23.25 1 80.81 130 HIS B CA 1
ATOM 5555 C C . HIS B 1 130 ? -18.156 -54.531 -22.969 1 80.81 130 HIS B C 1
ATOM 5557 O O . HIS B 1 130 ? -17.953 -55.562 -22.312 1 80.81 130 HIS B O 1
ATOM 5563 N N . GLY B 1 131 ? -17.25 -53.781 -23.469 1 87.44 131 GLY B N 1
ATOM 5564 C CA . GLY B 1 131 ? -15.867 -54.156 -23.203 1 87.44 131 GLY B CA 1
ATOM 5565 C C . GLY B 1 131 ? -14.992 -54.156 -24.453 1 87.44 131 GLY B C 1
ATOM 5566 O O . GLY B 1 131 ? -15.305 -53.438 -25.422 1 87.44 131 GLY B O 1
ATOM 5567 N N . ILE B 1 132 ? -13.867 -54.812 -24.406 1 92.5 132 ILE B N 1
ATOM 5568 C CA . ILE B 1 132 ? -12.93 -54.875 -25.531 1 92.5 132 ILE B CA 1
ATOM 5569 C C . ILE B 1 132 ? -13.266 -56.094 -26.406 1 92.5 132 ILE B C 1
ATOM 5571 O O . ILE B 1 132 ? -13.406 -57.219 -25.922 1 92.5 132 ILE B O 1
ATOM 5575 N N . VAL B 1 133 ? -13.398 -55.906 -27.703 1 91.75 133 VAL B N 1
ATOM 5576 C CA . VAL B 1 133 ? -13.797 -56.938 -28.641 1 91.75 133 VAL B CA 1
ATOM 5577 C C . VAL B 1 133 ? -12.797 -57.031 -29.797 1 91.75 133 VAL B C 1
ATOM 5579 O O . VAL B 1 133 ? -12.445 -56 -30.391 1 91.75 133 VAL B O 1
ATOM 5582 N N . VAL B 1 134 ? -12.336 -58.219 -30.078 1 92.94 134 VAL B N 1
ATOM 5583 C CA . VAL B 1 134 ? -11.539 -58.469 -31.266 1 92.94 134 VAL B CA 1
ATOM 5584 C C . VAL B 1 134 ? -12.453 -58.812 -32.438 1 92.94 134 VAL B C 1
ATOM 5586 O O . VAL B 1 134 ? -13.195 -59.781 -32.406 1 92.94 134 VAL B O 1
ATOM 5589 N N . LEU B 1 135 ? -12.375 -58.062 -33.469 1 91.81 135 LEU B N 1
ATOM 5590 C CA . LEU B 1 135 ? -13.297 -58.25 -34.594 1 91.81 135 LEU B CA 1
ATOM 5591 C C . LEU B 1 135 ? -12.836 -59.344 -35.5 1 91.81 135 LEU B C 1
ATOM 5593 O O . LEU B 1 135 ? -11.633 -59.531 -35.719 1 91.81 135 LEU B O 1
ATOM 5597 N N . PRO B 1 136 ? -13.844 -60.094 -36.094 1 91.12 136 PRO B N 1
ATOM 5598 C CA . PRO B 1 136 ? -13.5 -61.125 -37.031 1 91.12 136 PRO B CA 1
ATOM 5599 C C . PRO B 1 136 ? -13.125 -60.594 -38.406 1 91.12 136 PRO B C 1
ATOM 5601 O O . PRO B 1 136 ? -13.32 -59.406 -38.688 1 91.12 136 PRO B O 1
ATOM 5604 N N . ASP B 1 137 ? -12.656 -61.469 -39.25 1 89.5 137 ASP B N 1
ATOM 5605 C CA . ASP B 1 137 ? -12.18 -61.094 -40.594 1 89.5 137 ASP B CA 1
ATOM 5606 C C . ASP B 1 137 ? -13.305 -60.469 -41.438 1 89.5 137 ASP B C 1
ATOM 5608 O O . ASP B 1 137 ? -13.055 -59.625 -42.281 1 89.5 137 ASP B O 1
ATOM 5612 N N . SER B 1 138 ? -14.461 -60.906 -41.125 1 89.38 138 SER B N 1
ATOM 5613 C CA . SER B 1 138 ? -15.609 -60.469 -41.906 1 89.38 138 SER B CA 1
ATOM 5614 C C . SER B 1 138 ? -15.898 -59 -41.656 1 89.38 138 SER B C 1
ATOM 5616 O O . SER B 1 138 ? -16.531 -58.344 -42.469 1 89.38 138 SER B O 1
ATOM 5618 N N . ALA B 1 139 ? -15.398 -58.5 -40.625 1 89.19 139 ALA B N 1
ATOM 5619 C CA . ALA B 1 139 ? -15.695 -57.094 -40.25 1 89.19 139 ALA B CA 1
ATOM 5620 C C . ALA B 1 139 ? -14.594 -56.156 -40.75 1 89.19 139 ALA B C 1
ATOM 5622 O O . ALA B 1 139 ? -14.711 -54.938 -40.625 1 89.19 139 ALA B O 1
ATOM 5623 N N . PHE B 1 140 ? -13.617 -56.719 -41.375 1 91.31 140 PHE B N 1
ATOM 5624 C CA . PHE B 1 140 ? -12.477 -55.906 -41.812 1 91.31 140 PHE B CA 1
ATOM 5625 C C . PHE B 1 140 ? -12.844 -55.031 -43 1 91.31 140 PHE B C 1
ATOM 5627 O O . PHE B 1 140 ? -13.641 -55.438 -43.844 1 91.31 140 PHE B O 1
ATOM 5634 N N . GLN B 1 141 ? -12.297 -53.875 -43 1 90.12 141 GLN B N 1
ATOM 5635 C CA . GLN B 1 141 ? -12.602 -52.875 -44.062 1 90.12 141 GLN B CA 1
ATOM 5636 C C . GLN B 1 141 ? -11.328 -52.406 -44.719 1 90.12 141 GLN B C 1
ATOM 5638 O O . GLN B 1 141 ? -10.242 -52.5 -44.156 1 90.12 141 GLN B O 1
ATOM 5643 N N . GLU B 1 142 ? -11.539 -51.969 -45.938 1 91.69 142 GLU B N 1
ATOM 5644 C CA . GLU B 1 142 ? -10.469 -51.281 -46.656 1 91.69 142 GLU B CA 1
ATOM 5645 C C . GLU B 1 142 ? -10.375 -49.812 -46.25 1 91.69 142 GLU B C 1
ATOM 5647 O O . GLU B 1 142 ? -11.352 -49.094 -46.344 1 91.69 142 GLU B O 1
ATOM 5652 N N . LYS B 1 143 ? -9.211 -49.469 -45.75 1 90.56 143 LYS B N 1
ATOM 5653 C CA . LYS B 1 143 ? -9.07 -48.125 -45.188 1 90.56 143 LYS B CA 1
ATOM 5654 C C . LYS B 1 143 ? -8 -47.312 -45.906 1 90.56 143 LYS B C 1
ATOM 5656 O O . LYS B 1 143 ? -7.598 -46.25 -45.438 1 90.56 143 LYS B O 1
ATOM 5661 N N . GLY B 1 144 ? -7.508 -47.781 -46.938 1 90.88 144 GLY B N 1
ATOM 5662 C CA . GLY B 1 144 ? -6.398 -47.156 -47.656 1 90.88 144 GLY B CA 1
ATOM 5663 C C . GLY B 1 144 ? -6.691 -45.75 -48.125 1 90.88 144 GLY B C 1
ATOM 5664 O O . GLY B 1 144 ? -5.77 -44.938 -48.312 1 90.88 144 GLY B O 1
ATOM 5665 N N . GLN B 1 145 ? -7.922 -45.344 -48.25 1 88.88 145 GLN B N 1
ATOM 5666 C CA . GLN B 1 145 ? -8.305 -44.062 -48.812 1 88.88 145 GLN B CA 1
ATOM 5667 C C . GLN B 1 145 ? -8.297 -43 -47.719 1 88.88 145 GLN B C 1
ATOM 5669 O O . GLN B 1 145 ? -8.32 -41.781 -48 1 88.88 145 GLN B O 1
ATOM 5674 N N . PHE B 1 146 ? -8.211 -43.375 -46.531 1 90.25 146 PHE B N 1
ATOM 5675 C CA . PHE B 1 146 ? -8.289 -42.438 -45.438 1 90.25 146 PHE B CA 1
ATOM 5676 C C . PHE B 1 146 ? -6.93 -41.781 -45.219 1 90.25 146 PHE B C 1
ATOM 5678 O O . PHE B 1 146 ? -5.895 -42.438 -45.281 1 90.25 146 PHE B O 1
ATOM 5685 N N . SER B 1 147 ? -6.906 -40.562 -44.844 1 89.62 147 SER B N 1
ATOM 5686 C CA . SER B 1 147 ? -5.691 -39.75 -44.688 1 89.62 147 SER B CA 1
ATOM 5687 C C . SER B 1 147 ? -4.812 -40.312 -43.562 1 89.62 147 SER B C 1
ATOM 5689 O O . SER B 1 147 ? -3.584 -40.312 -43.688 1 89.62 147 SER B O 1
ATOM 5691 N N . TYR B 1 148 ? -5.387 -40.75 -42.531 1 90.81 148 TYR B N 1
ATOM 5692 C CA . TYR B 1 148 ? -4.578 -41.219 -41.406 1 90.81 148 TYR B CA 1
ATOM 5693 C C . TYR B 1 148 ? -3.824 -42.5 -41.781 1 90.81 148 TYR B C 1
ATOM 5695 O O . TYR B 1 148 ? -2.814 -42.844 -41.156 1 90.81 148 TYR B O 1
ATOM 5703 N N . VAL B 1 149 ? -4.285 -43.219 -42.75 1 93.75 149 VAL B N 1
ATOM 5704 C CA . VAL B 1 149 ? -3.605 -44.438 -43.188 1 93.75 149 VAL B CA 1
ATOM 5705 C C . VAL B 1 149 ? -2.482 -44.094 -44.156 1 93.75 149 VAL B C 1
ATOM 5707 O O . VAL B 1 149 ? -1.325 -44.469 -43.938 1 93.75 149 VAL B O 1
ATOM 5710 N N . PHE B 1 150 ? -2.846 -43.375 -45.25 1 93.06 150 PHE B N 1
ATOM 5711 C CA . PHE B 1 150 ? -1.816 -43.094 -46.25 1 93.06 150 PHE B CA 1
ATOM 5712 C C . PHE B 1 150 ? -0.739 -42.188 -45.688 1 93.06 150 PHE B C 1
ATOM 5714 O O . PHE B 1 150 ? 0.437 -42.312 -46.031 1 93.06 150 PHE B O 1
ATOM 5721 N N . ASP B 1 151 ? -1.11 -41.25 -44.844 1 92.69 151 ASP B N 1
ATOM 5722 C CA . ASP B 1 151 ? -0.106 -40.406 -44.219 1 92.69 151 ASP B CA 1
ATOM 5723 C C . ASP B 1 151 ? 0.8 -41.219 -43.312 1 92.69 151 ASP B C 1
ATOM 5725 O O . ASP B 1 151 ? 1.997 -40.938 -43.188 1 92.69 151 ASP B O 1
ATOM 5729 N N . THR B 1 152 ? 0.224 -42.125 -42.562 1 94.25 152 THR B N 1
ATOM 5730 C CA . THR B 1 152 ? 1.015 -43 -41.688 1 94.25 152 THR B CA 1
ATOM 5731 C C . THR B 1 152 ? 1.98 -43.844 -42.531 1 94.25 152 THR B C 1
ATOM 5733 O O . THR B 1 152 ? 3.15 -44 -42.156 1 94.25 152 THR B O 1
ATOM 5736 N N . LEU B 1 153 ? 1.494 -44.344 -43.625 1 94.5 153 LEU B N 1
ATOM 5737 C CA . LEU B 1 153 ? 2.32 -45.156 -44.5 1 94.5 153 LEU B CA 1
ATOM 5738 C C . LEU B 1 153 ? 3.441 -44.344 -45.125 1 94.5 153 LEU B C 1
ATOM 5740 O O . LEU B 1 153 ? 4.504 -44.875 -45.438 1 94.5 153 LEU B O 1
ATOM 5744 N N . ALA B 1 154 ? 3.176 -43.062 -45.25 1 92.06 154 ALA B N 1
ATOM 5745 C CA . ALA B 1 154 ? 4.152 -42.156 -45.844 1 92.06 154 ALA B CA 1
ATOM 5746 C C . ALA B 1 154 ? 5.172 -41.688 -44.812 1 92.06 154 ALA B C 1
ATOM 5748 O O . ALA B 1 154 ? 6.238 -41.188 -45.156 1 92.06 154 ALA B O 1
ATOM 5749 N N . THR B 1 155 ? 4.934 -41.875 -43.594 1 91.81 155 THR B N 1
ATOM 5750 C CA . THR B 1 155 ? 5.828 -41.5 -42.5 1 91.81 155 THR B CA 1
ATOM 5751 C C . THR B 1 155 ? 7.074 -42.375 -42.469 1 91.81 155 THR B C 1
ATOM 5753 O O . THR B 1 155 ? 7.004 -43.562 -42.812 1 91.81 155 THR B O 1
ATOM 5756 N N . ALA B 1 156 ? 8.164 -41.781 -42.094 1 90.44 156 ALA B N 1
ATOM 5757 C CA . ALA B 1 156 ? 9.422 -42.531 -42.031 1 90.44 156 ALA B CA 1
ATOM 5758 C C . ALA B 1 156 ? 9.359 -43.625 -40.969 1 90.44 156 ALA B C 1
ATOM 5760 O O . ALA B 1 156 ? 8.703 -43.438 -39.938 1 90.44 156 ALA B O 1
ATOM 5761 N N . PRO B 1 157 ? 10.086 -44.75 -41.25 1 89.38 157 PRO B N 1
ATOM 5762 C CA . PRO B 1 157 ? 10.133 -45.781 -40.25 1 89.38 157 PRO B CA 1
ATOM 5763 C C . PRO B 1 157 ? 10.625 -45.281 -38.875 1 89.38 157 PRO B C 1
ATOM 5765 O O . PRO B 1 157 ? 11.594 -44.5 -38.844 1 89.38 157 PRO B O 1
ATOM 5768 N N . GLY B 1 158 ? 9.906 -45.594 -37.844 1 86.75 158 GLY B N 1
ATOM 5769 C CA . GLY B 1 158 ? 10.305 -45.188 -36.5 1 86.75 158 GLY B CA 1
ATOM 5770 C C . GLY B 1 158 ? 9.727 -43.844 -36.094 1 86.75 158 GLY B C 1
ATOM 5771 O O . GLY B 1 158 ? 9.938 -43.375 -35 1 86.75 158 GLY B O 1
ATOM 5772 N N . HIS B 1 159 ? 9.023 -43.281 -37 1 90 159 HIS B N 1
ATOM 5773 C CA . HIS B 1 159 ? 8.398 -42 -36.719 1 90 159 HIS B CA 1
ATOM 5774 C C . HIS B 1 159 ? 6.898 -42.125 -36.531 1 90 159 HIS B C 1
ATOM 5776 O O . HIS B 1 159 ? 6.336 -43.219 -36.781 1 90 159 HIS B O 1
ATOM 5782 N N . ILE B 1 160 ? 6.312 -41.062 -36 1 92.19 160 ILE B N 1
ATOM 5783 C CA . ILE B 1 160 ? 4.914 -41.125 -35.594 1 92.19 160 ILE B CA 1
ATOM 5784 C C . ILE B 1 160 ? 4.102 -40.125 -36.375 1 92.19 160 ILE B C 1
ATOM 5786 O O . ILE B 1 160 ? 4.562 -39 -36.625 1 92.19 160 ILE B O 1
ATOM 5790 N N . TYR B 1 161 ? 3.002 -40.531 -36.812 1 92.62 161 TYR B N 1
ATOM 5791 C CA . TYR B 1 161 ? 1.986 -39.656 -37.406 1 92.62 161 TYR B CA 1
ATOM 5792 C C . TYR B 1 161 ? 0.908 -39.344 -36.375 1 92.62 161 TYR B C 1
ATOM 5794 O O . TYR B 1 161 ? 0.398 -40.25 -35.688 1 92.62 161 TYR B O 1
ATOM 5802 N N . LEU B 1 162 ? 0.659 -38.094 -36.25 1 92 162 LEU B N 1
ATOM 5803 C CA . LEU B 1 162 ? -0.431 -37.656 -35.375 1 92 162 LEU B CA 1
ATOM 5804 C C . LEU B 1 162 ? -1.545 -37 -36.188 1 92 162 LEU B C 1
ATOM 5806 O O . LEU B 1 162 ? -1.292 -36.094 -36.969 1 92 162 LEU B O 1
ATOM 5810 N N . SER B 1 163 ? -2.738 -37.469 -36 1 92.06 163 SER B N 1
ATOM 5811 C CA . SER B 1 163 ? -3.881 -36.875 -36.688 1 92.06 163 SER B CA 1
ATOM 5812 C C . SER B 1 163 ? -4.359 -35.625 -36 1 92.06 163 SER B C 1
ATOM 5814 O O . SER B 1 163 ? -3.982 -35.375 -34.844 1 92.06 163 SER B O 1
ATOM 5816 N N . PRO B 1 164 ? -5.113 -34.781 -36.719 1 89.94 164 PRO B N 1
ATOM 5817 C CA . PRO B 1 164 ? -5.82 -33.75 -35.969 1 89.94 164 PRO B CA 1
ATOM 5818 C C . PRO B 1 164 ? -6.812 -34.281 -34.969 1 89.94 164 PRO B C 1
ATOM 5820 O O . PRO B 1 164 ? -7.211 -35.469 -35.062 1 89.94 164 PRO B O 1
ATOM 5823 N N . ILE B 1 165 ? -7.094 -33.531 -34 1 91.88 165 ILE B N 1
ATOM 5824 C CA . ILE B 1 165 ? -8.094 -33.906 -33 1 91.88 165 ILE B CA 1
ATOM 5825 C C . ILE B 1 165 ? -9.492 -33.688 -33.562 1 91.88 165 ILE B C 1
ATOM 5827 O O . ILE B 1 165 ? -9.852 -32.562 -33.938 1 91.88 165 ILE B O 1
ATOM 5831 N N . VAL B 1 166 ? -10.227 -34.719 -33.656 1 90 166 VAL B N 1
ATOM 5832 C CA . VAL B 1 166 ? -11.555 -34.625 -34.25 1 90 166 VAL B CA 1
ATOM 5833 C C . VAL B 1 166 ? -12.539 -35.469 -33.469 1 90 166 VAL B C 1
ATOM 5835 O O . VAL B 1 166 ? -12.148 -36.188 -32.531 1 90 166 VAL B O 1
ATOM 5838 N N . ILE B 1 167 ? -13.82 -35.25 -33.75 1 89 167 ILE B N 1
ATOM 5839 C CA . ILE B 1 167 ? -14.859 -36.125 -33.219 1 89 167 ILE B CA 1
ATOM 5840 C C . ILE B 1 167 ? -15 -37.375 -34.094 1 89 167 ILE B C 1
ATOM 5842 O O . ILE B 1 167 ? -15.039 -37.281 -35.312 1 89 167 ILE B O 1
ATOM 5846 N N . ASN B 1 168 ? -14.969 -38.438 -33.438 1 86.81 168 ASN B N 1
ATOM 5847 C CA . ASN B 1 168 ? -15.039 -39.719 -34.156 1 86.81 168 ASN B CA 1
ATOM 5848 C C . ASN B 1 168 ? -16.438 -39.938 -34.719 1 86.81 168 ASN B C 1
ATOM 5850 O O . ASN B 1 168 ? -17.422 -39.969 -34 1 86.81 168 ASN B O 1
ATOM 5854 N N . HIS B 1 169 ? -16.562 -40.094 -36.125 1 80.12 169 HIS B N 1
ATOM 5855 C CA . HIS B 1 169 ? -17.828 -40.406 -36.781 1 80.12 169 HIS B CA 1
ATOM 5856 C C . HIS B 1 169 ? -17.75 -41.75 -37.5 1 80.12 169 HIS B C 1
ATOM 5858 O O . HIS B 1 169 ? -18.672 -42.094 -38.25 1 80.12 169 HIS B O 1
ATOM 5864 N N . GLU B 1 170 ? -16.578 -42.406 -37.344 1 70.44 170 GLU B N 1
ATOM 5865 C CA . GLU B 1 170 ? -16.422 -43.625 -38.094 1 70.44 170 GLU B CA 1
ATOM 5866 C C . GLU B 1 170 ? -17.422 -44.688 -37.656 1 70.44 170 GLU B C 1
ATOM 5868 O O . GLU B 1 170 ? -17.656 -44.875 -36.469 1 70.44 170 GLU B O 1
ATOM 5873 N N . THR B 1 171 ? -18.062 -45.219 -38.781 1 60.41 171 THR B N 1
ATOM 5874 C CA . THR B 1 171 ? -19.094 -46.219 -38.625 1 60.41 171 THR B CA 1
ATOM 5875 C C . THR B 1 171 ? -18.5 -47.531 -38.062 1 60.41 171 THR B C 1
ATOM 5877 O O . THR B 1 171 ? -17.422 -47.938 -38.5 1 60.41 171 THR B O 1
ATOM 5880 N N . GLY B 1 172 ? -19.031 -48.188 -36.906 1 57.12 172 GLY B N 1
ATOM 5881 C CA . GLY B 1 172 ? -18.641 -49.469 -36.375 1 57.12 172 GLY B CA 1
ATOM 5882 C C . GLY B 1 172 ? -18 -49.344 -35 1 57.12 172 GLY B C 1
ATOM 5883 O O . GLY B 1 172 ? -17.781 -50.375 -34.312 1 57.12 172 GLY B O 1
ATOM 5884 N N . SER B 1 173 ? -17.469 -48.219 -34.875 1 59.88 173 SER B N 1
ATOM 5885 C CA . SER B 1 173 ? -16.891 -48.094 -33.531 1 59.88 173 SER B CA 1
ATOM 5886 C C . SER B 1 173 ? -17.906 -47.531 -32.531 1 59.88 173 SER B C 1
ATOM 5888 O O . SER B 1 173 ? -17.844 -46.375 -32.156 1 59.88 173 SER B O 1
ATOM 5890 N N . HIS B 1 174 ? -18.891 -48.188 -32.25 1 57.44 174 HIS B N 1
ATOM 5891 C CA . HIS B 1 174 ? -20.078 -47.719 -31.547 1 57.44 174 HIS B CA 1
ATOM 5892 C C . HIS B 1 174 ? -19.688 -46.906 -30.312 1 57.44 174 HIS B C 1
ATOM 5894 O O . HIS B 1 174 ? -20.156 -45.781 -30.125 1 57.44 174 HIS B O 1
ATOM 5900 N N . ALA B 1 175 ? -18.859 -47.406 -29.547 1 62.66 175 ALA B N 1
ATOM 5901 C CA . ALA B 1 175 ? -18.641 -46.781 -28.25 1 62.66 175 ALA B CA 1
ATOM 5902 C C . ALA B 1 175 ? -17.812 -45.5 -28.406 1 62.66 175 ALA B C 1
ATOM 5904 O O . ALA B 1 175 ? -17.875 -44.594 -27.562 1 62.66 175 ALA B O 1
ATOM 5905 N N . ALA B 1 176 ? -17.266 -45.344 -29.594 1 68.69 176 ALA B N 1
ATOM 5906 C CA . ALA B 1 176 ? -16.344 -44.219 -29.766 1 68.69 176 ALA B CA 1
ATOM 5907 C C . ALA B 1 176 ? -17.016 -43.094 -30.531 1 68.69 176 ALA B C 1
ATOM 5909 O O . ALA B 1 176 ? -16.469 -42 -30.641 1 68.69 176 ALA B O 1
ATOM 5910 N N . GLU B 1 177 ? -18.297 -43.375 -30.891 1 75.69 177 GLU B N 1
ATOM 5911 C CA . GLU B 1 177 ? -18.969 -42.375 -31.703 1 75.69 177 GLU B CA 1
ATOM 5912 C C . GLU B 1 177 ? -19.266 -41.125 -30.875 1 75.69 177 GLU B C 1
ATOM 5914 O O . GLU B 1 177 ? -19.781 -41.219 -29.766 1 75.69 177 GLU B O 1
ATOM 5919 N N . GLY B 1 178 ? -18.812 -40.031 -31.406 1 81.12 178 GLY B N 1
ATOM 5920 C CA . GLY B 1 178 ? -19.109 -38.75 -30.766 1 81.12 178 GLY B CA 1
ATOM 5921 C C . GLY B 1 178 ? -18.047 -38.312 -29.781 1 81.12 178 GLY B C 1
ATOM 5922 O O . GLY B 1 178 ? -18.156 -37.25 -29.188 1 81.12 178 GLY B O 1
ATOM 5923 N N . LEU B 1 179 ? -17.031 -39.094 -29.609 1 87.5 179 LEU B N 1
ATOM 5924 C CA . LEU B 1 179 ? -15.977 -38.75 -28.656 1 87.5 179 LEU B CA 1
ATOM 5925 C C . LEU B 1 179 ? -14.789 -38.125 -29.359 1 87.5 179 LEU B C 1
ATOM 5927 O O . LEU B 1 179 ? -14.508 -38.406 -30.516 1 87.5 179 LEU B O 1
ATOM 5931 N N . PRO B 1 180 ? -14.203 -37.156 -28.703 1 91.81 180 PRO B N 1
ATOM 5932 C CA . PRO B 1 180 ? -12.984 -36.594 -29.281 1 91.81 180 PRO B CA 1
ATOM 5933 C C . PRO B 1 180 ? -11.836 -37.594 -29.328 1 91.81 180 PRO B C 1
ATOM 5935 O O . PRO B 1 180 ? -11.508 -38.219 -28.312 1 91.81 180 PRO B O 1
ATOM 5938 N N . ILE B 1 181 ? -11.219 -37.75 -30.484 1 92.5 181 ILE B N 1
ATOM 5939 C CA . ILE B 1 181 ? -10.164 -38.75 -30.594 1 92.5 181 ILE B CA 1
ATOM 5940 C C . ILE B 1 181 ? -8.953 -38.125 -31.312 1 92.5 181 ILE B C 1
ATOM 5942 O O . ILE B 1 181 ? -9.078 -37.125 -32 1 92.5 181 ILE B O 1
ATOM 5946 N N . LEU B 1 182 ? -7.887 -38.625 -31.047 1 92.94 182 LEU B N 1
ATOM 5947 C CA . LEU B 1 182 ? -6.621 -38.438 -31.75 1 92.94 182 LEU B CA 1
ATOM 5948 C C . LEU B 1 182 ? -6.035 -39.75 -32.188 1 92.94 182 LEU B C 1
ATOM 5950 O O . LEU B 1 182 ? -5.984 -40.719 -31.438 1 92.94 182 LEU B O 1
ATOM 5954 N N . ARG B 1 183 ? -5.699 -39.844 -33.438 1 94.12 183 ARG B N 1
ATOM 5955 C CA . ARG B 1 183 ? -5.133 -41.094 -33.969 1 94.12 183 ARG B CA 1
ATOM 5956 C C . ARG B 1 183 ? -3.609 -41 -34.031 1 94.12 183 ARG B C 1
ATOM 5958 O O . ARG B 1 183 ? -3.053 -40.031 -34.531 1 94.12 183 ARG B O 1
ATOM 5965 N N . VAL B 1 184 ? -3.045 -41.938 -33.5 1 93.75 184 VAL B N 1
ATOM 5966 C CA . VAL B 1 184 ? -1.594 -42.094 -33.531 1 93.75 184 VAL B CA 1
ATOM 5967 C C . VAL B 1 184 ? -1.218 -43.25 -34.438 1 93.75 184 VAL B C 1
ATOM 5969 O O . VAL B 1 184 ? -1.654 -44.375 -34.219 1 93.75 184 VAL B O 1
ATOM 5972 N N . GLY B 1 185 ? -0.401 -42.938 -35.5 1 94.94 185 GLY B N 1
ATOM 5973 C CA . GLY B 1 185 ? -0.02 -43.969 -36.438 1 94.94 185 GLY B CA 1
ATOM 5974 C C . GLY B 1 185 ? 1.48 -44.062 -36.625 1 94.94 185 GLY B C 1
ATOM 5975 O O . GLY B 1 185 ? 2.201 -43.094 -36.5 1 94.94 185 GLY B O 1
ATOM 5976 N N . THR B 1 186 ? 1.9 -45.219 -36.875 1 95.25 186 THR B N 1
ATOM 5977 C CA . THR B 1 186 ? 3.295 -45.469 -37.219 1 95.25 186 THR B CA 1
ATOM 5978 C C . THR B 1 186 ? 3.402 -46.562 -38.25 1 95.25 186 THR B C 1
ATOM 5980 O O . THR B 1 186 ? 2.611 -47.531 -38.25 1 95.25 186 THR B O 1
ATOM 5983 N N . PRO B 1 187 ? 4.305 -46.438 -39.219 1 95.88 187 PRO B N 1
ATOM 5984 C CA . PRO B 1 187 ? 4.457 -47.5 -40.219 1 95.88 187 PRO B CA 1
ATOM 5985 C C . PRO B 1 187 ? 5.086 -48.75 -39.656 1 95.88 187 PRO B C 1
ATOM 5987 O O . PRO B 1 187 ? 5.918 -48.688 -38.75 1 95.88 187 PRO B O 1
ATOM 5990 N N . VAL B 1 188 ? 4.621 -49.906 -40.125 1 96.12 188 VAL B N 1
ATOM 5991 C CA . VAL B 1 188 ? 5.195 -51.188 -39.812 1 96.12 188 VAL B CA 1
ATOM 5992 C C . VAL B 1 188 ? 6.176 -51.625 -40.906 1 96.12 188 VAL B C 1
ATOM 5994 O O . VAL B 1 188 ? 5.809 -51.688 -42.062 1 96.12 188 VAL B O 1
ATOM 5997 N N . VAL B 1 189 ? 7.371 -51.875 -40.469 1 94.12 189 VAL B N 1
ATOM 5998 C CA . VAL B 1 189 ? 8.422 -52.188 -41.406 1 94.12 189 VAL B CA 1
ATOM 5999 C C . VAL B 1 189 ? 8.875 -53.656 -41.25 1 94.12 189 VAL B C 1
ATOM 6001 O O . VAL B 1 189 ? 8.914 -54.156 -40.125 1 94.12 189 VAL B O 1
ATOM 6004 N N . ASP B 1 190 ? 9.156 -54.281 -42.344 1 89.5 190 ASP B N 1
ATOM 6005 C CA . ASP B 1 190 ? 9.648 -55.656 -42.281 1 89.5 190 ASP B CA 1
ATOM 6006 C C . ASP B 1 190 ? 11.172 -55.688 -42.125 1 89.5 190 ASP B C 1
ATOM 6008 O O . ASP B 1 190 ? 11.797 -54.656 -41.938 1 89.5 190 ASP B O 1
ATOM 6012 N N . ALA B 1 191 ? 11.758 -56.906 -42.094 1 84.31 191 ALA B N 1
ATOM 6013 C CA . ALA B 1 191 ? 13.18 -57.094 -41.875 1 84.31 191 ALA B CA 1
ATOM 6014 C C . ALA B 1 191 ? 14.016 -56.438 -42.969 1 84.31 191 ALA B C 1
ATOM 6016 O O . ALA B 1 191 ? 15.18 -56.094 -42.719 1 84.31 191 ALA B O 1
ATOM 6017 N N . SER B 1 192 ? 13.359 -56.219 -44.156 1 87.62 192 SER B N 1
ATOM 6018 C CA . SER B 1 192 ? 14.07 -55.594 -45.281 1 87.62 192 SER B CA 1
ATOM 6019 C C . SER B 1 192 ? 13.969 -54.094 -45.25 1 87.62 192 SER B C 1
ATOM 6021 O O . SER B 1 192 ? 14.594 -53.375 -46.031 1 87.62 192 SER B O 1
ATOM 6023 N N . GLY B 1 193 ? 13.211 -53.562 -44.375 1 88.5 193 GLY B N 1
ATOM 6024 C CA . GLY B 1 193 ? 13.078 -52.094 -44.219 1 88.5 193 GLY B CA 1
ATOM 6025 C C . GLY B 1 193 ? 11.93 -51.531 -45.031 1 88.5 193 GLY B C 1
ATOM 6026 O O . GLY B 1 193 ? 11.766 -50.312 -45.125 1 88.5 193 GLY B O 1
ATOM 6027 N N . GLN B 1 194 ? 11.188 -52.375 -45.656 1 91.38 194 GLN B N 1
ATOM 6028 C CA . GLN B 1 194 ? 10.055 -51.938 -46.438 1 91.38 194 GLN B CA 1
ATOM 6029 C C . GLN B 1 194 ? 8.797 -51.812 -45.594 1 91.38 194 GLN B C 1
ATOM 6031 O O . GLN B 1 194 ? 8.523 -52.656 -44.719 1 91.38 194 GLN B O 1
ATOM 6036 N N . THR B 1 195 ? 8.062 -50.719 -45.844 1 95.12 195 THR B N 1
ATOM 6037 C CA . THR B 1 195 ? 6.801 -50.531 -45.156 1 95.12 195 THR B CA 1
ATOM 6038 C C . THR B 1 195 ? 5.727 -51.469 -45.656 1 95.12 195 THR B C 1
ATOM 6040 O O . THR B 1 195 ? 5.367 -51.438 -46.844 1 95.12 195 THR B O 1
ATOM 6043 N N . VAL B 1 196 ? 5.195 -52.312 -44.75 1 95.12 196 VAL B N 1
ATOM 6044 C CA . VAL B 1 196 ? 4.266 -53.344 -45.188 1 95.12 196 VAL B CA 1
ATOM 6045 C C . VAL B 1 196 ? 2.877 -53.062 -44.594 1 95.12 196 VAL B C 1
ATOM 6047 O O . VAL B 1 196 ? 1.889 -53.688 -45.031 1 95.12 196 VAL B O 1
ATOM 6050 N N . GLY B 1 197 ? 2.852 -52.125 -43.688 1 96.25 197 GLY B N 1
ATOM 6051 C CA . GLY B 1 197 ? 1.567 -51.781 -43.094 1 96.25 197 GLY B CA 1
ATOM 6052 C C . GLY B 1 197 ? 1.628 -50.594 -42.156 1 96.25 197 GLY B C 1
ATOM 6053 O O . GLY B 1 197 ? 2.646 -49.906 -42.094 1 96.25 197 GLY B O 1
ATOM 6054 N N . ALA B 1 198 ? 0.482 -50.344 -41.594 1 96.44 198 ALA B N 1
ATOM 6055 C CA . ALA B 1 198 ? 0.351 -49.219 -40.656 1 96.44 198 ALA B CA 1
ATOM 6056 C C . ALA B 1 198 ? -0.368 -49.656 -39.375 1 96.44 198 ALA B C 1
ATOM 6058 O O . ALA B 1 198 ? -1.352 -50.406 -39.438 1 96.44 198 ALA B O 1
ATOM 6059 N N . LEU B 1 199 ? 0.22 -49.312 -38.25 1 97.06 199 LEU B N 1
ATOM 6060 C CA . LEU B 1 199 ? -0.444 -49.469 -36.969 1 97.06 199 LEU B CA 1
ATOM 6061 C C . LEU B 1 199 ? -1.078 -48.156 -36.531 1 97.06 199 LEU B C 1
ATOM 6063 O O . LEU B 1 199 ? -0.41 -47.125 -36.469 1 97.06 199 LEU B O 1
ATOM 6067 N N . VAL B 1 200 ? -2.346 -48.188 -36.219 1 95.75 200 VAL B N 1
ATOM 6068 C CA . VAL B 1 200 ? -3.061 -46.969 -35.844 1 95.75 200 VAL B CA 1
ATOM 6069 C C . VAL B 1 200 ? -3.768 -47.188 -34.5 1 95.75 200 VAL B C 1
ATOM 6071 O O . VAL B 1 200 ? -4.48 -48.188 -34.344 1 95.75 200 VAL B O 1
ATOM 6074 N N . VAL B 1 201 ? -3.539 -46.312 -33.594 1 95.19 201 VAL B N 1
ATOM 6075 C CA . VAL B 1 201 ? -4.199 -46.312 -32.312 1 95.19 201 VAL B CA 1
ATOM 6076 C C . VAL B 1 201 ? -5.121 -45.094 -32.188 1 95.19 201 VAL B C 1
ATOM 6078 O O . VAL B 1 201 ? -4.672 -43.969 -32.312 1 95.19 201 VAL B O 1
ATOM 6081 N N . ASP B 1 202 ? -6.379 -45.344 -31.906 1 93.69 202 ASP B N 1
ATOM 6082 C CA . ASP B 1 202 ? -7.316 -44.25 -31.625 1 93.69 202 ASP B CA 1
ATOM 6083 C C . ASP B 1 202 ? -7.379 -43.969 -30.125 1 93.69 202 ASP B C 1
ATOM 6085 O O . ASP B 1 202 ? -7.754 -44.844 -29.344 1 93.69 202 ASP B O 1
ATOM 6089 N N . VAL B 1 203 ? -7.066 -42.781 -29.812 1 93.06 203 VAL B N 1
ATOM 6090 C CA . VAL B 1 203 ? -7.012 -42.375 -28.406 1 93.06 203 VAL B CA 1
ATOM 6091 C C . VAL B 1 203 ? -8.172 -41.438 -28.094 1 93.06 203 VAL B C 1
ATOM 6093 O O . VAL B 1 203 ? -8.391 -40.438 -28.797 1 93.06 203 VAL B O 1
ATOM 6096 N N . GLU B 1 204 ? -8.883 -41.781 -27.016 1 92.25 204 GLU B N 1
ATOM 6097 C CA . GLU B 1 204 ? -9.945 -40.906 -26.531 1 92.25 204 GLU B CA 1
ATOM 6098 C C . GLU B 1 204 ? -9.375 -39.781 -25.656 1 92.25 204 GLU B C 1
ATOM 6100 O O . GLU B 1 204 ? -8.703 -40.031 -24.656 1 92.25 204 GLU B O 1
ATOM 6105 N N . LEU B 1 205 ? -9.727 -38.562 -25.969 1 91.06 205 LEU B N 1
ATOM 6106 C CA . LEU B 1 205 ? -9.102 -37.438 -25.281 1 91.06 205 LEU B CA 1
ATOM 6107 C C . LEU B 1 205 ? -10 -36.906 -24.172 1 91.06 205 LEU B C 1
ATOM 6109 O O . LEU B 1 205 ? -9.57 -36.094 -23.359 1 91.06 205 LEU B O 1
ATOM 6113 N N . SER B 1 206 ? -11.195 -37.312 -24.062 1 87.62 206 SER B N 1
ATOM 6114 C CA . SER B 1 206 ? -12.102 -36.844 -23.031 1 87.62 206 SER B CA 1
ATOM 6115 C C . SER B 1 206 ? -11.523 -37.062 -21.641 1 87.62 206 SER B C 1
ATOM 6117 O O . SER B 1 206 ? -11.609 -36.188 -20.781 1 87.62 206 SER B O 1
ATOM 6119 N N . ARG B 1 207 ? -10.922 -38.188 -21.453 1 81.62 207 ARG B N 1
ATOM 6120 C CA . ARG B 1 207 ? -10.336 -38.5 -20.156 1 81.62 207 ARG B CA 1
ATOM 6121 C C . ARG B 1 207 ? -9.102 -37.625 -19.891 1 81.62 207 ARG B C 1
ATOM 6123 O O . ARG B 1 207 ? -8.852 -37.219 -18.75 1 81.62 207 ARG B O 1
ATOM 6130 N N . VAL B 1 208 ? -8.406 -37.375 -20.906 1 82.75 208 VAL B N 1
ATOM 6131 C CA . VAL B 1 208 ? -7.242 -36.5 -20.781 1 82.75 208 VAL B CA 1
ATOM 6132 C C . VAL B 1 208 ? -7.688 -35.094 -20.406 1 82.75 208 VAL B C 1
ATOM 6134 O O . VAL B 1 208 ? -7.105 -34.469 -19.516 1 82.75 208 VAL B O 1
ATOM 6137 N N . PHE B 1 209 ? -8.766 -34.656 -21.031 1 85.94 209 PHE B N 1
ATOM 6138 C CA . PHE B 1 209 ? -9.297 -33.344 -20.75 1 85.94 209 PHE B CA 1
ATOM 6139 C C . PHE B 1 209 ? -9.805 -33.25 -19.312 1 85.94 209 PHE B C 1
ATOM 6141 O O . PHE B 1 209 ? -9.547 -32.281 -18.609 1 85.94 209 PHE B O 1
ATOM 6148 N N . GLU B 1 210 ? -10.414 -34.25 -18.922 1 82.94 210 GLU B N 1
ATOM 6149 C CA . GLU B 1 210 ? -10.969 -34.281 -17.562 1 82.94 210 GLU B CA 1
ATOM 6150 C C . GLU B 1 210 ? -9.859 -34.25 -16.516 1 82.94 210 GLU B C 1
ATOM 6152 O O . GLU B 1 210 ? -10 -33.594 -15.477 1 82.94 210 GLU B O 1
ATOM 6157 N N . ARG B 1 211 ? -8.859 -34.906 -16.75 1 76.88 211 ARG B N 1
ATOM 6158 C CA . ARG B 1 211 ? -7.727 -34.938 -15.828 1 76.88 211 ARG B CA 1
ATOM 6159 C C . ARG B 1 211 ? -7.07 -33.562 -15.727 1 76.88 211 ARG B C 1
ATOM 6161 O O . ARG B 1 211 ? -6.641 -33.156 -14.648 1 76.88 211 ARG B O 1
ATOM 6168 N N . LEU B 1 212 ? -7.023 -32.938 -16.828 1 79.06 212 LEU B N 1
ATOM 6169 C CA . LEU B 1 212 ? -6.457 -31.578 -16.828 1 79.06 212 LEU B CA 1
ATOM 6170 C C . LEU B 1 212 ? -7.281 -30.641 -15.969 1 79.06 212 LEU B C 1
ATOM 6172 O O . LEU B 1 212 ? -6.727 -29.812 -15.242 1 79.06 212 LEU B O 1
ATOM 6176 N N . GLU B 1 213 ? -8.516 -30.781 -15.977 1 79.88 213 GLU B N 1
ATOM 6177 C CA . GLU B 1 213 ? -9.422 -29.891 -15.25 1 79.88 213 GLU B CA 1
ATOM 6178 C C . GLU B 1 213 ? -9.516 -30.281 -13.781 1 79.88 213 GLU B C 1
ATOM 6180 O O . GLU B 1 213 ? -9.594 -29.422 -12.906 1 79.88 213 GLU B O 1
ATOM 6185 N N . ARG B 1 214 ? -9.461 -31.531 -13.539 1 75.25 214 ARG B N 1
ATOM 6186 C CA . ARG B 1 214 ? -9.664 -32.031 -12.188 1 75.25 214 ARG B CA 1
ATOM 6187 C C . ARG B 1 214 ? -8.5 -31.641 -11.281 1 75.25 214 ARG B C 1
ATOM 6189 O O . ARG B 1 214 ? -8.68 -31.453 -10.078 1 75.25 214 ARG B O 1
ATOM 6196 N N . ASP B 1 215 ? -7.457 -31.406 -11.789 1 71.75 215 ASP B N 1
ATOM 6197 C CA . ASP B 1 215 ? -6.254 -31.156 -11.008 1 71.75 215 ASP B CA 1
ATOM 6198 C C . ASP B 1 215 ? -6.152 -29.672 -10.625 1 71.75 215 ASP B C 1
ATOM 6200 O O . ASP B 1 215 ? -5.266 -29.281 -9.859 1 71.75 215 ASP B O 1
ATOM 6204 N N . LEU B 1 216 ? -7.09 -28.922 -11.117 1 80.44 216 LEU B N 1
ATOM 6205 C CA . LEU B 1 216 ? -7.043 -27.484 -10.844 1 80.44 216 LEU B CA 1
ATOM 6206 C C . LEU B 1 216 ? -8.141 -27.078 -9.867 1 80.44 216 LEU B C 1
ATOM 6208 O O . LEU B 1 216 ? -9.195 -27.719 -9.805 1 80.44 216 LEU B O 1
ATOM 6212 N N . PRO B 1 217 ? -7.785 -26.109 -9.008 1 78.44 217 PRO B N 1
ATOM 6213 C CA . PRO B 1 217 ? -8.844 -25.578 -8.141 1 78.44 217 PRO B CA 1
ATOM 6214 C C . PRO B 1 217 ? -10.055 -25.094 -8.93 1 78.44 217 PRO B C 1
ATOM 6216 O O . PRO B 1 217 ? -9.938 -24.766 -10.117 1 78.44 217 PRO B O 1
ATOM 6219 N N . ASP B 1 218 ? -11.125 -24.938 -8.305 1 78.62 218 ASP B N 1
ATOM 6220 C CA . ASP B 1 218 ? -12.414 -24.656 -8.922 1 78.62 218 ASP B CA 1
ATOM 6221 C C . ASP B 1 218 ? -12.438 -23.234 -9.508 1 78.62 218 ASP B C 1
ATOM 6223 O O . ASP B 1 218 ? -13.242 -22.938 -10.391 1 78.62 218 ASP B O 1
ATOM 6227 N N . ASP B 1 219 ? -11.578 -22.5 -9.109 1 81.88 219 ASP B N 1
ATOM 6228 C CA . ASP B 1 219 ? -11.625 -21.109 -9.531 1 81.88 219 ASP B CA 1
ATOM 6229 C C . ASP B 1 219 ? -10.891 -20.906 -10.852 1 81.88 219 ASP B C 1
ATOM 6231 O O . ASP B 1 219 ? -10.922 -19.828 -11.438 1 81.88 219 ASP B O 1
ATOM 6235 N N . TYR B 1 220 ? -10.391 -21.969 -11.375 1 88.88 220 TYR B N 1
ATOM 6236 C CA . TYR B 1 220 ? -9.648 -21.859 -12.625 1 88.88 220 TYR B CA 1
ATOM 6237 C C . TYR B 1 220 ? -10.445 -22.422 -13.789 1 88.88 220 TYR B C 1
ATOM 6239 O O . TYR B 1 220 ? -11.172 -23.422 -13.625 1 88.88 220 TYR B O 1
ATOM 6247 N N . ALA B 1 221 ? -10.398 -21.75 -14.828 1 92.06 221 ALA B N 1
ATOM 6248 C CA . ALA B 1 221 ? -11 -22.234 -16.062 1 92.06 221 ALA B CA 1
ATOM 6249 C C . ALA B 1 221 ? -9.93 -22.656 -17.062 1 92.06 221 ALA B C 1
ATOM 6251 O O . ALA B 1 221 ? -8.891 -22 -17.188 1 92.06 221 ALA B O 1
ATOM 6252 N N . VAL B 1 222 ? -10.219 -23.703 -17.734 1 93.88 222 VAL B N 1
ATOM 6253 C CA . VAL B 1 222 ? -9.242 -24.219 -18.688 1 93.88 222 VAL B CA 1
ATOM 6254 C C . VAL B 1 222 ? -9.781 -24.062 -20.109 1 93.88 222 VAL B C 1
ATOM 6256 O O . VAL B 1 222 ? -10.969 -24.266 -20.359 1 93.88 222 VAL B O 1
ATOM 6259 N N . TYR B 1 223 ? -8.938 -23.656 -21 1 95.38 223 TYR B N 1
ATOM 6260 C CA . TYR B 1 223 ? -9.227 -23.516 -22.422 1 95.38 223 TYR B CA 1
ATOM 6261 C C . TYR B 1 223 ? -8.211 -24.297 -23.25 1 95.38 223 TYR B C 1
ATOM 6263 O O . TYR B 1 223 ? -7.02 -24.312 -22.938 1 95.38 223 TYR B O 1
ATOM 6271 N N . LEU B 1 224 ? -8.672 -24.969 -24.203 1 96 224 LEU B N 1
ATOM 6272 C CA . LEU B 1 224 ? -7.801 -25.672 -25.125 1 96 224 LEU B CA 1
ATOM 6273 C C . LEU B 1 224 ? -8.281 -25.516 -26.562 1 96 224 LEU B C 1
ATOM 6275 O O . LEU B 1 224 ? -9.469 -25.688 -26.844 1 96 224 LEU B O 1
ATOM 6279 N N . ALA B 1 225 ? -7.348 -25.125 -27.453 1 96.62 225 ALA B N 1
ATOM 6280 C CA . ALA B 1 225 ? -7.676 -24.969 -28.875 1 96.62 225 ALA B CA 1
ATOM 6281 C C . ALA B 1 225 ? -6.723 -25.766 -29.75 1 96.62 225 ALA B C 1
ATOM 6283 O O . ALA B 1 225 ? -5.57 -26 -29.375 1 96.62 225 ALA B O 1
ATOM 6284 N N . ASN B 1 226 ? -7.238 -26.219 -30.875 1 94.75 226 ASN B N 1
ATOM 6285 C CA . ASN B 1 226 ? -6.375 -26.922 -31.828 1 94.75 226 ASN B CA 1
ATOM 6286 C C . ASN B 1 226 ? -5.516 -25.938 -32.625 1 94.75 226 ASN B C 1
ATOM 6288 O O . ASN B 1 226 ? -5.477 -24.75 -32.312 1 94.75 226 ASN B O 1
ATOM 6292 N N . GLU B 1 227 ? -4.781 -26.391 -33.594 1 93.19 227 GLU B N 1
ATOM 6293 C CA . GLU B 1 227 ? -3.785 -25.609 -34.312 1 93.19 227 GLU B CA 1
ATOM 6294 C C . GLU B 1 227 ? -4.445 -24.531 -35.188 1 93.19 227 GLU B C 1
ATOM 6296 O O . GLU B 1 227 ? -3.785 -23.594 -35.625 1 93.19 227 GLU B O 1
ATOM 6301 N N . TRP B 1 228 ? -5.777 -24.625 -35.438 1 93.5 228 TRP B N 1
ATOM 6302 C CA . TRP B 1 228 ? -6.496 -23.641 -36.25 1 93.5 228 TRP B CA 1
ATOM 6303 C C . TRP B 1 228 ? -7.246 -22.656 -35.344 1 93.5 228 TRP B C 1
ATOM 6305 O O . TRP B 1 228 ? -7.754 -21.641 -35.844 1 93.5 228 TRP B O 1
ATOM 6315 N N . GLY B 1 229 ? -7.332 -22.953 -34.094 1 95.38 229 GLY B N 1
ATOM 6316 C CA . GLY B 1 229 ? -7.961 -22.031 -33.156 1 95.38 229 GLY B CA 1
ATOM 6317 C C . GLY B 1 229 ? -9.312 -22.5 -32.656 1 95.38 229 GLY B C 1
ATOM 6318 O O . GLY B 1 229 ? -9.945 -21.844 -31.828 1 95.38 229 GLY B O 1
ATOM 6319 N N . ASP B 1 230 ? -9.773 -23.672 -33.125 1 96 230 ASP B N 1
ATOM 6320 C CA . ASP B 1 230 ? -11.055 -24.219 -32.688 1 96 230 ASP B CA 1
ATOM 6321 C C . ASP B 1 230 ? -10.969 -24.703 -31.234 1 96 230 ASP B C 1
ATOM 6323 O O . ASP B 1 230 ? -10.031 -25.422 -30.859 1 96 230 ASP B O 1
ATOM 6327 N N . PHE B 1 231 ? -11.992 -24.406 -30.438 1 95.69 231 PHE B N 1
ATOM 6328 C CA . PHE B 1 231 ? -11.992 -24.797 -29.047 1 95.69 231 PHE B CA 1
ATOM 6329 C C . PHE B 1 231 ? -12.227 -26.297 -28.906 1 95.69 231 PHE B C 1
ATOM 6331 O O . PHE B 1 231 ? -13.211 -26.828 -29.438 1 95.69 231 PHE B O 1
ATOM 6338 N N . LEU B 1 232 ? -11.359 -26.906 -28.203 1 94.75 232 LEU B N 1
ATOM 6339 C CA . LEU B 1 232 ? -11.516 -28.312 -27.828 1 94.75 232 LEU B CA 1
ATOM 6340 C C . LEU B 1 232 ? -12.031 -28.438 -26.391 1 94.75 232 LEU B C 1
ATOM 6342 O O . LEU B 1 232 ? -12.789 -29.359 -26.078 1 94.75 232 LEU B O 1
ATOM 6346 N N . VAL B 1 233 ? -11.516 -27.578 -25.516 1 93.94 233 VAL B N 1
ATOM 6347 C CA . VAL B 1 233 ? -11.969 -27.469 -24.141 1 93.94 233 VAL B CA 1
ATOM 6348 C C . VAL B 1 233 ? -12.375 -26.031 -23.844 1 93.94 233 VAL B C 1
ATOM 6350 O O . VAL B 1 233 ? -11.664 -25.094 -24.203 1 93.94 233 VAL B O 1
ATOM 6353 N N . HIS B 1 234 ? -13.445 -25.875 -23.266 1 93.69 234 HIS B N 1
ATOM 6354 C CA . HIS B 1 234 ? -14.023 -24.594 -22.875 1 93.69 234 HIS B CA 1
ATOM 6355 C C . HIS B 1 234 ? -14.922 -24.734 -21.656 1 93.69 234 HIS B C 1
ATOM 6357 O O . HIS B 1 234 ? -15.578 -25.766 -21.484 1 93.69 234 HIS B O 1
ATOM 6363 N N . PRO B 1 235 ? -14.906 -23.766 -20.812 1 90.56 235 PRO B N 1
ATOM 6364 C CA . PRO B 1 235 ? -15.82 -23.844 -19.672 1 90.56 235 PRO B CA 1
ATOM 6365 C C . PRO B 1 235 ? -17.281 -24.016 -20.094 1 90.56 235 PRO B C 1
ATOM 6367 O O . PRO B 1 235 ? -18.062 -24.609 -19.359 1 90.56 235 PRO B O 1
ATOM 6370 N N . ASP B 1 236 ? -17.656 -23.5 -21.219 1 92 236 ASP B N 1
ATOM 6371 C CA . ASP B 1 236 ? -18.953 -23.734 -21.859 1 92 236 ASP B CA 1
ATOM 6372 C C . ASP B 1 236 ? -18.859 -24.875 -22.875 1 92 236 ASP B C 1
ATOM 6374 O O . ASP B 1 236 ? -18.359 -24.672 -23.984 1 92 236 ASP B O 1
ATOM 6378 N N . PRO B 1 237 ? -19.391 -25.969 -22.562 1 89.25 237 PRO B N 1
ATOM 6379 C CA . PRO B 1 237 ? -19.266 -27.141 -23.438 1 89.25 237 PRO B CA 1
ATOM 6380 C C . PRO B 1 237 ? -19.891 -26.906 -24.828 1 89.25 237 PRO B C 1
ATOM 6382 O O . PRO B 1 237 ? -19.516 -27.578 -25.797 1 89.25 237 PRO B O 1
ATOM 6385 N N . ALA B 1 238 ? -20.797 -25.922 -24.938 1 90.69 238 ALA B N 1
ATOM 6386 C CA . ALA B 1 238 ? -21.453 -25.641 -26.203 1 90.69 238 ALA B CA 1
ATOM 6387 C C . ALA B 1 238 ? -20.469 -25.047 -27.219 1 90.69 238 ALA B C 1
ATOM 6389 O O . ALA B 1 238 ? -20.703 -25.109 -28.422 1 90.69 238 ALA B O 1
ATOM 6390 N N . GLN B 1 239 ? -19.391 -24.594 -26.703 1 91.94 239 GLN B N 1
ATOM 6391 C CA . GLN B 1 239 ? -18.438 -23.906 -27.578 1 91.94 239 GLN B CA 1
ATOM 6392 C C . GLN B 1 239 ? -17.344 -24.859 -28.031 1 91.94 239 GLN B C 1
ATOM 6394 O O . GLN B 1 239 ? -16.484 -24.469 -28.844 1 91.94 239 GLN B O 1
ATOM 6399 N N . THR B 1 240 ? -17.406 -26.062 -27.594 1 92.19 240 THR B N 1
ATOM 6400 C CA . THR B 1 240 ? -16.328 -26.984 -27.938 1 92.19 240 THR B CA 1
ATOM 6401 C C . THR B 1 240 ? -16.641 -27.734 -29.234 1 92.19 240 THR B C 1
ATOM 6403 O O . THR B 1 240 ? -17.812 -27.969 -29.562 1 92.19 240 THR B O 1
ATOM 6406 N N . PHE B 1 241 ? -15.672 -27.953 -30.047 1 92.88 241 PHE B N 1
ATOM 6407 C CA . PHE B 1 241 ? -15.742 -28.719 -31.281 1 92.88 241 PHE B CA 1
ATOM 6408 C C . PHE B 1 241 ? -16.812 -28.156 -32.219 1 92.88 241 PHE B C 1
ATOM 6410 O O . PHE B 1 241 ? -17.594 -28.906 -32.812 1 92.88 241 PHE B O 1
ATOM 6417 N N . GLY B 1 242 ? -16.891 -26.906 -32.312 1 90.12 242 GLY B N 1
ATOM 6418 C CA . GLY B 1 242 ? -17.844 -26.25 -33.219 1 90.12 242 GLY B CA 1
ATOM 6419 C C . GLY B 1 242 ? -17.641 -26.625 -34.656 1 90.12 242 GLY B C 1
ATOM 6420 O O . GLY B 1 242 ? -18.609 -26.656 -35.438 1 90.12 242 GLY B O 1
ATOM 6421 N N . PHE B 1 243 ? -16.438 -26.891 -35.062 1 89.56 243 PHE B N 1
ATOM 6422 C CA . PHE B 1 243 ? -16.141 -27.234 -36.469 1 89.56 243 PHE B CA 1
ATOM 6423 C C . PHE B 1 243 ? -16.844 -28.531 -36.844 1 89.56 243 PHE B C 1
ATOM 6425 O O . PHE B 1 243 ? -17.141 -28.734 -38.031 1 89.56 243 PHE B O 1
ATOM 6432 N N . ASP B 1 244 ? -17.078 -29.391 -35.875 1 89.38 244 ASP B N 1
ATOM 6433 C CA . ASP B 1 244 ? -17.781 -30.641 -36.156 1 89.38 244 ASP B CA 1
ATOM 6434 C C . ASP B 1 244 ? -19.266 -30.375 -36.406 1 89.38 244 ASP B C 1
ATOM 6436 O O . ASP B 1 244 ? -19.938 -31.172 -37.094 1 89.38 244 ASP B O 1
ATOM 6440 N N . ARG B 1 245 ? -19.781 -29.25 -35.906 1 89.62 245 ARG B N 1
ATOM 6441 C CA . ARG B 1 245 ? -21.188 -28.891 -36.062 1 89.62 245 ARG B CA 1
ATOM 6442 C C . ARG B 1 245 ? -21.375 -27.828 -37.125 1 89.62 245 ARG B C 1
ATOM 6444 O O . ARG B 1 245 ? -22.469 -27.281 -37.312 1 89.62 245 ARG B O 1
ATOM 6451 N N . GLY B 1 246 ? -20.359 -27.516 -37.812 1 88.94 246 GLY B N 1
ATOM 6452 C CA . GLY B 1 246 ? -20.438 -26.562 -38.906 1 88.94 246 GLY B CA 1
ATOM 6453 C C . GLY B 1 246 ? -20.312 -25.125 -38.469 1 88.94 246 GLY B C 1
ATOM 6454 O O . GLY B 1 246 ? -20.438 -24.203 -39.281 1 88.94 246 GLY B O 1
ATOM 6455 N N . ARG B 1 247 ? -20.203 -24.859 -37.25 1 91.31 247 ARG B N 1
ATOM 6456 C CA . ARG B 1 247 ? -20.016 -23.516 -36.719 1 91.31 247 ARG B CA 1
ATOM 6457 C C . ARG B 1 247 ? -18.688 -23.406 -35.969 1 91.31 247 ARG B C 1
ATOM 6459 O O . ARG B 1 247 ? -18.625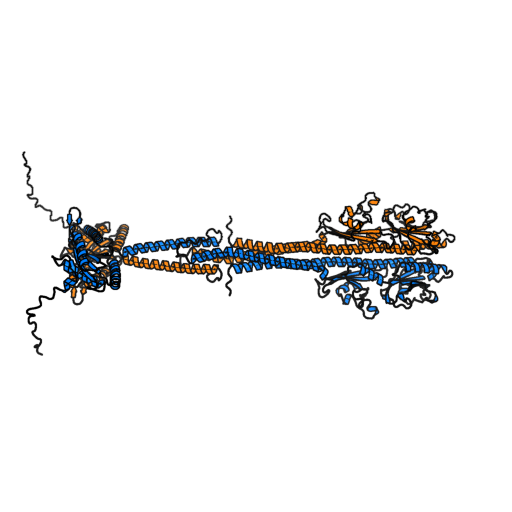 -23.719 -34.781 1 91.31 247 ARG B O 1
ATOM 6466 N N . ARG B 1 248 ? -17.734 -22.844 -36.562 1 92.31 248 ARG B N 1
ATOM 6467 C CA . ARG B 1 248 ? -16.406 -22.781 -35.969 1 92.31 248 ARG B CA 1
ATOM 6468 C C . ARG B 1 248 ? -16.328 -21.656 -34.938 1 92.31 248 ARG B C 1
ATOM 6470 O O . ARG B 1 248 ? -16.828 -20.547 -35.188 1 92.31 248 ARG B O 1
ATOM 6477 N N . VAL B 1 249 ? -16.047 -21.906 -33.812 1 93.88 249 VAL B N 1
ATOM 6478 C CA . VAL B 1 249 ? -15.773 -20.953 -32.719 1 93.88 249 VAL B CA 1
ATOM 6479 C C . VAL B 1 249 ? -14.273 -20.891 -32.438 1 93.88 249 VAL B C 1
ATOM 6481 O O . VAL B 1 249 ? -13.711 -21.828 -31.859 1 93.88 249 VAL B O 1
ATOM 6484 N N . LEU B 1 250 ? -13.68 -19.797 -32.812 1 95.69 250 LEU B N 1
ATOM 6485 C CA . LEU B 1 250 ? -12.227 -19.703 -32.75 1 95.69 250 LEU B CA 1
ATOM 6486 C C . LEU B 1 250 ? -11.781 -18.922 -31.516 1 95.69 250 LEU B C 1
ATOM 6488 O O . LEU B 1 250 ? -12.414 -17.953 -31.125 1 95.69 250 LEU B O 1
ATOM 6492 N N . MET B 1 251 ? -10.695 -19.359 -30.922 1 96.06 251 MET B N 1
ATOM 6493 C CA . MET B 1 251 ? -10.109 -18.719 -29.75 1 96.06 251 MET B CA 1
ATOM 6494 C C . MET B 1 251 ? -9.641 -17.312 -30.078 1 96.06 251 MET B C 1
ATOM 6496 O O . MET B 1 251 ? -9.812 -16.391 -29.281 1 96.06 251 MET B O 1
ATOM 6500 N N . GLN B 1 252 ? -9.023 -17.094 -31.25 1 94.94 252 GLN B N 1
ATOM 6501 C CA . GLN B 1 252 ? -8.484 -15.805 -31.641 1 94.94 252 GLN B CA 1
ATOM 6502 C C . GLN B 1 252 ? -9.594 -14.781 -31.875 1 94.94 252 GLN B C 1
ATOM 6504 O O . GLN B 1 252 ? -9.352 -13.578 -31.844 1 94.94 252 GLN B O 1
ATOM 6509 N N . ASP B 1 253 ? -10.859 -15.258 -32.156 1 93.94 253 ASP B N 1
ATOM 6510 C CA . ASP B 1 253 ? -12 -14.359 -32.281 1 93.94 253 ASP B CA 1
ATOM 6511 C C . ASP B 1 253 ? -12.484 -13.867 -30.922 1 93.94 253 ASP B C 1
ATOM 6513 O O . ASP B 1 253 ? -12.93 -12.727 -30.797 1 93.94 253 ASP B O 1
ATOM 6517 N N . ARG B 1 254 ? -12.438 -14.766 -29.938 1 92.12 254 ARG B N 1
ATOM 6518 C CA . ARG B 1 254 ? -12.867 -14.414 -28.594 1 92.12 254 ARG B CA 1
ATOM 6519 C C . ARG B 1 254 ? -11.781 -13.633 -27.859 1 92.12 254 ARG B C 1
ATOM 6521 O O . ARG B 1 254 ? -12.078 -12.711 -27.094 1 92.12 254 ARG B O 1
ATOM 6528 N N . PHE B 1 255 ? -10.531 -14.125 -28.078 1 94.75 255 PHE B N 1
ATOM 6529 C CA . PHE B 1 255 ? -9.359 -13.492 -27.469 1 94.75 255 PHE B CA 1
ATOM 6530 C C . PHE B 1 255 ? -8.375 -13.039 -28.547 1 94.75 255 PHE B C 1
ATOM 6532 O O . PHE B 1 255 ? -7.477 -13.797 -28.922 1 94.75 255 PHE B O 1
ATOM 6539 N N . ALA B 1 256 ? -8.445 -11.812 -28.906 1 93.81 256 ALA B N 1
ATOM 6540 C CA . ALA B 1 256 ? -7.699 -11.289 -30.047 1 93.81 256 ALA B CA 1
ATOM 6541 C C . ALA B 1 256 ? -6.195 -11.438 -29.828 1 93.81 256 ALA B C 1
ATOM 6543 O O . ALA B 1 256 ? -5.441 -11.664 -30.781 1 93.81 256 ALA B O 1
ATOM 6544 N N . VAL B 1 257 ? -5.746 -11.398 -28.641 1 92.12 257 VAL B N 1
ATOM 6545 C CA . VAL B 1 257 ? -4.324 -11.414 -28.312 1 92.12 257 VAL B CA 1
ATOM 6546 C C . VAL B 1 257 ? -3.734 -12.781 -28.656 1 92.12 257 VAL B C 1
ATOM 6548 O O . VAL B 1 257 ? -2.527 -12.906 -28.875 1 92.12 257 VAL B O 1
ATOM 6551 N N . THR B 1 258 ? -4.531 -13.828 -28.719 1 95.5 258 THR B N 1
ATOM 6552 C CA . THR B 1 258 ? -4.043 -15.18 -28.938 1 95.5 258 THR B CA 1
ATOM 6553 C C . THR B 1 258 ? -3.688 -15.398 -30.406 1 95.5 258 THR B C 1
ATOM 6555 O O . THR B 1 258 ? -3.076 -16.406 -30.75 1 95.5 258 THR B O 1
ATOM 6558 N N . ARG B 1 259 ? -4.043 -14.469 -31.297 1 95.38 259 ARG B N 1
ATOM 6559 C CA . ARG B 1 259 ? -3.713 -14.578 -32.719 1 95.38 259 ARG B CA 1
ATOM 6560 C C . ARG B 1 259 ? -2.213 -14.773 -32.906 1 95.38 259 ARG B C 1
ATOM 6562 O O . ARG B 1 259 ? -1.788 -15.523 -33.781 1 95.38 259 ARG B O 1
ATOM 6569 N N . ALA B 1 260 ? -1.487 -14.148 -32.062 1 94.38 260 ALA B N 1
ATOM 6570 C CA . ALA B 1 260 ? -0.031 -14.188 -32.156 1 94.38 260 ALA B CA 1
ATOM 6571 C C . ALA B 1 260 ? 0.502 -15.586 -31.875 1 94.38 260 ALA B C 1
ATOM 6573 O O . ALA B 1 260 ? 1.609 -15.938 -32.281 1 94.38 260 ALA B O 1
ATOM 6574 N N . LEU B 1 261 ? -0.221 -16.422 -31.234 1 94.56 261 LEU B N 1
ATOM 6575 C CA . LEU B 1 261 ? 0.2 -17.781 -30.906 1 94.56 261 LEU B CA 1
ATOM 6576 C C . LEU B 1 261 ? 0.03 -18.719 -32.094 1 94.56 261 LEU B C 1
ATOM 6578 O O . LEU B 1 261 ? 0.763 -19.703 -32.219 1 94.56 261 LEU B O 1
ATOM 6582 N N . PHE B 1 262 ? -0.899 -18.453 -32.906 1 93.94 262 PHE B N 1
ATOM 6583 C CA . PHE B 1 262 ? -1.2 -19.312 -34.031 1 93.94 262 PHE B CA 1
ATOM 6584 C C . PHE B 1 262 ? -0.311 -18.984 -35.219 1 93.94 262 PHE B C 1
ATOM 6586 O O . PHE B 1 262 ? -0.017 -19.844 -36.062 1 93.94 262 PHE B O 1
ATOM 6593 N N . ASP B 1 263 ? 0.177 -17.703 -35.219 1 89.38 263 ASP B N 1
ATOM 6594 C CA . ASP B 1 263 ? 1.091 -17.281 -36.281 1 89.38 263 ASP B CA 1
ATOM 6595 C C . ASP B 1 263 ? 2.545 -17.516 -35.875 1 89.38 263 ASP B C 1
ATOM 6597 O O . ASP B 1 263 ? 3.467 -17.078 -36.562 1 89.38 263 ASP B O 1
ATOM 6601 N N . SER B 1 264 ? 2.838 -18.109 -34.812 1 83.56 264 SER B N 1
ATOM 6602 C CA . SER B 1 264 ? 4.145 -18.469 -34.25 1 83.56 264 SER B CA 1
ATOM 6603 C C . SER B 1 264 ? 4.98 -17.234 -33.969 1 83.56 264 SER B C 1
ATOM 6605 O O . SER B 1 264 ? 6.211 -17.297 -33.969 1 83.56 264 SER B O 1
ATOM 6607 N N . ALA B 1 265 ? 4.254 -16.203 -33.75 1 83.75 265 ALA B N 1
ATOM 6608 C CA . ALA B 1 265 ? 4.953 -14.977 -33.406 1 83.75 265 ALA B CA 1
ATOM 6609 C C . ALA B 1 265 ? 5.398 -14.977 -31.938 1 83.75 265 ALA B C 1
ATOM 6611 O O . ALA B 1 265 ? 6.445 -14.43 -31.609 1 83.75 265 ALA B O 1
ATOM 6612 N N . ARG B 1 266 ? 4.562 -15.594 -31.141 1 90.81 266 ARG B N 1
ATOM 6613 C CA . ARG B 1 266 ? 4.844 -15.695 -29.719 1 90.81 266 ARG B CA 1
ATOM 6614 C C . ARG B 1 266 ? 4.566 -17.109 -29.203 1 90.81 266 ARG B C 1
ATOM 6616 O O . ARG B 1 266 ? 3.826 -17.859 -29.828 1 90.81 266 ARG B O 1
ATOM 6623 N N . THR B 1 267 ? 5.117 -17.375 -28.031 1 93.31 267 THR B N 1
ATOM 6624 C CA . T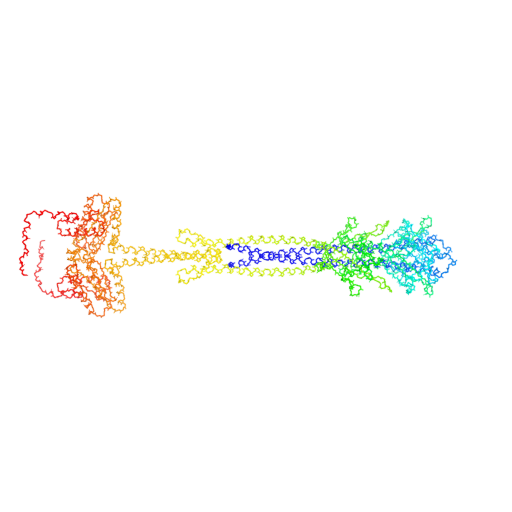HR B 1 267 ? 4.918 -18.703 -27.453 1 93.31 267 THR B CA 1
ATOM 6625 C C . THR B 1 267 ? 3.908 -18.641 -26.312 1 93.31 267 THR B C 1
ATOM 6627 O O . THR B 1 267 ? 3.363 -19.672 -25.906 1 93.31 267 THR B O 1
ATOM 6630 N N . ASN B 1 268 ? 3.783 -17.5 -25.797 1 95 268 ASN B N 1
ATOM 6631 C CA . ASN B 1 268 ? 2.805 -17.312 -24.734 1 95 268 ASN B CA 1
ATOM 6632 C C . ASN B 1 268 ? 2.27 -15.875 -24.703 1 95 268 ASN B C 1
ATOM 6634 O O . ASN B 1 268 ? 2.893 -14.969 -25.266 1 95 268 ASN B O 1
ATOM 6638 N N . VAL B 1 269 ? 1.077 -15.672 -24.266 1 95.5 269 VAL B N 1
ATOM 6639 C CA . VAL B 1 269 ? 0.459 -14.359 -24.109 1 95.5 269 VAL B CA 1
ATOM 6640 C C . VAL B 1 269 ? -0.347 -14.32 -22.812 1 95.5 269 VAL B C 1
ATOM 6642 O O . VAL B 1 269 ? -0.856 -15.352 -22.359 1 95.5 269 VAL B O 1
ATOM 6645 N N . THR B 1 270 ? -0.298 -13.242 -22.172 1 95.12 270 THR B N 1
ATOM 6646 C CA . THR B 1 270 ? -1.086 -13.055 -20.953 1 95.12 270 THR B CA 1
ATOM 6647 C C . THR B 1 270 ? -2.029 -11.867 -21.109 1 95.12 270 THR B C 1
ATOM 6649 O O . THR B 1 270 ? -1.748 -10.93 -21.859 1 95.12 270 THR B O 1
ATOM 6652 N N . LEU B 1 271 ? -3.213 -11.953 -20.484 1 93.75 271 LEU B N 1
ATOM 6653 C CA . LEU B 1 271 ? -4.23 -10.906 -20.453 1 93.75 271 LEU B CA 1
ATOM 6654 C C . LEU B 1 271 ? -4.77 -10.711 -19.047 1 93.75 271 LEU B C 1
ATOM 6656 O O . LEU B 1 271 ? -5.02 -11.68 -18.328 1 93.75 271 LEU B O 1
ATOM 6660 N N . ASN B 1 272 ? -4.844 -9.547 -18.609 1 92.25 272 ASN B N 1
ATOM 6661 C CA . ASN B 1 272 ? -5.473 -9.266 -17.312 1 92.25 272 ASN B CA 1
ATOM 6662 C C . ASN B 1 272 ? -6.465 -8.117 -17.422 1 92.25 272 ASN B C 1
ATOM 6664 O O . ASN B 1 272 ? -6.199 -7.117 -18.078 1 92.25 272 ASN B O 1
ATOM 6668 N N . GLY B 1 273 ? -7.594 -8.172 -16.844 1 91.88 273 GLY B N 1
ATOM 6669 C CA . GLY B 1 273 ? -8.688 -7.223 -16.906 1 91.88 273 GLY B CA 1
ATOM 6670 C C . GLY B 1 273 ? -8.406 -5.926 -16.172 1 91.88 273 GLY B C 1
ATOM 6671 O O . GLY B 1 273 ? -9.133 -4.945 -16.344 1 91.88 273 GLY B O 1
ATOM 6672 N N . LEU B 1 274 ? -7.379 -5.891 -15.336 1 89.38 274 LEU B N 1
ATOM 6673 C CA . LEU B 1 274 ? -7.012 -4.648 -14.672 1 89.38 274 LEU B CA 1
ATOM 6674 C C . LEU B 1 274 ? -6.336 -3.686 -15.641 1 89.38 274 LEU B C 1
ATOM 6676 O O . LEU B 1 274 ? -6.621 -2.486 -15.633 1 89.38 274 LEU B O 1
ATOM 6680 N N . ALA B 1 275 ? -5.449 -4.184 -16.516 1 88 275 ALA B N 1
ATOM 6681 C CA . ALA B 1 275 ? -4.734 -3.385 -17.516 1 88 275 ALA B CA 1
ATOM 6682 C C . ALA B 1 275 ? -5.613 -3.109 -18.734 1 88 275 ALA B C 1
ATOM 6684 O O . ALA B 1 275 ? -5.617 -1.996 -19.266 1 88 275 ALA B O 1
ATOM 6685 N N . ASP B 1 276 ? -6.34 -4.168 -19.125 1 90.94 276 ASP B N 1
ATOM 6686 C CA . ASP B 1 276 ? -7.23 -4.062 -20.281 1 90.94 276 ASP B CA 1
ATOM 6687 C C . ASP B 1 276 ? -8.602 -4.648 -19.969 1 90.94 276 ASP B C 1
ATOM 6689 O O . ASP B 1 276 ? -8.906 -5.781 -20.344 1 90.94 276 ASP B O 1
ATOM 6693 N N . PRO B 1 277 ? -9.508 -3.852 -19.422 1 88.56 277 PRO B N 1
ATOM 6694 C CA . PRO B 1 277 ? -10.828 -4.34 -19.016 1 88.56 277 PRO B CA 1
ATOM 6695 C C . PRO B 1 277 ? -11.703 -4.73 -20.203 1 88.56 277 PRO B C 1
ATOM 6697 O O . PRO B 1 277 ? -12.625 -5.539 -20.047 1 88.56 277 PRO B O 1
ATOM 6700 N N . ALA B 1 278 ? -11.469 -4.16 -21.375 1 88 278 ALA B N 1
ATOM 6701 C CA . ALA B 1 278 ? -12.266 -4.469 -22.562 1 88 278 ALA B CA 1
ATOM 6702 C C . ALA B 1 278 ? -11.961 -5.879 -23.062 1 88 278 ALA B C 1
ATOM 6704 O O . ALA B 1 278 ? -12.875 -6.609 -23.469 1 88 278 ALA B O 1
ATOM 6705 N N . ALA B 1 279 ? -10.75 -6.297 -22.922 1 86.62 279 ALA B N 1
ATOM 6706 C CA . ALA B 1 279 ? -10.312 -7.582 -23.453 1 86.62 279 ALA B CA 1
ATOM 6707 C C . ALA B 1 279 ? -10.617 -8.719 -22.484 1 86.62 279 ALA B C 1
ATOM 6709 O O . ALA B 1 279 ? -10.906 -9.844 -22.906 1 86.62 279 ALA B O 1
ATOM 6710 N N . ALA B 1 280 ? -10.531 -8.461 -21.172 1 87.88 280 ALA B N 1
ATOM 6711 C CA . ALA B 1 280 ? -10.766 -9.484 -20.156 1 87.88 280 ALA B CA 1
ATOM 6712 C C . ALA B 1 280 ? -11.523 -8.922 -18.969 1 87.88 280 ALA B C 1
ATOM 6714 O O . ALA B 1 280 ? -10.961 -8.758 -17.891 1 87.88 280 ALA B O 1
ATOM 6715 N N . PRO B 1 281 ? -12.742 -8.727 -19.188 1 88.06 281 PRO B N 1
ATOM 6716 C CA . PRO B 1 281 ? -13.5 -8.109 -18.109 1 88.06 281 PRO B CA 1
ATOM 6717 C C . PRO B 1 281 ? -13.562 -8.992 -16.859 1 88.06 281 PRO B C 1
ATOM 6719 O O . PRO B 1 281 ? -14.25 -10.016 -16.844 1 88.06 281 PRO B O 1
ATOM 6722 N N . GLY B 1 282 ? -12.922 -8.625 -15.836 1 90.19 282 GLY B N 1
ATOM 6723 C CA . GLY B 1 282 ? -13.023 -9.258 -14.531 1 90.19 282 GLY B CA 1
ATOM 6724 C C . GLY B 1 282 ? -12.266 -10.57 -14.445 1 90.19 282 GLY B C 1
ATOM 6725 O O . GLY B 1 282 ? -12.469 -11.352 -13.516 1 90.19 282 GLY B O 1
ATOM 6726 N N . GLN B 1 283 ? -11.461 -10.812 -15.484 1 93.88 283 GLN B N 1
ATOM 6727 C CA . GLN B 1 283 ? -10.727 -12.078 -15.516 1 93.88 283 GLN B CA 1
ATOM 6728 C C . GLN B 1 283 ? -9.273 -11.852 -15.938 1 93.88 283 GLN B C 1
ATOM 6730 O O . GLN B 1 283 ? -8.906 -10.766 -16.375 1 93.88 283 GLN B O 1
ATOM 6735 N N . MET B 1 284 ? -8.461 -12.789 -15.633 1 94.69 284 MET B N 1
ATOM 6736 C CA . MET B 1 284 ? -7.102 -12.852 -16.156 1 94.69 284 MET B CA 1
ATOM 6737 C C . MET B 1 284 ? -6.855 -14.172 -16.875 1 94.69 284 MET B C 1
ATOM 6739 O O . MET B 1 284 ? -7.406 -15.203 -16.5 1 94.69 284 MET B O 1
ATOM 6743 N N . PHE B 1 285 ? -6.09 -14.102 -17.922 1 95.75 285 PHE B N 1
ATOM 6744 C CA . PHE B 1 285 ? -5.859 -15.281 -18.75 1 95.75 285 PHE B CA 1
ATOM 6745 C C . PHE B 1 285 ? -4.375 -15.445 -19.062 1 95.75 285 PHE B C 1
ATOM 6747 O O . PHE B 1 285 ? -3.635 -14.461 -19.109 1 95.75 285 PHE B O 1
ATOM 6754 N N . ALA B 1 286 ? -3.936 -16.625 -19.172 1 95.88 286 ALA B N 1
ATOM 6755 C CA . ALA B 1 286 ? -2.641 -17 -19.734 1 95.88 286 ALA B CA 1
ATOM 6756 C C . ALA B 1 286 ? -2.797 -18.078 -20.797 1 95.88 286 ALA B C 1
ATOM 6758 O O . ALA B 1 286 ? -3.52 -19.047 -20.594 1 95.88 286 ALA B O 1
ATOM 6759 N N . PHE B 1 287 ? -2.246 -17.844 -21.938 1 96.75 287 PHE B N 1
ATOM 6760 C CA . PHE B 1 287 ? -2.289 -18.812 -23.031 1 96.75 287 PHE B CA 1
ATOM 6761 C C . PHE B 1 287 ? -0.881 -19.203 -23.469 1 96.75 287 PHE B C 1
ATOM 6763 O O . PHE B 1 287 ? 0.02 -18.359 -23.516 1 96.75 287 PHE B O 1
ATOM 6770 N N . VAL B 1 288 ? -0.693 -20.438 -23.719 1 95.62 288 VAL B N 1
ATOM 6771 C CA . VAL B 1 288 ? 0.616 -20.938 -24.125 1 95.62 288 VAL B CA 1
ATOM 6772 C C . VAL B 1 288 ? 0.473 -21.844 -25.359 1 95.62 288 VAL B C 1
ATOM 6774 O O . VAL B 1 288 ? -0.453 -22.656 -25.438 1 95.62 288 VAL B O 1
ATOM 6777 N N . ARG B 1 289 ? 1.312 -21.641 -26.328 1 95.38 289 ARG B N 1
ATOM 6778 C CA . ARG B 1 289 ? 1.426 -22.547 -27.469 1 95.38 289 ARG B CA 1
ATOM 6779 C C . ARG B 1 289 ? 2.23 -23.781 -27.125 1 95.38 289 ARG B C 1
ATOM 6781 O O . ARG B 1 289 ? 3.385 -23.688 -26.688 1 95.38 289 ARG B O 1
ATOM 6788 N N . THR B 1 290 ? 1.644 -24.922 -27.219 1 91.75 290 THR B N 1
ATOM 6789 C CA . THR B 1 290 ? 2.275 -26.172 -26.812 1 91.75 290 THR B CA 1
ATOM 6790 C C . THR B 1 290 ? 2.395 -27.125 -28 1 91.75 290 THR B C 1
ATOM 6792 O O . THR B 1 290 ? 1.426 -27.797 -28.375 1 91.75 290 THR B O 1
ATOM 6795 N N . PRO B 1 291 ? 3.547 -27.234 -28.516 1 89.75 291 PRO B N 1
ATOM 6796 C CA . PRO B 1 291 ? 3.75 -28.219 -29.578 1 89.75 291 PRO B CA 1
ATOM 6797 C C . PRO B 1 291 ? 3.768 -29.656 -29.078 1 89.75 291 PRO B C 1
ATOM 6799 O O . PRO B 1 291 ? 4.23 -29.906 -27.953 1 89.75 291 PRO B O 1
ATOM 6802 N N . PHE B 1 292 ? 3.133 -30.5 -29.781 1 84.12 292 PHE B N 1
ATOM 6803 C CA . PHE B 1 292 ? 3.203 -31.906 -29.406 1 84.12 292 PHE B CA 1
ATOM 6804 C C . PHE B 1 292 ? 3.541 -32.781 -30.609 1 84.12 292 PHE B C 1
ATOM 6806 O O . PHE B 1 292 ? 3.203 -32.438 -31.734 1 84.12 292 PHE B O 1
ATOM 6813 N N . GLY B 1 293 ? 4.457 -33.75 -30.453 1 71.81 293 GLY B N 1
ATOM 6814 C CA . GLY B 1 293 ? 4.945 -34.625 -31.516 1 71.81 293 GLY B CA 1
ATOM 6815 C C . GLY B 1 293 ? 6.418 -34.438 -31.812 1 71.81 293 GLY B C 1
ATOM 6816 O O . GLY B 1 293 ? 6.965 -33.344 -31.609 1 71.81 293 GLY B O 1
ATOM 6817 N N . HIS B 1 294 ? 7.316 -35.125 -31.312 1 58.94 294 HIS B N 1
ATOM 6818 C CA . HIS B 1 294 ? 8.758 -35 -31.484 1 58.94 294 HIS B CA 1
ATOM 6819 C C . HIS B 1 294 ? 9.133 -34.781 -32.938 1 58.94 294 HIS B C 1
ATOM 6821 O O . HIS B 1 294 ? 10.078 -34.062 -33.25 1 58.94 294 HIS B O 1
ATOM 6827 N N . ASP B 1 295 ? 8.766 -35.625 -33.906 1 53.97 295 ASP B N 1
ATOM 6828 C CA . ASP B 1 295 ? 9.336 -35.75 -35.25 1 53.97 295 ASP B CA 1
ATOM 6829 C C . ASP B 1 295 ? 8.539 -34.906 -36.25 1 53.97 295 ASP B C 1
ATOM 6831 O O . ASP B 1 295 ? 7.812 -33.969 -35.844 1 53.97 295 ASP B O 1
ATOM 6835 N N . GLU B 1 296 ? 8.242 -35.469 -37.438 1 49.06 296 GLU B N 1
ATOM 6836 C CA . GLU B 1 296 ? 7.719 -34.938 -38.688 1 49.06 296 GLU B CA 1
ATOM 6837 C C . GLU B 1 296 ? 6.371 -34.25 -38.469 1 49.06 296 GLU B C 1
ATOM 6839 O O . GLU B 1 296 ? 5.902 -33.5 -39.344 1 49.06 296 GLU B O 1
ATOM 6844 N N . GLY B 1 297 ? 5.66 -34.5 -37.406 1 54.09 297 GLY B N 1
ATOM 6845 C CA . GLY B 1 297 ? 4.336 -33.906 -37.375 1 54.09 297 GLY B CA 1
ATOM 6846 C C . GLY B 1 297 ? 4.227 -32.75 -36.406 1 54.09 297 GLY B C 1
ATOM 6847 O O . GLY B 1 297 ? 3.998 -32.938 -35.219 1 54.09 297 GLY B O 1
ATOM 6848 N N . ASN B 1 298 ? 4.684 -31.625 -36.812 1 69.56 298 ASN B N 1
ATOM 6849 C CA . ASN B 1 298 ? 4.758 -30.312 -36.219 1 69.56 298 ASN B CA 1
ATOM 6850 C C . ASN B 1 298 ? 3.379 -29.797 -35.812 1 69.56 298 ASN B C 1
ATOM 6852 O O . ASN B 1 298 ? 2.828 -28.906 -36.438 1 69.56 298 ASN B O 1
ATOM 6856 N N . ARG B 1 299 ? 2.625 -30.641 -34.938 1 87.44 299 ARG B N 1
ATOM 6857 C CA . ARG B 1 299 ? 1.341 -30.078 -34.531 1 87.44 299 ARG B CA 1
ATOM 6858 C C . ARG B 1 299 ? 1.456 -29.375 -33.188 1 87.44 299 ARG B C 1
ATOM 6860 O O . ARG B 1 299 ? 2.469 -29.484 -32.5 1 87.44 299 ARG B O 1
ATOM 6867 N N . PHE B 1 300 ? 0.523 -28.453 -32.969 1 92.25 300 PHE B N 1
ATOM 6868 C CA . PHE B 1 300 ? 0.52 -27.766 -31.688 1 92.25 300 PHE B CA 1
ATOM 6869 C C . PHE B 1 300 ? -0.905 -27.484 -31.219 1 92.25 300 PHE B C 1
ATOM 6871 O O . PHE B 1 300 ? -1.85 -27.578 -32 1 92.25 300 PHE B O 1
ATOM 6878 N N . VAL B 1 301 ? -1.058 -27.312 -29.969 1 94 301 VAL B N 1
ATOM 6879 C CA . VAL B 1 301 ? -2.303 -26.859 -29.375 1 94 301 VAL B CA 1
ATOM 6880 C C . VAL B 1 301 ? -2.043 -25.594 -28.547 1 94 301 VAL B C 1
ATOM 6882 O O . VAL B 1 301 ? -0.896 -25.297 -28.203 1 94 301 VAL B O 1
ATOM 6885 N N . VAL B 1 302 ? -3.049 -24.828 -28.375 1 95.94 302 VAL B N 1
ATOM 6886 C CA . VAL B 1 302 ? -2.953 -23.672 -27.516 1 95.94 302 VAL B CA 1
ATOM 6887 C C . VAL B 1 302 ? -3.771 -23.891 -26.234 1 95.94 302 VAL B C 1
ATOM 6889 O O . VAL B 1 302 ? -4.984 -24.094 -26.312 1 95.94 302 VAL B O 1
ATOM 6892 N N . LEU B 1 303 ? -3.039 -23.891 -25.172 1 95.62 303 LEU B N 1
ATOM 6893 C CA . LEU B 1 303 ? -3.682 -24.062 -23.875 1 95.62 303 LEU B CA 1
ATOM 6894 C C . LEU B 1 303 ? -3.805 -22.75 -23.125 1 95.62 303 LEU B C 1
ATOM 6896 O O . LEU B 1 303 ? -2.881 -21.922 -23.156 1 95.62 303 LEU B O 1
ATOM 6900 N N . GLY B 1 304 ? -4.988 -22.547 -22.484 1 95.44 304 GLY B N 1
ATOM 6901 C CA . GLY B 1 304 ? -5.242 -21.328 -21.719 1 95.44 304 GLY B CA 1
ATOM 6902 C C . GLY B 1 304 ? -5.887 -21.594 -20.375 1 95.44 304 GLY B C 1
ATOM 6903 O O . GLY B 1 304 ? -6.641 -22.562 -20.219 1 95.44 304 GLY B O 1
ATOM 6904 N N . MET B 1 305 ? -5.527 -20.75 -19.484 1 94.25 305 MET B N 1
ATOM 6905 C CA . MET B 1 305 ? -6.164 -20.781 -18.172 1 94.25 305 MET B CA 1
ATOM 6906 C C . MET B 1 305 ? -6.688 -19.406 -17.781 1 94.25 305 MET B C 1
ATOM 6908 O O . MET B 1 305 ? -6.059 -18.391 -18.094 1 94.25 305 MET B O 1
ATOM 6912 N N . GLY B 1 306 ? -7.855 -19.422 -17.172 1 94.5 306 GLY B N 1
ATOM 6913 C CA . GLY B 1 306 ? -8.461 -18.188 -16.688 1 94.5 306 GLY B CA 1
ATOM 6914 C C . GLY B 1 306 ? -8.75 -18.219 -15.195 1 94.5 306 GLY B C 1
ATOM 6915 O O . GLY B 1 306 ? -9.086 -19.266 -14.641 1 94.5 306 GLY B O 1
ATOM 6916 N N . ARG B 1 307 ? -8.586 -17.078 -14.57 1 93.25 307 ARG B N 1
ATOM 6917 C CA . ARG B 1 307 ? -8.875 -16.891 -13.156 1 93.25 307 ARG B CA 1
ATOM 6918 C C . ARG B 1 307 ? -9.594 -15.562 -12.922 1 93.25 307 ARG B C 1
ATOM 6920 O O . ARG B 1 307 ? -9.219 -14.539 -13.492 1 93.25 307 ARG B O 1
ATOM 6927 N N . PRO B 1 308 ? -10.609 -15.547 -12.078 1 93.38 308 PRO B N 1
ATOM 6928 C CA . PRO B 1 308 ? -11.289 -14.281 -11.797 1 93.38 308 PRO B CA 1
ATOM 6929 C C . PRO B 1 308 ? -10.398 -13.289 -11.055 1 93.38 308 PRO B C 1
ATOM 6931 O O . PRO B 1 308 ? -9.688 -13.664 -10.117 1 93.38 308 PRO B O 1
ATOM 6934 N N . LEU B 1 309 ? -10.492 -12.086 -11.5 1 92.56 309 LEU B N 1
ATOM 6935 C CA . LEU B 1 309 ? -9.711 -11.016 -10.883 1 92.56 309 LEU B CA 1
ATOM 6936 C C . LEU B 1 309 ? -10.156 -10.781 -9.445 1 92.56 309 LEU B C 1
ATOM 6938 O O . LEU B 1 309 ? -9.352 -10.383 -8.602 1 92.56 309 LEU B O 1
ATOM 6942 N N . ALA B 1 310 ? -11.43 -10.992 -9.203 1 90.69 310 ALA B N 1
ATOM 6943 C CA . ALA B 1 310 ? -11.992 -10.766 -7.875 1 90.69 310 ALA B CA 1
ATOM 6944 C C . ALA B 1 310 ? -11.281 -11.609 -6.824 1 90.69 310 ALA B C 1
ATOM 6946 O O . ALA B 1 310 ? -11.062 -11.156 -5.699 1 90.69 310 ALA B O 1
ATOM 6947 N N . ASP B 1 311 ? -10.82 -12.742 -7.191 1 89.31 311 ASP B N 1
ATOM 6948 C CA . ASP B 1 311 ? -10.125 -13.633 -6.27 1 89.31 311 ASP B CA 1
ATOM 6949 C C . ASP B 1 311 ? -8.727 -13.117 -5.961 1 89.31 311 ASP B C 1
ATOM 6951 O O . ASP B 1 311 ? -8.242 -13.25 -4.832 1 89.31 311 ASP B O 1
ATOM 6955 N N . VAL B 1 312 ? -8.086 -12.547 -6.957 1 90 312 VAL B N 1
ATOM 6956 C CA . VAL B 1 312 ? -6.73 -12.031 -6.809 1 90 312 VAL B CA 1
ATOM 6957 C C . VAL B 1 312 ? -6.758 -10.719 -6.031 1 90 312 VAL B C 1
ATOM 6959 O O . VAL B 1 312 ? -5.859 -10.445 -5.23 1 90 312 VAL B O 1
ATOM 6962 N N . LEU B 1 313 ? -7.828 -9.906 -6.219 1 91.94 313 LEU B N 1
ATOM 6963 C CA . LEU B 1 313 ? -7.859 -8.547 -5.684 1 91.94 313 LEU B CA 1
ATOM 6964 C C . LEU B 1 313 ? -8.602 -8.508 -4.352 1 91.94 313 LEU B C 1
ATOM 6966 O O . LEU B 1 313 ? -8.688 -7.453 -3.717 1 91.94 313 LEU B O 1
ATOM 6970 N N . SER B 1 314 ? -9.148 -9.555 -3.904 1 89.94 314 SER B N 1
ATOM 6971 C CA . SER B 1 314 ? -9.906 -9.57 -2.654 1 89.94 314 SER B CA 1
ATOM 6972 C C . SER B 1 314 ? -9.078 -9.016 -1.5 1 89.94 314 SER B C 1
ATOM 6974 O O . SER B 1 314 ? -9.539 -8.164 -0.747 1 89.94 314 SER B O 1
ATOM 6976 N N . PRO B 1 315 ? -7.785 -9.43 -1.354 1 86.5 315 PRO B N 1
ATOM 6977 C CA . PRO B 1 315 ? -6.98 -8.867 -0.266 1 86.5 315 PRO B CA 1
ATOM 6978 C C . PRO B 1 315 ? -6.746 -7.367 -0.418 1 86.5 315 PRO B C 1
ATOM 6980 O O . PRO B 1 315 ? -6.68 -6.645 0.579 1 86.5 315 PRO B O 1
ATOM 6983 N N . ALA B 1 316 ? -6.625 -6.961 -1.655 1 88.75 316 ALA B N 1
ATOM 6984 C CA . ALA B 1 316 ? -6.422 -5.539 -1.913 1 88.75 316 ALA B CA 1
ATOM 6985 C C . ALA B 1 316 ? -7.629 -4.723 -1.464 1 88.75 316 ALA B C 1
ATOM 6987 O O . ALA B 1 316 ? -7.488 -3.57 -1.046 1 88.75 316 ALA B O 1
ATOM 6988 N N . GLY B 1 317 ? -8.828 -5.273 -1.587 1 88.69 317 GLY B N 1
ATOM 6989 C CA . GLY B 1 317 ? -10.023 -4.602 -1.096 1 88.69 317 GLY B CA 1
ATOM 6990 C C . GLY B 1 317 ? -9.992 -4.352 0.401 1 88.69 317 GLY B C 1
ATOM 6991 O O . GLY B 1 317 ? -10.328 -3.258 0.859 1 88.69 317 GLY B O 1
ATOM 6992 N N . VAL B 1 318 ? -9.523 -5.262 1.118 1 88.06 318 VAL B N 1
ATOM 6993 C CA . VAL B 1 318 ? -9.398 -5.129 2.566 1 88.06 318 VAL B CA 1
ATOM 6994 C C . VAL B 1 318 ? -8.375 -4.047 2.898 1 88.06 318 VAL B C 1
ATOM 6996 O O . VAL B 1 318 ? -8.594 -3.238 3.805 1 88.06 318 VAL B O 1
ATOM 6999 N N . LEU B 1 319 ? -7.32 -4.02 2.131 1 87.75 319 LEU B N 1
ATOM 7000 C CA . LEU B 1 319 ? -6.309 -2.98 2.305 1 87.75 319 LEU B CA 1
ATOM 7001 C C . LEU B 1 319 ? -6.906 -1.598 2.061 1 87.75 319 LEU B C 1
ATOM 7003 O O . LEU B 1 319 ? -6.645 -0.662 2.82 1 87.75 319 LEU B O 1
ATOM 7007 N N . GLY B 1 320 ? -7.695 -1.516 0.989 1 88.62 320 GLY B N 1
ATOM 7008 C CA . GLY B 1 320 ? -8.336 -0.245 0.687 1 88.62 320 GLY B CA 1
ATOM 7009 C C . GLY B 1 320 ? -9.195 0.272 1.821 1 88.62 320 GLY B C 1
ATOM 7010 O O . GLY B 1 320 ? -9.141 1.455 2.164 1 88.62 320 GLY B O 1
ATOM 7011 N N . GLU B 1 321 ? -9.953 -0.517 2.48 1 90.44 321 GLU B N 1
ATOM 7012 C CA . GLU B 1 321 ? -10.812 -0.135 3.6 1 90.44 321 GLU B CA 1
ATOM 7013 C C . GLU B 1 321 ? -9.984 0.312 4.801 1 90.44 321 GLU B C 1
ATOM 7015 O O . GLU B 1 321 ? -10.336 1.275 5.48 1 90.44 321 GLU B O 1
ATOM 7020 N N . ARG B 1 322 ? -8.945 -0.389 5.047 1 88.62 322 ARG B N 1
ATOM 7021 C CA . ARG B 1 322 ? -8.078 -0.037 6.164 1 88.62 322 ARG B CA 1
ATOM 7022 C C . ARG B 1 322 ? -7.406 1.312 5.934 1 88.62 322 ARG B C 1
ATOM 7024 O O . ARG B 1 322 ? -7.242 2.1 6.867 1 88.62 322 ARG B O 1
ATOM 7031 N N . ILE B 1 323 ? -7 1.544 4.703 1 88.12 323 ILE B N 1
ATOM 7032 C CA . ILE B 1 323 ? -6.383 2.82 4.355 1 88.12 323 ILE B CA 1
ATOM 7033 C C . ILE B 1 323 ? -7.383 3.953 4.57 1 88.12 323 ILE B C 1
ATOM 7035 O O . ILE B 1 323 ? -7.039 4.992 5.133 1 88.12 323 ILE B O 1
ATOM 7039 N N . VAL B 1 324 ? -8.633 3.762 4.203 1 88.06 324 VAL B N 1
ATOM 7040 C CA . VAL B 1 324 ? -9.672 4.773 4.379 1 88.06 324 VAL B CA 1
ATOM 7041 C C . VAL B 1 324 ? -9.867 5.062 5.867 1 88.06 324 VAL B C 1
ATOM 7043 O O . VAL B 1 324 ? -9.977 6.223 6.27 1 88.06 324 VAL B O 1
ATOM 7046 N N . ARG B 1 325 ? -9.898 4.039 6.688 1 88.94 325 ARG B N 1
ATOM 7047 C CA . ARG B 1 325 ? -10.031 4.215 8.133 1 88.94 325 ARG B CA 1
ATOM 7048 C C . ARG B 1 325 ? -8.852 4.996 8.703 1 88.94 325 ARG B C 1
ATOM 7050 O O . ARG B 1 325 ? -9.031 5.879 9.547 1 88.94 325 ARG B O 1
ATOM 7057 N N . MET B 1 326 ? -7.656 4.727 8.172 1 86.12 326 MET B N 1
ATOM 7058 C CA . MET B 1 326 ? -6.465 5.422 8.648 1 86.12 326 MET B CA 1
ATOM 7059 C C . MET B 1 326 ? -6.496 6.895 8.25 1 86.12 326 MET B C 1
ATOM 7061 O O . MET B 1 326 ? -6.098 7.762 9.023 1 86.12 326 MET B O 1
ATOM 7065 N N . VAL B 1 327 ? -6.906 7.152 7.047 1 84.25 327 VAL B N 1
ATOM 7066 C CA . VAL B 1 327 ? -7.027 8.531 6.57 1 84.25 327 VAL B CA 1
ATOM 7067 C C . VAL B 1 327 ? -8.039 9.281 7.426 1 84.25 327 VAL B C 1
ATOM 7069 O O . VAL B 1 327 ? -7.809 10.438 7.805 1 84.25 327 VAL B O 1
ATOM 7072 N N . LEU B 1 328 ? -9.141 8.641 7.832 1 85.62 328 LEU B N 1
ATOM 7073 C CA . LEU B 1 328 ? -10.172 9.258 8.664 1 85.62 328 LEU B CA 1
ATOM 7074 C C . LEU B 1 328 ? -9.625 9.562 10.055 1 85.62 328 LEU B C 1
ATOM 7076 O O . LEU B 1 328 ? -9.859 10.648 10.594 1 85.62 328 LEU B O 1
ATOM 7080 N N . VAL B 1 329 ? -8.898 8.633 10.609 1 85.31 329 VAL B N 1
ATOM 7081 C CA . VAL B 1 329 ? -8.328 8.82 11.938 1 85.31 329 VAL B CA 1
ATOM 7082 C C . VAL B 1 329 ? -7.285 9.938 11.906 1 85.31 329 VAL B C 1
ATOM 7084 O O . VAL B 1 329 ? -7.254 10.789 12.789 1 85.31 329 VAL B O 1
ATOM 7087 N N . SER B 1 330 ? -6.43 9.953 10.875 1 83.06 330 SER B N 1
ATOM 7088 C CA . SER B 1 330 ? -5.414 10.992 10.734 1 83.06 330 SER B CA 1
ATOM 7089 C C . SER B 1 330 ? -6.055 12.367 10.539 1 83.06 330 SER B C 1
ATOM 7091 O O . SER B 1 330 ? -5.566 13.359 11.07 1 83.06 330 SER B O 1
ATOM 7093 N N . SER B 1 331 ? -7.156 12.398 9.805 1 79.25 331 SER B N 1
ATOM 7094 C CA . SER B 1 331 ? -7.879 13.648 9.594 1 79.25 331 SER B CA 1
ATOM 7095 C C . SER B 1 331 ? -8.508 14.156 10.891 1 79.25 331 SER B C 1
ATOM 7097 O O . SER B 1 331 ? -8.461 15.352 11.188 1 79.25 331 SER B O 1
ATOM 7099 N N . LEU B 1 332 ? -9.078 13.25 11.68 1 83.88 332 LEU B N 1
ATOM 7100 C CA . LEU B 1 332 ? -9.664 13.609 12.969 1 83.88 332 LEU B CA 1
ATOM 7101 C C . LEU B 1 332 ? -8.594 14.133 13.922 1 83.88 332 LEU B C 1
ATOM 7103 O O . LEU B 1 332 ? -8.812 15.125 14.617 1 83.88 332 LEU B O 1
ATOM 7107 N N . MET B 1 333 ? -7.48 13.516 13.914 1 83.94 333 MET B N 1
ATOM 7108 C CA . MET B 1 333 ? -6.367 13.938 14.758 1 83.94 333 MET B CA 1
ATOM 7109 C C . MET B 1 333 ? -5.855 15.312 14.336 1 83.94 333 MET B C 1
ATOM 7111 O O . MET B 1 333 ? -5.52 16.141 15.18 1 83.94 333 MET B O 1
ATOM 7115 N N . ALA B 1 334 ? -5.805 15.492 13.047 1 80.06 334 ALA B N 1
ATOM 7116 C CA . ALA B 1 334 ? -5.371 16.781 12.523 1 80.06 334 ALA B CA 1
ATOM 7117 C C . ALA B 1 334 ? -6.336 17.891 12.938 1 80.06 334 ALA B C 1
ATOM 7119 O O . ALA B 1 334 ? -5.91 19 13.289 1 80.06 334 ALA B O 1
ATOM 7120 N N . VAL B 1 335 ? -7.633 17.547 12.961 1 78.88 335 VAL B N 1
ATOM 7121 C CA . VAL B 1 335 ? -8.648 18.531 13.352 1 78.88 335 VAL B CA 1
ATOM 7122 C C . VAL B 1 335 ? -8.516 18.844 14.844 1 78.88 335 VAL B C 1
ATOM 7124 O O . VAL B 1 335 ? -8.586 20.016 15.242 1 78.88 335 VAL B O 1
ATOM 7127 N N . ILE B 1 336 ? -8.258 17.891 15.641 1 84.25 336 ILE B N 1
ATOM 7128 C CA . ILE B 1 336 ? -8.102 18.078 17.078 1 84.25 336 ILE B CA 1
ATOM 7129 C C . ILE B 1 336 ? -6.867 18.938 17.359 1 84.25 336 ILE B C 1
ATOM 7131 O O . ILE B 1 336 ? -6.922 19.875 18.156 1 84.25 336 ILE B O 1
ATOM 7135 N N . LEU B 1 337 ? -5.812 18.641 16.656 1 80.69 337 LEU B N 1
ATOM 7136 C CA . LEU B 1 337 ? -4.578 19.406 16.812 1 80.69 337 LEU B CA 1
ATOM 7137 C C . LEU B 1 337 ? -4.766 20.844 16.344 1 80.69 337 LEU B C 1
ATOM 7139 O O . LEU B 1 337 ? -4.234 21.781 16.969 1 80.69 337 LEU B O 1
ATOM 7143 N N . ALA B 1 338 ? -5.547 21.047 15.312 1 75.88 338 ALA B N 1
ATOM 7144 C CA . ALA B 1 338 ? -5.844 22.375 14.805 1 75.88 338 ALA B CA 1
ATOM 7145 C C . ALA B 1 338 ? -6.617 23.203 15.828 1 75.88 338 ALA B C 1
ATOM 7147 O O . ALA B 1 338 ? -6.32 24.375 16.047 1 75.88 338 ALA B O 1
ATOM 7148 N N . ILE B 1 339 ? -7.492 22.531 16.469 1 78.62 339 ILE B N 1
ATOM 7149 C CA . ILE B 1 339 ? -8.32 23.219 17.469 1 78.62 339 ILE B CA 1
ATOM 7150 C C . ILE B 1 339 ? -7.473 23.609 18.672 1 78.62 339 ILE B C 1
ATOM 7152 O O . ILE B 1 339 ? -7.57 24.734 19.172 1 78.62 339 ILE B O 1
ATOM 7156 N N . LEU B 1 340 ? -6.648 22.719 19.094 1 82 340 LEU B N 1
ATOM 7157 C CA . LEU B 1 340 ? -5.777 22.984 20.234 1 82 340 LEU B CA 1
ATOM 7158 C C . LEU B 1 340 ? -4.812 24.125 19.922 1 82 340 LEU B C 1
ATOM 7160 O O . LEU B 1 340 ? -4.598 25.016 20.75 1 82 340 LEU B O 1
ATOM 7164 N N . PHE B 1 341 ? -4.328 24.141 18.672 1 81.56 341 PHE B N 1
ATOM 7165 C CA . PHE B 1 341 ? -3.387 25.172 18.25 1 81.56 341 PHE B CA 1
ATOM 7166 C C . PHE B 1 341 ? -4.094 26.5 18.094 1 81.56 341 PHE B C 1
ATOM 7168 O O . PHE B 1 341 ? -3.549 27.547 18.453 1 81.56 341 PHE B O 1
ATOM 7175 N N . ALA B 1 342 ? -5.211 26.5 17.594 1 76.06 342 ALA B N 1
ATOM 7176 C CA . ALA B 1 342 ? -5.996 27.719 17.406 1 76.06 342 ALA B CA 1
ATOM 7177 C C . ALA B 1 342 ? -6.32 28.359 18.766 1 76.06 342 ALA B C 1
ATOM 7179 O O . ALA B 1 342 ? -6.223 29.578 18.922 1 76.06 342 ALA B O 1
ATOM 7180 N N . ARG B 1 343 ? -6.633 27.562 19.672 1 78.25 343 ARG B N 1
ATOM 7181 C CA . ARG B 1 343 ? -6.953 28.062 21 1 78.25 343 ARG B CA 1
ATOM 7182 C C . ARG B 1 343 ? -5.727 28.688 21.672 1 78.25 343 ARG B C 1
ATOM 7184 O O . ARG B 1 343 ? -5.836 29.688 22.375 1 78.25 343 ARG B O 1
ATOM 7191 N N . ALA B 1 344 ? -4.633 28.094 21.344 1 80 344 ALA B N 1
ATOM 7192 C CA . ALA B 1 344 ? -3.385 28.594 21.922 1 80 344 ALA B CA 1
ATOM 7193 C C . ALA B 1 344 ? -3.018 29.953 21.344 1 80 344 ALA B C 1
ATOM 7195 O O . ALA B 1 344 ? -2.373 30.766 22.031 1 80 344 ALA B O 1
ATOM 7196 N N . ILE B 1 345 ? -3.508 30.219 20.156 1 78.62 345 ILE B N 1
ATOM 7197 C CA . ILE B 1 345 ? -3.176 31.484 19.5 1 78.62 345 ILE B CA 1
ATOM 7198 C C . ILE B 1 345 ? -4.285 32.5 19.75 1 78.62 345 ILE B C 1
ATOM 7200 O O . ILE B 1 345 ? -4.008 33.656 20.047 1 78.62 345 ILE B O 1
ATOM 7204 N N . THR B 1 346 ? -5.527 32.125 19.812 1 79.06 346 THR B N 1
ATOM 7205 C CA . THR B 1 346 ? -6.668 33.031 19.844 1 79.06 346 THR B CA 1
ATOM 7206 C C . THR B 1 346 ? -6.934 33.531 21.266 1 79.06 346 THR B C 1
ATOM 7208 O O . THR B 1 346 ? -7.316 34.656 21.469 1 79.06 346 THR B O 1
ATOM 7211 N N . ARG B 1 347 ? -6.652 32.719 22.25 1 83.12 347 ARG B N 1
ATOM 7212 C CA . ARG B 1 347 ? -6.969 33.094 23.625 1 83.12 347 ARG B CA 1
ATOM 7213 C C . ARG B 1 347 ? -6.129 34.312 24.062 1 83.12 347 ARG B C 1
ATOM 7215 O O . ARG B 1 347 ? -6.668 35.281 24.547 1 83.12 347 ARG B O 1
ATOM 7222 N N . PRO B 1 348 ? -4.852 34.156 23.797 1 81.38 348 PRO B N 1
ATOM 7223 C CA . PRO B 1 348 ? -4.051 35.312 24.188 1 81.38 348 PRO B CA 1
ATOM 7224 C C . PRO B 1 348 ? -4.426 36.562 23.391 1 81.38 348 PRO B C 1
ATOM 7226 O O . PRO B 1 348 ? -4.371 37.688 23.938 1 81.38 348 PRO B O 1
ATOM 7229 N N . LEU B 1 349 ? -4.875 36.469 22.203 1 81.94 349 LEU B N 1
ATOM 7230 C CA . LEU B 1 349 ? -5.262 37.625 21.391 1 81.94 349 LEU B CA 1
ATOM 7231 C C . LEU B 1 349 ? -6.547 38.25 21.922 1 81.94 349 LEU B C 1
ATOM 7233 O O . LEU B 1 349 ? -6.688 39.469 21.906 1 81.94 349 LEU B O 1
ATOM 7237 N N . GLN B 1 350 ? -7.398 37.469 22.375 1 82.12 350 GLN B N 1
ATOM 7238 C CA . GLN B 1 350 ? -8.641 37.969 22.938 1 82.12 350 GLN B CA 1
ATOM 7239 C C . GLN B 1 350 ? -8.383 38.719 24.25 1 82.12 350 GLN B C 1
ATOM 7241 O O . GLN B 1 350 ? -9.023 39.75 24.516 1 82.12 350 GLN B O 1
ATOM 7246 N N . THR B 1 351 ? -7.426 38.188 25.016 1 82.44 351 THR B N 1
ATOM 7247 C CA . THR B 1 351 ? -7.07 38.844 26.266 1 82.44 351 THR B CA 1
ATOM 7248 C C . THR B 1 351 ? -6.488 40.25 25.969 1 82.44 351 THR B C 1
ATOM 7250 O O . THR B 1 351 ? -6.793 41.219 26.672 1 82.44 351 THR B O 1
ATOM 7253 N N . LEU B 1 352 ? -5.738 40.312 24.938 1 83.81 352 LEU B N 1
ATOM 7254 C CA . LEU B 1 352 ? -5.152 41.594 24.562 1 83.81 352 LEU B CA 1
ATOM 7255 C C . LEU B 1 352 ? -6.223 42.562 24.047 1 83.81 352 LEU B C 1
ATOM 7257 O O . LEU B 1 352 ? -6.18 43.75 24.344 1 83.81 352 LEU B O 1
ATOM 7261 N N . ALA B 1 353 ? -7.176 42.031 23.359 1 82.38 353 ALA B N 1
ATOM 7262 C CA . ALA B 1 353 ? -8.258 42.875 22.828 1 82.38 353 ALA B CA 1
ATOM 7263 C C . ALA B 1 353 ? -9.102 43.438 23.969 1 82.38 353 ALA B C 1
ATOM 7265 O O . ALA B 1 353 ? -9.484 44.625 23.922 1 82.38 353 ALA B O 1
ATOM 7266 N N . ARG B 1 354 ? -9.328 42.656 24.984 1 82.69 354 ARG B N 1
ATOM 7267 C CA . ARG B 1 354 ? -10.094 43.125 26.125 1 82.69 354 ARG B CA 1
ATOM 7268 C C . ARG B 1 354 ? -9.32 44.188 26.922 1 82.69 354 ARG B C 1
ATOM 7270 O O . ARG B 1 354 ? -9.891 45.156 27.375 1 82.69 354 ARG B O 1
ATOM 7277 N N . ALA B 1 355 ? -8.047 43.938 27.016 1 81.62 355 ALA B N 1
ATOM 7278 C CA . ALA B 1 355 ? -7.203 44.875 27.734 1 81.62 355 ALA B CA 1
ATOM 7279 C C . ALA B 1 355 ? -7.145 46.219 27 1 81.62 355 ALA B C 1
ATOM 7281 O O . ALA B 1 355 ? -7.078 47.281 27.641 1 81.62 355 ALA B O 1
ATOM 7282 N N . ALA B 1 356 ? -7.199 46.156 25.688 1 80.94 356 ALA B N 1
ATOM 7283 C CA . ALA B 1 356 ? -7.137 47.375 24.875 1 80.94 356 ALA B CA 1
ATOM 7284 C C . ALA B 1 356 ? -8.398 48.219 25.047 1 80.94 356 ALA B C 1
ATOM 7286 O O . ALA B 1 356 ? -8.344 49.438 24.984 1 80.94 356 ALA B O 1
ATOM 7287 N N . THR B 1 357 ? -9.539 47.594 25.312 1 77.19 357 THR B N 1
ATOM 7288 C CA . THR B 1 357 ? -10.812 48.281 25.453 1 77.19 357 THR B CA 1
ATOM 7289 C C . THR B 1 357 ? -10.93 48.906 26.844 1 77.19 357 THR B C 1
ATOM 7291 O O . THR B 1 357 ? -11.648 49.906 27.016 1 77.19 357 THR B O 1
ATOM 7294 N N . HIS B 1 358 ? -10.234 48.438 27.812 1 76.19 358 HIS B N 1
ATOM 7295 C CA . HIS B 1 358 ? -10.383 48.906 29.172 1 76.19 358 HIS B CA 1
ATOM 7296 C C . HIS B 1 358 ? -9.109 49.594 29.672 1 76.19 358 HIS B C 1
ATOM 7298 O O . HIS B 1 358 ? -8.703 49.406 30.812 1 76.19 358 HIS B O 1
ATOM 7304 N N . VAL B 1 359 ? -8.477 50.344 28.812 1 72.25 359 VAL B N 1
ATOM 7305 C CA . VAL B 1 359 ? -7.195 50.938 29.156 1 72.25 359 VAL B CA 1
ATOM 7306 C C . VAL B 1 359 ? -7.383 51.969 30.297 1 72.25 359 VAL B C 1
ATOM 7308 O O . VAL B 1 359 ? -6.508 52.094 31.156 1 72.25 359 VAL B O 1
ATOM 7311 N N . PHE B 1 360 ? -8.555 52.781 30.297 1 67.75 360 PHE B N 1
ATOM 7312 C CA . PHE B 1 360 ? -8.766 53.875 31.25 1 67.75 360 PHE B CA 1
ATOM 7313 C C . PHE B 1 360 ? -9.492 53.344 32.5 1 67.75 360 PHE B C 1
ATOM 7315 O O . PHE B 1 360 ? -9.602 54.062 33.469 1 67.75 360 PHE B O 1
ATOM 7322 N N . ASP B 1 361 ? -10.148 52.312 32.406 1 67.5 361 ASP B N 1
ATOM 7323 C CA . ASP B 1 361 ? -10.875 51.75 33.531 1 67.5 361 ASP B CA 1
ATOM 7324 C C . ASP B 1 361 ? -9.906 51.312 34.625 1 67.5 361 ASP B C 1
ATOM 7326 O O . ASP B 1 361 ? -8.688 51.312 34.438 1 67.5 361 ASP B O 1
ATOM 7330 N N . ASP B 1 362 ? -10.508 50.875 35.969 1 57.84 362 ASP B N 1
ATOM 7331 C CA . ASP B 1 362 ? -9.828 50.438 37.188 1 57.84 362 ASP B CA 1
ATOM 7332 C C . ASP B 1 362 ? -8.688 49.469 36.875 1 57.84 362 ASP B C 1
ATOM 7334 O O . ASP B 1 362 ? -8.773 48.688 35.938 1 57.84 362 ASP B O 1
ATOM 7338 N N . PRO B 1 363 ? -7.457 49.844 37.469 1 54.19 363 PRO B N 1
ATOM 7339 C CA . PRO B 1 363 ? -6.184 49.156 37.312 1 54.19 363 PRO B CA 1
ATOM 7340 C C . PRO B 1 363 ? -6.352 47.625 37.25 1 54.19 363 PRO B C 1
ATOM 7342 O O . PRO B 1 363 ? -5.367 46.906 37.375 1 54.19 363 PRO B O 1
ATOM 7345 N N . ALA B 1 364 ? -7.496 47.188 37.531 1 53 364 ALA B N 1
ATOM 7346 C CA . ALA B 1 364 ? -7.32 45.75 37.656 1 53 364 ALA B CA 1
ATOM 7347 C C . ALA B 1 364 ? -6.613 45.156 36.438 1 53 364 ALA B C 1
ATOM 7349 O O . ALA B 1 364 ? -7.121 45.281 35.312 1 53 364 ALA B O 1
ATOM 7350 N N . THR B 1 365 ? -5.281 45.219 36.5 1 55.03 365 THR B N 1
ATOM 7351 C CA . THR B 1 365 ? -4.215 44.75 35.625 1 55.03 365 THR B CA 1
ATOM 7352 C C . THR B 1 365 ? -4.613 43.438 34.969 1 55.03 365 THR B C 1
ATOM 7354 O O . THR B 1 365 ? -4.652 42.375 35.625 1 55.03 365 THR B O 1
ATOM 7357 N N . GLU B 1 366 ? -5.512 43.469 34.094 1 66 366 GLU B N 1
ATOM 7358 C CA . GLU B 1 366 ? -5.594 42.219 33.344 1 66 366 GLU B CA 1
ATOM 7359 C C . GLU B 1 366 ? -4.207 41.75 32.938 1 66 366 GLU B C 1
ATOM 7361 O O . GLU B 1 366 ? -3.391 42.5 32.438 1 66 366 GLU B O 1
ATOM 7366 N N . ARG B 1 367 ? -3.816 40.531 33.594 1 76.19 367 ARG B N 1
ATOM 7367 C CA . ARG B 1 367 ? -2.52 39.906 33.375 1 76.19 367 ARG B CA 1
ATOM 7368 C C . ARG B 1 367 ? -2.289 39.688 31.891 1 76.19 367 ARG B C 1
ATOM 7370 O O . ARG B 1 367 ? -3.039 38.938 31.25 1 76.19 367 ARG B O 1
ATOM 7377 N N . LEU B 1 368 ? -1.598 40.594 31.172 1 81.5 368 LEU B N 1
ATOM 7378 C CA . LEU B 1 368 ? -1.218 40.438 29.766 1 81.5 368 LEU B CA 1
ATOM 7379 C C . LEU B 1 368 ? -0.196 39.312 29.609 1 81.5 368 LEU B C 1
ATOM 7381 O O . LEU B 1 368 ? 0.558 39.031 30.547 1 81.5 368 LEU B O 1
ATOM 7385 N N . PRO B 1 369 ? -0.317 38.562 28.625 1 80.56 369 PRO B N 1
ATOM 7386 C CA . PRO B 1 369 ? 0.625 37.469 28.391 1 80.56 369 PRO B CA 1
ATOM 7387 C C . PRO B 1 369 ? 2.012 37.969 27.984 1 80.56 369 PRO B C 1
ATOM 7389 O O . PRO B 1 369 ? 2.523 37.594 26.922 1 80.56 369 PRO B O 1
ATOM 7392 N N . VAL B 1 370 ? 2.682 38.656 28.797 1 82.75 370 VAL B N 1
ATOM 7393 C CA . VAL B 1 370 ? 3.977 39.25 28.5 1 82.75 370 VAL B CA 1
ATOM 7394 C C . VAL B 1 370 ? 5.07 38.188 28.578 1 82.75 370 VAL B C 1
ATOM 7396 O O . VAL B 1 370 ? 6.156 38.375 28.031 1 82.75 370 VAL B O 1
ATOM 7399 N N . GLY B 1 371 ? 4.734 37.094 29.188 1 78.31 371 GLY B N 1
ATOM 7400 C CA . GLY B 1 371 ? 5.719 36.062 29.375 1 78.31 371 GLY B CA 1
ATOM 7401 C C . GLY B 1 371 ? 5.949 35.219 28.125 1 78.31 371 GLY B C 1
ATOM 7402 O O . GLY B 1 371 ? 6.93 34.469 28.047 1 78.31 371 GLY B O 1
ATOM 7403 N N . ARG B 1 372 ? 5.129 35.406 27.141 1 80.94 372 ARG B N 1
ATOM 7404 C CA . ARG B 1 372 ? 5.254 34.625 25.906 1 80.94 372 ARG B CA 1
ATOM 7405 C C . ARG B 1 372 ? 6.418 35.125 25.062 1 80.94 372 ARG B C 1
ATOM 7407 O O . ARG B 1 372 ? 6.691 36.312 25.016 1 80.94 372 ARG B O 1
ATOM 7414 N N . ALA B 1 373 ? 7.117 34.156 24.469 1 76 373 ALA B N 1
ATOM 7415 C CA . ALA B 1 373 ? 8.305 34.531 23.703 1 76 373 ALA B CA 1
ATOM 7416 C C . ALA B 1 373 ? 7.957 34.719 22.219 1 76 373 ALA B C 1
ATOM 7418 O O . ALA B 1 373 ? 8.797 35.156 21.438 1 76 373 ALA B O 1
ATOM 7419 N N . ASP B 1 374 ? 6.781 34.562 21.75 1 80.44 374 ASP B N 1
ATOM 7420 C CA . ASP B 1 374 ? 6.398 34.688 20.344 1 80.44 374 ASP B CA 1
ATOM 7421 C C . ASP B 1 374 ? 5.902 36.094 20.031 1 80.44 374 ASP B C 1
ATOM 7423 O O . ASP B 1 374 ? 6.105 37 20.828 1 80.44 374 ASP B O 1
ATOM 7427 N N . GLU B 1 375 ? 5.375 36.25 18.828 1 81.19 375 GLU B N 1
ATOM 7428 C CA . GLU B 1 375 ? 4.926 37.562 18.391 1 81.19 375 GLU B CA 1
ATOM 7429 C C . GLU B 1 375 ? 3.791 38.094 19.266 1 81.19 375 GLU B C 1
ATOM 7431 O O . GLU B 1 375 ? 3.627 39.281 19.406 1 81.19 375 GLU B O 1
ATOM 7436 N N . ILE B 1 376 ? 3.086 37.156 19.828 1 80.94 376 ILE B N 1
ATOM 7437 C CA . ILE B 1 376 ? 2.012 37.562 20.719 1 80.94 376 ILE B CA 1
ATOM 7438 C C . ILE B 1 376 ? 2.6 38.188 22 1 80.94 376 ILE B C 1
ATOM 7440 O O . ILE B 1 376 ? 2.084 39.156 22.516 1 80.94 376 ILE B O 1
ATOM 7444 N N . GLY B 1 377 ? 3.674 37.594 22.406 1 81.19 377 GLY B N 1
ATOM 7445 C CA . GLY B 1 377 ? 4.367 38.125 23.562 1 81.19 377 GLY B CA 1
ATOM 7446 C C . GLY B 1 377 ? 4.938 39.531 23.312 1 81.19 377 GLY B C 1
ATOM 7447 O O . GLY B 1 377 ? 4.863 40.406 24.188 1 81.19 377 GLY B O 1
ATOM 7448 N N . VAL B 1 378 ? 5.441 39.688 22.141 1 80.94 378 VAL B N 1
ATOM 7449 C CA . VAL B 1 378 ? 5.984 41 21.781 1 80.94 378 VAL B CA 1
ATOM 7450 C C . VAL B 1 378 ? 4.863 42.031 21.75 1 80.94 378 VAL B C 1
ATOM 7452 O O . VAL B 1 378 ? 5.031 43.156 22.25 1 80.94 378 VAL B O 1
ATOM 7455 N N . LEU B 1 379 ? 3.734 41.656 21.188 1 83.25 379 LEU B N 1
ATOM 7456 C CA . LEU B 1 379 ? 2.59 42.562 21.156 1 83.25 379 LEU B CA 1
ATOM 7457 C C . LEU B 1 379 ? 2.117 42.906 22.562 1 83.25 379 LEU B C 1
ATOM 7459 O O . LEU B 1 379 ? 1.806 44.062 22.844 1 83.25 379 LEU B O 1
ATOM 7463 N N . ALA B 1 380 ? 2.096 41.906 23.391 1 86.06 380 ALA B N 1
ATOM 7464 C CA . ALA B 1 380 ? 1.647 42.125 24.766 1 86.06 380 ALA B CA 1
ATOM 7465 C C . ALA B 1 380 ? 2.576 43.062 25.516 1 86.06 380 ALA B C 1
ATOM 7467 O O . ALA B 1 380 ? 2.115 43.906 26.266 1 86.06 380 ALA B O 1
ATOM 7468 N N . ARG B 1 381 ? 3.854 42.938 25.297 1 86.25 381 ARG B N 1
ATOM 7469 C CA . ARG B 1 381 ? 4.828 43.812 25.953 1 86.25 381 ARG B CA 1
ATOM 7470 C C . ARG B 1 381 ? 4.719 45.25 25.438 1 86.25 381 ARG B C 1
ATOM 7472 O O . ARG B 1 381 ? 4.82 46.188 26.203 1 86.25 381 ARG B O 1
ATOM 7479 N N . CYS B 1 382 ? 4.508 45.375 24.156 1 84 382 CYS B N 1
ATOM 7480 C CA . CYS B 1 382 ? 4.328 46.688 23.578 1 84 382 CYS B CA 1
ATOM 7481 C C . CYS B 1 382 ? 3.074 47.344 24.125 1 84 382 CYS B C 1
ATOM 7483 O O . CYS B 1 382 ? 3.084 48.562 24.438 1 84 382 CYS B O 1
ATOM 7485 N N . PHE B 1 383 ? 2.115 46.562 24.281 1 85 383 PHE B N 1
ATOM 7486 C CA . PHE B 1 383 ? 0.856 47.062 24.812 1 85 383 PHE B CA 1
ATOM 7487 C C . PHE B 1 383 ? 1.013 47.5 26.266 1 85 383 PHE B C 1
ATOM 7489 O O . PHE B 1 383 ? 0.446 48.5 26.688 1 85 383 PHE B O 1
ATOM 7496 N N . ASP B 1 384 ? 1.703 46.719 26.938 1 85.44 384 ASP B N 1
ATOM 7497 C CA . ASP B 1 384 ? 1.936 47.031 28.359 1 85.44 384 ASP B CA 1
ATOM 7498 C C . ASP B 1 384 ? 2.721 48.312 28.516 1 85.44 384 ASP B C 1
ATOM 7500 O O . ASP B 1 384 ? 2.398 49.156 29.391 1 85.44 384 ASP B O 1
ATOM 7504 N N . SER B 1 385 ? 3.709 48.469 27.75 1 84.94 385 SER B N 1
ATOM 7505 C CA . SER B 1 385 ? 4.504 49.688 27.781 1 84.94 385 SER B CA 1
ATOM 7506 C C . SER B 1 385 ? 3.662 50.906 27.406 1 84.94 385 SER B C 1
ATOM 7508 O O . SER B 1 385 ? 3.805 51.969 28 1 84.94 385 SER B O 1
ATOM 7510 N N . MET B 1 386 ? 2.844 50.656 26.453 1 84.75 386 MET B N 1
ATOM 7511 C CA . MET B 1 386 ? 1.954 51.75 26 1 84.75 386 MET B CA 1
ATOM 7512 C C . MET B 1 386 ? 0.995 52.156 27.109 1 84.75 386 MET B C 1
ATOM 7514 O O . MET B 1 386 ? 0.761 53.344 27.312 1 84.75 386 MET B O 1
ATOM 7518 N N . ARG B 1 387 ? 0.445 51.219 27.766 1 83.19 387 ARG B N 1
ATOM 7519 C CA . ARG B 1 387 ? -0.492 51.469 28.859 1 83.19 387 ARG B CA 1
ATOM 7520 C C . ARG B 1 387 ? 0.163 52.312 29.969 1 83.19 387 ARG B C 1
ATOM 7522 O O . ARG B 1 387 ? -0.44 53.25 30.484 1 83.19 387 ARG B O 1
ATOM 7529 N N . VAL B 1 388 ? 1.358 51.938 30.266 1 83.69 388 VAL B N 1
ATOM 7530 C CA . VAL B 1 388 ? 2.1 52.625 31.312 1 83.69 388 VAL B CA 1
ATOM 7531 C C . VAL B 1 388 ? 2.383 54.062 30.859 1 83.69 388 VAL B C 1
ATOM 7533 O O . VAL B 1 388 ? 2.244 55 31.641 1 83.69 388 VAL B O 1
ATOM 7536 N N . GLU B 1 389 ? 2.742 54.156 29.656 1 84.75 389 GLU B N 1
ATOM 7537 C CA . GLU B 1 389 ? 3.066 55.469 29.125 1 84.75 389 GLU B CA 1
ATOM 7538 C C . GLU B 1 389 ? 1.843 56.406 29.109 1 84.75 389 GLU B C 1
ATOM 7540 O O . GLU B 1 389 ? 1.937 57.562 29.469 1 84.75 389 GLU B O 1
ATOM 7545 N N . ILE B 1 390 ? 0.716 55.844 28.719 1 84 390 ILE B N 1
ATOM 7546 C CA . ILE B 1 390 ? -0.527 56.594 28.656 1 84 390 ILE B CA 1
ATOM 7547 C C . ILE B 1 390 ? -0.927 57.031 30.062 1 84 390 ILE B C 1
ATOM 7549 O O . ILE B 1 390 ? -1.282 58.188 30.297 1 84 390 ILE B O 1
ATOM 7553 N N . ARG B 1 391 ? -0.809 56.188 31 1 83.5 391 ARG B N 1
ATOM 7554 C CA . ARG B 1 391 ? -1.198 56.469 32.375 1 83.5 391 ARG B CA 1
ATOM 7555 C C . ARG B 1 391 ? -0.305 57.562 33 1 83.5 391 ARG B C 1
ATOM 7557 O O . ARG B 1 391 ? -0.785 58.438 33.719 1 83.5 391 ARG B O 1
ATOM 7564 N N . THR B 1 392 ? 0.944 57.469 32.656 1 84.75 392 THR B N 1
ATOM 7565 C CA . THR B 1 392 ? 1.899 58.438 33.156 1 84.75 392 THR B CA 1
ATOM 7566 C C . THR B 1 392 ? 1.628 59.812 32.562 1 84.75 392 THR B C 1
ATOM 7568 O O . THR B 1 392 ? 1.646 60.812 33.281 1 84.75 392 THR B O 1
ATOM 7571 N N . GLN B 1 393 ? 1.349 59.844 31.312 1 85.19 393 GLN B N 1
ATOM 7572 C CA . GLN B 1 393 ? 1.1 61.125 30.656 1 85.19 393 GLN B CA 1
ATOM 7573 C C . GLN B 1 393 ? -0.194 61.781 31.141 1 85.19 393 GLN B C 1
ATOM 7575 O O . GLN B 1 393 ? -0.249 62.969 31.375 1 85.19 393 GLN B O 1
ATOM 7580 N N . VAL B 1 394 ? -1.223 60.969 31.344 1 83.69 394 VAL B N 1
ATOM 7581 C CA . VAL B 1 394 ? -2.512 61.469 31.812 1 83.69 394 VAL B CA 1
ATOM 7582 C C . VAL B 1 394 ? -2.381 61.938 33.25 1 83.69 394 VAL B C 1
ATOM 7584 O O . VAL B 1 394 ? -2.941 62.969 33.625 1 83.69 394 VAL B O 1
ATOM 7587 N N . ALA B 1 395 ? -1.583 61.25 34 1 84.75 395 ALA B N 1
ATOM 7588 C CA . ALA B 1 395 ? -1.365 61.625 35.406 1 84.75 395 ALA B CA 1
ATOM 7589 C C . ALA B 1 395 ? -0.626 62.969 35.469 1 84.75 395 ALA B C 1
ATOM 7591 O O . ALA B 1 395 ? -0.947 63.812 36.312 1 84.75 395 ALA B O 1
ATOM 7592 N N . MET B 1 396 ? 0.291 63.156 34.625 1 88.38 396 MET B N 1
ATOM 7593 C CA . MET B 1 396 ? 1.066 64.375 34.594 1 88.38 396 MET B CA 1
ATOM 7594 C C . MET B 1 396 ? 0.194 65.562 34.188 1 88.38 396 MET B C 1
ATOM 7596 O O . MET B 1 396 ? 0.293 66.688 34.781 1 88.38 396 MET B O 1
ATOM 7600 N N . LEU B 1 397 ? -0.661 65.312 33.219 1 86.31 397 LEU B N 1
ATOM 7601 C CA . LEU B 1 397 ? -1.547 66.312 32.75 1 86.31 397 LEU B CA 1
ATOM 7602 C C . LEU B 1 397 ? -2.574 66.688 33.812 1 86.31 397 LEU B C 1
ATOM 7604 O O . LEU B 1 397 ? -2.895 67.875 34 1 86.31 397 LEU B O 1
ATOM 7608 N N . ARG B 1 398 ? -3.004 65.75 34.562 1 86.5 398 ARG B N 1
ATOM 7609 C CA . ARG B 1 398 ? -3.969 65.938 35.625 1 86.5 398 ARG B CA 1
ATOM 7610 C C . ARG B 1 398 ? -3.33 66.75 36.781 1 86.5 398 ARG B C 1
ATOM 7612 O O . ARG B 1 398 ? -3.955 67.625 37.375 1 86.5 398 ARG B O 1
ATOM 7619 N N . ALA B 1 399 ? -2.109 66.438 37.094 1 88.5 399 ALA B N 1
ATOM 7620 C CA . ALA B 1 399 ? -1.385 67.125 38.156 1 88.5 399 ALA B CA 1
ATOM 7621 C C . ALA B 1 399 ? -1.152 68.625 37.812 1 88.5 399 ALA B C 1
ATOM 7623 O O . ALA B 1 399 ? -1.325 69.5 38.656 1 88.5 399 ALA B O 1
ATOM 7624 N N . LYS B 1 400 ? -0.783 68.812 36.594 1 87.5 400 LYS B N 1
ATOM 7625 C CA . LYS B 1 400 ? -0.565 70.188 36.125 1 87.5 400 LYS B CA 1
ATOM 7626 C C . LYS B 1 400 ? -1.869 70.938 36.125 1 87.5 400 LYS B C 1
ATOM 7628 O O . LYS B 1 400 ? -1.881 72.125 36.438 1 87.5 400 LYS B O 1
ATOM 7633 N N . GLN B 1 401 ? -2.908 70.312 35.812 1 85.94 401 GLN B N 1
ATOM 7634 C CA . GLN B 1 401 ? -4.23 70.938 35.812 1 85.94 401 GLN B CA 1
ATOM 7635 C C . GLN B 1 401 ? -4.645 71.375 37.219 1 85.94 401 GLN B C 1
ATOM 7637 O O . GLN B 1 401 ? -5.195 72.438 37.406 1 85.94 401 GLN B O 1
ATOM 7642 N N . LEU B 1 402 ? -4.363 70.5 38.156 1 85.25 402 LEU B N 1
ATOM 7643 C CA . LEU B 1 402 ? -4.711 70.812 39.531 1 85.25 402 LEU B CA 1
ATOM 7644 C C . LEU B 1 402 ? -3.908 72 40.031 1 85.25 402 LEU B C 1
ATOM 7646 O O . LEU B 1 402 ? -4.449 72.875 40.719 1 85.25 402 LEU B O 1
ATOM 7650 N N . GLU B 1 403 ? -2.662 72.062 39.719 1 85.62 403 GLU B N 1
ATOM 7651 C CA . GLU B 1 403 ? -1.79 73.125 40.094 1 85.62 403 GLU B CA 1
ATOM 7652 C C . GLU B 1 403 ? -2.256 74.438 39.469 1 85.62 403 GLU B C 1
ATOM 7654 O O . GLU B 1 403 ? -2.338 75.5 40.156 1 85.62 403 GLU B O 1
ATOM 7659 N N . LEU B 1 404 ? -2.666 74.5 38.281 1 84.88 404 LEU B N 1
ATOM 7660 C CA . LEU B 1 404 ? -3.094 75.688 37.562 1 84.88 404 LEU B CA 1
ATOM 7661 C C . LEU B 1 404 ? -4.445 76.188 38.062 1 84.88 404 LEU B C 1
ATOM 7663 O O . LEU B 1 404 ? -4.684 77.375 38.156 1 84.88 404 LEU B O 1
ATOM 7667 N N . THR B 1 405 ? -5.277 75.25 38.375 1 84 405 THR B N 1
ATOM 7668 C CA . THR B 1 405 ? -6.57 75.625 38.938 1 84 405 THR B CA 1
ATOM 7669 C C . THR B 1 405 ? -6.387 76.312 40.281 1 84 405 THR B C 1
ATOM 7671 O O . THR B 1 405 ? -7.082 77.312 40.531 1 84 405 THR B O 1
ATOM 7674 N N . HIS B 1 406 ? -5.445 75.875 41.031 1 83.25 406 HIS B N 1
ATOM 7675 C CA . HIS B 1 406 ? -5.152 76.5 42.281 1 83.25 406 HIS B CA 1
ATOM 7676 C C . HIS B 1 406 ? -4.59 77.938 42.094 1 83.25 406 HIS B C 1
ATOM 7678 O O . HIS B 1 406 ? -5.016 78.875 42.75 1 83.25 406 HIS B O 1
ATOM 7684 N N . LEU B 1 407 ? -3.723 78.125 41.188 1 81 407 LEU B N 1
ATOM 7685 C CA . LEU B 1 407 ? -3.096 79.438 40.906 1 81 407 LEU B CA 1
ATOM 7686 C C . LEU B 1 407 ? -4.113 80.438 40.344 1 81 407 LEU B C 1
ATOM 7688 O O . LEU B 1 407 ? -4.027 81.625 40.594 1 81 407 LEU B O 1
ATOM 7692 N N . ALA B 1 408 ? -5.043 79.875 39.625 1 80.69 408 ALA B N 1
ATOM 7693 C CA . ALA B 1 408 ? -6.059 80.75 39 1 80.69 408 ALA B CA 1
ATOM 7694 C C . ALA B 1 408 ? -7.098 81.188 40.031 1 80.69 408 ALA B C 1
ATOM 7696 O O . ALA B 1 408 ? -7.699 82.25 39.875 1 80.69 408 ALA B O 1
ATOM 7697 N N . GLY B 1 409 ? -7.223 80.5 41.062 1 83.69 409 GLY B N 1
ATOM 7698 C CA . GLY B 1 409 ? -8.32 80.75 41.969 1 83.69 409 GLY B CA 1
ATOM 7699 C C . GLY B 1 409 ? -7.875 81.375 43.281 1 83.69 409 GLY B C 1
ATOM 7700 O O . GLY B 1 409 ? -8.703 81.75 44.094 1 83.69 409 GLY B O 1
ATOM 7701 N N . HIS B 1 410 ? -6.547 81.625 43.562 1 87.5 410 HIS B N 1
ATOM 7702 C CA . HIS B 1 410 ? -6.082 82.125 44.844 1 87.5 410 HIS B CA 1
ATOM 7703 C C . HIS B 1 410 ? -5.141 83.312 44.688 1 87.5 410 HIS B C 1
ATOM 7705 O O . HIS B 1 410 ? -4.465 83.375 43.656 1 87.5 410 HIS B O 1
ATOM 7711 N N . ASP B 1 411 ? -5.27 84.25 45.75 1 81.31 411 ASP B N 1
ATOM 7712 C CA . ASP B 1 411 ? -4.352 85.375 45.812 1 81.31 411 ASP B CA 1
ATOM 7713 C C . ASP B 1 411 ? -2.939 84.938 46.188 1 81.31 411 ASP B C 1
ATOM 7715 O O . ASP B 1 411 ? -2.744 84.188 47.156 1 81.31 411 ASP B O 1
ATOM 7719 N N . ALA B 1 412 ? -1.979 85.375 45.406 1 76.56 412 ALA B N 1
ATOM 7720 C CA . ALA B 1 412 ? -0.615 84.812 45.531 1 76.56 412 ALA B CA 1
ATOM 7721 C C . ALA B 1 412 ? 0.034 85.312 46.812 1 76.56 412 ALA B C 1
ATOM 7723 O O . ALA B 1 412 ? 0.892 84.625 47.375 1 76.56 412 ALA B O 1
ATOM 7724 N N . LEU B 1 413 ? -0.437 86.5 47.312 1 78.5 413 LEU B N 1
ATOM 7725 C CA . LEU B 1 413 ? 0.187 87.062 48.5 1 78.5 413 LEU B CA 1
ATOM 7726 C C . LEU B 1 413 ? -0.38 86.438 49.781 1 78.5 413 LEU B C 1
ATOM 7728 O O . LEU B 1 413 ? 0.371 85.938 50.625 1 78.5 413 LEU B O 1
ATOM 7732 N N . THR B 1 414 ? -1.67 86.438 49.938 1 89.12 414 THR B N 1
ATOM 7733 C CA . THR B 1 414 ? -2.318 86.062 51.188 1 89.12 414 THR B CA 1
ATOM 7734 C C . THR B 1 414 ? -2.793 84.625 51.125 1 89.12 414 THR B C 1
ATOM 7736 O O . THR B 1 414 ? -3.137 84 52.156 1 89.12 414 THR B O 1
ATOM 7739 N N . GLU B 1 415 ? -2.869 83.938 49.875 1 89.56 415 GLU B N 1
ATOM 7740 C CA . GLU B 1 415 ? -3.328 82.562 49.625 1 89.56 415 GLU B CA 1
ATOM 7741 C C . GLU B 1 415 ? -4.832 82.438 49.844 1 89.56 415 GLU B C 1
ATOM 7743 O O . GLU B 1 415 ? -5.363 81.312 49.906 1 89.56 415 GLU B O 1
ATOM 7748 N N . LEU B 1 416 ? -5.457 83.625 50.125 1 91.31 416 LEU B N 1
ATOM 7749 C CA . LEU B 1 416 ? -6.914 83.625 50.188 1 91.31 416 LEU B CA 1
ATOM 7750 C C . LEU B 1 416 ? -7.523 83.562 48.781 1 91.31 416 LEU B C 1
ATOM 7752 O O . LEU B 1 416 ? -6.855 83.875 47.781 1 91.31 416 LEU B O 1
ATOM 7756 N N . PRO B 1 417 ? -8.727 83 48.719 1 91.44 417 PRO B N 1
ATOM 7757 C CA . PRO B 1 417 ? -9.422 83.062 47.438 1 91.44 417 PRO B CA 1
ATOM 7758 C C . PRO B 1 417 ? -9.375 84.5 46.844 1 91.44 417 PRO B C 1
ATOM 7760 O O . PRO B 1 417 ? -9.422 85.5 47.562 1 91.44 417 PRO B O 1
ATOM 7763 N N . ASN B 1 418 ? -9.18 84.375 45.5 1 85 418 ASN B N 1
ATOM 7764 C CA . ASN B 1 418 ? -9.195 85.688 44.844 1 85 418 ASN B CA 1
ATOM 7765 C C . ASN B 1 418 ? -10.609 86.062 44.375 1 85 418 ASN B C 1
ATOM 7767 O O . ASN B 1 418 ? -11.578 85.375 44.719 1 85 418 ASN B O 1
ATOM 7771 N N . ARG B 1 419 ? -10.688 87.312 43.844 1 81.69 419 ARG B N 1
ATOM 7772 C CA . ARG B 1 419 ? -11.984 87.812 43.406 1 81.69 419 ARG B CA 1
ATOM 7773 C C . ARG B 1 419 ? -12.727 86.812 42.531 1 81.69 419 ARG B C 1
ATOM 7775 O O . ARG B 1 419 ? -13.93 86.625 42.688 1 81.69 419 ARG B O 1
ATOM 7782 N N . LEU B 1 420 ? -11.945 86.125 41.688 1 81.56 420 LEU B N 1
ATOM 7783 C CA . LEU B 1 420 ? -12.555 85.188 40.75 1 81.56 420 LEU B CA 1
ATOM 7784 C C . LEU B 1 420 ? -13.195 84 41.469 1 81.56 420 LEU B C 1
ATOM 7786 O O . LEU B 1 420 ? -14.359 83.688 41.25 1 81.56 420 LEU B O 1
ATOM 7790 N N . LEU B 1 421 ? -12.438 83.438 42.281 1 87.56 421 LEU B N 1
ATOM 7791 C CA . LEU B 1 421 ? -12.938 82.312 43.031 1 87.56 421 LEU B CA 1
ATOM 7792 C C . LEU B 1 421 ? -14.086 82.75 43.969 1 87.56 421 LEU B C 1
ATOM 7794 O O . LEU B 1 421 ? -15.039 82 44.156 1 87.56 421 LEU B O 1
ATOM 7798 N N . PHE B 1 422 ? -13.938 83.812 44.531 1 89.5 422 PHE B N 1
ATOM 7799 C CA . PHE B 1 422 ? -14.984 84.375 45.406 1 89.5 422 PHE B CA 1
ATOM 7800 C C . PHE B 1 422 ? -16.297 84.5 44.656 1 89.5 422 PHE B C 1
ATOM 7802 O O . PHE B 1 422 ? -17.359 84.062 45.156 1 89.5 422 PHE B O 1
ATOM 7809 N N . MET B 1 423 ? -16.172 85 43.5 1 88.81 423 MET B N 1
ATOM 7810 C CA . MET B 1 423 ? -17.375 85.25 42.688 1 88.81 423 MET B CA 1
ATOM 7811 C C . MET B 1 423 ? -18.047 83.938 42.312 1 88.81 423 MET B C 1
ATOM 7813 O O . MET B 1 423 ? -19.266 83.812 42.344 1 88.81 423 MET B O 1
ATOM 7817 N N . GLU B 1 424 ? -17.25 83.125 42.031 1 88.06 424 GLU B N 1
ATOM 7818 C CA . GLU B 1 424 ? -17.766 81.812 41.688 1 88.06 424 GLU B CA 1
ATOM 7819 C C . GLU B 1 424 ? -18.5 81.125 42.875 1 88.06 424 GLU B C 1
ATOM 7821 O O . GLU B 1 424 ? -19.594 80.625 42.719 1 88.06 424 GLU B O 1
ATOM 7826 N N . ARG B 1 425 ? -17.891 81.188 43.938 1 92.25 425 ARG B N 1
ATOM 7827 C CA . ARG B 1 425 ? -18.453 80.625 45.156 1 92.25 425 ARG B CA 1
ATOM 7828 C C . ARG B 1 425 ? -19.703 81.375 45.594 1 92.25 425 ARG B C 1
ATOM 7830 O O . ARG B 1 425 ? -20.641 80.812 46.156 1 92.25 425 ARG B O 1
ATOM 7837 N N . LEU B 1 426 ? -19.656 82.688 45.469 1 94.25 426 LEU B N 1
ATOM 7838 C CA . LEU B 1 426 ? -20.797 83.562 45.812 1 94.25 426 LEU B CA 1
ATOM 7839 C C . LEU B 1 426 ? -22 83.188 44.938 1 94.25 426 LEU B C 1
ATOM 7841 O O . LEU B 1 426 ? -23.125 83.062 45.438 1 94.25 426 LEU B O 1
ATOM 7845 N N . ASP B 1 427 ? -21.781 83 43.625 1 93.62 427 ASP B N 1
ATOM 7846 C CA . ASP B 1 427 ? -22.844 82.625 42.719 1 93.62 427 ASP B CA 1
ATOM 7847 C C . ASP B 1 427 ? -23.453 81.25 43.094 1 93.62 427 ASP B C 1
ATOM 7849 O O . ASP B 1 427 ? -24.672 81.125 43.094 1 93.62 427 ASP B O 1
ATOM 7853 N N . ALA B 1 428 ? -22.609 80.5 43.5 1 92.75 428 ALA B N 1
ATOM 7854 C CA . ALA B 1 428 ? -23.062 79.188 43.906 1 92.75 428 ALA B CA 1
ATOM 7855 C C . ALA B 1 428 ? -23.844 79.25 45.219 1 92.75 428 ALA B C 1
ATOM 7857 O O . ALA B 1 428 ? -24.844 78.562 45.375 1 92.75 428 ALA B O 1
ATOM 7858 N N . ALA B 1 429 ? -23.359 79.938 46.062 1 93.44 429 ALA B N 1
ATOM 7859 C CA . ALA B 1 429 ? -24 80.062 47.375 1 93.44 429 ALA B CA 1
ATOM 7860 C C . ALA B 1 429 ? -25.375 80.688 47.25 1 93.44 429 ALA B C 1
ATOM 7862 O O . ALA B 1 429 ? -26.312 80.375 47.938 1 93.44 429 ALA B O 1
ATOM 7863 N N . ILE B 1 430 ? -25.5 81.75 46.375 1 94.69 430 ILE B N 1
ATOM 7864 C CA . ILE B 1 430 ? -26.781 82.375 46.125 1 94.69 430 ILE B CA 1
ATOM 7865 C C . ILE B 1 430 ? -27.781 81.375 45.594 1 94.69 430 ILE B C 1
ATOM 7867 O O . ILE B 1 430 ? -28.922 81.312 46.062 1 94.69 430 ILE B O 1
ATOM 7871 N N . ARG B 1 431 ? -27.312 80.562 44.656 1 93.69 431 ARG B N 1
ATOM 7872 C CA . ARG B 1 431 ? -28.172 79.562 44.062 1 93.69 431 ARG B CA 1
ATOM 7873 C C . ARG B 1 431 ? -28.641 78.562 45.125 1 93.69 431 ARG B C 1
ATOM 7875 O O . ARG B 1 431 ? -29.828 78.188 45.188 1 93.69 431 ARG B O 1
ATOM 7882 N N . ARG B 1 432 ? -27.797 78.188 45.906 1 93.94 432 ARG B N 1
ATOM 7883 C CA . ARG B 1 432 ? -28.125 77.25 47 1 93.94 432 ARG B CA 1
ATOM 7884 C C . ARG B 1 432 ? -29.062 77.875 48 1 93.94 432 ARG B C 1
ATOM 7886 O O . ARG B 1 432 ? -30.016 77.25 48.438 1 93.94 432 ARG B O 1
ATOM 7893 N N . ALA B 1 433 ? -28.812 79.062 48.469 1 93.56 433 ALA B N 1
ATOM 7894 C CA . ALA B 1 433 ? -29.625 79.812 49.438 1 93.56 433 ALA B CA 1
ATOM 7895 C C . ALA B 1 433 ? -31.031 80.062 48.906 1 93.56 433 ALA B C 1
ATOM 7897 O O . ALA B 1 433 ? -32 79.938 49.656 1 93.56 433 ALA B O 1
ATOM 7898 N N . ALA B 1 434 ? -31.094 80.312 47.656 1 92.88 434 ALA B N 1
ATOM 7899 C CA . ALA B 1 434 ? -32.375 80.5 47.031 1 92.88 434 ALA B CA 1
ATOM 7900 C C . ALA B 1 434 ? -33.188 79.25 47.031 1 92.88 434 ALA B C 1
ATOM 7902 O O . ALA B 1 434 ? -34.406 79.25 47.281 1 92.88 434 ALA B O 1
ATOM 7903 N N . ALA B 1 435 ? -32.531 78.25 46.875 1 92 435 ALA B N 1
ATOM 7904 C CA . ALA B 1 435 ? -33.188 76.938 46.812 1 92 435 ALA B CA 1
ATOM 7905 C C . ALA B 1 435 ? -33.625 76.5 48.188 1 92 435 ALA B C 1
ATOM 7907 O O . ALA B 1 435 ? -34.688 75.875 48.344 1 92 435 ALA B O 1
ATOM 7908 N N . MET B 1 436 ? -32.875 76.75 49.156 1 92.44 436 MET B N 1
ATOM 7909 C CA . MET B 1 436 ? -33.156 76.25 50.5 1 92.44 436 MET B CA 1
ATOM 7910 C C . MET B 1 436 ? -33.875 77.312 51.312 1 92.44 436 MET B C 1
ATOM 7912 O O . MET B 1 436 ? -34.188 77.062 52.5 1 92.44 436 MET B O 1
ATOM 7916 N N . HIS B 1 437 ? -34.125 78.438 50.781 1 90.69 437 HIS B N 1
ATOM 7917 C CA . HIS B 1 437 ? -34.781 79.562 51.469 1 90.69 437 HIS B CA 1
ATOM 7918 C C . HIS B 1 437 ? -34.031 80 52.688 1 90.69 437 HIS B C 1
ATOM 7920 O O . HIS B 1 437 ? -34.594 80.188 53.75 1 90.69 437 HIS B O 1
ATOM 7926 N N . GLU B 1 438 ? -32.781 80.062 52.469 1 90.44 438 GLU B N 1
ATOM 7927 C CA . GLU B 1 438 ? -31.891 80.562 53.5 1 90.44 438 GLU B CA 1
ATOM 7928 C C . GLU B 1 438 ? -31.297 81.875 53.094 1 90.44 438 GLU B C 1
ATOM 7930 O O . GLU B 1 438 ? -31.453 82.312 51.938 1 90.44 438 GLU B O 1
ATOM 7935 N N . GLY B 1 439 ? -30.734 82.625 54.125 1 92.25 439 GLY B N 1
ATOM 7936 C CA . GLY B 1 439 ? -30.094 83.938 53.844 1 92.25 439 GLY B CA 1
ATOM 7937 C C . GLY B 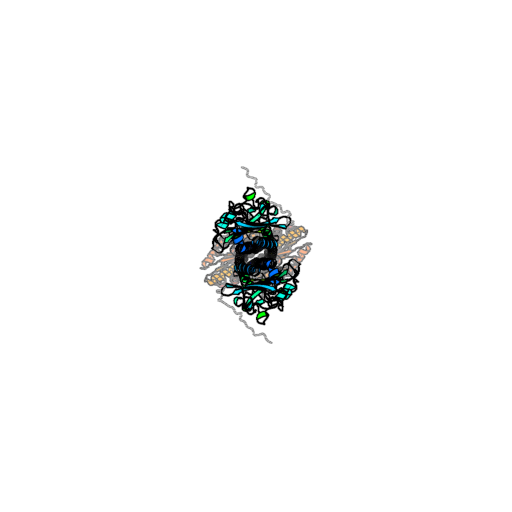1 439 ? -28.578 83.875 53.812 1 92.25 439 GLY B C 1
ATOM 7938 O O . GLY B 1 439 ? -28 82.875 54.281 1 92.25 439 GLY B O 1
ATOM 7939 N N . LEU B 1 440 ? -27.953 84.75 53.125 1 94.88 440 LEU B N 1
ATOM 7940 C CA . LEU B 1 440 ? -26.5 84.938 53.219 1 94.88 440 LEU B CA 1
ATOM 7941 C C . LEU B 1 440 ? -26.141 86.438 53.281 1 94.88 440 LEU B C 1
ATOM 7943 O O . LEU B 1 440 ? -26.984 87.312 53.031 1 94.88 440 LEU B O 1
ATOM 7947 N N . ALA B 1 441 ? -24.984 86.75 53.688 1 96.31 441 ALA B N 1
ATOM 7948 C CA . ALA B 1 441 ? -24.5 88.125 53.812 1 96.31 441 ALA B CA 1
ATOM 7949 C C . ALA B 1 441 ? -23.109 88.25 53.188 1 96.31 441 ALA B C 1
ATOM 7951 O O . ALA B 1 441 ? -22.312 87.312 53.219 1 96.31 441 ALA B O 1
ATOM 7952 N N . VAL B 1 442 ? -22.875 89.375 52.594 1 96.88 442 VAL B N 1
ATOM 7953 C CA . VAL B 1 442 ? -21.578 89.75 52.031 1 96.88 442 VAL B CA 1
ATOM 7954 C C . VAL B 1 442 ? -21.016 90.938 52.812 1 96.88 442 VAL B C 1
ATOM 7956 O O . VAL B 1 442 ? -21.719 91.938 53 1 96.88 442 VAL B O 1
ATOM 7959 N N . MET B 1 443 ? -19.781 90.75 53.25 1 96.69 443 MET B N 1
ATOM 7960 C CA . MET B 1 443 ? -19.141 91.875 54 1 96.69 443 MET B CA 1
ATOM 7961 C C . MET B 1 443 ? -17.922 92.375 53.25 1 96.69 443 MET B C 1
ATOM 7963 O O . MET B 1 443 ? -17.016 91.625 52.906 1 96.69 443 MET B O 1
ATOM 7967 N N . PHE B 1 444 ? -17.953 93.562 53 1 93.94 444 PHE B N 1
ATOM 7968 C CA . PHE B 1 444 ? -16.797 94.25 52.469 1 93.94 444 PHE B CA 1
ATOM 7969 C C . PHE B 1 444 ? -15.938 94.875 53.562 1 93.94 444 PHE B C 1
ATOM 7971 O O . PHE B 1 444 ? -16.422 95.688 54.344 1 93.94 444 PHE B O 1
ATOM 7978 N N . VAL B 1 445 ? -14.703 94.438 53.656 1 93.75 445 VAL B N 1
ATOM 7979 C CA . VAL B 1 445 ? -13.812 94.875 54.719 1 93.75 445 VAL B CA 1
ATOM 7980 C C . VAL B 1 445 ? -12.641 95.688 54.125 1 93.75 445 VAL B C 1
ATOM 7982 O O . VAL B 1 445 ? -11.914 95.188 53.281 1 93.75 445 VAL B O 1
ATOM 7985 N N . ASP B 1 446 ? -12.453 96.75 54.531 1 89.5 446 ASP B N 1
ATOM 7986 C CA . ASP B 1 446 ? -11.336 97.625 54.125 1 89.5 446 ASP B CA 1
ATOM 7987 C C . ASP B 1 446 ? -10.469 98 55.312 1 89.5 446 ASP B C 1
ATOM 7989 O O . ASP B 1 446 ? -10.977 98.312 56.375 1 89.5 446 ASP B O 1
ATOM 7993 N N . LEU B 1 447 ? -9.195 98.062 55.094 1 90.62 447 LEU B N 1
ATOM 7994 C CA . LEU B 1 447 ? -8.266 98.375 56.188 1 90.62 447 LEU B CA 1
ATOM 7995 C C . LEU B 1 447 ? -8.078 99.875 56.281 1 90.62 447 LEU B C 1
ATOM 7997 O O . LEU B 1 447 ? -7.766 100.562 55.312 1 90.62 447 LEU B O 1
ATOM 8001 N N . ASP B 1 448 ? -8.203 100.562 57.469 1 86.56 448 ASP B N 1
ATOM 8002 C CA . ASP B 1 448 ? -8.234 102 57.688 1 86.56 448 ASP B CA 1
AT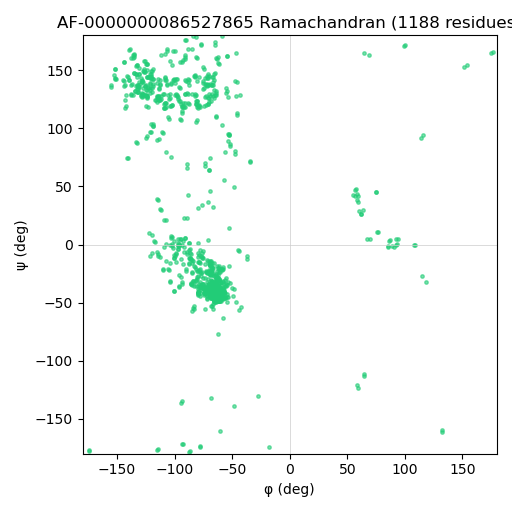OM 8003 C C . ASP B 1 448 ? -6.824 102.562 57.656 1 86.56 448 ASP B C 1
ATOM 8005 O O . ASP B 1 448 ? -6.613 103.625 57.094 1 86.56 448 ASP B O 1
ATOM 8009 N N . ARG B 1 449 ? -5.898 102 58.219 1 83.44 449 ARG B N 1
ATOM 8010 C CA . ARG B 1 449 ? -4.578 102.625 58.344 1 83.44 449 ARG B CA 1
ATOM 8011 C C . ARG B 1 449 ? -3.549 101.875 57.5 1 83.44 449 ARG B C 1
ATOM 8013 O O . ARG B 1 449 ? -2.367 101.812 57.875 1 83.44 449 ARG B O 1
ATOM 8020 N N . PHE B 1 450 ? -3.984 101.312 56.469 1 85.19 450 PHE B N 1
ATOM 8021 C CA . PHE B 1 450 ? -3.068 100.5 55.625 1 85.19 450 PHE B CA 1
ATOM 8022 C C . PHE B 1 450 ? -2.104 101.438 54.875 1 85.19 450 PHE B C 1
ATOM 8024 O O . PHE B 1 450 ? -0.91 101.125 54.781 1 85.19 450 PHE B O 1
ATOM 8031 N N . LYS B 1 451 ? -2.641 102.375 54.344 1 74.31 451 LYS B N 1
ATOM 8032 C CA . LYS B 1 451 ? -1.798 103.312 53.625 1 74.31 451 LYS B CA 1
ATOM 8033 C C . LYS B 1 451 ? -0.744 103.938 54.531 1 74.31 451 LYS B C 1
ATOM 8035 O O . LYS B 1 451 ? 0.408 104.125 54.156 1 74.31 451 LYS B O 1
ATOM 8040 N N . GLN B 1 452 ? -1.149 104.25 55.688 1 78.5 452 GLN B N 1
ATOM 8041 C CA . GLN B 1 452 ? -0.227 104.812 56.688 1 78.5 452 GLN B CA 1
ATOM 8042 C C . GLN B 1 452 ? 0.892 103.812 57 1 78.5 452 GLN B C 1
ATOM 8044 O O . GLN B 1 452 ? 2.047 104.188 57.156 1 78.5 452 GLN B O 1
ATOM 8049 N N . ILE B 1 453 ? 0.557 102.688 57.062 1 84.12 453 ILE B N 1
ATOM 8050 C CA . ILE B 1 453 ? 1.526 101.625 57.312 1 84.12 453 ILE B CA 1
ATOM 8051 C C . ILE B 1 453 ? 2.52 101.5 56.156 1 84.12 453 ILE B C 1
ATOM 8053 O O . ILE B 1 453 ? 3.729 101.438 56.375 1 84.12 453 ILE B O 1
ATOM 8057 N N . ASN B 1 454 ? 2.076 101.562 55 1 75.56 454 ASN B N 1
ATOM 8058 C CA . ASN B 1 454 ? 2.939 101.562 53.844 1 75.56 454 ASN B CA 1
ATOM 8059 C C . ASN B 1 454 ? 3.863 102.75 53.812 1 75.56 454 ASN B C 1
ATOM 8061 O O . ASN B 1 454 ? 5.043 102.625 53.469 1 75.56 454 ASN B O 1
ATOM 8065 N N . ASP B 1 455 ? 3.318 103.812 54.125 1 68.94 455 ASP B N 1
ATOM 8066 C CA . ASP B 1 455 ? 4.055 105.062 54.031 1 68.94 455 ASP B CA 1
ATOM 8067 C C . ASP B 1 455 ? 5.145 105.125 55.125 1 68.94 455 ASP B C 1
ATOM 8069 O O . ASP B 1 455 ? 6.234 105.688 54.875 1 68.94 455 ASP B O 1
ATOM 8073 N N . GLN B 1 456 ? 4.75 104.625 56.156 1 74.56 456 GLN B N 1
ATOM 8074 C CA . GLN B 1 456 ? 5.648 104.75 57.312 1 74.56 456 GLN B CA 1
ATOM 8075 C C . GLN B 1 456 ? 6.676 103.625 57.344 1 74.56 456 GLN B C 1
ATOM 8077 O O . GLN B 1 456 ? 7.828 103.875 57.719 1 74.56 456 GLN B O 1
ATOM 8082 N N . HIS B 1 457 ? 6.242 102.5 56.875 1 76.62 457 HIS B N 1
ATOM 8083 C CA . HIS B 1 457 ? 7.102 101.312 57.094 1 76.62 457 HIS B CA 1
ATOM 8084 C C . HIS B 1 457 ? 7.473 100.688 55.781 1 76.62 457 HIS B C 1
ATOM 8086 O O . HIS B 1 457 ? 8.242 99.688 55.75 1 76.62 457 HIS B O 1
ATOM 8092 N N . GLY B 1 458 ? 6.945 101.062 54.812 1 71.56 458 GLY B N 1
ATOM 8093 C CA . GLY B 1 458 ? 7.254 100.5 53.5 1 71.56 458 GLY B CA 1
ATOM 8094 C C . GLY B 1 458 ? 6.25 99.5 53.031 1 71.56 458 GLY B C 1
ATOM 8095 O O . GLY B 1 458 ? 5.453 99 53.812 1 71.56 458 GLY B O 1
ATOM 8096 N N . HIS B 1 459 ? 6.305 99 51.719 1 71.62 459 HIS B N 1
ATOM 8097 C CA . HIS B 1 459 ? 5.352 98.125 51.094 1 71.62 459 HIS B CA 1
ATOM 8098 C C . HIS B 1 459 ? 5.539 96.688 51.594 1 71.62 459 HIS B C 1
ATOM 8100 O O . HIS B 1 459 ? 4.578 95.875 51.688 1 71.62 459 HIS B O 1
ATOM 8106 N N . SER B 1 460 ? 6.703 96.375 51.844 1 76.5 460 SER B N 1
ATOM 8107 C CA . SER B 1 460 ? 6.949 95.062 52.406 1 76.5 460 SER B CA 1
ATOM 8108 C C . SER B 1 460 ? 6.219 94.875 53.719 1 76.5 460 SER B C 1
ATOM 8110 O O . SER B 1 460 ? 5.73 93.812 54.031 1 76.5 460 SER B O 1
ATOM 8112 N N . ALA B 1 461 ? 6.266 95.938 54.438 1 80 461 ALA B N 1
ATOM 8113 C CA . ALA B 1 461 ? 5.527 95.938 55.719 1 80 461 ALA B CA 1
ATOM 8114 C C . ALA B 1 461 ? 4.023 95.812 55.469 1 80 461 ALA B C 1
ATOM 8116 O O . ALA B 1 461 ? 3.303 95.188 56.219 1 80 461 ALA B O 1
ATOM 8117 N N . GLY B 1 462 ? 3.652 96.438 54.469 1 82.19 462 GLY B N 1
ATOM 8118 C CA . GLY B 1 462 ? 2.258 96.375 54.062 1 82.19 462 GLY B CA 1
ATOM 8119 C C . GLY B 1 462 ? 1.858 94.938 53.656 1 82.19 462 GLY B C 1
ATOM 8120 O O . GLY B 1 462 ? 0.791 94.438 54.031 1 82.19 462 GLY B O 1
ATOM 8121 N N . ASP B 1 463 ? 2.691 94.375 53 1 82 463 ASP B N 1
ATOM 8122 C CA . ASP B 1 463 ? 2.445 93 52.594 1 82 463 ASP B CA 1
ATOM 8123 C C . ASP B 1 463 ? 2.334 92.062 53.812 1 82 463 ASP B C 1
ATOM 8125 O O . ASP B 1 463 ? 1.482 91.188 53.844 1 82 463 ASP B O 1
ATOM 8129 N N . ARG B 1 464 ? 3.176 92.188 54.656 1 88 464 ARG B N 1
ATOM 8130 C CA . ARG B 1 464 ? 3.143 91.438 55.875 1 88 464 ARG B CA 1
ATOM 8131 C C . ARG B 1 464 ? 1.858 91.688 56.656 1 88 464 ARG B C 1
ATOM 8133 O O . ARG B 1 464 ? 1.3 90.75 57.25 1 88 464 ARG B O 1
ATOM 8140 N N . ALA B 1 465 ? 1.463 92.938 56.625 1 90.19 465 ALA B N 1
ATOM 8141 C CA . ALA B 1 465 ? 0.21 93.312 57.281 1 90.19 465 ALA B CA 1
ATOM 8142 C C . ALA B 1 465 ? -0.974 92.562 56.625 1 90.19 465 ALA B C 1
ATOM 8144 O O . ALA B 1 465 ? -1.853 92.062 57.312 1 90.19 465 ALA B O 1
ATOM 8145 N N . LEU B 1 466 ? -0.918 92.562 55.375 1 90.62 466 LEU B N 1
ATOM 8146 C CA . LEU B 1 466 ? -1.999 91.938 54.625 1 90.62 466 LEU B CA 1
ATOM 8147 C C . LEU B 1 466 ? -2.057 90.438 54.938 1 90.62 466 LEU B C 1
ATOM 8149 O O . LEU B 1 466 ? -3.141 89.875 55.094 1 90.62 466 LEU B O 1
ATOM 8153 N N . VAL B 1 467 ? -0.961 89.812 55 1 92.38 467 VAL B N 1
ATOM 8154 C CA . VAL B 1 467 ? -0.87 88.438 55.312 1 92.38 467 VAL B CA 1
ATOM 8155 C C . VAL B 1 467 ? -1.389 88.125 56.719 1 92.38 467 VAL B C 1
ATOM 8157 O O . VAL B 1 467 ? -2.111 87.188 56.938 1 92.38 467 VAL B O 1
ATOM 8160 N N . ALA B 1 468 ? -1.015 88.938 57.594 1 92.44 468 ALA B N 1
ATOM 8161 C CA . ALA B 1 468 ? -1.452 88.812 58.969 1 92.44 468 ALA B CA 1
ATOM 8162 C C . ALA B 1 468 ? -2.963 88.938 59.094 1 92.44 468 ALA B C 1
ATOM 8164 O O . ALA B 1 468 ? -3.627 88.25 59.812 1 92.44 468 ALA B O 1
ATOM 8165 N N . VAL B 1 469 ? -3.428 89.938 58.469 1 92.94 469 VAL B N 1
ATOM 8166 C CA . VAL B 1 469 ? -4.863 90.188 58.438 1 92.94 469 VAL B CA 1
ATOM 8167 C C . VAL B 1 469 ? -5.609 89 57.844 1 92.94 469 VAL B C 1
ATOM 8169 O O . VAL B 1 469 ? -6.652 88.562 58.344 1 92.94 469 VAL B O 1
ATOM 8172 N N . ALA B 1 470 ? -5.082 88.562 56.75 1 94.31 470 ALA B N 1
ATOM 8173 C CA . ALA B 1 470 ? -5.695 87.375 56.094 1 94.31 470 ALA B CA 1
ATOM 8174 C C . ALA B 1 470 ? -5.809 86.188 57.031 1 94.31 470 ALA B C 1
ATOM 8176 O O . ALA B 1 470 ? -6.844 85.5 57.062 1 94.31 470 ALA B O 1
ATOM 8177 N N . LYS B 1 471 ? -4.875 85.938 57.75 1 94.44 471 LYS B N 1
ATOM 8178 C CA . LYS B 1 471 ? -4.852 84.875 58.719 1 94.44 471 LYS B CA 1
ATOM 8179 C C . LYS B 1 471 ? -5.867 85.125 59.844 1 94.44 471 LYS B C 1
ATOM 8181 O O . LYS B 1 471 ? -6.578 84.188 60.25 1 94.44 471 LYS B O 1
ATOM 8186 N N . ARG B 1 472 ? -5.926 86.25 60.312 1 93.88 472 ARG B N 1
ATOM 8187 C CA . ARG B 1 472 ? -6.844 86.625 61.375 1 93.88 472 ARG B CA 1
ATOM 8188 C C . ARG B 1 472 ? -8.297 86.5 60.938 1 93.88 472 ARG B C 1
ATOM 8190 O O . ARG B 1 472 ? -9.125 85.938 61.656 1 93.88 472 ARG B O 1
ATOM 8197 N N . LEU B 1 473 ? -8.484 86.938 59.812 1 93.94 473 LEU B N 1
ATOM 8198 C CA . LEU B 1 473 ? -9.836 86.875 59.25 1 93.94 473 LEU B CA 1
ATOM 8199 C C . LEU B 1 473 ? -10.266 85.438 59.094 1 93.94 473 LEU B C 1
ATOM 8201 O O . LEU B 1 473 ? -11.414 85.062 59.375 1 93.94 473 LEU B O 1
ATOM 8205 N N . SER B 1 474 ? -9.367 84.688 58.594 1 93.88 474 SER B N 1
ATOM 8206 C CA . SER B 1 474 ? -9.664 83.312 58.344 1 93.88 474 SER B CA 1
ATOM 8207 C C . SER B 1 474 ? -9.953 82.562 59.625 1 93.88 474 SER B C 1
ATOM 8209 O O . SER B 1 474 ? -10.766 81.625 59.656 1 93.88 474 SER B O 1
ATOM 8211 N N . LEU B 1 475 ? -9.383 82.875 60.656 1 91.44 475 LEU B N 1
ATOM 8212 C CA . LEU B 1 475 ? -9.516 82.188 61.938 1 91.44 475 LEU B CA 1
ATOM 8213 C C . LEU B 1 475 ? -10.828 82.562 62.625 1 91.44 475 LEU B C 1
ATOM 8215 O O . LEU B 1 475 ? -11.359 81.812 63.438 1 91.44 475 LEU B O 1
ATOM 8219 N N . VAL B 1 476 ? -11.352 83.688 62.375 1 91.5 476 VAL B N 1
ATOM 8220 C CA . VAL B 1 476 ? -12.531 84.188 63.094 1 91.5 476 VAL B CA 1
ATOM 8221 C C . VAL B 1 476 ? -13.797 83.688 62.375 1 91.5 476 VAL B C 1
ATOM 8223 O O . VAL B 1 476 ? -14.867 83.688 63 1 91.5 476 VAL B O 1
ATOM 8226 N N . LEU B 1 477 ? -13.641 83.25 61.219 1 91.56 477 LEU B N 1
ATOM 8227 C CA . LEU B 1 477 ? -14.805 82.812 60.438 1 91.56 477 LEU B CA 1
ATOM 8228 C C . LEU B 1 477 ? -15.062 81.312 60.656 1 91.56 477 LEU B C 1
ATOM 8230 O O . LEU B 1 477 ? -14.164 80.562 61.031 1 91.56 477 LEU B O 1
ATOM 8234 N N . ARG B 1 478 ? -16.297 80.938 60.312 1 89.44 478 ARG B N 1
ATOM 8235 C CA . ARG B 1 478 ? -16.688 79.562 60.375 1 89.44 478 ARG B CA 1
ATOM 8236 C C . ARG B 1 478 ? -16.297 78.812 59.125 1 89.44 478 ARG B C 1
ATOM 8238 O O . ARG B 1 478 ? -15.906 79.375 58.125 1 89.44 478 ARG B O 1
ATOM 8245 N N . ARG B 1 479 ? -16.391 77.375 59.156 1 86.94 479 ARG B N 1
ATOM 8246 C CA . ARG B 1 479 ? -16.016 76.5 58.062 1 86.94 479 ARG B CA 1
ATOM 8247 C C . ARG B 1 479 ? -16.875 76.75 56.812 1 86.94 479 ARG B C 1
ATOM 8249 O O . ARG B 1 479 ? -16.391 76.562 55.688 1 86.94 479 ARG B O 1
ATOM 8256 N N . GLY B 1 480 ? -18.062 77.188 56.969 1 87 480 GLY B N 1
ATOM 8257 C CA . GLY B 1 480 ? -18.969 77.438 55.875 1 87 480 GLY B CA 1
ATOM 8258 C C . GLY B 1 480 ? -18.812 78.812 55.281 1 87 480 GLY B C 1
ATOM 8259 O O . GLY B 1 480 ? -19.25 79.062 54.156 1 87 480 GLY B O 1
ATOM 8260 N N . ASP B 1 481 ? -18.062 79.75 55.938 1 91 481 ASP B N 1
ATOM 8261 C CA . ASP B 1 481 ? -17.828 81.062 55.469 1 91 481 ASP B CA 1
ATOM 8262 C C . ASP B 1 481 ? -16.547 81.188 54.656 1 91 481 ASP B C 1
ATOM 8264 O O . ASP B 1 481 ? -15.727 80.25 54.656 1 91 481 ASP B O 1
ATOM 8268 N N . MET B 1 482 ? -16.469 82.25 53.812 1 94.56 482 MET B N 1
ATOM 8269 C CA . MET B 1 482 ? -15.281 82.438 52.969 1 94.56 482 MET B CA 1
ATOM 8270 C C . MET B 1 482 ? -14.773 83.875 53.062 1 94.56 482 MET B C 1
ATOM 8272 O O . MET B 1 482 ? -15.555 84.812 53.062 1 94.56 482 MET B O 1
ATOM 8276 N N . VAL B 1 483 ? -13.516 84 53.188 1 95.94 483 VAL B N 1
ATOM 8277 C CA . VAL B 1 483 ? -12.859 85.312 53.094 1 95.94 483 VAL B CA 1
ATOM 8278 C C . VAL B 1 483 ? -11.977 85.312 51.844 1 95.94 483 VAL B C 1
ATOM 8280 O O . VAL B 1 483 ? -11.32 84.312 51.5 1 95.94 483 VAL B O 1
ATOM 8283 N N . ALA B 1 484 ? -12.062 86.312 51.125 1 94.38 484 ALA B N 1
ATOM 8284 C CA . ALA B 1 484 ? -11.266 86.562 49.906 1 94.38 484 ALA B CA 1
ATOM 8285 C C . ALA B 1 484 ? -10.641 87.938 49.875 1 94.38 484 ALA B C 1
ATOM 8287 O O . ALA B 1 484 ? -11.102 88.812 50.562 1 94.38 484 ALA B O 1
ATOM 8288 N N . ARG B 1 485 ? -9.578 88 49.219 1 91.06 485 ARG B N 1
ATOM 8289 C CA . ARG B 1 485 ? -8.945 89.312 49 1 91.06 485 ARG B CA 1
ATOM 8290 C C . ARG B 1 485 ? -9.234 89.812 47.594 1 91.06 485 ARG B C 1
ATOM 8292 O O . ARG B 1 485 ? -8.984 89.125 46.625 1 91.06 485 ARG B O 1
ATOM 8299 N N . LEU B 1 486 ? -9.867 90.938 47.5 1 79.25 486 LEU B N 1
ATOM 8300 C CA . LEU B 1 486 ? -10.219 91.562 46.219 1 79.25 486 LEU B CA 1
ATOM 8301 C C . LEU B 1 486 ? -9.016 92.25 45.594 1 79.25 486 LEU B C 1
ATOM 8303 O O . LEU B 1 486 ? -8.898 92.312 44.375 1 79.25 486 LEU B O 1
ATOM 8307 N N . GLY B 1 487 ? -8.234 92.812 46.375 1 74.62 487 GLY B N 1
ATOM 8308 C CA . GLY B 1 487 ? -7.066 93.562 45.969 1 74.62 487 GLY B CA 1
ATOM 8309 C C . GLY B 1 487 ? -6.668 94.625 46.969 1 74.62 487 GLY B C 1
ATOM 8310 O O . GLY B 1 487 ? -7.504 95.125 47.719 1 74.62 487 GLY B O 1
ATOM 8311 N N . GLY B 1 488 ? -5.445 94.938 46.938 1 76.44 488 GLY B N 1
ATOM 8312 C CA . GLY B 1 488 ? -4.98 96 47.844 1 76.44 488 GLY B CA 1
ATOM 8313 C C . GLY B 1 488 ? -5.25 95.625 49.312 1 76.44 488 GLY B C 1
ATOM 8314 O O . GLY B 1 488 ? -4.824 94.562 49.781 1 76.44 488 GLY B O 1
ATOM 8315 N N . ASP B 1 489 ? -6.031 96.625 49.906 1 84.44 489 ASP B N 1
ATOM 8316 C CA . ASP B 1 489 ? -6.363 96.438 51.312 1 84.44 489 ASP B CA 1
ATOM 8317 C C . ASP B 1 489 ? -7.828 96.062 51.5 1 84.44 489 ASP B C 1
ATOM 8319 O O . ASP B 1 489 ? -8.391 96.188 52.594 1 84.44 489 ASP B O 1
ATOM 8323 N N . GLU B 1 490 ? -8.367 95.562 50.406 1 86.5 490 GLU B N 1
ATOM 8324 C CA . GLU B 1 490 ? -9.789 95.25 50.438 1 86.5 490 GLU B CA 1
ATOM 8325 C C . GLU B 1 490 ? -10.016 93.75 50.562 1 86.5 490 GLU B C 1
ATOM 8327 O O . GLU B 1 490 ? -9.414 92.938 49.812 1 86.5 490 GLU B O 1
ATOM 8332 N N . PHE B 1 491 ? -10.797 93.375 51.562 1 93.75 491 PHE B N 1
ATOM 8333 C CA . PHE B 1 491 ? -11.203 92 51.75 1 93.75 491 PHE B CA 1
ATOM 8334 C C . PHE B 1 491 ? -12.719 91.812 51.688 1 93.75 491 PHE B C 1
ATOM 8336 O O . PHE B 1 491 ? -13.445 92.812 51.938 1 93.75 491 PHE B O 1
ATOM 8343 N N . ILE B 1 492 ? -13.141 90.688 51.25 1 94.62 492 ILE B N 1
ATOM 8344 C CA . ILE B 1 492 ? -14.57 90.375 51.219 1 94.62 492 ILE B CA 1
ATOM 8345 C C . ILE B 1 492 ? -14.867 89.062 51.906 1 94.62 492 ILE B C 1
ATOM 8347 O O . ILE B 1 492 ? -14.07 88.125 51.844 1 94.62 492 ILE B O 1
ATOM 8351 N N . VAL B 1 493 ? -15.961 89 52.656 1 96.25 493 VAL B N 1
ATOM 8352 C CA . VAL B 1 493 ? -16.344 87.875 53.438 1 96.25 493 VAL B CA 1
ATOM 8353 C C . VAL B 1 493 ? -17.75 87.438 53.031 1 96.25 493 VAL B C 1
ATOM 8355 O O . VAL B 1 493 ? -18.656 88.25 52.906 1 96.25 493 VAL B O 1
ATOM 8358 N N . LEU B 1 494 ? -17.828 86.188 52.75 1 96.25 494 LEU B N 1
ATOM 8359 C CA . LEU B 1 494 ? -19.125 85.562 52.5 1 96.25 494 LEU B CA 1
ATOM 8360 C C . LEU B 1 494 ? -19.594 84.75 53.719 1 96.25 494 LEU B C 1
ATOM 8362 O O . LEU B 1 494 ? -18.906 83.875 54.156 1 96.25 494 LEU B O 1
ATOM 8366 N N . VAL B 1 495 ? -20.75 85.125 54.281 1 95.5 495 VAL B N 1
ATOM 8367 C CA . VAL B 1 495 ? -21.359 84.438 55.406 1 95.5 495 VAL B CA 1
ATOM 8368 C C . VAL B 1 495 ? -22.609 83.688 54.906 1 95.5 495 VAL B C 1
ATOM 8370 O O . VAL B 1 495 ? -23.547 84.312 54.438 1 95.5 495 VAL B O 1
ATOM 8373 N N . THR B 1 496 ? -22.516 82.375 55.062 1 93.25 496 THR B N 1
ATOM 8374 C CA . THR B 1 496 ? -23.625 81.562 54.625 1 93.25 496 THR B CA 1
ATOM 8375 C C . THR B 1 496 ? -24.5 81.125 55.781 1 93.25 496 THR B C 1
ATOM 8377 O O . THR B 1 496 ? -24.156 81.312 56.938 1 93.25 496 THR B O 1
ATOM 8380 N N . ASP B 1 497 ? -25.656 80.625 55.562 1 90.31 497 ASP B N 1
ATOM 8381 C CA . ASP B 1 497 ? -26.609 80.125 56.531 1 90.31 497 ASP B CA 1
ATOM 8382 C C . ASP B 1 497 ? -27 81.125 57.562 1 90.31 497 ASP B C 1
ATOM 8384 O O . ASP B 1 497 ? -26.891 80.875 58.781 1 90.31 497 ASP B O 1
ATOM 8388 N N . VAL B 1 498 ? -27.297 82.312 57 1 89.94 498 VAL B N 1
ATOM 8389 C CA . VAL B 1 498 ? -27.719 83.375 57.906 1 89.94 498 VAL B CA 1
ATOM 8390 C C . VAL B 1 498 ? -29.188 83.188 58.25 1 89.94 498 VAL B C 1
ATOM 8392 O O . VAL B 1 498 ? -30.062 83.5 57.469 1 89.94 498 VAL B O 1
ATOM 8395 N N . ARG B 1 499 ? -29.484 82.75 59.469 1 85.62 499 ARG B N 1
ATOM 8396 C CA . ARG B 1 499 ? -30.844 82.5 59.906 1 85.62 499 ARG B CA 1
ATOM 8397 C C . ARG B 1 499 ? -31.422 83.688 60.656 1 85.62 499 ARG B C 1
ATOM 8399 O O . ARG B 1 499 ? -32.656 83.875 60.75 1 85.62 499 ARG B O 1
ATOM 8406 N N . SER B 1 500 ? -30.5 84.5 61.281 1 85.06 500 SER B N 1
ATOM 8407 C CA . SER B 1 500 ? -30.938 85.688 61.969 1 85.06 500 SER B CA 1
ATOM 8408 C C . SER B 1 500 ? -29.984 86.875 61.75 1 85.06 500 SER B C 1
ATOM 8410 O O . SER B 1 500 ? -28.766 86.688 61.656 1 85.06 500 SER B O 1
ATOM 8412 N N . PRO B 1 501 ? -30.516 88.062 61.656 1 83.56 501 PRO B N 1
ATOM 8413 C CA . PRO B 1 501 ? -29.656 89.25 61.469 1 83.56 501 PRO B CA 1
ATOM 8414 C C . PRO B 1 501 ? -28.625 89.438 62.594 1 83.56 501 PRO B C 1
ATOM 8416 O O . PRO B 1 501 ? -27.594 90.062 62.375 1 83.56 501 PRO B O 1
ATOM 8419 N N . ALA B 1 502 ? -28.906 88.875 63.656 1 88.62 502 ALA B N 1
ATOM 8420 C CA . ALA B 1 502 ? -28 89 64.812 1 88.62 502 ALA B CA 1
ATOM 8421 C C . ALA B 1 502 ? -26.641 88.375 64.5 1 88.62 502 ALA B C 1
ATOM 8423 O O . ALA B 1 502 ? -25.609 88.812 64.938 1 88.62 502 ALA B O 1
ATOM 8424 N N . VAL B 1 503 ? -26.719 87.375 63.656 1 90.06 503 VAL B N 1
ATOM 8425 C CA . VAL B 1 503 ? -25.5 86.625 63.312 1 90.06 503 VAL B CA 1
ATOM 8426 C C . VAL B 1 503 ? -24.562 87.562 62.531 1 90.06 503 VAL B C 1
ATOM 8428 O O . VAL B 1 503 ? -23.344 87.5 62.719 1 90.06 503 VAL B O 1
ATOM 8431 N N . ILE B 1 504 ? -25.078 88.375 61.75 1 93.06 504 ILE B N 1
ATOM 8432 C CA . ILE B 1 504 ? -24.297 89.312 60.938 1 93.06 504 ILE B CA 1
ATOM 8433 C C . ILE B 1 504 ? -23.531 90.312 61.844 1 93.06 504 ILE B C 1
ATOM 8435 O O . ILE B 1 504 ? -22.344 90.5 61.625 1 93.06 504 ILE B O 1
ATOM 8439 N N . GLY B 1 505 ? -24.188 90.812 62.812 1 91.19 505 GLY B N 1
ATOM 8440 C CA . GLY B 1 505 ? -23.531 91.688 63.781 1 91.19 505 GLY B CA 1
ATOM 8441 C C . GLY B 1 505 ? -22.438 91 64.562 1 91.19 505 GLY B C 1
ATOM 8442 O O . GLY B 1 505 ? -21.406 91.625 64.875 1 91.19 505 GLY B O 1
ATOM 8443 N N . GLU B 1 506 ? -22.719 89.812 64.875 1 92.88 506 GLU B N 1
ATOM 8444 C CA . GLU B 1 506 ? -21.734 89.062 65.688 1 92.88 506 GLU B CA 1
ATOM 8445 C C . GLU B 1 506 ? -20.453 88.812 64.875 1 92.88 506 GLU B C 1
ATOM 8447 O O . GLU B 1 506 ? -19.359 89 65.375 1 92.88 506 GLU B O 1
ATOM 8452 N N . VAL B 1 507 ? -20.594 88.438 63.625 1 93.5 507 VAL B N 1
ATOM 8453 C CA . VAL B 1 507 ? -19.438 88.188 62.75 1 93.5 507 VAL B CA 1
ATOM 8454 C C . VAL B 1 507 ? -18.672 89.5 62.531 1 93.5 507 VAL B C 1
ATOM 8456 O O . VAL B 1 507 ? -17.453 89.562 62.594 1 93.5 507 VAL B O 1
ATOM 8459 N N . ALA B 1 508 ? -19.344 90.562 62.281 1 94.19 508 ALA B N 1
ATOM 8460 C CA . ALA B 1 508 ? -18.719 91.875 62.094 1 94.19 508 ALA B CA 1
ATOM 8461 C C . ALA B 1 508 ? -17.938 92.25 63.344 1 94.19 508 ALA B C 1
ATOM 8463 O O . ALA B 1 508 ? -16.828 92.812 63.219 1 94.19 508 ALA B O 1
ATOM 8464 N N . SER B 1 509 ? -18.562 92.062 64.5 1 92.44 509 SER B N 1
ATOM 8465 C CA . SER B 1 509 ? -17.906 92.375 65.75 1 92.44 509 SER B CA 1
ATOM 8466 C C . SER B 1 509 ? -16.641 91.562 66 1 92.44 509 SER B C 1
ATOM 8468 O O . SER B 1 509 ? -15.633 92.125 66.438 1 92.44 509 SER B O 1
ATOM 8470 N N . ARG B 1 510 ? -16.734 90.375 65.625 1 94.06 510 ARG B N 1
ATOM 8471 C CA . ARG B 1 510 ? -15.555 89.5 65.75 1 94.06 510 ARG B CA 1
ATOM 8472 C C . ARG B 1 510 ? -14.438 90 64.812 1 94.06 510 ARG B C 1
ATOM 8474 O O . ARG B 1 510 ? -13.266 90 65.25 1 94.06 510 ARG B O 1
ATOM 8481 N N . ILE B 1 511 ? -14.719 90.375 63.594 1 94.5 511 ILE B N 1
ATOM 8482 C CA . ILE B 1 511 ? -13.75 90.875 62.656 1 94.5 511 ILE B CA 1
ATOM 8483 C C . ILE B 1 511 ? -13.133 92.125 63.156 1 94.5 511 ILE B C 1
ATOM 8485 O O . ILE B 1 511 ? -11.914 92.312 63.125 1 94.5 511 ILE B O 1
ATOM 8489 N N . GLN B 1 512 ? -13.922 92.938 63.688 1 91.88 512 GLN B N 1
ATOM 8490 C CA . GLN B 1 512 ? -13.445 94.25 64.25 1 91.88 512 GLN B CA 1
ATOM 8491 C C . GLN B 1 512 ? -12.477 94 65.375 1 91.88 512 GLN B C 1
ATOM 8493 O O . GLN B 1 512 ? -11.469 94.75 65.5 1 91.88 512 GLN B O 1
ATOM 8498 N N . LEU B 1 513 ? -12.844 93.125 66.188 1 91 513 LEU B N 1
ATOM 8499 C CA . LEU B 1 513 ? -12.016 92.875 67.375 1 91 513 LEU B CA 1
ATOM 8500 C C . LEU B 1 513 ? -10.617 92.438 66.938 1 91 513 LEU B C 1
ATOM 8502 O O . LEU B 1 513 ? -9.625 92.875 67.5 1 91 513 LEU B O 1
ATOM 8506 N N . VAL B 1 514 ? -10.602 91.688 66 1 91.5 514 VAL B N 1
ATOM 8507 C CA . VAL B 1 514 ? -9.312 91.125 65.562 1 91.5 514 VAL B CA 1
ATOM 8508 C C . VAL B 1 514 ? -8.547 92.188 64.75 1 91.5 514 VAL B C 1
ATOM 8510 O O . VAL B 1 514 ? -7.32 92.188 64.812 1 91.5 514 VAL B O 1
ATOM 8513 N N . MET B 1 515 ? -9.133 93 64.062 1 90.5 515 MET B N 1
ATOM 8514 C CA . MET B 1 515 ? -8.5 94.062 63.281 1 90.5 515 MET B CA 1
ATOM 8515 C C . MET B 1 515 ? -7.934 95.125 64.188 1 90.5 515 MET B C 1
ATOM 8517 O O . MET B 1 515 ? -7.004 95.812 63.812 1 90.5 515 MET B O 1
ATOM 8521 N N . ASP B 1 516 ? -8.523 95.125 65.375 1 87.81 516 ASP B N 1
ATOM 8522 C CA . ASP B 1 516 ? -8.094 96.125 66.312 1 87.81 516 ASP B CA 1
ATOM 8523 C C . ASP B 1 516 ? -6.887 95.688 67.125 1 87.81 516 ASP B C 1
ATOM 8525 O O . ASP B 1 516 ? -6.219 96.438 67.812 1 87.81 516 ASP B O 1
ATOM 8529 N N . GLU B 1 517 ? -6.637 94.5 67 1 89.31 517 GLU B N 1
ATOM 8530 C CA . GLU B 1 517 ? -5.43 94 67.625 1 89.31 517 GLU B CA 1
ATOM 8531 C C . GLU B 1 517 ? -4.172 94.5 67 1 89.31 517 GLU B C 1
ATOM 8533 O O . GLU B 1 517 ? -4.102 94.625 65.75 1 89.31 517 GLU B O 1
ATOM 8538 N N . GLU B 1 518 ? -3.211 94.875 67.75 1 88.44 518 GLU B N 1
ATOM 8539 C CA . GLU B 1 518 ? -1.993 95.5 67.25 1 88.44 518 GLU B CA 1
ATOM 8540 C C . GLU B 1 518 ? -1.114 94.5 66.5 1 88.44 518 GLU B C 1
ATOM 8542 O O . GLU B 1 518 ? -1.033 93.312 66.938 1 88.44 518 GLU B O 1
ATOM 8547 N N . LEU B 1 519 ? -0.567 94.938 65.375 1 86.5 519 LEU B N 1
ATOM 8548 C CA . LEU B 1 519 ? 0.418 94.125 64.625 1 86.5 519 LEU B CA 1
ATOM 8549 C C . LEU B 1 519 ? 1.832 94.625 64.938 1 86.5 519 LEU B C 1
ATOM 8551 O O . LEU B 1 519 ? 2.057 95.812 65.062 1 86.5 519 LEU B O 1
ATOM 8555 N N . GLU B 1 520 ? 2.756 93.75 65.062 1 83.44 520 GLU B N 1
ATOM 8556 C CA . GLU B 1 520 ? 4.133 94.062 65.438 1 83.44 520 GLU B CA 1
ATOM 8557 C C . GLU B 1 520 ? 4.992 94.25 64.188 1 83.44 520 GLU B C 1
ATOM 8559 O O . GLU B 1 520 ? 5.066 93.375 63.344 1 83.44 520 GLU B O 1
ATOM 8564 N N . PHE B 1 521 ? 5.449 95.375 63.938 1 78.19 521 PHE B N 1
ATOM 8565 C CA . PHE B 1 521 ? 6.395 95.688 62.875 1 78.19 521 PHE B CA 1
ATOM 8566 C C . PHE B 1 521 ? 7.727 96.125 63.469 1 78.19 521 PHE B C 1
ATOM 8568 O O . PHE B 1 521 ? 7.926 97.312 63.688 1 78.19 521 PHE B O 1
ATOM 8575 N N . GLY B 1 522 ? 8.609 95.188 63.688 1 73.31 522 GLY B N 1
ATOM 8576 C CA . GLY B 1 522 ? 9.836 95.5 64.375 1 73.31 522 GLY B CA 1
ATOM 8577 C C . GLY B 1 522 ? 9.609 95.938 65.812 1 73.31 522 GLY B C 1
ATOM 8578 O O . GLY B 1 522 ? 9.094 95.188 66.625 1 73.31 522 GLY B O 1
ATOM 8579 N N . ASP B 1 523 ? 9.883 97.312 66.125 1 72.31 523 ASP B N 1
ATOM 8580 C CA . ASP B 1 523 ? 9.797 97.812 67.5 1 72.31 523 ASP B CA 1
ATOM 8581 C C . ASP B 1 523 ? 8.508 98.625 67.75 1 72.31 523 ASP B C 1
ATOM 8583 O O . ASP B 1 523 ? 8.273 99.125 68.812 1 72.31 523 ASP B O 1
ATOM 8587 N N . ARG B 1 524 ? 7.652 98.625 66.688 1 78.5 524 ARG B N 1
ATOM 8588 C CA . ARG B 1 524 ? 6.426 99.375 66.75 1 78.5 524 ARG B CA 1
ATOM 8589 C C . ARG B 1 524 ? 5.191 98.5 66.625 1 78.5 524 ARG B C 1
ATOM 8591 O O . ARG B 1 524 ? 5.242 97.5 65.938 1 78.5 524 ARG B O 1
ATOM 8598 N N . ARG B 1 525 ? 4.156 98.938 67.438 1 85.94 525 ARG B N 1
ATOM 8599 C CA . ARG B 1 525 ? 2.859 98.25 67.375 1 85.94 525 ARG B CA 1
ATOM 8600 C C . ARG B 1 525 ? 1.803 99.188 66.75 1 85.94 525 ARG B C 1
ATOM 8602 O O . ARG B 1 525 ? 1.715 100.375 67.125 1 85.94 525 ARG B O 1
ATOM 8609 N N . VAL B 1 526 ? 1.114 98.75 65.688 1 84.06 526 VAL B N 1
ATOM 8610 C CA . VAL B 1 526 ? 0.101 99.562 65 1 84.06 526 VAL B CA 1
ATOM 8611 C C . VAL B 1 526 ? -1.194 98.75 64.875 1 84.06 526 VAL B C 1
ATOM 8613 O O . VAL B 1 526 ? -1.168 97.562 64.5 1 84.06 526 VAL B O 1
ATOM 8616 N N . ALA B 1 527 ? -2.281 99.438 65.375 1 85 527 ALA B N 1
ATOM 8617 C CA . ALA B 1 527 ? -3.594 98.875 65.062 1 85 527 ALA B CA 1
ATOM 8618 C C . ALA B 1 527 ? -4.07 99.25 63.656 1 85 527 ALA B C 1
ATOM 8620 O O . ALA B 1 527 ? -4.098 100.438 63.344 1 85 527 ALA B O 1
ATOM 8621 N N . VAL B 1 528 ? -4.363 98.312 62.844 1 87.56 528 VAL B N 1
ATOM 8622 C CA . VAL B 1 528 ? -4.73 98.625 61.469 1 87.56 528 VAL B CA 1
ATOM 8623 C C . VAL B 1 528 ? -6.16 99.125 61.406 1 87.56 528 VAL B C 1
ATOM 8625 O O . VAL B 1 528 ? -6.422 100.188 60.812 1 87.56 528 VAL B O 1
ATOM 8628 N N . GLY B 1 529 ? -7.133 98.562 62.188 1 89.19 529 GLY B N 1
ATOM 8629 C CA . GLY B 1 529 ? -8.539 98.875 62.125 1 89.19 529 GLY B CA 1
ATOM 8630 C C . GLY B 1 529 ? -9.203 98.5 60.812 1 89.19 529 GLY B C 1
ATOM 8631 O O . GLY B 1 529 ? -8.531 98.25 59.812 1 89.19 529 GLY B O 1
ATOM 8632 N N . ALA B 1 530 ? -10.516 98.5 60.875 1 92.75 530 ALA B N 1
ATOM 8633 C CA . ALA B 1 530 ? -11.242 98.062 59.656 1 92.75 530 ALA B CA 1
ATOM 8634 C C . ALA B 1 530 ? -12.609 98.75 59.594 1 92.75 530 ALA B C 1
ATOM 8636 O O . ALA B 1 530 ? -13.203 99.062 60.625 1 92.75 530 ALA B O 1
ATOM 8637 N N . SER B 1 531 ? -13.062 99.125 58.438 1 94.12 531 SER B N 1
ATOM 8638 C CA . SER B 1 531 ? -14.422 99.5 58.125 1 94.12 531 SER B CA 1
ATOM 8639 C C . SER B 1 531 ? -15.18 98.438 57.375 1 94.12 531 SER B C 1
ATOM 8641 O O . SER B 1 531 ? -14.664 97.812 56.438 1 94.12 531 SER B O 1
ATOM 8643 N N . ILE B 1 532 ? -16.344 98.125 57.875 1 94.25 532 ILE B N 1
ATOM 8644 C CA . ILE B 1 532 ? -17.078 96.938 57.344 1 94.25 532 ILE B CA 1
ATOM 8645 C C . ILE B 1 532 ? -18.438 97.438 56.781 1 94.25 532 ILE B C 1
ATOM 8647 O O . ILE B 1 532 ? -19.172 98.125 57.469 1 94.25 532 ILE B O 1
ATOM 8651 N N . GLY B 1 533 ? -18.75 97 55.531 1 94.56 533 GLY B N 1
ATOM 8652 C CA . GLY B 1 533 ? -20.062 97.188 54.938 1 94.56 533 GLY B CA 1
ATOM 8653 C C . GLY B 1 533 ? -20.734 95.875 54.625 1 94.56 533 GLY B C 1
ATOM 8654 O O . GLY B 1 533 ? -20.094 94.938 54.156 1 94.56 533 GLY B O 1
ATOM 8655 N N . VAL B 1 534 ? -22.047 95.75 54.906 1 95.69 534 VAL B N 1
ATOM 8656 C CA . VAL B 1 534 ? -22.719 94.5 54.781 1 95.69 534 VAL B CA 1
ATOM 8657 C C . VAL B 1 534 ? -23.938 94.625 53.875 1 95.69 534 VAL B C 1
ATOM 8659 O O . VAL B 1 534 ? -24.672 95.625 53.969 1 95.69 534 VAL B O 1
ATOM 8662 N N . SER B 1 535 ? -24.094 93.625 53 1 95.88 535 SER B N 1
ATOM 8663 C CA . SER B 1 535 ? -25.312 93.438 52.25 1 95.88 535 SER B CA 1
ATOM 8664 C C . SER B 1 535 ? -25.891 92.062 52.469 1 95.88 535 SER B C 1
ATOM 8666 O O . SER B 1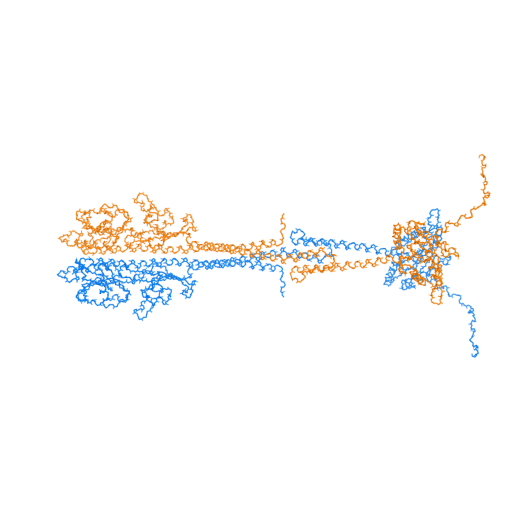 535 ? -25.156 91.062 52.719 1 95.88 535 SER B O 1
ATOM 8668 N N . GLU B 1 536 ? -27.234 92 52.375 1 95.62 536 GLU B N 1
ATOM 8669 C CA . GLU B 1 536 ? -27.906 90.688 52.719 1 95.62 536 GLU B CA 1
ATOM 8670 C C . GLU B 1 536 ? -28.75 90.188 51.531 1 95.62 536 GLU B C 1
ATOM 8672 O O . GLU B 1 536 ? -29.406 91 50.875 1 95.62 536 GLU B O 1
ATOM 8677 N N . PHE B 1 537 ? -28.609 89 51.312 1 94 537 PHE B N 1
ATOM 8678 C CA . PHE B 1 537 ? -29.5 88.312 50.375 1 94 537 PHE B CA 1
ATOM 8679 C C . PHE B 1 537 ? -30.656 87.625 51.156 1 94 537 PHE B C 1
ATOM 8681 O O . PHE B 1 537 ? -30.453 87 52.188 1 94 537 PHE B O 1
ATOM 8688 N N . PRO B 1 538 ? -31.953 87.812 50.562 1 92.75 538 PRO B N 1
ATOM 8689 C CA . PRO B 1 538 ? -32.375 88.438 49.312 1 92.75 538 PRO B CA 1
ATOM 8690 C C . PRO B 1 538 ? -32.781 89.875 49.5 1 92.75 538 PRO B C 1
ATOM 8692 O O . PRO B 1 538 ? -33.156 90.562 48.562 1 92.75 538 PRO B O 1
ATOM 8695 N N . ALA B 1 539 ? -32.625 90.438 50.688 1 91.5 539 ALA B N 1
ATOM 8696 C CA . ALA B 1 539 ? -33.188 91.688 51.031 1 91.5 539 ALA B CA 1
ATOM 8697 C C . ALA B 1 539 ? -32.531 92.812 50.219 1 91.5 539 ALA B C 1
ATOM 8699 O O . ALA B 1 539 ? -33.219 93.75 49.812 1 91.5 539 ALA B O 1
ATOM 8700 N N . ASP B 1 540 ? -31.297 92.688 49.969 1 92.5 540 ASP B N 1
ATOM 8701 C CA . ASP B 1 540 ? -30.562 93.75 49.344 1 92.5 540 ASP B CA 1
ATOM 8702 C C . ASP B 1 540 ? -30.281 93.5 47.875 1 92.5 540 ASP B C 1
ATOM 8704 O O . ASP B 1 540 ? -29.812 94.375 47.156 1 92.5 540 ASP B O 1
ATOM 8708 N N . GLY B 1 541 ? -30.422 92.312 47.438 1 91.62 541 GLY B N 1
ATOM 8709 C CA . GLY B 1 541 ? -30.141 91.938 46.031 1 91.62 541 GLY B CA 1
ATOM 8710 C C . GLY B 1 541 ? -30.281 90.5 45.719 1 91.62 541 GLY B C 1
ATOM 8711 O O . GLY B 1 541 ? -30.266 89.625 46.625 1 91.62 541 GLY B O 1
ATOM 8712 N N . ALA B 1 542 ? -30.328 90.25 44.344 1 91.5 542 ALA B N 1
ATOM 8713 C CA . ALA B 1 542 ? -30.547 88.875 43.906 1 91.5 542 ALA B CA 1
ATOM 8714 C C . ALA B 1 542 ? -29.344 88.312 43.156 1 91.5 542 ALA B C 1
ATOM 8716 O O . ALA B 1 542 ? -29.25 87.125 42.875 1 91.5 542 ALA B O 1
ATOM 8717 N N . SER B 1 543 ? -28.438 89.188 42.938 1 91.69 543 SER B N 1
ATOM 8718 C CA . SER B 1 543 ? -27.266 88.75 42.188 1 91.69 543 SER B CA 1
ATOM 8719 C C . SER B 1 543 ? -25.984 89.062 42.938 1 91.69 543 SER B C 1
ATOM 8721 O O . SER B 1 543 ? -25.969 89.938 43.781 1 91.69 543 SER B O 1
ATOM 8723 N N . ALA B 1 544 ? -24.859 88.312 42.594 1 92.38 544 ALA B N 1
ATOM 8724 C CA . ALA B 1 544 ? -23.562 88.5 43.219 1 92.38 544 ALA B CA 1
ATOM 8725 C C . ALA B 1 544 ? -23.078 89.938 43.031 1 92.38 544 ALA B C 1
ATOM 8727 O O . ALA B 1 544 ? -22.578 90.562 43.938 1 92.38 544 ALA B O 1
ATOM 8728 N N . GLU B 1 545 ? -23.203 90.5 41.906 1 85.19 545 GLU B N 1
ATOM 8729 C CA . GLU B 1 545 ? -22.766 91.812 41.562 1 85.19 545 GLU B CA 1
ATOM 8730 C C . GLU B 1 545 ? -23.5 92.875 42.375 1 85.19 545 GLU B C 1
ATOM 8732 O O . GLU B 1 545 ? -22.906 93.812 42.906 1 85.19 545 GLU B O 1
ATOM 8737 N N . GLU B 1 546 ? -24.781 92.688 42.469 1 88 546 GLU B N 1
ATOM 8738 C CA . GLU B 1 546 ? -25.609 93.625 43.219 1 88 546 GLU B CA 1
ATOM 8739 C C . GLU B 1 546 ? -25.234 93.625 44.719 1 88 546 GLU B C 1
ATOM 8741 O O . GLU B 1 546 ? -25.125 94.688 45.312 1 88 546 GLU B O 1
ATOM 8746 N N . LEU B 1 547 ? -25.078 92.5 45.188 1 92.56 547 LEU B N 1
ATOM 8747 C CA . LEU B 1 547 ? -24.719 92.375 46.625 1 92.56 547 LEU B CA 1
ATOM 8748 C C . LEU B 1 547 ? -23.359 93 46.875 1 92.56 547 LEU B C 1
ATOM 8750 O O . LEU B 1 547 ? -23.156 93.625 47.906 1 92.56 547 LEU B O 1
ATOM 8754 N N . LEU B 1 548 ? -22.438 92.812 46 1 89.88 548 LEU B N 1
ATOM 8755 C CA . LEU B 1 548 ? -21.094 93.375 46.156 1 89.88 548 LEU B CA 1
ATOM 8756 C C . LEU B 1 548 ? -21.125 94.875 46.094 1 89.88 548 LEU B C 1
ATOM 8758 O O . LEU B 1 548 ? -20.453 95.562 46.906 1 89.88 548 LEU B O 1
ATOM 8762 N N . VAL B 1 549 ? -21.844 95.375 45.188 1 82.81 549 VAL B N 1
ATOM 8763 C CA . VAL B 1 549 ? -21.938 96.812 45 1 82.81 549 VAL B CA 1
ATOM 8764 C C . VAL B 1 549 ? -22.562 97.438 46.25 1 82.81 549 VAL B C 1
ATOM 8766 O O . VAL B 1 549 ? -22.094 98.5 46.719 1 82.81 549 VAL B O 1
ATOM 8769 N N . LYS B 1 550 ? -23.516 96.875 46.781 1 89.75 550 LYS B N 1
ATOM 8770 C CA . LYS B 1 550 ? -24.219 97.438 47.969 1 89.75 550 LYS B CA 1
ATOM 8771 C C . LYS B 1 550 ? -23.359 97.25 49.219 1 89.75 550 LYS B C 1
ATOM 8773 O O . LYS B 1 550 ? -23.375 98.125 50.094 1 89.75 550 LYS B O 1
ATOM 8778 N N . ALA B 1 551 ? -22.75 96.125 49.312 1 92.69 551 ALA B N 1
ATOM 8779 C CA . ALA B 1 551 ? -21.828 96 50.438 1 92.69 551 ALA B CA 1
ATOM 8780 C C . ALA B 1 551 ? -20.703 97 50.406 1 92.69 551 ALA B C 1
ATOM 8782 O O . ALA B 1 551 ? -20.281 97.5 51.438 1 92.69 551 ALA B O 1
ATOM 8783 N N . ASP B 1 552 ? -20.219 97.188 49.25 1 84.25 552 ASP B N 1
ATOM 8784 C CA . ASP B 1 552 ? -19.188 98.188 49.031 1 84.25 552 ASP B CA 1
ATOM 8785 C C . ASP B 1 552 ? -19.672 99.625 49.406 1 84.25 552 ASP B C 1
ATOM 8787 O O . ASP B 1 552 ? -18.953 100.375 50.062 1 84.25 552 ASP B O 1
ATOM 8791 N N . ALA B 1 553 ? -20.828 99.875 49 1 82.81 553 ALA B N 1
ATOM 8792 C CA . ALA B 1 553 ? -21.438 101.188 49.344 1 82.81 553 ALA B CA 1
ATOM 8793 C C . ALA B 1 553 ? -21.562 101.312 50.875 1 82.81 553 ALA B C 1
ATOM 8795 O O . ALA B 1 553 ? -21.281 102.375 51.406 1 82.81 553 ALA B O 1
ATOM 8796 N N . ALA B 1 554 ? -21.969 100.312 51.469 1 90.75 554 ALA B N 1
ATOM 8797 C CA . ALA B 1 554 ? -22.109 100.312 52.906 1 90.75 554 ALA B CA 1
ATOM 8798 C C . ALA B 1 554 ? -20.75 100.5 53.594 1 90.75 554 ALA B C 1
ATOM 8800 O O . ALA B 1 554 ? -20.625 101.188 54.625 1 90.75 554 ALA B O 1
ATOM 8801 N N . MET B 1 555 ? -19.734 99.875 53.094 1 90.06 555 MET B N 1
ATOM 8802 C CA . MET B 1 555 ? -18.375 100 53.594 1 90.06 555 MET B CA 1
ATOM 8803 C C . MET B 1 555 ? -17.875 101.438 53.5 1 90.06 555 MET B C 1
ATOM 8805 O O . MET B 1 555 ? -17.266 101.938 54.406 1 90.06 555 MET B O 1
ATOM 8809 N N . TYR B 1 556 ? -18.172 102 52.375 1 80.62 556 TYR B N 1
ATOM 8810 C CA . TYR B 1 556 ? -17.766 103.375 52.188 1 80.62 556 TYR B CA 1
ATOM 8811 C C . TYR B 1 556 ? -18.438 104.312 53.219 1 80.62 556 TYR B C 1
ATOM 8813 O O . TYR B 1 556 ? -17.812 105.25 53.688 1 80.62 556 TYR B O 1
ATOM 8821 N N . ALA B 1 557 ? -19.609 104.062 53.469 1 84.56 557 ALA B N 1
ATOM 8822 C CA . ALA B 1 557 ? -20.328 104.75 54.5 1 84.56 557 ALA B CA 1
ATOM 8823 C C . ALA B 1 557 ? -19.688 104.562 55.875 1 84.56 557 ALA B C 1
ATOM 8825 O O . ALA B 1 557 ? -19.578 105.5 56.656 1 84.56 557 ALA B O 1
ATOM 8826 N N . ALA B 1 558 ? -19.266 103.438 56.125 1 90.12 558 ALA B N 1
ATOM 8827 C CA . ALA B 1 558 ? -18.594 103.125 57.375 1 90.12 558 ALA B CA 1
ATOM 8828 C C . ALA B 1 558 ? -17.25 103.875 57.469 1 90.12 558 ALA B C 1
ATOM 8830 O O . ALA B 1 558 ? -16.891 104.375 58.562 1 90.12 558 ALA B O 1
ATOM 8831 N N . LYS B 1 559 ? -16.484 103.875 56.406 1 84.5 559 LYS B N 1
ATOM 8832 C CA . LYS B 1 559 ? -15.188 104.5 56.344 1 84.5 559 LYS B CA 1
ATOM 8833 C C . LYS B 1 559 ? -15.328 106 56.594 1 84.5 559 LYS B C 1
ATOM 8835 O O . LYS B 1 559 ? -14.43 106.625 57.125 1 84.5 559 LYS B O 1
ATOM 8840 N N . ALA B 1 560 ? -16.438 106.562 56.156 1 77.75 560 ALA B N 1
ATOM 8841 C CA . ALA B 1 560 ? -16.688 108 56.25 1 77.75 560 ALA B CA 1
ATOM 8842 C C . ALA B 1 560 ? -17.188 108.375 57.625 1 77.75 560 ALA B C 1
ATOM 8844 O O . ALA B 1 560 ? -17.062 109.562 58.031 1 77.75 560 ALA B O 1
ATOM 8845 N N . SER B 1 561 ? -17.672 107.5 58.281 1 78.75 561 SER B N 1
ATOM 8846 C CA . SER B 1 561 ? -18.25 107.75 59.594 1 78.75 561 SER B CA 1
ATOM 8847 C C . SER B 1 561 ? -17.219 107.562 60.688 1 78.75 561 SER B C 1
ATOM 8849 O O . SER B 1 561 ? -16.453 106.625 60.656 1 78.75 561 SER B O 1
ATOM 8851 N N . ALA B 1 562 ? -16.812 108.5 61.531 1 66.44 562 ALA B N 1
ATOM 8852 C CA . ALA B 1 562 ? -15.852 108.438 62.625 1 66.44 562 ALA B CA 1
ATOM 8853 C C . ALA B 1 562 ? -16.391 107.562 63.75 1 66.44 562 ALA B C 1
ATOM 8855 O O . ALA B 1 562 ? -15.625 107 64.562 1 66.44 562 ALA B O 1
ATOM 8856 N N . GLN B 1 563 ? -17.688 107.25 63.781 1 67.19 563 GLN B N 1
ATOM 8857 C CA . GLN B 1 563 ? -18.312 106.688 64.938 1 67.19 563 GLN B CA 1
ATOM 8858 C C . GLN B 1 563 ? -18.703 105.188 64.688 1 67.19 563 GLN B C 1
ATOM 8860 O O . GLN B 1 563 ? -18.891 104.438 65.625 1 67.19 563 GLN B O 1
ATOM 8865 N N . ARG B 1 564 ? -18.844 104.812 63.406 1 75.5 564 ARG B N 1
ATOM 8866 C CA . ARG B 1 564 ? -19.359 103.5 63.125 1 75.5 564 ARG B CA 1
ATOM 8867 C C . ARG B 1 564 ? -18.406 102.688 62.219 1 75.5 564 ARG B C 1
ATOM 8869 O O . ARG B 1 564 ? -18.234 103 61.062 1 75.5 564 ARG B O 1
ATOM 8876 N N . ALA B 1 565 ? -17.953 101.562 62.781 1 83.5 565 ALA B N 1
ATOM 8877 C CA . ALA B 1 565 ? -16.984 100.75 62.062 1 83.5 565 ALA B CA 1
ATOM 8878 C C . ALA B 1 565 ? -17.672 99.688 61.219 1 83.5 565 ALA B C 1
ATOM 8880 O O . ALA B 1 565 ? -17.062 99.062 60.312 1 83.5 565 ALA B O 1
ATOM 8881 N N . PHE B 1 566 ? -18.984 99.625 61.406 1 89.38 566 PHE B N 1
ATOM 8882 C CA . PHE B 1 566 ? -19.797 98.625 60.75 1 89.38 566 PHE B CA 1
ATOM 8883 C C . PHE B 1 566 ? -21.156 99.25 60.344 1 89.38 566 PHE B C 1
ATOM 8885 O O . PHE B 1 566 ? -21.828 99.875 61.156 1 89.38 566 PHE B O 1
ATOM 8892 N N . VAL B 1 567 ? -21.547 99.062 58.969 1 93.62 567 VAL B N 1
ATOM 8893 C CA . VAL B 1 567 ? -22.812 99.625 58.469 1 93.62 567 VAL B CA 1
ATOM 8894 C C . VAL B 1 567 ? -23.516 98.562 57.594 1 93.62 567 VAL B C 1
ATOM 8896 O O . VAL B 1 567 ? -22.875 97.938 56.75 1 93.62 567 VAL B O 1
ATOM 8899 N N . ARG B 1 568 ? -24.766 98.312 57.875 1 93.81 568 ARG B N 1
ATOM 8900 C CA . ARG B 1 568 ? -25.594 97.5 57 1 93.81 568 ARG B CA 1
ATOM 8901 C C . ARG B 1 568 ? -26.25 98.375 55.906 1 93.81 568 ARG B C 1
ATOM 8903 O O . ARG B 1 568 ? -26.688 99.5 56.156 1 93.81 568 ARG B O 1
ATOM 8910 N N . TYR B 1 569 ? -26.312 97.812 54.75 1 91.88 569 TYR B N 1
ATOM 8911 C CA . TYR B 1 569 ? -26.828 98.562 53.625 1 91.88 569 TYR B CA 1
ATOM 8912 C C . TYR B 1 569 ? -28.234 99.062 53.906 1 91.88 569 TYR B C 1
ATOM 8914 O O . TYR B 1 569 ? -28.609 100.125 53.531 1 91.88 569 TYR B O 1
ATOM 8922 N N . GLN B 1 570 ? -29.031 98.375 54.594 1 89.62 570 GLN B N 1
ATOM 8923 C CA . GLN B 1 570 ? -30.406 98.75 54.938 1 89.62 570 GLN B CA 1
ATOM 8924 C C . GLN B 1 570 ? -30.438 100 55.812 1 89.62 570 GLN B C 1
ATOM 8926 O O . GLN B 1 570 ? -31.438 100.688 55.812 1 89.62 570 GLN B O 1
ATOM 8931 N N . GLU B 1 571 ? -29.438 100.188 56.5 1 86.12 571 GLU B N 1
ATOM 8932 C CA . GLU B 1 571 ? -29.359 101.375 57.375 1 86.12 571 GLU B CA 1
ATOM 8933 C C . GLU B 1 571 ? -29.047 102.625 56.594 1 86.12 571 GLU B C 1
ATOM 8935 O O . GLU B 1 571 ? -29.281 103.75 57.062 1 86.12 571 GLU B O 1
ATOM 8940 N N . LEU B 1 572 ? -28.469 102.562 55.531 1 79.88 572 LEU B N 1
ATOM 8941 C CA . LEU B 1 572 ? -28.141 103.688 54.688 1 79.88 572 LEU B CA 1
ATOM 8942 C C . LEU B 1 572 ? -29.406 104.25 54.031 1 79.88 572 LEU B C 1
ATOM 8944 O O . LEU B 1 572 ? -29.5 105.438 53.781 1 79.88 572 LEU B O 1
ATOM 8948 N N . LEU B 1 573 ? -30.391 103.5 53.719 1 68.75 573 LEU B N 1
ATOM 8949 C CA . LEU B 1 573 ? -31.656 103.938 53.094 1 68.75 573 LEU B CA 1
ATOM 8950 C C . LEU B 1 573 ? -32.531 104.625 54.094 1 68.75 573 LEU B C 1
ATOM 8952 O O . LEU B 1 573 ? -33.281 105.562 53.719 1 68.75 573 LEU B O 1
ATOM 8956 N N . GLY B 1 574 ? -32.656 104.5 55.375 1 60.75 574 GLY B N 1
ATOM 8957 C CA . GLY B 1 574 ? -33.531 105.125 56.344 1 60.75 574 GLY B CA 1
ATOM 8958 C C . GLY B 1 574 ? -33.094 106.5 56.75 1 60.75 574 GLY B C 1
ATOM 8959 O O . GLY B 1 574 ? -33.906 107.312 57.219 1 60.75 574 GLY B O 1
ATOM 8960 N N . ASN B 1 575 ? -31.953 107.062 56.938 1 50.12 575 ASN B N 1
ATOM 8961 C CA . ASN B 1 575 ? -31.578 108.375 57.469 1 50.12 575 ASN B CA 1
ATOM 8962 C C . ASN B 1 575 ? -31.828 109.438 56.438 1 50.12 575 ASN B C 1
ATOM 8964 O O . ASN B 1 575 ? -31.516 110.625 56.688 1 50.12 575 ASN B O 1
ATOM 8968 N N . GLY B 1 576 ? -32.156 109.438 55.25 1 41.38 576 GLY B N 1
ATOM 8969 C CA . GLY B 1 576 ? -32.531 110.562 54.344 1 41.38 576 GLY B CA 1
ATOM 8970 C C . GLY B 1 576 ? -33.906 111.125 54.625 1 41.38 576 GLY B C 1
ATOM 8971 O O . GLY B 1 576 ? -34.344 112.062 54 1 41.38 576 GLY B O 1
ATOM 8972 N N . SER B 1 577 ? -34.844 110.562 55.312 1 37.19 577 SER B N 1
ATOM 8973 C CA . SER B 1 577 ? -36.188 111.125 55.344 1 37.19 577 SER B CA 1
ATOM 8974 C C . SER B 1 577 ? -36.281 112.25 56.375 1 37.19 577 SER B C 1
ATOM 8976 O O . SER B 1 577 ? -37.344 112.875 56.531 1 37.19 577 SER B O 1
ATOM 8978 N N . GLY B 1 578 ? -35.469 112.5 57.375 1 33.19 578 GLY B N 1
ATOM 8979 C CA . GLY B 1 578 ? -35.969 113.5 58.25 1 33.19 578 GLY B CA 1
ATOM 8980 C C . GLY B 1 578 ? -35.75 114.938 57.719 1 33.19 578 GLY B C 1
ATOM 8981 O O . GLY B 1 578 ? -36.125 115.875 58.375 1 33.19 578 GLY B O 1
ATOM 8982 N N . ALA B 1 579 ? -34.75 115.312 57.125 1 34.81 579 ALA B N 1
ATOM 8983 C CA . ALA B 1 579 ? -34.656 116.75 56.906 1 34.81 579 ALA B CA 1
ATOM 8984 C C . ALA B 1 579 ? -35.5 117.25 55.719 1 34.81 579 ALA B C 1
ATOM 8986 O O . ALA B 1 579 ? -34.969 117.625 54.688 1 34.81 579 ALA B O 1
ATOM 8987 N N . GLY B 1 580 ? -36.656 116.625 55.406 1 27.69 580 GLY B N 1
ATOM 8988 C CA . GLY B 1 580 ? -37.469 117.188 54.375 1 27.69 580 GLY B CA 1
ATOM 8989 C C . GLY B 1 580 ? -38.156 118.5 54.812 1 27.69 580 GLY B C 1
ATOM 8990 O O . GLY B 1 580 ? -39 119.062 54.125 1 27.69 580 GLY B O 1
ATOM 8991 N N . SER B 1 581 ? -38.438 118.875 56 1 24.94 581 SER B N 1
ATOM 8992 C CA . SER B 1 581 ? -39.438 119.938 55.938 1 24.94 581 SER B CA 1
ATOM 8993 C C . SER B 1 581 ? -38.938 121.125 55.188 1 24.94 581 SER B C 1
ATOM 8995 O O . SER B 1 581 ? -37.75 121.25 54.938 1 24.94 581 SER B O 1
ATOM 8997 N N . GLY B 1 582 ? -39.594 122.562 55.344 1 24.7 582 GLY B N 1
ATOM 8998 C CA . GLY B 1 582 ? -40.281 123.625 54.688 1 24.7 582 GLY B CA 1
ATOM 8999 C C . GLY B 1 582 ? -39.344 124.688 54.156 1 24.7 582 GLY B C 1
ATOM 9000 O O . GLY B 1 582 ? -39.812 125.75 53.719 1 24.7 582 GLY B O 1
ATOM 9001 N N . THR B 1 583 ? -38.125 125 54.375 1 22.77 583 THR B N 1
ATOM 9002 C CA . THR B 1 583 ? -37.938 126.375 53.906 1 22.77 583 THR B CA 1
ATOM 9003 C C . THR B 1 583 ? -38.031 126.438 52.375 1 22.77 583 THR B C 1
ATOM 9005 O O . THR B 1 583 ? -37.125 125.938 51.688 1 22.77 583 THR B O 1
ATOM 9008 N N . ASP B 1 584 ? -39.438 126.312 51.719 1 22.52 584 ASP B N 1
ATOM 9009 C CA . ASP B 1 584 ? -39.906 126.562 50.375 1 22.52 584 ASP B CA 1
ATOM 9010 C C . ASP B 1 584 ? -39.531 127.938 49.906 1 22.52 584 ASP B C 1
ATOM 9012 O O . ASP B 1 584 ? -40 128.5 48.875 1 22.52 584 ASP B O 1
ATOM 9016 N N . GLU B 1 585 ? -39.156 129 50.688 1 20.61 585 GLU B N 1
ATOM 9017 C CA . GLU B 1 585 ? -39.531 130.375 50.188 1 20.61 585 GLU B CA 1
ATOM 9018 C C . GLU B 1 585 ? -39.125 130.5 48.719 1 20.61 585 GLU B C 1
ATOM 9020 O O . GLU B 1 585 ? -38.375 129.625 48.188 1 20.61 585 GLU B O 1
ATOM 9025 N N . ALA B 1 586 ? -38.531 131.75 48.281 1 23.38 586 ALA B N 1
ATOM 9026 C CA . ALA B 1 586 ? -38.812 132.75 47.281 1 23.38 586 ALA B CA 1
ATOM 9027 C C . ALA B 1 586 ? -38.312 132.25 45.906 1 23.38 586 ALA B C 1
ATOM 9029 O O . ALA B 1 586 ? -38.312 133.125 44.969 1 23.38 586 ALA B O 1
ATOM 9030 N N . ALA B 1 587 ? -37.75 131.125 45.625 1 19.84 587 ALA B N 1
ATOM 9031 C CA . ALA B 1 587 ? -37.312 131.25 44.25 1 19.84 587 ALA B CA 1
ATOM 9032 C C . ALA B 1 587 ? -38.5 131.25 43.281 1 19.84 587 ALA B C 1
ATOM 9034 O O . ALA B 1 587 ? -38.719 130.125 42.594 1 19.84 587 ALA B O 1
ATOM 9035 N N . GLY B 1 588 ? -39.656 131.875 43.688 1 18.41 588 GLY B N 1
ATOM 9036 C CA . GLY B 1 588 ? -40.75 132 42.719 1 18.41 588 GLY B CA 1
ATOM 9037 C C . GLY B 1 588 ? -40.344 132.75 41.438 1 18.41 588 GLY B C 1
ATOM 9038 O O . GLY B 1 588 ? -40.781 132.375 40.344 1 18.41 588 GLY B O 1
ATOM 9039 N N . ARG B 1 589 ? -39.938 134.125 41.438 1 21.47 589 ARG B N 1
ATOM 9040 C CA . ARG B 1 589 ? -40.594 135.125 40.594 1 21.47 589 ARG B CA 1
ATOM 9041 C C . ARG B 1 589 ? -40.375 134.75 39.094 1 21.47 589 ARG B C 1
ATOM 9043 O O . ARG B 1 589 ? -39.375 134.125 38.75 1 21.47 589 ARG B O 1
ATOM 9050 N N . VAL B 1 590 ? -41.344 135.375 38.125 1 20.89 590 VAL B N 1
ATOM 9051 C CA . VAL B 1 590 ? -42.031 135.25 36.844 1 20.89 590 VAL B CA 1
ATOM 9052 C C . VAL B 1 590 ? -41.125 135.625 35.719 1 20.89 590 VAL B C 1
ATOM 9054 O O . VAL B 1 590 ? -41.25 135.125 34.594 1 20.89 590 VAL B O 1
ATOM 9057 N N . ALA B 1 591 ? -39.969 136.125 35.469 1 23.09 591 ALA B N 1
ATOM 9058 C CA . ALA B 1 591 ? -39.906 137.25 34.469 1 23.09 591 ALA B CA 1
ATOM 9059 C C . ALA B 1 591 ? -40.531 136.75 33.156 1 23.09 591 ALA B C 1
ATOM 9061 O O . ALA B 1 591 ? -40 135.875 32.5 1 23.09 591 ALA B O 1
ATOM 9062 N N . SER B 1 592 ? -42.062 136.75 33.125 1 19.36 592 SER B N 1
ATOM 9063 C CA . SER B 1 592 ? -43 136.625 31.984 1 19.36 592 SER B CA 1
ATOM 9064 C C . SER B 1 592 ? -42.625 137.75 30.922 1 19.36 592 SER B C 1
ATOM 9066 O O . SER B 1 592 ? -42.875 137.5 29.734 1 19.36 592 SER B O 1
ATOM 9068 N N . SER B 1 593 ? -42.406 139.125 31.125 1 19.12 593 SER B N 1
ATOM 9069 C CA . SER B 1 593 ? -43.062 140.125 30.406 1 19.12 593 SER B CA 1
ATOM 9070 C C . SER B 1 593 ? -42.312 140.5 29.094 1 19.12 593 SER B C 1
ATOM 9072 O O . SER B 1 593 ? -42.5 141.5 28.5 1 19.12 593 SER B O 1
ATOM 9074 N N . GLY B 1 594 ? -41.656 139.875 28.047 1 20.05 594 GLY B N 1
ATOM 9075 C CA . GLY B 1 594 ? -41.844 140.25 26.672 1 20.05 594 GLY B CA 1
ATOM 9076 C C . GLY B 1 594 ? -43.281 140.25 26.234 1 20.05 594 GLY B C 1
ATOM 9077 O O . GLY B 1 594 ? -43.969 139.25 26.438 1 20.05 594 GLY B O 1
ATOM 9078 N N . GLY B 1 595 ? -44.188 141.375 26.328 1 17.59 595 GLY B N 1
ATOM 9079 C CA . GLY B 1 595 ? -44.75 142.5 25.594 1 17.59 595 GLY B CA 1
ATOM 9080 C C . GLY B 1 595 ? -43.969 142.875 24.359 1 17.59 595 GLY B C 1
ATOM 9081 O O . GLY B 1 595 ? -42.781 142.625 24.281 1 17.59 595 GLY B O 1
ATOM 9082 N N . ARG B 1 596 ? -43.438 143.5 23.156 1 22.39 596 ARG B N 1
ATOM 9083 C CA . ARG B 1 596 ? -43.625 143.125 21.75 1 22.39 596 ARG B CA 1
ATOM 9084 C C . ARG B 1 596 ? -43.031 141.75 21.422 1 22.39 596 ARG B C 1
ATOM 9086 O O . ARG B 1 596 ? -42 141.375 21.969 1 22.39 596 ARG B O 1
#

pLDDT: mean 84.34, std 14.46, range [17.59, 97.06]

Solvent-accessible surface area (backbone atoms only — not comparable to full-atom values): 61742 Å² total; per-residue (Å²): 125,84,67,58,42,58,37,56,54,41,19,52,50,36,24,49,44,18,36,50,25,12,41,52,38,30,50,49,44,46,55,51,40,48,52,51,42,51,53,53,50,50,53,43,45,39,50,47,39,50,54,51,42,48,51,54,36,50,57,52,50,51,52,50,34,50,50,53,30,55,31,64,32,74,49,45,32,43,46,31,64,60,62,57,86,58,65,59,50,53,54,51,48,52,49,47,54,50,32,45,40,70,57,31,80,45,42,42,32,44,35,36,25,13,58,52,77,60,14,27,44,69,43,45,38,38,40,41,91,90,40,78,44,75,60,59,80,86,71,50,50,70,43,41,86,40,63,71,44,46,52,12,55,67,40,54,81,89,39,58,35,66,51,72,79,42,64,35,74,62,87,84,44,68,59,46,49,72,37,45,29,36,40,41,19,24,27,15,49,39,98,86,67,48,73,32,16,30,34,38,37,33,30,43,42,61,64,56,53,47,53,62,53,66,76,45,63,85,68,54,38,55,33,28,21,43,68,87,23,42,21,66,38,42,85,51,68,85,49,27,52,19,63,84,72,76,48,71,40,44,48,39,77,75,37,61,75,51,45,40,42,70,70,66,72,38,56,60,49,74,48,44,19,86,87,38,44,88,77,26,68,59,25,30,38,19,36,36,51,37,68,38,64,91,59,90,35,85,43,42,32,36,37,30,34,33,37,49,39,64,72,69,42,47,65,50,52,55,50,49,54,52,44,53,52,50,28,50,51,38,21,51,50,27,32,52,52,17,44,56,51,25,50,65,55,48,50,61,47,50,54,50,27,54,48,37,67,47,68,87,52,78,74,77,69,70,85,63,58,48,84,43,70,28,63,65,9,52,31,34,43,28,44,50,54,35,52,53,49,51,53,51,50,52,51,53,51,51,51,52,39,54,55,28,50,49,50,40,30,33,30,86,83,59,65,30,31,14,52,63,40,40,50,52,50,45,47,51,48,50,55,50,24,65,73,68,73,47,24,33,37,36,35,26,36,34,49,68,39,47,66,58,41,26,72,73,62,31,60,69,49,35,50,52,47,50,36,51,49,44,52,52,54,58,67,75,48,57,92,80,35,47,60,24,41,68,36,83,64,34,33,39,34,42,41,56,79,40,86,49,74,66,56,56,54,51,52,52,50,52,52,46,55,58,33,51,44,65,44,77,60,87,96,43,73,48,56,41,35,53,17,28,2,26,20,40,39,70,85,61,28,92,44,62,68,48,28,50,53,39,4,45,51,16,15,51,52,10,64,71,36,94,86,36,49,62,30,50,38,74,64,68,70,64,79,74,67,74,90,65,72,77,68,89,70,83,79,62,83,86,79,73,67,84,80,133,123,84,68,59,42,59,38,56,56,42,19,53,50,36,24,47,45,17,36,50,27,11,42,53,38,30,50,50,45,46,56,50,41,47,53,51,41,51,53,52,51,48,54,44,44,39,50,46,38,50,53,51,42,49,51,54,36,48,58,52,50,51,52,50,34,48,50,51,29,57,29,64,32,74,48,45,31,42,45,31,66,61,62,58,88,56,63,58,48,51,54,51,48,51,50,45,54,47,34,46,39,70,58,31,81,46,42,43,31,44,36,36,26,14,56,53,81,62,15,27,44,69,43,43,37,38,41,43,91,88,40,79,43,76,59,57,79,87,72,50,48,71,43,41,87,40,65,72,46,48,52,10,56,67,39,54,82,88,39,58,35,69,51,73,78,40,65,34,74,62,87,86,42,70,56,46,50,73,36,46,30,34,39,41,19,24,25,15,48,40,98,86,66,48,73,32,16,29,35,37,36,34,31,43,42,62,64,57,52,48,54,62,54,66,76,46,64,88,67,53,40,55,34,29,21,44,69,86,24,42,21,66,38,41,85,52,68,84,49,28,51,19,63,82,72,74,48,73,41,43,48,39,78,73,38,62,74,51,44,40,42,70,69,66,73,38,56,60,50,76,48,42,19,86,86,38,44,88,80,26,67,59,26,30,39,20,37,32,53,37,69,38,66,92,60,91,36,83,42,41,32,36,36,30,35,34,35,50,39,64,73,69,43,48,65,50,53,55,49,48,54,51,44,53,53,48,29,50,51,38,21,52,50,27,32,52,51,19,45,56,51,24,51,66,55,48,50,61,47,51,54,50,26,53,48,37,67,46,67,86,51,77,75,75,70,70,84,64,60,49,84,42,71,27,62,64,9,52,30,33,42,28,43,50,53,35,52,52,50,51,52,51,53,52,49,50,51,50,52,51,38,53,54,29,49,48,50,38,28,32,31,87,83,60,64,29,33,15,52,65,39,43,49,53,51,45,48,48,48,50,55,49,25,64,71,70,73,46,26,34,37,35,36,26,34,34,49,67,38,47,66,56,42,26,73,73,63,31,62,68,49,34,49,52,48,48,36,52,48,47,52,52,54,58,67,75,48,59,92,80,36,45,60,25,41,67,36,84,63,34,33,36,34,42,41,59,78,40,85,48,76,66,56,56,55,51,53,52,49,54,52,45,56,59,32,50,44,65,45,76,58,88,95,43,74,46,57,43,34,53,18,28,2,27,21,40,39,70,84,62,28,91,43,63,66,48,31,50,52,40,4,43,51,15,14,52,52,10,64,72,38,95,84,36,50,63,29,50,37,75,61,66,70,63,74,73,68,71,83,64,79,71,94,71,74,76,91,68,85,70,96,72,76,81,70,137

InterPro domains:
  IPR000160 GGDEF domain [PF00990] (409-562)
  IPR000160 GGDEF domain [PS50887] (438-571)
  IPR000160 GGDEF domain [SM00267] (397-568)
  IPR000160 GGDEF domain [TIGR00254] (405-564)
  IPR000160 GGDEF domain [cd01949] (410-548)
  IPR003660 HAMP domain [PF00672] (340-391)
  IPR003660 HAMP domain [PS50885] (343-395)
  IPR003660 HAMP domain [SM00304] (343-395)
  IPR029151 Periplasmic sensor-like domain superfamily [SSF103190] (37-212)
  IPR029787 Nucleotide cyclase [SSF55073] (413-569)
  IPR043128 Reverse transcriptase/Diguanylate cyclase domain [G3DSA:3.30.70.270] (402-571)
  IPR048760 Histidine kinase VP0354-like, sensor domain [PF21623] (88-243)
  IPR052163 Diguanylate Cyclase/Regulatory Protein [PTHR46663] (387-571)

Secondary structure (DSSP, 8-state):
-----HHHHHHHHHHHHHHHHHHHHHHHHHHHHHHHHHHHHHHHHHHHHHHHHHHHHHHHHHHHHHHHHHHTSHHHHHHHTT--SSSHHHHHHHHHHHHHHHH-TTEEEEEEEESSTTTBEEEEEEEETTEEEEPPGGG--B-TTSHHHHHHHHSPTT--EEPPPEE---TT-GGGTTSEEEEEEEEEE-TTS-EEEEEEEEEE-HHHHHHHHHTS-TT-EEEEE-TTSBEEE-SSGGGTTGGGGT---BHHHH-GGGHHHHTTS-SEEEEETTT-TTTSTTEEEEEEEEEE-SSS--EEEEEEEEEEHHHHHHHHHHHHHHHHHHHHHHHHHHHHHHHHHHHHHHHHHHHHHHHHHTSSS--------TT--SHHHHHHHHHHHHHHHHHHHHHHHHHHHHHHHHHHHB-TTT-SB-HHHHHHHHHHHHHHHHHHT-EEEEEEEEETTHHHHHHHH-HHHHHHHHHHHHHHHHHHS-TT-EEEEEETTEEEEEEEEE-SHHHHHHHHHHHHHHHTSPEEETTEEE---EEEEEEEETTT-SSHHHHHHHHHHHHHHHHH-SS-SEEEHHHHHHTTSSTT-S---------TT---/-----HHHHHHHHHHHHHHHHHHHHHHHHHHHHHHHHHHHHHHHHHHHHHHHHHHHHHHHHHHHHHHHHHHTSHHHHHHHTT--SSSHHHHHHHHHHHHHHHH-TTEEEEEEEESSTTTBEEEEEEEETTEEEEPPGGG--B-TTSHHHHHHHHSPTT--EEPPPEE---TT-GGGTTSEEEEEEEEEE-TTS-EEEEEEEEEE-HHHHHHHHHTS-TT-EEEEE-TTSBEEE-SSGGGTTGGGGT---BHHHH-GGGHHHHTTS-SEEEEETTT-TTTSTTEEEEEEEEEE-SSS--EEEEEEEEEEHHHHHHHHHHHHHHHHHHHHHHHHHHHHHHHHHHHHHHHHHHHHHHHHHTSSS--------TT--SHHHHHHHHHHHHHHHHHHHHHHHHHHHHHHHHHHHB-TTT-SB-HHHHHHHHHHHHHHHHHHT-EEEEEEEEETTHHHHHHHH-HHHHHHHHHHHHHHHHHHS-TT-EEEEEETTEEEEEEEEE-SHHHHHHHHHHHHHHHTSPEEETTEEE---EEEEEEEETTT-SSHHHHHHHHHHHHHHHHH-SS-SEEEHHHHHHTTSGGG-----STT--------